Protein AF-0000000082419101 (afdb_homodimer)

Nearest PDB structures (foldseek):
  4p02-assembly1_A  TM=6.544E-01  e=2.206E-07  Cereibacter sphaeroides 2.4.1
  6tex-assembly1_A  TM=5.471E-01  e=7.233E-05  Homo sapiens
  7x8k-assembly1_A  TM=5.048E-01  e=5.396E-04  Arabidopsis thaliana
  7d72-assembly1_F  TM=5.086E-01  e=1.867E-03  Homo sapiens
  7x8k-assembly4_D  TM=4.778E-01  e=9.186E-04  Arabidopsis thaliana

Structure (mmCIF, N/CA/C/O backbone):
data_AF-0000000082419101-model_v1
#
loop_
_entity.id
_entity.type
_entity.pdbx_description
1 polymer Hexosyltransferase
#
loop_
_atom_site.group_PDB
_atom_site.id
_atom_site.type_symbol
_atom_site.label_atom_id
_atom_site.label_alt_id
_atom_site.label_comp_id
_atom_site.label_asym_id
_atom_site.label_entity_id
_atom_site.label_seq_id
_atom_site.pdbx_PDB_ins_code
_atom_site.Cartn_x
_atom_site.Cartn_y
_atom_site.Cartn_z
_atom_site.occupancy
_atom_site.B_iso_or_equiv
_atom_site.auth_seq_id
_atom_site.auth_comp_id
_atom_site.auth_asym_id
_atom_site.auth_atom_id
_atom_site.pdbx_PDB_model_num
ATOM 1 N N . MET A 1 1 ? -20.531 19.25 62.844 1 15.48 1 MET A N 1
ATOM 2 C CA . MET A 1 1 ? -19.875 20.203 63.719 1 15.48 1 MET A CA 1
ATOM 3 C C . MET A 1 1 ? -18.484 19.719 64.125 1 15.48 1 MET A C 1
ATOM 5 O O . MET A 1 1 ? -17.578 20.531 64.312 1 15.48 1 MET A O 1
ATOM 9 N N . VAL A 1 2 ? -18.391 18.594 64.812 1 14.62 2 VAL A N 1
ATOM 10 C CA . VAL A 1 2 ? -17.594 18.719 66 1 14.62 2 VAL A CA 1
ATOM 11 C C . VAL A 1 2 ? -16.125 19 65.625 1 14.62 2 VAL A C 1
ATOM 13 O O . VAL A 1 2 ? -15.703 18.719 64.5 1 14.62 2 VAL A O 1
ATOM 16 N N . ARG A 1 3 ? -15.219 18.766 66.562 1 14.31 3 ARG A N 1
ATOM 17 C CA . ARG A 1 3 ? -14.398 19.469 67.562 1 14.31 3 ARG A CA 1
ATOM 18 C C . ARG A 1 3 ? -12.922 19.406 67.188 1 14.31 3 ARG A C 1
ATOM 20 O O . ARG A 1 3 ? -12.266 20.438 67.062 1 14.31 3 ARG A O 1
ATOM 27 N N . LEU A 1 4 ? -12.148 18.656 68 1 14.52 4 LEU A N 1
ATOM 28 C CA . LEU A 1 4 ? -11.281 19.25 69 1 14.52 4 LEU A CA 1
ATOM 29 C C . LEU A 1 4 ? -9.867 19.453 68.438 1 14.52 4 LEU A C 1
ATOM 31 O O . LEU A 1 4 ? -9.516 18.891 67.375 1 14.52 4 LEU A O 1
ATOM 35 N N . ASP A 1 5 ? -8.781 19.062 69.125 1 14.33 5 ASP A N 1
ATOM 36 C CA . ASP A 1 5 ? -7.895 19.828 70 1 14.33 5 ASP A CA 1
ATOM 37 C C . ASP A 1 5 ? -6.512 19.984 69.375 1 14.33 5 ASP A C 1
ATOM 39 O O . ASP A 1 5 ? -6 21.094 69.25 1 14.33 5 ASP A O 1
ATOM 43 N N . SER A 1 6 ? -5.477 19.281 69.938 1 15.02 6 SER A N 1
ATOM 44 C CA . SER A 1 6 ? -4.488 19.875 70.812 1 15.02 6 SER A CA 1
ATOM 45 C C . SER A 1 6 ? -3.23 20.281 70.062 1 15.02 6 SER A C 1
ATOM 47 O O . SER A 1 6 ? -3.051 19.891 68.875 1 15.02 6 SER A O 1
ATOM 49 N N . GLY A 1 7 ? -2.064 20.094 70.625 1 14.41 7 GLY A N 1
ATOM 50 C CA . GLY A 1 7 ? -1.056 21 71.188 1 14.41 7 GLY A CA 1
ATOM 51 C C . GLY A 1 7 ? 0.119 21.188 70.25 1 14.41 7 GLY A C 1
ATOM 52 O O . GLY A 1 7 ? 0.482 22.312 69.875 1 14.41 7 GLY A O 1
ATOM 53 N N . SER A 1 8 ? 1.01 20.125 70.062 1 14.66 8 SER A N 1
ATOM 54 C CA . SER A 1 8 ? 2.289 20.406 70.75 1 14.66 8 SER A CA 1
ATOM 55 C C . SER A 1 8 ? 3.211 21.188 69.812 1 14.66 8 SER A C 1
ATOM 57 O O . SER A 1 8 ? 2.975 21.25 68.625 1 14.66 8 SER A O 1
ATOM 59 N N . PRO A 1 9 ? 4.57 20.828 69.812 1 15.67 9 PRO A N 1
ATOM 60 C CA . PRO A 1 9 ? 5.727 21.578 70.312 1 15.67 9 PRO A CA 1
ATOM 61 C C . PRO A 1 9 ? 6.43 22.375 69.188 1 15.67 9 PRO A C 1
ATOM 63 O O . PRO A 1 9 ? 6.145 22.172 68 1 15.67 9 PRO A O 1
ATOM 66 N N . ARG A 1 10 ? 7.746 22.594 69.438 1 15.12 10 ARG A N 1
ATOM 67 C CA . ARG A 1 10 ? 8.602 23.75 69.688 1 15.12 10 ARG A CA 1
ATOM 68 C C . ARG A 1 10 ? 9.32 24.203 68.438 1 15.12 10 ARG A C 1
ATOM 70 O O . ARG A 1 10 ? 9.273 25.391 68.062 1 15.12 10 ARG A O 1
ATOM 77 N N . SER A 1 11 ? 10.367 23.438 68.062 1 14.41 11 SER A N 1
ATOM 78 C CA . SER A 1 11 ? 11.711 23.984 68.188 1 14.41 11 SER A CA 1
ATOM 79 C C . SER A 1 11 ? 12.148 24.703 66.938 1 14.41 11 SER A C 1
ATOM 81 O O . SER A 1 11 ? 12.008 24.156 65.812 1 14.41 11 SER A O 1
ATOM 83 N N . THR A 1 12 ? 12.188 25.98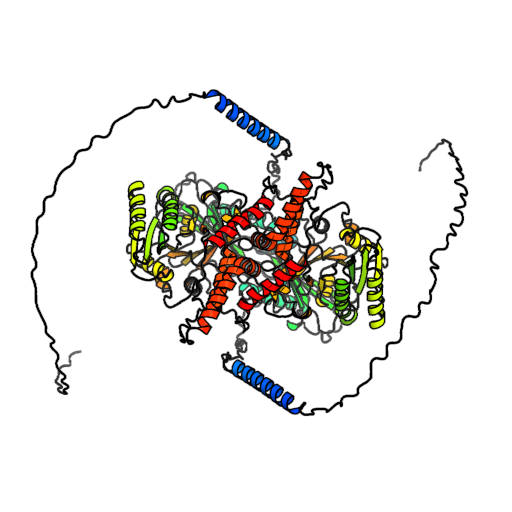4 66.938 1 15.53 12 THR A N 1
ATOM 84 C CA . THR A 1 12 ? 12.422 27.188 66.188 1 15.53 12 THR A CA 1
ATOM 85 C C . THR A 1 12 ? 13.828 27.188 65.562 1 15.53 12 THR A C 1
ATOM 87 O O . THR A 1 12 ? 14.32 28.219 65.125 1 15.53 12 THR A O 1
ATOM 90 N N . LYS A 1 13 ? 14.219 25.906 65.125 1 15.14 13 LYS A N 1
ATOM 91 C CA . LYS A 1 13 ? 15.664 25.891 64.938 1 15.14 13 LYS A CA 1
ATOM 92 C C . LYS A 1 13 ? 16.125 27.109 64.125 1 15.14 13 LYS A C 1
ATOM 94 O O . LYS A 1 13 ? 15.57 27.422 63.094 1 15.14 13 LYS A O 1
ATOM 99 N N . ASP A 1 14 ? 16.812 27.984 64.812 1 14.47 14 ASP A N 1
ATOM 100 C CA . ASP A 1 14 ? 17.344 29.344 64.75 1 14.47 14 ASP A CA 1
ATOM 101 C C . ASP A 1 14 ? 18.188 29.547 63.5 1 14.47 14 ASP A C 1
ATOM 103 O O . ASP A 1 14 ? 18.047 30.578 62.812 1 14.47 14 ASP A O 1
ATOM 107 N N . SER A 1 15 ? 19.203 28.641 63.281 1 15.03 15 SER A N 1
ATOM 108 C CA . SER A 1 15 ? 20.531 29.234 63.312 1 15.03 15 SER A CA 1
ATOM 109 C C . SER A 1 15 ? 20.828 30.016 62.031 1 15.03 15 SER A C 1
ATOM 111 O O . SER A 1 15 ? 20.438 29.594 60.938 1 15.03 15 SER A O 1
ATOM 113 N N . SER A 1 16 ? 21.219 31.328 62.125 1 15.66 16 SER A N 1
ATOM 114 C CA . SER A 1 16 ? 21.422 32.625 61.5 1 15.66 16 SER A CA 1
ATOM 115 C C . SER A 1 16 ? 22.609 32.625 60.531 1 15.66 16 SER A C 1
ATOM 117 O O . SER A 1 16 ? 23 33.656 60 1 15.66 16 SER A O 1
ATOM 119 N N . LEU A 1 17 ? 23.156 31.359 60.219 1 15.78 17 LEU A N 1
ATOM 120 C CA . LEU A 1 17 ? 24.594 31.531 59.969 1 15.78 17 LEU A CA 1
ATOM 121 C C . LEU A 1 17 ? 24.828 32.531 58.844 1 15.78 17 LEU A C 1
ATOM 123 O O . LEU A 1 17 ? 24.203 32.438 57.812 1 15.78 17 LEU A O 1
ATOM 127 N N . GLU A 1 18 ? 25.422 33.656 59.25 1 16.39 18 GLU A N 1
ATOM 128 C CA . GLU A 1 18 ? 25.812 34.969 58.781 1 16.39 18 GLU A CA 1
ATOM 129 C C . GLU A 1 18 ? 26.781 34.906 57.625 1 16.39 18 GLU A C 1
ATOM 131 O O . GLU A 1 18 ? 27.922 34.469 57.812 1 16.39 18 GLU A O 1
ATOM 136 N N . ILE A 1 19 ? 26.406 34.219 56.562 1 16.3 19 ILE A N 1
ATOM 137 C CA . ILE A 1 19 ? 27.406 33.938 55.531 1 16.3 19 ILE A CA 1
ATOM 138 C C . ILE A 1 19 ? 27.969 35.219 54.969 1 16.3 19 ILE A C 1
ATOM 140 O O . ILE A 1 19 ? 27.25 36 54.312 1 16.3 19 ILE A O 1
ATOM 144 N N . PHE A 1 20 ? 28.781 35.875 55.844 1 14.99 20 PHE A N 1
ATOM 145 C CA . PHE A 1 20 ? 29.281 37.219 55.625 1 14.99 20 PHE A CA 1
ATOM 146 C C . PHE A 1 20 ? 29.875 37.375 54.219 1 14.99 20 PHE A C 1
ATOM 148 O O . PHE A 1 20 ? 30.062 36.375 53.531 1 14.99 20 PHE A O 1
ATOM 155 N N . PRO A 1 21 ? 31.016 38.25 54.188 1 16.12 21 PRO A N 1
ATOM 156 C CA . PRO A 1 21 ? 31.328 39.5 53.5 1 16.12 21 PRO A CA 1
ATOM 157 C C . PRO A 1 21 ? 32.219 39.312 52.281 1 16.12 21 PRO A C 1
ATOM 159 O O . PRO A 1 21 ? 32.281 40.188 51.438 1 16.12 21 PRO A O 1
ATOM 162 N N . VAL A 1 22 ? 32.688 38.062 52 1 16.3 22 VAL A N 1
ATOM 163 C CA . VAL A 1 22 ? 34.094 38.125 51.625 1 16.3 22 VAL A CA 1
ATOM 164 C C . VAL A 1 22 ? 34.25 38.938 50.344 1 16.3 22 VAL A C 1
ATOM 166 O O . VAL A 1 22 ? 33.531 38.656 49.344 1 16.3 22 VAL A O 1
ATOM 169 N N . ALA A 1 23 ? 34.875 40.125 50.469 1 17.11 23 ALA A N 1
ATOM 170 C CA . ALA A 1 23 ? 35.281 41.312 49.75 1 17.11 23 ALA A CA 1
ATOM 171 C C . ALA A 1 23 ? 36.125 41 48.531 1 17.11 23 ALA A C 1
ATOM 173 O O . ALA A 1 23 ? 37.188 40.406 48.656 1 17.11 23 ALA A O 1
ATOM 174 N N . VAL A 1 24 ? 35.5 40.375 47.562 1 17 24 VAL A N 1
ATOM 175 C CA . VAL A 1 24 ? 36.156 39.844 46.375 1 17 24 VAL A CA 1
ATOM 176 C C . VAL A 1 24 ? 36.938 40.969 45.656 1 17 24 VAL A C 1
ATOM 178 O O . VAL A 1 24 ? 36.344 41.938 45.219 1 17 24 VAL A O 1
ATOM 181 N N . SER A 1 25 ? 38.031 41.344 46.375 1 16.22 25 SER A N 1
ATOM 182 C CA . SER A 1 25 ? 38.969 42.406 45.969 1 16.22 25 SER A CA 1
ATOM 183 C C . SER A 1 25 ? 39.25 42.375 44.469 1 16.22 25 SER A C 1
ATOM 185 O O . SER A 1 25 ? 39.031 41.344 43.812 1 16.22 25 SER A O 1
ATOM 187 N N . GLY A 1 26 ? 39.594 43.531 43.938 1 16.8 26 GLY A N 1
ATOM 188 C CA . GLY A 1 26 ? 39.594 44.406 42.781 1 16.8 26 GLY A CA 1
ATOM 189 C C . GLY A 1 26 ? 40.625 44.031 41.719 1 16.8 26 GLY A C 1
ATOM 190 O O . GLY A 1 26 ? 41.844 44.031 42 1 16.8 26 GLY A O 1
ATOM 191 N N . GLY A 1 27 ? 40.562 42.875 41.188 1 16.47 27 GLY A N 1
ATOM 192 C CA . GLY A 1 27 ? 41.5 42.312 40.25 1 16.47 27 GLY A CA 1
ATOM 193 C C . GLY A 1 27 ? 41.812 43.25 39.094 1 16.47 27 GLY A C 1
ATOM 194 O O . GLY A 1 27 ? 40.938 43.594 38.281 1 16.47 27 GLY A O 1
ATOM 195 N N . GLN A 1 28 ? 42.5 44.312 39.375 1 16.3 28 GLN A N 1
ATOM 196 C CA . GLN A 1 28 ? 42.812 45.469 38.531 1 16.3 28 GLN A CA 1
ATOM 197 C C . GLN A 1 28 ? 43.438 45.031 37.219 1 16.3 28 GLN A C 1
ATOM 199 O O . GLN A 1 28 ? 43.594 45.812 36.281 1 16.3 28 GLN A O 1
ATOM 204 N N . GLU A 1 29 ? 43.875 43.812 37.188 1 17.23 29 GLU A N 1
ATOM 205 C CA . GLU A 1 29 ? 45.125 43.781 36.406 1 17.23 29 GLU A CA 1
ATOM 206 C C . GLU A 1 29 ? 44.844 44.188 34.938 1 17.23 29 GLU A C 1
ATOM 208 O O . GLU A 1 29 ? 44.094 43.5 34.219 1 17.23 29 GLU A O 1
ATOM 213 N N . ARG A 1 30 ? 44.469 45.375 34.594 1 16.44 30 ARG A N 1
ATOM 214 C CA . ARG A 1 30 ? 44.156 45.938 33.312 1 16.44 30 ARG A CA 1
ATOM 215 C C . ARG A 1 30 ? 45.188 45.562 32.25 1 16.44 30 ARG A C 1
ATOM 217 O O . ARG A 1 30 ? 46.375 45.531 32.531 1 16.44 30 ARG A O 1
ATOM 224 N N . PHE A 1 31 ? 44.719 44.656 31.359 1 15.28 31 PHE A N 1
ATOM 225 C CA . PHE A 1 31 ? 45.281 43.969 30.203 1 15.28 31 PHE A CA 1
ATOM 226 C C . PHE A 1 31 ? 46.125 44.906 29.375 1 15.28 31 PHE A C 1
ATOM 228 O O . PHE A 1 31 ? 47.281 44.625 29.078 1 15.28 31 PHE A O 1
ATOM 235 N N . CYS A 1 32 ? 45.531 45.219 28.344 1 15.57 32 CYS A N 1
ATOM 236 C CA . CYS A 1 32 ? 45.938 44.844 27 1 15.57 32 CYS A CA 1
ATOM 237 C C . CYS A 1 32 ? 46.781 45.969 26.344 1 15.57 32 CYS A C 1
ATOM 239 O O . CYS A 1 32 ? 47.125 45.875 25.172 1 15.57 32 CYS A O 1
ATOM 241 N N . LYS A 1 33 ? 47.344 46.875 26.984 1 15.8 33 LYS A N 1
ATOM 242 C CA . LYS A 1 33 ? 47.562 48.094 26.219 1 15.8 33 LYS A CA 1
ATOM 243 C C . LYS A 1 33 ? 48.594 47.844 25.109 1 15.8 33 LYS A C 1
ATOM 245 O O . LYS A 1 33 ? 49 48.812 24.422 1 15.8 33 LYS A O 1
ATOM 250 N N . LEU A 1 34 ? 48.844 46.625 24.781 1 15.62 34 LEU A N 1
ATOM 251 C CA . LEU A 1 34 ? 50.125 46.594 24.078 1 15.62 34 LEU A CA 1
ATOM 252 C C . LEU A 1 34 ? 50.156 47.625 22.938 1 15.62 34 LEU A C 1
ATOM 254 O O . LEU A 1 34 ? 49.188 47.719 22.188 1 15.62 34 LEU A O 1
ATOM 258 N N . GLN A 1 35 ? 51.062 48.469 22.828 1 15.8 35 GLN A N 1
ATOM 259 C CA . GLN A 1 35 ? 51.688 49.656 22.25 1 15.8 35 GLN A CA 1
ATOM 260 C C . GLN A 1 35 ? 51.906 49.469 20.75 1 15.8 35 GLN A C 1
ATOM 262 O O . GLN A 1 35 ? 52.125 48.344 20.281 1 15.8 35 GLN A O 1
ATOM 267 N N . SER A 1 36 ? 51.625 50.5 19.891 1 16.95 36 SER A N 1
ATOM 268 C CA . SER A 1 36 ? 51.5 51.125 18.594 1 16.95 36 SER A CA 1
ATOM 269 C C . SER A 1 36 ? 52.812 51.125 17.828 1 16.95 36 SER A C 1
ATOM 271 O O . SER A 1 36 ? 52.938 51.719 16.766 1 16.95 36 SER A O 1
ATOM 273 N N . SER A 1 37 ? 53.75 50.312 18.125 1 15.77 37 SER A N 1
ATOM 274 C CA . SER A 1 37 ? 55 50.938 17.641 1 15.77 37 SER A CA 1
ATOM 275 C C . SER A 1 37 ? 54.938 51.125 16.125 1 15.77 37 SER A C 1
ATOM 277 O O . SER A 1 37 ? 54.188 50.469 15.422 1 15.77 37 SER A O 1
ATOM 279 N N . SER A 1 38 ? 55.844 51.938 15.461 1 15.87 38 SER A N 1
ATOM 280 C CA . SER A 1 38 ? 56.281 52.969 14.523 1 15.87 38 SER A CA 1
ATOM 281 C C . SER A 1 38 ? 56.719 52.344 13.195 1 15.87 38 SER A C 1
ATOM 283 O O . SER A 1 38 ? 56.844 53.062 12.195 1 15.87 38 SER A O 1
ATOM 285 N N . HIS A 1 39 ? 57.031 51.031 13.039 1 16.31 39 HIS A N 1
ATOM 286 C CA . HIS A 1 39 ? 58.219 51.094 12.188 1 16.31 39 HIS A CA 1
ATOM 287 C C . HIS A 1 39 ? 57.844 51.469 10.758 1 16.31 39 HIS A C 1
ATOM 289 O O . HIS A 1 39 ? 56.75 51.156 10.297 1 16.31 39 HIS A O 1
ATOM 295 N N . GLU A 1 40 ? 58.75 52.094 9.898 1 16.38 40 GLU A N 1
ATOM 296 C CA . GLU A 1 40 ? 59.062 53.031 8.828 1 16.38 40 GLU A CA 1
ATOM 297 C C . GLU A 1 40 ? 59.062 52.344 7.469 1 16.38 40 GLU A C 1
ATOM 299 O O . GLU A 1 40 ? 59.094 53 6.43 1 16.38 40 GLU A O 1
ATOM 304 N N . CYS A 1 41 ? 58.656 51.062 7.301 1 16.3 41 CYS A N 1
ATOM 305 C CA . CYS A 1 41 ? 59.438 50.625 6.156 1 16.3 41 CYS A CA 1
ATOM 306 C C . CYS A 1 41 ? 59.031 51.375 4.895 1 16.3 41 CYS A C 1
ATOM 308 O O . CYS A 1 41 ? 57.875 51.781 4.754 1 16.3 41 CYS A O 1
ATOM 310 N N . LEU A 1 42 ? 59.812 51.219 3.752 1 17.12 42 LEU A N 1
ATOM 311 C CA . LEU A 1 42 ? 60.406 51.875 2.611 1 17.12 42 LEU A CA 1
ATOM 312 C C . LEU A 1 42 ? 59.438 51.906 1.42 1 17.12 42 LEU A C 1
ATOM 314 O O . LEU A 1 42 ? 58.688 50.938 1.225 1 17.12 42 LEU A O 1
ATOM 318 N N . LEU A 1 43 ? 59.375 52.906 0.602 1 16.28 43 LEU A N 1
ATOM 319 C CA . LEU A 1 43 ? 58.688 53.781 -0.371 1 16.28 43 LEU A CA 1
ATOM 320 C C . LEU A 1 43 ? 58.688 53.125 -1.754 1 16.28 43 LEU A C 1
ATOM 322 O O . LEU A 1 43 ? 58.062 53.656 -2.676 1 16.28 43 LEU A O 1
ATOM 326 N N . VAL A 1 44 ? 59.031 51.812 -2.123 1 18.45 44 VAL A N 1
ATOM 327 C CA . VAL A 1 44 ? 59.562 51.938 -3.471 1 18.45 44 VAL A CA 1
ATOM 328 C C . VAL A 1 44 ? 58.438 52.281 -4.449 1 18.45 44 VAL A C 1
ATOM 330 O O . VAL A 1 44 ? 57.312 51.844 -4.285 1 18.45 44 VAL A O 1
ATOM 333 N N . GLN A 1 45 ? 58.656 53.062 -5.574 1 16.11 45 GLN A N 1
ATOM 334 C CA . GLN A 1 45 ? 58.188 54.062 -6.543 1 16.11 45 GLN A CA 1
ATOM 335 C C . GLN A 1 45 ? 57.531 53.375 -7.742 1 16.11 45 GLN A C 1
ATOM 337 O O . GLN A 1 45 ? 57.125 54.062 -8.695 1 16.11 45 GLN A O 1
ATOM 342 N N . LYS A 1 46 ? 57.25 52.031 -7.766 1 19.19 46 LYS A N 1
ATOM 343 C CA . LYS A 1 46 ? 57.312 51.656 -9.18 1 19.19 46 LYS A CA 1
ATOM 344 C C . LYS A 1 46 ? 56.219 52.4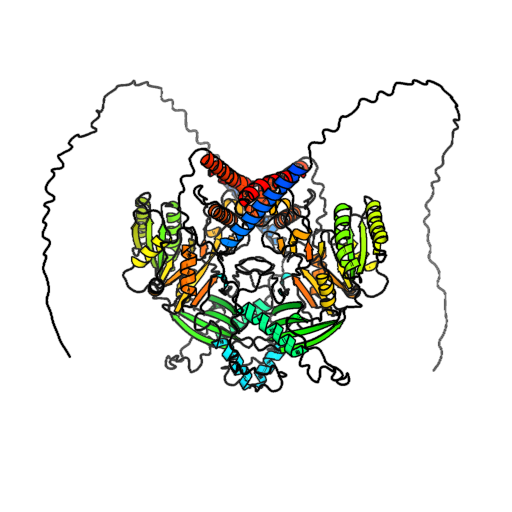06 -9.969 1 19.19 46 LYS A C 1
ATOM 346 O O . LYS A 1 46 ? 55.125 52.625 -9.469 1 19.19 46 LYS A O 1
ATOM 351 N N . ASN A 1 47 ? 56.469 52.812 -11.281 1 17.78 47 ASN A N 1
ATOM 352 C CA . ASN A 1 47 ? 56.062 53.75 -12.328 1 17.78 47 ASN A CA 1
ATOM 353 C C . ASN A 1 47 ? 54.75 53.344 -12.961 1 17.78 47 ASN A C 1
ATOM 355 O O . ASN A 1 47 ? 54.375 52.156 -12.953 1 17.78 47 ASN A O 1
ATOM 359 N N . ASN A 1 48 ? 53.812 54.25 -13.492 1 17.55 48 ASN A N 1
ATOM 360 C CA . ASN A 1 48 ? 52.438 54.656 -13.789 1 17.55 48 ASN A CA 1
ATOM 361 C C . ASN A 1 48 ? 51.969 54.062 -15.117 1 17.55 48 ASN A C 1
ATOM 363 O O . ASN A 1 48 ? 50.781 54.188 -15.461 1 17.55 48 ASN A O 1
ATOM 367 N N . MET A 1 49 ? 52.688 53.312 -16.109 1 19.14 49 MET A N 1
ATOM 368 C CA . MET A 1 49 ? 52.344 53.844 -17.438 1 19.14 49 MET A CA 1
ATOM 369 C C . MET A 1 49 ? 50.938 53.438 -17.844 1 19.14 49 MET A C 1
ATOM 371 O O . MET A 1 49 ? 50.438 52.406 -17.406 1 19.14 49 MET A O 1
ATOM 375 N N . ARG A 1 50 ? 50.125 54.281 -18.75 1 18.94 50 ARG A N 1
ATOM 376 C CA . ARG A 1 50 ? 48.812 54.781 -19.172 1 18.94 50 ARG A CA 1
ATOM 377 C C . ARG A 1 50 ? 48.219 53.844 -20.203 1 18.94 50 ARG A C 1
ATOM 379 O O . ARG A 1 50 ? 47.094 54.062 -20.703 1 18.94 50 ARG A O 1
ATOM 386 N N . MET A 1 51 ? 48.531 52.562 -20.625 1 23.08 51 MET A N 1
ATOM 387 C CA . MET A 1 51 ? 48.25 52.375 -22.047 1 23.08 51 MET A CA 1
ATOM 388 C C . MET A 1 51 ? 46.75 52.406 -22.312 1 23.08 51 MET A C 1
ATOM 390 O O . MET A 1 51 ? 45.969 51.969 -21.469 1 23.08 51 MET A O 1
ATOM 394 N N . PRO A 1 52 ? 46.188 53.062 -23.516 1 21.62 52 PRO A N 1
ATOM 395 C CA . PRO A 1 52 ? 44.938 53.625 -23.984 1 21.62 52 PRO A CA 1
ATOM 396 C C . PRO A 1 52 ? 43.875 52.531 -24.203 1 21.62 52 PRO A C 1
ATOM 398 O O . PRO A 1 52 ? 44.188 51.375 -24.406 1 21.62 52 PRO A O 1
ATOM 401 N N . ARG A 1 53 ? 42.469 52.812 -23.984 1 23.41 53 ARG A N 1
ATOM 402 C CA . ARG A 1 53 ? 41.125 52.312 -23.766 1 23.41 53 ARG A CA 1
ATOM 403 C C . ARG A 1 53 ? 40.5 51.812 -25.062 1 23.41 53 ARG A C 1
ATOM 405 O O . ARG A 1 53 ? 39.312 51.531 -25.125 1 23.41 53 ARG A O 1
ATOM 412 N N . ARG A 1 54 ? 41.219 51.531 -26.188 1 26 54 ARG A N 1
ATOM 413 C CA . ARG A 1 54 ? 40.406 51.656 -27.391 1 26 54 ARG A CA 1
ATOM 414 C C . ARG A 1 54 ? 39.25 50.625 -27.375 1 26 54 ARG A C 1
ATOM 416 O O . ARG A 1 54 ? 39.469 49.469 -27.062 1 26 54 ARG A O 1
ATOM 423 N N . GLY A 1 55 ? 37.875 51.125 -27.25 1 24.83 55 GLY A N 1
ATOM 424 C CA . GLY A 1 55 ? 36.5 50.75 -27.031 1 24.83 55 GLY A CA 1
ATOM 425 C C . GLY A 1 55 ? 35.906 49.875 -28.109 1 24.83 55 GLY A C 1
ATOM 426 O O . GLY A 1 55 ? 35.688 50.312 -29.234 1 24.83 55 GLY A O 1
ATOM 427 N N . LEU A 1 56 ? 36.5 48.688 -28.469 1 29.2 56 LEU A N 1
ATOM 428 C CA . LEU A 1 56 ? 35.969 48 -29.656 1 29.2 56 LEU A CA 1
ATOM 429 C C . LEU A 1 56 ? 34.5 47.719 -29.5 1 29.2 56 LEU A C 1
ATOM 431 O O . LEU A 1 56 ? 34.094 47.062 -28.531 1 29.2 56 LEU A O 1
ATOM 435 N N . VAL A 1 57 ? 33.5 48.562 -30.125 1 29.5 57 VAL A N 1
ATOM 436 C CA . VAL A 1 57 ? 32.094 48.812 -30.359 1 29.5 57 VAL A CA 1
ATOM 437 C C . VAL A 1 57 ? 31.422 47.562 -30.875 1 29.5 57 VAL A C 1
ATOM 439 O O . VAL A 1 57 ? 30.219 47.562 -31.172 1 29.5 57 VAL A O 1
ATOM 442 N N . ILE A 1 58 ? 32.156 46.531 -31.266 1 34.16 58 ILE A N 1
ATOM 443 C CA . ILE A 1 58 ? 31.453 45.656 -32.219 1 34.16 58 ILE A CA 1
ATOM 444 C C . ILE A 1 58 ? 30.297 44.938 -31.547 1 34.16 58 ILE A C 1
ATOM 446 O O . ILE A 1 58 ? 29.906 43.844 -31.953 1 34.16 58 ILE A O 1
ATOM 450 N N . GLN A 1 59 ? 29.797 45.438 -30.312 1 28.64 59 GLN A N 1
ATOM 451 C CA . GLN A 1 59 ? 29.219 44.531 -29.328 1 28.64 59 GLN A CA 1
ATOM 452 C C . GLN A 1 59 ? 27.859 44 -29.797 1 28.64 59 GLN A C 1
ATOM 454 O O . GLN A 1 59 ? 27.484 42.875 -29.484 1 28.64 59 GLN A O 1
ATOM 459 N N . ALA A 1 60 ? 26.891 44.906 -30.078 1 37.94 60 ALA A N 1
ATOM 460 C CA . ALA A 1 60 ? 25.484 44.844 -29.672 1 37.94 60 ALA A CA 1
ATOM 461 C C . ALA A 1 60 ? 24.688 43.906 -30.594 1 37.94 60 ALA A C 1
ATOM 463 O O . ALA A 1 60 ? 23.828 43.156 -30.125 1 37.94 60 ALA A O 1
ATOM 464 N N . ARG A 1 61 ? 24.906 44.156 -31.906 1 39.66 61 ARG A N 1
ATOM 465 C CA . ARG A 1 61 ? 23.906 43.719 -32.875 1 39.66 61 ARG A CA 1
ATOM 466 C C . ARG A 1 61 ? 23.906 42.188 -33.031 1 39.66 61 ARG A C 1
ATOM 468 O O . ARG A 1 61 ? 22.891 41.594 -33.375 1 39.66 61 ARG A O 1
ATOM 475 N N . THR A 1 62 ? 25.156 41.688 -32.938 1 41.66 62 THR A N 1
ATOM 476 C CA . THR A 1 62 ? 25.219 40.25 -33.281 1 41.66 62 THR A CA 1
ATOM 477 C C . THR A 1 62 ? 24.547 39.406 -32.219 1 41.66 62 THR A C 1
ATOM 479 O O . THR A 1 62 ? 24.297 38.219 -32.406 1 41.66 62 THR A O 1
ATOM 482 N N . ARG A 1 63 ? 24.453 40 -30.938 1 43.62 63 ARG A N 1
ATOM 483 C CA . ARG A 1 63 ? 23.844 39.219 -29.875 1 43.62 63 ARG A CA 1
ATOM 484 C C . ARG A 1 63 ? 22.344 39.062 -30.094 1 43.62 63 ARG A C 1
ATOM 486 O O . ARG A 1 63 ? 21.766 38 -29.828 1 43.62 63 ARG A O 1
ATOM 493 N N . TRP A 1 64 ? 21.797 40.188 -30.688 1 46.31 64 TRP A N 1
ATOM 494 C CA . TRP A 1 64 ? 20.359 40.156 -30.891 1 46.31 64 TRP A CA 1
ATOM 495 C C . TRP A 1 64 ? 19.984 39.125 -31.953 1 46.31 64 TRP A C 1
ATOM 497 O O . TRP A 1 64 ? 18.938 38.5 -31.875 1 46.31 64 TRP A O 1
ATOM 507 N N . LEU A 1 65 ? 20.859 38.969 -33 1 48.75 65 LEU A N 1
ATOM 508 C CA . LEU A 1 65 ? 20.547 38 -34.062 1 48.75 65 LEU A CA 1
ATOM 509 C C . LEU A 1 65 ? 20.578 36.562 -33.531 1 48.75 65 LEU A C 1
ATOM 511 O O . LEU A 1 65 ? 19.719 35.75 -33.875 1 48.75 65 LEU A O 1
ATOM 515 N N . LEU A 1 66 ? 21.547 36.344 -32.594 1 50.22 66 LEU A N 1
ATOM 516 C CA . LEU A 1 66 ? 21.641 34.969 -32.094 1 50.22 66 LEU A CA 1
ATOM 517 C C . LEU A 1 66 ? 20.484 34.656 -31.141 1 50.22 66 LEU A C 1
ATOM 519 O O . LEU A 1 66 ? 20.016 33.5 -31.109 1 50.22 66 LEU A O 1
ATOM 523 N N . VAL A 1 67 ? 20 35.688 -30.391 1 54 67 VAL A N 1
ATOM 524 C CA . VAL A 1 67 ? 18.828 35.469 -29.547 1 54 67 VAL A CA 1
ATOM 525 C C . VAL A 1 67 ? 17.594 35.25 -30.406 1 54 67 VAL A C 1
ATOM 527 O O . VAL A 1 67 ? 16.766 34.406 -30.094 1 54 67 VAL A O 1
ATOM 530 N N . GLY A 1 68 ? 17.547 36 -31.547 1 51 68 GLY A N 1
ATOM 531 C CA . GLY A 1 68 ? 16.422 35.812 -32.438 1 51 68 GLY A CA 1
ATOM 532 C C . GLY A 1 68 ? 16.375 34.406 -33.062 1 51 68 GLY A C 1
ATOM 533 O O . GLY A 1 68 ? 15.312 33.812 -33.156 1 51 68 GLY A O 1
ATOM 534 N N . LEU A 1 69 ? 17.547 33.969 -33.469 1 53.97 69 LEU A N 1
ATOM 535 C CA . LEU A 1 69 ? 17.609 32.625 -34.062 1 53.97 69 LEU A CA 1
ATOM 536 C C . LEU A 1 69 ? 17.297 31.578 -33.031 1 53.97 69 LEU A C 1
ATOM 538 O O . LEU A 1 69 ? 16.609 30.594 -33.312 1 53.97 69 LEU A O 1
ATOM 542 N N . ALA A 1 70 ? 17.797 31.812 -31.766 1 52.5 70 ALA A N 1
ATOM 543 C CA . ALA A 1 70 ? 17.469 30.859 -30.719 1 52.5 70 ALA A CA 1
ATOM 544 C C . ALA A 1 70 ? 15.961 30.859 -30.422 1 52.5 70 ALA A C 1
ATOM 546 O O . ALA A 1 70 ? 15.367 29.797 -30.203 1 52.5 70 ALA A O 1
ATOM 547 N N . LEU A 1 71 ? 15.336 32.062 -30.516 1 53.12 71 LEU A N 1
ATOM 548 C CA . LEU A 1 71 ? 13.891 32.156 -30.344 1 53.12 71 LEU A CA 1
ATOM 549 C C . LEU A 1 71 ? 13.156 31.469 -31.5 1 53.12 71 LEU A C 1
ATOM 551 O O . LEU A 1 71 ? 12.148 30.797 -31.281 1 53.12 71 LEU A O 1
ATOM 555 N N . LEU A 1 72 ? 13.664 31.688 -32.688 1 52.78 72 LEU A N 1
ATOM 556 C CA . LEU A 1 72 ? 13.016 31.078 -33.844 1 52.78 72 LEU A CA 1
ATOM 557 C C . LEU A 1 72 ? 13.117 29.547 -33.781 1 52.78 72 LEU A C 1
ATOM 559 O O . LEU A 1 72 ? 12.141 28.844 -34.031 1 52.78 72 LEU A O 1
ATOM 563 N N . PHE A 1 73 ? 14.344 29.062 -33.469 1 50.41 73 PHE A N 1
ATOM 564 C CA . PHE A 1 73 ? 14.469 27.609 -33.344 1 50.41 73 PHE A CA 1
ATOM 565 C C . PHE A 1 73 ? 13.633 27.078 -32.188 1 50.41 73 PHE A C 1
ATOM 567 O O . PHE A 1 73 ? 13.023 26.016 -32.312 1 50.41 73 PHE A O 1
ATOM 574 N N . SER A 1 74 ? 13.539 27.891 -31.062 1 47.97 74 SER A N 1
ATOM 575 C CA . SER A 1 74 ? 12.641 27.469 -30 1 47.97 74 SER A CA 1
ATOM 576 C C . SER A 1 74 ? 11.188 27.5 -30.453 1 47.97 74 SER A C 1
ATOM 578 O O . SER A 1 74 ? 10.375 26.688 -30 1 47.97 74 SER A O 1
ATOM 580 N N . LEU A 1 75 ? 10.844 28.484 -31.281 1 50.34 75 LEU A N 1
ATOM 581 C CA . LEU A 1 75 ? 9.484 28.531 -31.812 1 50.34 75 LEU A CA 1
ATOM 582 C C . LEU A 1 75 ? 9.234 27.375 -32.75 1 50.34 75 LEU A C 1
ATOM 584 O O . LEU A 1 75 ? 8.172 26.75 -32.719 1 50.34 75 LEU A O 1
ATOM 588 N N . ILE A 1 76 ? 10.156 27.156 -33.719 1 48.25 76 ILE A N 1
ATOM 589 C CA . ILE A 1 76 ? 9.977 26.062 -34.656 1 48.25 76 ILE A CA 1
ATOM 590 C C . ILE A 1 76 ? 9.93 24.734 -33.906 1 48.25 76 ILE A C 1
ATOM 592 O O . ILE A 1 76 ? 9.117 23.859 -34.219 1 48.25 76 ILE A O 1
ATOM 596 N N . LEU A 1 77 ? 10.883 24.625 -32.938 1 42.53 77 LEU A N 1
ATOM 597 C CA . LEU A 1 77 ? 10.797 23.422 -32.094 1 42.53 77 LEU A CA 1
ATOM 598 C C . LEU A 1 77 ? 9.461 23.359 -31.375 1 42.53 77 LEU A C 1
ATOM 600 O O . LEU A 1 77 ? 8.852 22.297 -31.266 1 42.53 77 LEU A O 1
ATOM 604 N N . LEU A 1 78 ? 8.945 24.516 -30.922 1 43.38 78 LEU A N 1
ATOM 605 C CA . LEU A 1 78 ? 7.602 24.547 -30.344 1 43.38 78 LEU A CA 1
ATOM 606 C C . LEU A 1 78 ? 6.562 24.141 -31.375 1 43.38 78 LEU A C 1
ATOM 608 O O . LEU A 1 78 ? 5.648 23.375 -31.078 1 43.38 78 LEU A O 1
ATOM 612 N N . MET A 1 79 ? 6.656 24.719 -32.594 1 42.78 79 MET A N 1
ATOM 613 C CA . MET A 1 79 ? 5.664 24.391 -33.594 1 42.78 79 MET A CA 1
ATOM 614 C C . MET A 1 79 ? 5.777 22.922 -34 1 42.78 79 MET A C 1
ATOM 616 O O . MET A 1 79 ? 4.77 22.266 -34.312 1 42.78 79 MET A O 1
ATOM 620 N N . TYR A 1 80 ? 7.098 22.562 -34.344 1 36.22 80 TYR A N 1
ATOM 621 C CA . TYR A 1 80 ? 7.262 21.172 -34.719 1 36.22 80 TYR A CA 1
ATOM 622 C C . TYR A 1 80 ? 6.789 20.234 -33.625 1 36.22 80 TYR A C 1
ATOM 624 O O . TYR A 1 80 ? 6.215 19.172 -33.906 1 36.22 80 TYR A O 1
ATOM 632 N N . LEU A 1 81 ? 7.141 20.547 -32.344 1 34.5 81 LEU A N 1
ATOM 633 C CA . LEU A 1 81 ? 6.621 19.75 -31.219 1 34.5 81 LEU A CA 1
ATOM 634 C C . LEU A 1 81 ? 5.102 19.859 -31.141 1 34.5 81 LEU A C 1
ATOM 636 O O . LEU A 1 81 ? 4.438 18.969 -30.609 1 34.5 81 LEU A O 1
ATOM 640 N N . LEU A 1 82 ? 4.574 20.938 -31.656 1 32.94 82 LEU A N 1
ATOM 641 C CA . LEU A 1 82 ? 3.121 21.062 -31.703 1 32.94 82 LEU A CA 1
ATOM 642 C C . LEU A 1 82 ? 2.527 20.078 -32.719 1 32.94 82 LEU A C 1
ATOM 644 O O . LEU A 1 82 ? 1.399 19.609 -32.531 1 32.94 82 LEU A O 1
ATOM 648 N N . GLU A 1 83 ? 3.168 20.094 -33.938 1 31.58 83 GLU A N 1
ATOM 649 C CA . GLU A 1 83 ? 2.473 19.359 -35 1 31.58 83 GLU A CA 1
ATOM 650 C C . GLU A 1 83 ? 2.396 17.875 -34.688 1 31.58 83 GLU A C 1
ATOM 652 O O . GLU A 1 83 ? 1.461 17.188 -35.094 1 31.58 83 GLU A O 1
ATOM 657 N N . CYS A 1 84 ? 3.553 17.297 -34.5 1 28.78 84 CYS A N 1
ATOM 658 C CA . CYS A 1 84 ? 3.525 15.844 -34.375 1 28.78 84 CYS A CA 1
ATOM 659 C C . CYS A 1 84 ? 2.713 15.414 -33.156 1 28.78 84 CYS A C 1
ATOM 661 O O . CYS A 1 84 ? 2.809 14.266 -32.688 1 28.78 84 CYS A O 1
ATOM 663 N N . ALA A 1 85 ? 2.236 16.516 -32.406 1 26.23 85 ALA A N 1
ATOM 664 C CA . ALA A 1 85 ? 1.372 16.125 -31.297 1 26.23 85 ALA A CA 1
ATOM 665 C C . ALA A 1 85 ? 0.142 15.375 -31.797 1 26.23 85 ALA A C 1
ATOM 667 O O . ALA A 1 85 ? -0.559 15.852 -32.688 1 26.23 85 ALA A O 1
ATOM 668 N N . PRO A 1 86 ? 0.298 14.047 -31.922 1 26.42 86 PRO A N 1
ATOM 669 C CA . PRO A 1 86 ? -0.945 13.539 -32.5 1 26.42 86 PRO A CA 1
ATOM 670 C C . PRO A 1 86 ? -2.164 14.367 -32.125 1 26.42 86 PRO A C 1
ATOM 672 O O . PRO A 1 86 ? -2.182 14.992 -31.062 1 26.42 86 PRO A O 1
ATOM 675 N N . GLN A 1 87 ? -2.682 15.055 -33.156 1 22.98 87 GLN A N 1
ATOM 676 C CA . GLN A 1 87 ? -3.914 15.812 -32.969 1 22.98 87 GLN A CA 1
ATOM 677 C C . GLN A 1 87 ? -4.875 15.055 -32.062 1 22.98 87 GLN A C 1
ATOM 679 O O . GLN A 1 87 ? -5.414 14.016 -32.438 1 22.98 87 GLN A O 1
ATOM 684 N N . THR A 1 88 ? -4.355 14.656 -30.953 1 24.03 88 THR A N 1
ATOM 685 C CA . THR A 1 88 ? -5.453 14.023 -30.234 1 24.03 88 THR A CA 1
ATOM 686 C C . THR A 1 88 ? -6.727 14.859 -30.344 1 24.03 88 THR A C 1
ATOM 688 O O . THR A 1 88 ? -6.691 16.078 -30.188 1 24.03 88 THR A O 1
ATOM 691 N N . ASP A 1 89 ? -7.484 14.586 -31.469 1 25.08 89 ASP A N 1
ATOM 692 C CA . ASP A 1 89 ? -8.797 15.219 -31.578 1 25.08 89 ASP A CA 1
ATOM 693 C C . ASP A 1 89 ? -9.336 15.609 -30.203 1 25.08 89 ASP A C 1
ATOM 695 O O . ASP A 1 89 ? -9.508 14.75 -29.328 1 25.08 89 ASP A O 1
ATOM 699 N N . GLY A 1 90 ? -8.852 16.703 -29.766 1 23.47 90 GLY A N 1
ATOM 700 C CA . GLY A 1 90 ? -8.891 17.375 -28.484 1 23.47 90 GLY A CA 1
ATOM 701 C C . GLY A 1 90 ? -10.25 17.297 -27.812 1 23.47 90 GLY A C 1
ATOM 702 O O . GLY A 1 90 ? -10.336 17.281 -26.578 1 23.47 90 GLY A O 1
ATOM 703 N N . ASN A 1 91 ? -11.141 17.781 -28.625 1 24.22 91 ASN A N 1
ATOM 704 C CA . ASN A 1 91 ? -12.25 18.484 -28 1 24.22 91 ASN A CA 1
ATOM 705 C C . ASN A 1 91 ? -13.211 17.531 -27.297 1 24.22 91 ASN A C 1
ATOM 707 O O . ASN A 1 91 ? -14.422 17.75 -27.297 1 24.22 91 ASN A O 1
ATOM 711 N N . GLY A 1 92 ? -12.844 16.344 -27.188 1 22.98 92 GLY A N 1
ATOM 712 C CA . GLY A 1 92 ? -13.969 15.438 -27 1 22.98 92 GLY A CA 1
ATOM 713 C C . GLY A 1 92 ? -14.844 15.82 -25.812 1 22.98 92 GLY A C 1
ATOM 714 O O . GLY A 1 92 ? -14.406 15.758 -24.672 1 22.98 92 GLY A O 1
ATOM 715 N N . SER A 1 93 ? -15.523 16.906 -25.922 1 23.25 93 SER A N 1
ATOM 716 C CA . SER A 1 93 ? -16.562 17.219 -24.938 1 23.25 93 SER A CA 1
ATOM 717 C C . SER A 1 93 ? -17.172 15.945 -24.375 1 23.25 93 SER A C 1
ATOM 719 O O . SER A 1 93 ? -17.156 14.898 -25.031 1 23.25 93 SER A O 1
ATOM 721 N N . LEU A 1 94 ? -17 15.719 -23.062 1 24.02 94 LEU A N 1
ATOM 722 C CA . LEU A 1 94 ? -17.828 14.617 -22.578 1 24.02 94 LEU A CA 1
ATOM 723 C C . LEU A 1 94 ? -19.047 14.43 -23.484 1 24.02 94 LEU A C 1
ATOM 725 O O . LEU A 1 94 ? -19.688 15.406 -23.875 1 24.02 94 LEU A O 1
ATOM 729 N N . PRO A 1 95 ? -18.969 13.641 -24.594 1 27.38 95 PRO A N 1
ATOM 730 C CA . PRO A 1 95 ? -20.156 13.562 -25.453 1 27.38 95 PRO A CA 1
ATOM 731 C C . PRO A 1 95 ? -21.453 13.859 -24.703 1 27.38 95 PRO A C 1
ATOM 733 O O . PRO A 1 95 ? -21.531 13.625 -23.484 1 27.38 95 PRO A O 1
ATOM 736 N N . GLY A 1 96 ? -22.094 14.93 -25.141 1 22.47 96 GLY A N 1
ATOM 737 C CA . GLY A 1 96 ? -23.391 15.305 -24.609 1 22.47 96 GLY A CA 1
ATOM 738 C C . GLY A 1 96 ? -24.344 14.133 -24.469 1 22.47 96 GLY A C 1
ATOM 739 O O . GLY A 1 96 ? -24.766 13.555 -25.469 1 22.47 96 GLY A O 1
ATOM 740 N N . VAL A 1 97 ? -24 13.188 -23.641 1 23.84 97 VAL A N 1
ATOM 741 C CA . VAL A 1 97 ? -25.047 12.211 -23.359 1 23.84 97 VAL A CA 1
ATOM 742 C C . VAL A 1 97 ? -26.422 12.867 -23.484 1 23.84 97 VAL A C 1
ATOM 744 O O . VAL A 1 97 ? -26.656 13.93 -22.906 1 23.84 97 VAL A O 1
ATOM 747 N N . GLU A 1 98 ? -26.844 12.828 -24.656 1 24.56 98 GLU A N 1
ATOM 748 C CA . GLU A 1 98 ? -28.266 13.109 -24.609 1 24.56 98 GLU A CA 1
ATOM 749 C C . GLU A 1 98 ? -28.875 12.664 -23.281 1 24.56 98 GLU A C 1
ATOM 751 O O . GLU A 1 98 ? -28.594 11.562 -22.797 1 24.56 98 GLU A O 1
ATOM 756 N N . LYS A 1 99 ? -29.375 13.609 -22.594 1 28.77 99 LYS A N 1
ATOM 757 C CA . LYS A 1 99 ? -30.156 13.625 -21.359 1 28.77 99 LYS A CA 1
ATOM 758 C C . LYS A 1 99 ? -31.109 12.438 -21.281 1 28.77 99 LYS A C 1
ATOM 760 O O . LYS A 1 99 ? -32.312 12.617 -21.156 1 28.77 99 LYS A O 1
ATOM 765 N N . LYS A 1 100 ? -30.844 11.477 -22.219 1 26.52 100 LYS A N 1
ATOM 766 C CA . LYS A 1 100 ? -32 10.703 -21.766 1 26.52 100 LYS A CA 1
ATOM 767 C C . LYS A 1 100 ? -31.797 10.227 -20.328 1 26.52 100 LYS A C 1
ATOM 769 O O . LYS A 1 100 ? -30.797 9.586 -20.016 1 26.52 100 LYS A O 1
ATOM 774 N N . SER A 1 101 ? -32.344 11 -19.406 1 25.55 101 SER A N 1
ATOM 775 C CA . SER A 1 101 ? -32.469 10.727 -17.984 1 25.55 101 SER A CA 1
ATOM 776 C C . SER A 1 101 ? -32.656 9.234 -17.703 1 25.55 101 SER A C 1
ATOM 778 O O . SER A 1 101 ? -33.656 8.648 -18.078 1 25.55 101 SER A O 1
ATOM 780 N N . PRO A 1 102 ? -31.688 8.406 -18.141 1 29.5 102 PRO A N 1
ATOM 781 C CA . PRO A 1 102 ? -32.25 7.164 -17.609 1 29.5 102 PRO A CA 1
ATOM 782 C C . PRO A 1 102 ? -32.906 7.348 -16.234 1 29.5 102 PRO A C 1
ATOM 784 O O . PRO A 1 102 ? -32.438 8.18 -15.445 1 29.5 102 PRO A O 1
ATOM 787 N N . LYS A 1 103 ? -34.062 7.121 -16.172 1 25.31 103 LYS A N 1
ATOM 788 C CA . LYS A 1 103 ? -34.812 7.168 -14.906 1 25.31 103 LYS A CA 1
ATOM 789 C C . LYS A 1 103 ? -34.031 6.492 -13.789 1 25.31 103 LYS A C 1
ATOM 791 O O . LYS A 1 103 ? -34.031 5.266 -13.664 1 25.31 103 LYS A O 1
ATOM 796 N N . VAL A 1 104 ? -32.594 6.738 -13.766 1 28.53 104 VAL A N 1
ATOM 797 C CA . VAL A 1 104 ? -32.156 6.281 -12.445 1 28.53 104 VAL A CA 1
ATOM 798 C C . VAL A 1 104 ? -33.219 6.691 -11.398 1 28.53 104 VAL A C 1
ATOM 800 O O . VAL A 1 104 ? -33.5 7.879 -11.227 1 28.53 104 VAL A O 1
ATOM 803 N N . ASN A 1 105 ? -34.125 6.027 -11.359 1 28.55 105 ASN A N 1
ATOM 804 C CA . ASN A 1 105 ? -35 6.25 -10.219 1 28.55 105 ASN A CA 1
ATOM 805 C C . ASN A 1 105 ? -34.25 6.746 -9 1 28.55 105 ASN A C 1
ATOM 807 O O . ASN A 1 105 ? -33.469 5.996 -8.398 1 28.55 105 ASN A O 1
ATOM 811 N N . GLY A 1 106 ? -33.531 7.934 -9.141 1 29.66 106 GLY A N 1
ATOM 812 C CA . GLY A 1 106 ? -33.125 8.727 -7.996 1 29.66 106 GLY A CA 1
ATOM 813 C C . GLY A 1 106 ? -33.875 8.391 -6.727 1 29.66 106 GLY A C 1
ATOM 814 O O . GLY A 1 106 ? -35 8.812 -6.547 1 29.66 106 GLY A O 1
ATOM 815 N N . MET A 1 107 ? -33.719 7.219 -6.301 1 32.88 107 MET A N 1
ATOM 816 C CA . MET A 1 107 ? -34.25 7.191 -4.953 1 32.88 107 MET A CA 1
ATOM 817 C C . MET A 1 107 ? -33.938 8.477 -4.199 1 32.88 107 MET A C 1
ATOM 819 O O . MET A 1 107 ? -32.75 8.875 -4.141 1 32.88 107 MET A O 1
ATOM 823 N N . ASN A 1 108 ? -34.625 9.477 -4.297 1 30.81 108 ASN A N 1
ATOM 824 C CA . ASN A 1 108 ? -34.656 10.648 -3.426 1 30.81 108 ASN A CA 1
ATOM 825 C C . ASN A 1 108 ? -33.844 10.398 -2.146 1 30.81 108 ASN A C 1
ATOM 827 O O . ASN A 1 108 ? -34.125 9.453 -1.405 1 30.81 108 ASN A O 1
ATOM 831 N N . TYR A 1 109 ? -32.562 10.648 -2.209 1 34.34 109 TYR A N 1
ATOM 832 C CA . TYR A 1 109 ? -31.859 10.742 -0.946 1 34.34 109 TYR A CA 1
ATOM 833 C C . TYR A 1 109 ? -32.75 11.305 0.154 1 34.34 109 TYR A C 1
ATOM 835 O O . TYR A 1 109 ? -32.5 12.422 0.629 1 34.34 109 TYR A O 1
ATOM 843 N N . GLN A 1 110 ? -34.125 11.445 -0.029 1 32.97 110 GLN A N 1
ATOM 844 C CA . GLN A 1 110 ? -34.938 11.82 1.104 1 32.97 110 GLN A CA 1
ATOM 845 C C . GLN A 1 110 ? -34.469 11.172 2.395 1 32.97 110 GLN A C 1
ATOM 847 O O . GLN A 1 110 ? -33.844 10.102 2.363 1 32.97 110 GLN A O 1
ATOM 852 N N . GLY A 1 111 ? -34.531 11.836 3.506 1 35.69 111 GLY A N 1
ATOM 853 C CA . GLY A 1 111 ? -34.438 11.305 4.855 1 35.69 111 GLY A CA 1
ATOM 854 C C . GLY A 1 111 ? -34.812 9.836 4.941 1 35.69 111 GLY A C 1
ATOM 855 O O . GLY A 1 111 ? -35.719 9.375 4.234 1 35.69 111 GLY A O 1
ATOM 856 N N . THR A 1 112 ? -33.75 8.961 5.086 1 41.62 112 THR A N 1
ATOM 857 C CA . THR A 1 112 ? -33.906 7.559 5.441 1 41.62 112 THR A CA 1
ATOM 858 C C . THR A 1 112 ? -35.281 7.316 6.07 1 41.62 112 THR A C 1
ATOM 860 O O . THR A 1 112 ? -35.562 6.223 6.562 1 41.62 112 THR A O 1
ATOM 863 N N . LYS A 1 113 ? -36.062 8.359 6.305 1 39.34 113 LYS A N 1
ATOM 864 C CA . LYS A 1 113 ? -37.281 7.977 7.012 1 39.34 113 LYS A CA 1
ATOM 865 C C . LYS A 1 113 ? -38.094 6.969 6.207 1 39.34 113 LYS A C 1
ATOM 867 O O . LYS A 1 113 ? -38.656 6.035 6.773 1 39.34 113 LYS A O 1
ATOM 872 N N . GLU A 1 114 ? -38.531 7.371 4.953 1 43.84 114 GLU A N 1
ATOM 873 C CA . GLU A 1 114 ? -39.656 6.582 4.461 1 43.84 114 GLU A CA 1
ATOM 874 C C . GLU A 1 114 ? -39.188 5.52 3.467 1 43.84 114 GLU A C 1
ATOM 876 O O . GLU A 1 114 ? -39.938 5.152 2.557 1 43.84 114 GLU A O 1
ATOM 881 N N . GLN A 1 115 ? -37.938 5.309 3.25 1 49.62 115 GLN A N 1
ATOM 882 C CA . GLN A 1 115 ? -37.75 4.191 2.33 1 49.62 115 GLN A CA 1
ATOM 883 C C . GLN A 1 115 ? -38.344 2.904 2.902 1 49.62 115 GLN A C 1
ATOM 885 O O . GLN A 1 115 ? -38.031 2.521 4.031 1 49.62 115 GLN A O 1
ATOM 890 N N . THR A 1 116 ? -39.25 2.377 2.256 1 55.97 116 THR A N 1
ATOM 891 C CA . THR A 1 116 ? -39.875 1.127 2.666 1 55.97 116 THR A CA 1
ATOM 892 C C . THR A 1 116 ? -38.844 -0.003 2.727 1 55.97 116 THR A C 1
ATOM 894 O O . THR A 1 116 ? -37.875 0.012 1.996 1 55.97 116 THR A O 1
ATOM 897 N N . SER A 1 117 ? -38.812 -0.768 3.842 1 59.38 117 SER A N 1
ATOM 898 C CA . SER A 1 117 ? -38.031 -1.934 4.188 1 59.38 117 SER A CA 1
ATOM 899 C C . SER A 1 117 ? -37.719 -2.783 2.957 1 59.38 117 SER A C 1
ATOM 901 O O . SER A 1 117 ? -36.562 -3.203 2.752 1 59.38 117 SER A O 1
ATOM 903 N N . ASN A 1 118 ? -38.594 -2.893 2.084 1 68.44 118 ASN A N 1
ATOM 904 C CA . ASN A 1 118 ? -38.438 -3.734 0.903 1 68.44 118 ASN A CA 1
ATOM 905 C C . ASN A 1 118 ? -37.5 -3.096 -0.114 1 68.44 118 ASN A C 1
ATOM 907 O O . ASN A 1 118 ? -36.719 -3.795 -0.788 1 68.44 118 ASN A O 1
ATOM 911 N N . ASP A 1 119 ? -37.406 -1.858 0.036 1 82.81 119 ASP A N 1
ATOM 912 C CA . ASP A 1 119 ? -36.562 -1.128 -0.909 1 82.81 119 ASP A CA 1
ATOM 913 C C . ASP A 1 119 ? -35.094 -1.241 -0.534 1 82.81 119 ASP A C 1
ATOM 915 O O . ASP A 1 119 ? -34.25 -1.382 -1.407 1 82.81 119 ASP A O 1
ATOM 919 N N . LEU A 1 120 ? -34.875 -1.397 0.703 1 86.88 120 LEU A N 1
ATOM 920 C CA . LEU A 1 120 ? -33.469 -1.483 1.155 1 86.88 120 LEU A CA 1
ATOM 921 C C . LEU A 1 120 ? -32.875 -2.852 0.837 1 86.88 120 LEU A C 1
ATOM 923 O O . LEU A 1 120 ? -31.734 -2.949 0.414 1 86.88 120 LEU A O 1
ATOM 927 N N . LEU A 1 121 ? -33.688 -3.818 1.067 1 87.31 121 LEU A N 1
ATOM 928 C CA . LEU A 1 121 ? -33.219 -5.164 0.74 1 87.31 121 LEU A CA 1
ATOM 929 C C . LEU A 1 121 ? -32.969 -5.305 -0.758 1 87.31 121 LEU A C 1
ATOM 931 O O . LEU A 1 121 ? -31.984 -5.918 -1.174 1 87.31 121 LEU A O 1
ATOM 935 N N . GLU A 1 122 ? -33.875 -4.734 -1.478 1 89.62 122 GLU A N 1
ATOM 936 C CA . GLU A 1 122 ? -33.688 -4.758 -2.926 1 89.62 122 GLU A CA 1
ATOM 937 C C . GLU A 1 122 ? -32.438 -4.008 -3.34 1 89.62 122 GLU A C 1
ATOM 939 O O . GLU A 1 122 ? -31.719 -4.426 -4.262 1 89.62 122 GLU A O 1
ATOM 944 N N . PHE A 1 123 ? -32.25 -3.016 -2.635 1 91.38 123 PHE A N 1
ATOM 945 C CA . PHE A 1 123 ? -31.031 -2.242 -2.916 1 91.38 123 PHE A CA 1
ATOM 946 C C . PHE A 1 123 ? -29.781 -3.066 -2.639 1 91.38 123 PHE A C 1
ATOM 948 O O . PHE A 1 123 ? -28.875 -3.107 -3.461 1 91.38 123 PHE A O 1
ATOM 955 N N . LEU A 1 124 ? -29.734 -3.693 -1.595 1 92.12 124 LEU A N 1
ATOM 956 C CA . LEU A 1 124 ? -28.562 -4.488 -1.217 1 92.12 124 LEU A CA 1
ATOM 957 C C . LEU A 1 124 ? -28.359 -5.641 -2.193 1 92.12 124 LEU A C 1
ATOM 959 O O . LEU A 1 124 ? -27.219 -5.945 -2.562 1 92.12 124 LEU A O 1
ATOM 963 N N . HIS A 1 125 ? -29.406 -6.238 -2.633 1 90.38 125 HIS A N 1
ATOM 964 C CA . HIS A 1 125 ? -29.297 -7.312 -3.615 1 90.38 125 HIS A CA 1
ATOM 965 C C . HIS A 1 125 ? -28.812 -6.781 -4.961 1 90.38 125 HIS A C 1
ATOM 967 O O . HIS A 1 125 ? -28.094 -7.473 -5.684 1 90.38 125 HIS A O 1
ATOM 973 N N . SER A 1 126 ? -29.281 -5.578 -5.223 1 92.12 126 SER A N 1
ATOM 974 C CA . SER A 1 126 ? -28.859 -4.977 -6.484 1 92.12 126 SER A CA 1
ATOM 975 C C . SER A 1 126 ? -27.344 -4.754 -6.516 1 92.12 126 SER A C 1
ATOM 977 O O . SER A 1 126 ? -26.734 -4.781 -7.582 1 92.12 126 SER A O 1
ATOM 979 N N . GLN A 1 127 ? -26.766 -4.539 -5.352 1 93.31 127 GLN A N 1
ATOM 980 C CA . GLN A 1 127 ? -25.312 -4.379 -5.27 1 93.31 127 GLN A CA 1
ATOM 981 C C . GLN A 1 127 ? -24.594 -5.66 -5.684 1 93.31 127 GLN A C 1
ATOM 983 O O . GLN A 1 127 ? -23.547 -5.609 -6.316 1 93.31 127 GLN A O 1
ATOM 988 N N . ILE A 1 128 ? -25.125 -6.777 -5.402 1 90.94 128 ILE A N 1
ATOM 989 C CA . ILE A 1 128 ? -24.547 -8.062 -5.754 1 90.94 128 ILE A CA 1
ATOM 990 C C . ILE A 1 128 ? -24.562 -8.242 -7.27 1 90.94 128 ILE A C 1
ATOM 992 O O . ILE A 1 128 ? -23.562 -8.664 -7.863 1 90.94 128 ILE A O 1
ATOM 996 N N . ASP A 1 129 ? -25.656 -7.848 -7.82 1 89.62 129 ASP A N 1
ATOM 997 C CA . ASP A 1 129 ? -25.828 -8.016 -9.258 1 89.62 129 ASP A CA 1
ATOM 998 C C . ASP A 1 129 ? -24.875 -7.117 -10.039 1 89.62 129 ASP A C 1
ATOM 1000 O O . ASP A 1 129 ? -24.438 -7.473 -11.141 1 89.62 129 ASP A O 1
ATOM 1004 N N . LYS A 1 130 ? -24.641 -6.004 -9.453 1 90.38 130 LYS A N 1
ATOM 1005 C CA . LYS A 1 130 ? -23.781 -5.039 -10.133 1 90.38 130 LYS A CA 1
ATOM 1006 C C . LYS A 1 130 ? -22.297 -5.398 -9.961 1 90.38 130 LYS A C 1
ATOM 1008 O O . LYS A 1 130 ? -21.453 -4.949 -10.734 1 90.38 130 LYS A O 1
ATOM 1013 N N . ALA A 1 131 ? -22 -6.176 -8.945 1 90.75 131 ALA A N 1
ATOM 1014 C CA . ALA A 1 131 ? -20.609 -6.492 -8.625 1 90.75 131 ALA A CA 1
ATOM 1015 C C . ALA A 1 131 ? -20.078 -7.609 -9.516 1 90.75 131 ALA A C 1
ATOM 1017 O O . ALA A 1 131 ? -20.859 -8.32 -10.164 1 90.75 131 ALA A O 1
ATOM 1018 N N . GLU A 1 132 ? -18.766 -7.621 -9.586 1 87.62 132 GLU A N 1
ATOM 1019 C CA . GLU A 1 132 ? -18.094 -8.664 -10.359 1 87.62 132 GLU A CA 1
ATOM 1020 C C . GLU A 1 132 ? -18.031 -9.977 -9.578 1 87.62 132 GLU A C 1
ATOM 1022 O O . GLU A 1 132 ? -16.938 -10.422 -9.211 1 87.62 132 GLU A O 1
ATOM 1027 N N . VAL A 1 133 ? -19.125 -10.578 -9.359 1 85.88 133 VAL A N 1
ATOM 1028 C CA . VAL A 1 133 ? -19.172 -11.812 -8.586 1 85.88 133 VAL A CA 1
ATOM 1029 C C . VAL A 1 133 ? -19.531 -12.984 -9.492 1 85.88 133 VAL A C 1
ATOM 1031 O O . VAL A 1 133 ? -18.875 -14.023 -9.453 1 85.88 133 VAL A O 1
ATOM 1034 N N . SER A 1 134 ? -20.484 -12.766 -10.359 1 78.88 134 SER A N 1
ATOM 1035 C CA . SER A 1 134 ? -20.953 -13.852 -11.211 1 78.88 134 SER A CA 1
ATOM 1036 C C . SER A 1 134 ? -20.344 -13.766 -12.609 1 78.88 134 SER A C 1
ATOM 1038 O O . SER A 1 134 ? -20.109 -14.781 -13.258 1 78.88 134 SER A O 1
ATOM 1040 N N . VAL A 1 135 ? -20.141 -12.57 -13.008 1 79.38 135 VAL A N 1
ATOM 1041 C CA . VAL A 1 135 ? -19.594 -12.367 -14.344 1 79.38 135 VAL A CA 1
ATOM 1042 C C . VAL A 1 135 ? -18.406 -11.406 -14.281 1 79.38 135 VAL A C 1
ATOM 1044 O O . VAL A 1 135 ? -18.391 -10.484 -13.461 1 79.38 135 VAL A O 1
ATOM 1047 N N . GLY A 1 136 ? -17.547 -11.664 -15.141 1 81.31 136 GLY A N 1
ATOM 1048 C CA . GLY A 1 136 ? -16.391 -10.781 -15.195 1 81.31 136 GLY A CA 1
ATOM 1049 C C . GLY A 1 136 ? -16.703 -9.422 -15.789 1 81.31 136 GLY A C 1
ATOM 1050 O O . GLY A 1 136 ? -17.625 -9.289 -16.609 1 81.31 136 GLY A O 1
ATOM 1051 N N . ALA A 1 137 ? -16.016 -8.445 -15.266 1 85.25 137 ALA A N 1
ATOM 1052 C CA . ALA A 1 137 ? -16.125 -7.094 -15.82 1 85.25 137 ALA A CA 1
ATOM 1053 C C . ALA A 1 137 ? -15.031 -6.836 -16.859 1 85.25 137 ALA A C 1
ATOM 1055 O O . ALA A 1 137 ? -13.898 -7.289 -16.703 1 85.25 137 ALA A O 1
ATOM 1056 N N . LYS A 1 138 ? -15.422 -6.188 -17.891 1 88.69 138 LYS A N 1
ATOM 1057 C CA . LYS A 1 138 ? -14.438 -5.781 -18.875 1 88.69 138 LYS A CA 1
ATOM 1058 C C . LYS A 1 138 ? -13.641 -4.566 -18.406 1 88.69 138 LYS A C 1
ATOM 1060 O O . LYS A 1 138 ? -14.227 -3.547 -18.031 1 88.69 138 LYS A O 1
ATOM 1065 N N . LEU A 1 139 ? -12.406 -4.738 -18.375 1 91.06 139 LEU A N 1
ATOM 1066 C CA . LEU A 1 139 ? -11.523 -3.682 -17.906 1 91.06 139 LEU A CA 1
ATOM 1067 C C . LEU A 1 139 ? -10.523 -3.281 -18.984 1 91.06 139 LEU A C 1
ATOM 1069 O O . LEU A 1 139 ? -10.055 -4.129 -19.734 1 91.06 139 LEU A O 1
ATOM 1073 N N . PRO A 1 140 ? -10.211 -1.99 -19.016 1 87 140 PRO A N 1
ATOM 1074 C CA . PRO A 1 140 ? -9.336 -1.503 -20.094 1 87 140 PRO A CA 1
ATOM 1075 C C . PRO A 1 140 ? -7.887 -1.95 -19.906 1 87 140 PRO A C 1
ATOM 1077 O O . PRO A 1 140 ? -7.18 -2.178 -20.891 1 87 140 PRO A O 1
ATOM 1080 N N . SER A 1 141 ? -7.473 -2.016 -18.672 1 90.25 141 SER A N 1
ATOM 1081 C CA . SER A 1 141 ? -6.074 -2.342 -18.422 1 90.25 141 SER A CA 1
ATOM 1082 C C . SER A 1 141 ? -5.891 -2.945 -17.031 1 90.25 141 SER A C 1
ATOM 1084 O O . SER A 1 141 ? -6.852 -3.072 -16.266 1 90.25 141 SER A O 1
ATOM 1086 N N . GLU A 1 142 ? -4.625 -3.332 -16.781 1 90.56 142 GLU A N 1
ATOM 1087 C CA . GLU A 1 142 ? -4.273 -3.93 -15.5 1 90.56 142 GLU A CA 1
ATOM 1088 C C . GLU A 1 142 ? -4.512 -2.949 -14.352 1 90.56 142 GLU A C 1
ATOM 1090 O O . GLU A 1 142 ? -4.734 -3.363 -13.211 1 90.56 142 GLU A O 1
ATOM 1095 N N . TYR A 1 143 ? -4.605 -1.672 -14.633 1 88.56 143 TYR A N 1
ATOM 1096 C CA . TYR A 1 143 ? -4.754 -0.654 -13.594 1 88.56 143 TYR A CA 1
ATOM 1097 C C . TYR A 1 143 ? -6.203 -0.567 -13.125 1 88.56 143 TYR A C 1
ATOM 1099 O O . TYR A 1 143 ? -6.48 0.008 -12.07 1 88.56 143 TYR A O 1
ATOM 1107 N N . GLY A 1 144 ? -7.066 -1.146 -13.875 1 88.81 144 GLY A N 1
ATOM 1108 C CA . GLY A 1 144 ? -8.469 -1.139 -13.492 1 88.81 144 GLY A CA 1
ATOM 1109 C C . GLY A 1 144 ? -8.875 -2.359 -12.688 1 88.81 144 GLY A C 1
ATOM 1110 O O . GLY A 1 144 ? -9.992 -2.432 -12.18 1 88.81 144 GLY A O 1
ATOM 1111 N N . VAL A 1 145 ? -7.969 -3.293 -12.508 1 90.44 145 VAL A N 1
ATOM 1112 C CA . VAL A 1 145 ? -8.281 -4.566 -11.859 1 90.44 145 VAL A CA 1
ATOM 1113 C C . VAL A 1 145 ? -8.258 -4.398 -10.344 1 90.44 145 VAL A C 1
ATOM 1115 O O . VAL A 1 145 ? -7.398 -3.701 -9.805 1 90.44 145 VAL A O 1
ATOM 1118 N N . ILE A 1 146 ? -9.219 -4.98 -9.672 1 91.81 146 ILE A N 1
ATOM 1119 C CA . ILE A 1 146 ? -9.219 -5.09 -8.219 1 91.81 146 ILE A CA 1
ATOM 1120 C C . ILE A 1 146 ? -8.742 -6.48 -7.809 1 91.81 146 ILE A C 1
ATOM 1122 O O . ILE A 1 146 ? -9.5 -7.453 -7.891 1 91.81 146 ILE A O 1
ATOM 1126 N N . PRO A 1 147 ? -7.574 -6.555 -7.387 1 93.12 147 PRO A N 1
ATOM 1127 C CA . PRO A 1 147 ? -7.074 -7.875 -6.996 1 93.12 147 PRO A CA 1
ATOM 1128 C C . PRO A 1 147 ? -7.684 -8.375 -5.688 1 93.12 147 PRO A C 1
ATOM 1130 O O . PRO A 1 147 ? -8.203 -7.578 -4.902 1 93.12 147 PRO A O 1
ATOM 1133 N N . PHE A 1 148 ? -7.613 -9.68 -5.508 1 95.44 148 PHE A N 1
ATOM 1134 C CA . PHE A 1 148 ? -7.98 -10.289 -4.234 1 95.44 148 PHE A CA 1
ATOM 1135 C C . PHE A 1 148 ? -6.816 -10.234 -3.252 1 95.44 148 PHE A C 1
ATOM 1137 O O . PHE A 1 148 ? -5.656 -10.133 -3.66 1 95.44 148 PHE A O 1
ATOM 1144 N N . GLU A 1 149 ? -7.203 -10.242 -2.004 1 94.31 149 GLU A N 1
ATOM 1145 C CA . GLU A 1 149 ? -6.273 -10.594 -0.937 1 94.31 149 GLU A CA 1
ATOM 1146 C C . GLU A 1 149 ? -6.52 -12.016 -0.438 1 94.31 149 GLU A C 1
ATOM 1148 O O . GLU A 1 149 ? -7.656 -12.492 -0.449 1 94.31 149 GLU A O 1
ATOM 1153 N N . SER A 1 150 ? -5.477 -12.656 -0.125 1 96.31 150 SER A N 1
ATOM 1154 C CA . SER A 1 150 ? -5.609 -14.023 0.374 1 96.31 150 SER A CA 1
ATOM 1155 C C . SER A 1 150 ? -5.395 -14.086 1.883 1 96.31 150 SER A C 1
ATOM 1157 O O . SER A 1 150 ? -4.676 -13.25 2.447 1 96.31 150 SER A O 1
ATOM 1159 N N . PHE A 1 151 ? -6.172 -15.047 2.514 1 96.12 151 PHE A N 1
ATOM 1160 C CA . PHE A 1 151 ? -6.02 -15.164 3.959 1 96.12 151 PHE A CA 1
ATOM 1161 C C . PHE A 1 151 ? -6.289 -16.594 4.414 1 96.12 151 PHE A C 1
ATOM 1163 O O . PHE A 1 151 ? -6.957 -17.359 3.715 1 96.12 151 PHE A O 1
ATOM 1170 N N . THR A 1 152 ? -5.656 -16.969 5.41 1 95 152 THR A N 1
ATOM 1171 C CA . THR A 1 152 ? -5.941 -18.172 6.188 1 95 152 THR A CA 1
ATOM 1172 C C . THR A 1 152 ? -6.496 -17.812 7.562 1 95 152 THR A C 1
ATOM 1174 O O . THR A 1 152 ? -6.77 -16.641 7.84 1 95 152 THR A O 1
ATOM 1177 N N . SER A 1 153 ? -6.684 -18.828 8.352 1 92.12 153 SER A N 1
ATOM 1178 C CA . SER A 1 153 ? -7.215 -18.562 9.688 1 92.12 153 SER A CA 1
ATOM 1179 C C . SER A 1 153 ? -6.223 -17.781 10.531 1 92.12 153 SER A C 1
ATOM 1181 O O . SER A 1 153 ? -6.613 -17.109 11.492 1 92.12 153 SER A O 1
ATOM 1183 N N . MET A 1 154 ? -4.977 -17.734 10.047 1 90.56 154 MET A N 1
ATOM 1184 C CA . MET A 1 154 ? -3.943 -17.172 10.914 1 90.56 154 MET A CA 1
ATOM 1185 C C . MET A 1 154 ? -3.27 -15.984 10.258 1 90.56 154 MET A C 1
ATOM 1187 O O . MET A 1 154 ? -2.701 -15.125 10.938 1 90.56 154 MET A O 1
ATOM 1191 N N . LYS A 1 155 ? -3.307 -16.031 8.953 1 94.5 155 LYS A N 1
ATOM 1192 C CA . LYS A 1 155 ? -2.484 -15.047 8.25 1 94.5 155 LYS A CA 1
ATOM 1193 C C . LYS A 1 155 ? -3.252 -14.406 7.098 1 94.5 155 LYS A C 1
ATOM 1195 O O . LYS A 1 155 ? -4.219 -14.977 6.594 1 94.5 155 LYS A O 1
ATOM 1200 N N . VAL A 1 156 ? -2.812 -13.219 6.816 1 94.94 156 VAL A N 1
ATOM 1201 C CA . VAL A 1 156 ? -3.301 -12.516 5.633 1 94.94 156 VAL A CA 1
ATOM 1202 C C . VAL A 1 156 ? -2.131 -12.188 4.707 1 94.94 156 VAL A C 1
ATOM 1204 O O . VAL A 1 156 ? -1.053 -11.805 5.172 1 94.94 156 VAL A O 1
ATOM 1207 N N . PHE A 1 157 ? -2.271 -12.367 3.434 1 95.06 157 PHE A N 1
ATOM 1208 C CA . PHE A 1 157 ? -1.314 -12.039 2.385 1 95.06 157 PHE A CA 1
ATOM 1209 C C . PHE A 1 157 ? -1.839 -10.906 1.509 1 95.06 157 PHE A C 1
ATOM 1211 O O . PHE A 1 157 ? -2.83 -11.078 0.794 1 95.06 157 PHE A O 1
ATOM 1218 N N . GLN A 1 158 ? -1.151 -9.805 1.598 1 91.94 158 GLN A N 1
ATOM 1219 C CA . GLN A 1 158 ? -1.788 -8.617 1.039 1 91.94 158 GLN A CA 1
ATOM 1220 C C . GLN A 1 158 ? -0.8 -7.797 0.21 1 91.94 158 GLN A C 1
ATOM 1222 O O . GLN A 1 158 ? 0.389 -7.742 0.529 1 91.94 158 GLN A O 1
ATOM 1227 N N . LEU A 1 159 ? -1.372 -7.184 -0.787 1 92.06 159 LEU A N 1
ATOM 1228 C CA . LEU A 1 159 ? -0.586 -6.301 -1.646 1 92.06 159 LEU A CA 1
ATOM 1229 C C . LEU A 1 159 ? -0.42 -4.926 -1.007 1 92.06 159 LEU A C 1
ATOM 1231 O O . LEU A 1 159 ? 0.629 -4.293 -1.149 1 92.06 159 LEU A O 1
ATOM 1235 N N . GLU A 1 160 ? -1.448 -4.48 -0.36 1 88.12 160 GLU A N 1
ATOM 1236 C CA . GLU A 1 160 ? -1.391 -3.256 0.43 1 88.12 160 GLU A CA 1
ATOM 1237 C C . GLU A 1 160 ? -1.067 -3.555 1.891 1 88.12 160 GLU A C 1
ATOM 1239 O O . GLU A 1 160 ? -1.928 -4.02 2.641 1 88.12 160 GLU A O 1
ATOM 1244 N N . MET A 1 161 ? 0.077 -3.203 2.35 1 87.25 161 MET A N 1
ATOM 1245 C CA . MET A 1 161 ? 0.625 -3.766 3.58 1 87.25 161 MET A CA 1
ATOM 1246 C C . MET A 1 161 ? 0.464 -2.793 4.742 1 87.25 161 MET A C 1
ATOM 1248 O O . MET A 1 161 ? 0.729 -3.145 5.895 1 87.25 161 MET A O 1
ATOM 1252 N N . GLY A 1 162 ? 0.092 -1.594 4.535 1 86.5 162 GLY A N 1
ATOM 1253 C CA . GLY A 1 162 ? -0.11 -0.642 5.613 1 86.5 162 GLY A CA 1
ATOM 1254 C C . GLY A 1 162 ? 1.181 -0.229 6.297 1 86.5 162 GLY A C 1
ATOM 1255 O O . GLY A 1 162 ? 2.246 -0.237 5.676 1 86.5 162 GLY A O 1
ATOM 1256 N N . LEU A 1 163 ? 1.063 0.062 7.598 1 87.06 163 LEU A N 1
ATOM 1257 C CA . LEU A 1 163 ? 2.178 0.614 8.359 1 87.06 163 LEU A CA 1
ATOM 1258 C C . LEU A 1 163 ? 3.217 -0.461 8.664 1 87.06 163 LEU A C 1
ATOM 1260 O O . LEU A 1 163 ? 4.406 -0.16 8.789 1 87.06 163 LEU A O 1
ATOM 1264 N N . THR A 1 164 ? 2.834 -1.708 8.75 1 85.81 164 THR A N 1
ATOM 1265 C CA . THR A 1 164 ? 3.748 -2.787 9.109 1 85.81 164 THR A CA 1
ATOM 1266 C C . THR A 1 164 ? 4.68 -3.119 7.945 1 85.81 164 THR A C 1
ATOM 1268 O O . THR A 1 164 ? 5.781 -3.627 8.148 1 85.81 164 THR A O 1
ATOM 1271 N N . ARG A 1 165 ? 4.199 -2.955 6.719 1 87.69 165 ARG A N 1
ATOM 1272 C CA . ARG A 1 165 ? 4.926 -3.238 5.488 1 87.69 165 ARG A CA 1
ATOM 1273 C C . ARG A 1 165 ? 5.23 -4.727 5.359 1 87.69 165 ARG A C 1
ATOM 1275 O O . ARG A 1 165 ? 6.168 -5.117 4.664 1 87.69 165 ARG A O 1
ATOM 1282 N N . HIS A 1 166 ? 4.457 -5.551 6.059 1 90.19 166 HIS A N 1
ATOM 1283 C CA . HIS A 1 166 ? 4.664 -6.992 5.977 1 90.19 166 HIS A CA 1
ATOM 1284 C C . HIS A 1 166 ? 3.799 -7.609 4.883 1 90.19 166 HIS A C 1
ATOM 1286 O O . HIS A 1 166 ? 2.576 -7.453 4.891 1 90.19 166 HIS A O 1
ATOM 1292 N N . PRO A 1 167 ? 4.492 -8.367 3.984 1 93.44 167 PRO A N 1
ATOM 1293 C CA . PRO A 1 167 ? 3.697 -9.039 2.955 1 93.44 167 PRO A CA 1
ATOM 1294 C C . PRO A 1 167 ? 2.752 -10.094 3.533 1 93.44 167 PRO A C 1
ATOM 1296 O O . PRO A 1 167 ? 1.72 -10.398 2.93 1 93.44 167 PRO A O 1
ATOM 1299 N N . GLU A 1 168 ? 3.188 -10.68 4.59 1 93.06 168 GLU A N 1
ATOM 1300 C CA . GLU A 1 168 ? 2.385 -11.602 5.387 1 93.06 168 GLU A CA 1
ATOM 1301 C C . GLU A 1 168 ? 2.26 -11.117 6.828 1 93.06 168 GLU A C 1
ATOM 1303 O O . GLU A 1 168 ? 3.234 -10.648 7.418 1 93.06 168 GLU A O 1
ATOM 1308 N N . GLU A 1 169 ? 0.984 -11.094 7.281 1 90.88 169 GLU A N 1
ATOM 1309 C CA . GLU A 1 169 ? 0.849 -10.664 8.672 1 90.88 169 GLU A CA 1
ATOM 1310 C C . GLU A 1 169 ? -0.354 -11.328 9.336 1 90.88 169 GLU A C 1
ATOM 1312 O O . GLU A 1 169 ? -1.28 -11.773 8.656 1 90.88 169 GLU A O 1
ATOM 1317 N N . LYS A 1 170 ? -0.148 -11.422 10.633 1 90 170 LYS A N 1
ATOM 1318 C CA . LYS A 1 170 ? -1.337 -11.703 11.43 1 90 170 LYS A CA 1
ATOM 1319 C C . LYS A 1 170 ? -2.219 -10.469 11.562 1 90 170 LYS A C 1
ATOM 1321 O O . LYS A 1 170 ? -1.729 -9.375 11.867 1 90 170 LYS A O 1
ATOM 1326 N N . PRO A 1 171 ? -3.424 -10.664 11.211 1 85.5 171 PRO A N 1
ATOM 1327 C CA . PRO A 1 171 ? -4.266 -9.469 11.328 1 85.5 171 PRO A CA 1
ATOM 1328 C C . PRO A 1 171 ? -4.254 -8.875 12.727 1 85.5 171 PRO A C 1
ATOM 1330 O O . PRO A 1 171 ? -4.789 -9.469 13.664 1 85.5 171 PRO A O 1
ATOM 1333 N N . VAL A 1 172 ? -3.607 -7.73 12.875 1 79.94 172 VAL A N 1
ATOM 1334 C CA . VAL A 1 172 ? -3.465 -7.086 14.18 1 79.94 172 VAL A CA 1
ATOM 1335 C C . VAL A 1 172 ? -4.566 -6.043 14.359 1 79.94 172 VAL A C 1
ATOM 1337 O O . VAL A 1 172 ? -5.062 -5.84 15.469 1 79.94 172 VAL A O 1
ATOM 1340 N N . ARG A 1 173 ? -4.887 -5.484 13.336 1 87.69 173 ARG A N 1
ATOM 1341 C CA . ARG A 1 173 ? -5.941 -4.477 13.422 1 87.69 173 ARG A CA 1
ATOM 1342 C C . ARG A 1 173 ? -7.285 -5.121 13.75 1 87.69 173 ARG A C 1
ATOM 1344 O O . ARG A 1 173 ? -7.676 -6.109 13.125 1 87.69 173 ARG A O 1
ATOM 1351 N N . LYS A 1 174 ? -8 -4.555 14.602 1 88.12 174 LYS A N 1
ATOM 1352 C CA . LYS A 1 174 ? -9.227 -5.133 15.133 1 88.12 174 LYS A CA 1
ATOM 1353 C C . LYS A 1 174 ? -10.289 -5.277 14.047 1 88.12 174 LYS A C 1
ATOM 1355 O O . LYS A 1 174 ? -10.953 -6.312 13.961 1 88.12 174 LYS A O 1
ATOM 1360 N N . ASP A 1 175 ? -10.57 -4.281 13.25 1 89.5 175 ASP A N 1
ATOM 1361 C CA . ASP A 1 175 ? -11.609 -4.344 12.234 1 89.5 175 ASP A CA 1
ATOM 1362 C C . ASP A 1 175 ? -11.344 -5.469 11.234 1 89.5 175 ASP A C 1
ATOM 1364 O O . ASP A 1 175 ? -12.266 -6.16 10.805 1 89.5 175 ASP A O 1
ATOM 1368 N N . LYS A 1 176 ? -10.102 -5.621 10.883 1 90.88 176 LYS A N 1
ATOM 1369 C CA . LYS A 1 176 ? -9.719 -6.684 9.961 1 90.88 176 LYS A CA 1
ATOM 1370 C C . LYS A 1 176 ? -9.922 -8.062 10.586 1 90.88 176 LYS A C 1
ATOM 1372 O O . LYS A 1 176 ? -10.461 -8.969 9.945 1 90.88 176 LYS A O 1
ATOM 1377 N N . ARG A 1 177 ? -9.398 -8.234 11.75 1 92.5 177 ARG A N 1
ATOM 1378 C CA . ARG A 1 177 ? -9.539 -9.492 12.461 1 92.5 177 ARG A CA 1
ATOM 1379 C C . ARG A 1 177 ? -11.008 -9.875 12.617 1 92.5 177 ARG A C 1
ATOM 1381 O O . ARG A 1 177 ? -11.398 -11 12.32 1 92.5 177 ARG A O 1
ATOM 1388 N N . ASP A 1 178 ? -11.812 -8.922 13.078 1 92.31 178 ASP A N 1
ATOM 1389 C CA . ASP A 1 178 ? -13.234 -9.18 13.297 1 92.31 178 ASP A CA 1
ATOM 1390 C C . ASP A 1 178 ? -13.938 -9.539 11.984 1 92.31 178 ASP A C 1
ATOM 1392 O O . ASP A 1 178 ? -14.781 -10.438 11.953 1 92.31 178 ASP A O 1
ATOM 1396 N N . GLU A 1 179 ? -13.609 -8.859 10.938 1 94.25 179 GLU A N 1
ATOM 1397 C CA . GLU A 1 179 ? -14.195 -9.133 9.633 1 94.25 179 GLU A CA 1
ATOM 1398 C C . GLU A 1 179 ? -13.906 -10.57 9.188 1 94.25 179 GLU A C 1
ATOM 1400 O O . GLU A 1 179 ? -14.82 -11.297 8.789 1 94.25 179 GLU A O 1
ATOM 1405 N N . LEU A 1 180 ? -12.648 -10.953 9.281 1 95.19 180 LEU A N 1
ATOM 1406 C CA . LEU A 1 180 ? -12.25 -12.242 8.75 1 95.19 180 LEU A CA 1
ATOM 1407 C C . LEU A 1 180 ? -12.812 -13.383 9.594 1 95.19 180 LEU A C 1
ATOM 1409 O O . LEU A 1 180 ? -13.219 -14.414 9.062 1 95.19 180 LEU A O 1
ATOM 1413 N N . VAL A 1 181 ? -12.852 -13.18 10.891 1 94.88 181 VAL A N 1
ATOM 1414 C CA . VAL A 1 181 ? -13.453 -14.18 11.773 1 94.88 181 VAL A CA 1
ATOM 1415 C C . VAL A 1 181 ? -14.938 -14.32 11.461 1 94.88 181 VAL A C 1
ATOM 1417 O O . VAL A 1 181 ? -15.453 -15.438 11.344 1 94.88 181 VAL A O 1
ATOM 1420 N N . GLU A 1 182 ? -15.578 -13.219 11.289 1 95.75 182 GLU A N 1
ATOM 1421 C CA . GLU A 1 182 ? -17 -13.219 10.977 1 95.75 182 GLU A CA 1
ATOM 1422 C C . GLU A 1 182 ? -17.281 -13.961 9.672 1 95.75 182 GLU A C 1
ATOM 1424 O O . GLU A 1 182 ? -18.234 -14.734 9.586 1 95.75 182 GLU A O 1
ATOM 1429 N N . VAL A 1 183 ? -16.5 -13.742 8.734 1 97.12 183 VAL A N 1
ATOM 1430 C CA . VAL A 1 183 ? -16.719 -14.297 7.398 1 97.12 183 VAL A CA 1
ATOM 1431 C C . VAL A 1 183 ? -16.5 -15.812 7.43 1 97.12 183 VAL A C 1
ATOM 1433 O O . VAL A 1 183 ? -17.25 -16.562 6.801 1 97.12 183 VAL A O 1
ATOM 1436 N N . ILE A 1 184 ? -15.438 -16.25 8.086 1 96.94 184 ILE A N 1
ATOM 1437 C CA . ILE A 1 184 ? -15.156 -17.688 8.195 1 96.94 184 ILE A CA 1
ATOM 1438 C C . ILE A 1 184 ? -16.312 -18.391 8.891 1 96.94 184 ILE A C 1
ATOM 1440 O O . ILE A 1 184 ? -16.766 -19.438 8.445 1 96.94 184 ILE A O 1
ATOM 1444 N N . GLU A 1 185 ? -16.812 -17.766 9.945 1 96.31 185 GLU A N 1
ATOM 1445 C CA . GLU A 1 185 ? -17.938 -18.344 10.68 1 96.31 185 GLU A CA 1
ATOM 1446 C C . GLU A 1 185 ? -19.203 -18.375 9.828 1 96.31 185 GLU A C 1
ATOM 1448 O O . GLU A 1 185 ? -19.969 -19.344 9.867 1 96.31 185 GLU A O 1
ATOM 1453 N N . ALA A 1 186 ? -19.422 -17.312 9.133 1 96.5 186 ALA A N 1
ATOM 1454 C CA . ALA A 1 186 ? -20.578 -17.266 8.242 1 96.5 186 ALA A CA 1
ATOM 1455 C C . ALA A 1 186 ? -20.516 -18.375 7.191 1 96.5 186 ALA A C 1
ATOM 1457 O O . ALA A 1 186 ? -21.531 -18.969 6.848 1 96.5 186 ALA A O 1
ATOM 1458 N N . GLY A 1 187 ? -19.328 -18.609 6.668 1 96.62 187 GLY A N 1
ATOM 1459 C CA . GLY A 1 187 ? -19.156 -19.703 5.727 1 96.62 187 GLY A CA 1
ATOM 1460 C C . GLY A 1 187 ? -19.5 -21.062 6.312 1 96.62 187 GLY A C 1
ATOM 1461 O O . GLY A 1 187 ? -20.141 -21.891 5.652 1 96.62 187 GLY A O 1
ATOM 1462 N N . LEU A 1 188 ? -19.094 -21.25 7.539 1 95.94 188 LEU A N 1
ATOM 1463 C CA . LEU A 1 188 ? -19.391 -22.5 8.219 1 95.94 188 LEU A CA 1
ATOM 1464 C C . LEU A 1 188 ? -20.891 -22.672 8.406 1 95.94 188 LEU A C 1
ATOM 1466 O O . LEU A 1 188 ? -21.422 -23.781 8.266 1 95.94 188 LEU A O 1
ATOM 1470 N N . GLU A 1 189 ? -21.531 -21.625 8.703 1 94.75 189 GLU A N 1
ATOM 1471 C CA . GLU A 1 189 ? -22.984 -21.672 8.875 1 94.75 189 GLU A CA 1
ATOM 1472 C C . GLU A 1 189 ? -23.688 -22.078 7.578 1 94.75 189 GLU A C 1
ATOM 1474 O O . GLU A 1 189 ? -24.641 -22.844 7.594 1 94.75 189 GLU A O 1
ATOM 1479 N N . VAL A 1 190 ? -23.219 -21.578 6.5 1 94.06 190 VAL A N 1
ATOM 1480 C CA . VAL A 1 190 ? -23.797 -21.859 5.191 1 94.06 190 VAL A CA 1
ATOM 1481 C C . VAL A 1 190 ? -23.594 -23.344 4.859 1 94.06 190 VAL A C 1
ATOM 1483 O O . VAL A 1 190 ? -24.516 -24 4.344 1 94.06 190 VAL A O 1
ATOM 1486 N N . ILE A 1 191 ? -22.422 -23.844 5.148 1 93.81 191 ILE A N 1
ATOM 1487 C CA . ILE A 1 191 ? -22.078 -25.219 4.797 1 93.81 191 ILE A CA 1
ATOM 1488 C C . ILE A 1 191 ? -22.844 -26.188 5.691 1 93.81 191 ILE A C 1
ATOM 1490 O O . ILE A 1 191 ? -23.359 -27.219 5.219 1 93.81 191 ILE A O 1
ATOM 1494 N N . ASN A 1 192 ? -22.922 -25.859 6.961 1 93.31 192 ASN A N 1
ATOM 1495 C CA . ASN A 1 192 ? -23.5 -26.766 7.941 1 93.31 192 ASN A CA 1
ATOM 1496 C C . ASN A 1 192 ? -25.016 -26.672 7.973 1 93.31 192 ASN A C 1
ATOM 1498 O O . ASN A 1 192 ? -25.703 -27.547 8.523 1 93.31 192 ASN A O 1
ATOM 1502 N N . ASN A 1 193 ? -25.578 -25.578 7.434 1 90.38 193 ASN A N 1
ATOM 1503 C CA . ASN A 1 193 ? -27.031 -25.391 7.344 1 90.38 193 ASN A CA 1
ATOM 1504 C C . ASN A 1 193 ? -27.469 -25.109 5.91 1 90.38 193 ASN A C 1
ATOM 1506 O O . ASN A 1 193 ? -27.906 -24 5.605 1 90.38 193 ASN A O 1
ATOM 1510 N N . PRO A 1 194 ? -27.391 -26.141 5.082 1 83.25 194 PRO A N 1
ATOM 1511 C CA . PRO A 1 194 ? -27.734 -25.906 3.682 1 83.25 194 PRO A CA 1
ATOM 1512 C C . PRO A 1 194 ? -29.219 -25.594 3.49 1 83.25 194 PRO A C 1
ATOM 1514 O O . PRO A 1 194 ? -30.062 -26.094 4.246 1 83.25 194 PRO A O 1
ATOM 1517 N N . ASP A 1 195 ? -29.484 -24.625 2.617 1 74.62 195 ASP A N 1
ATOM 1518 C CA . ASP A 1 195 ? -30.875 -24.281 2.287 1 74.62 195 ASP A CA 1
ATOM 1519 C C . ASP A 1 195 ? -31.547 -25.406 1.524 1 74.62 195 ASP A C 1
ATOM 1521 O O . ASP A 1 195 ? -30.875 -26.219 0.878 1 74.62 195 ASP A O 1
ATOM 1525 N N . GLU A 1 196 ? -32.781 -25.547 1.697 1 62.31 196 GLU A N 1
ATOM 1526 C CA . GLU A 1 196 ? -33.562 -26.562 1.019 1 62.31 196 GLU A CA 1
ATOM 1527 C C . GLU A 1 196 ? -33.312 -26.547 -0.487 1 62.31 196 GLU A C 1
ATOM 1529 O O . GLU A 1 196 ? -33.375 -27.594 -1.145 1 62.31 196 GLU A O 1
ATOM 1534 N N . GLU A 1 197 ? -33.062 -25.406 -1.06 1 57.53 197 GLU A N 1
ATOM 1535 C CA . GLU A 1 197 ? -32.906 -25.297 -2.506 1 57.53 197 GLU A CA 1
ATOM 1536 C C . GLU A 1 197 ? -31.562 -25.875 -2.951 1 57.53 197 GLU A C 1
ATOM 1538 O O . GLU A 1 197 ? -31.344 -26.094 -4.145 1 57.53 197 GLU A O 1
ATOM 1543 N N . ASP A 1 198 ? -30.75 -25.812 -2.191 1 57.75 198 ASP A N 1
ATOM 1544 C CA . ASP A 1 198 ? -29.438 -26.297 -2.609 1 57.75 198 ASP A CA 1
ATOM 1545 C C . ASP A 1 198 ? -29.453 -27.812 -2.801 1 57.75 198 ASP A C 1
ATOM 1547 O O . ASP A 1 198 ? -29.766 -28.562 -1.869 1 57.75 198 ASP A O 1
ATOM 1551 N N . GLY A 1 199 ? -30.422 -28.328 -3.645 1 47.94 199 GLY A N 1
ATOM 1552 C CA . GLY A 1 199 ? -30.656 -29.672 -4.141 1 47.94 199 GLY A CA 1
ATOM 1553 C C . GLY A 1 199 ? -29.828 -30.719 -3.41 1 47.94 199 GLY A C 1
ATOM 1554 O O . GLY A 1 199 ? -29.531 -31.781 -3.965 1 47.94 199 GLY A O 1
ATOM 1555 N N . GLN A 1 200 ? -29.203 -30.344 -2.498 1 47.62 200 GLN A N 1
ATOM 1556 C CA . GLN A 1 200 ? -28.516 -31.531 -2 1 47.62 200 GLN A CA 1
ATOM 1557 C C . GLN A 1 200 ? -29.516 -32.625 -1.576 1 47.62 200 GLN A C 1
ATOM 1559 O O . GLN A 1 200 ? -30.469 -32.344 -0.855 1 47.62 200 GLN A O 1
ATOM 1564 N N . ASP A 1 201 ? -29.781 -33.625 -2.51 1 43.22 201 ASP A N 1
ATOM 1565 C CA . ASP A 1 201 ? -30.578 -34.844 -2.303 1 43.22 201 ASP A CA 1
ATOM 1566 C C . ASP A 1 201 ? -30.641 -35.219 -0.824 1 43.22 201 ASP A C 1
ATOM 1568 O O . ASP A 1 201 ? -29.594 -35.375 -0.185 1 43.22 201 ASP A O 1
ATOM 1572 N N . GLU A 1 202 ? -31.703 -34.875 -0.201 1 42.78 202 GLU A N 1
ATOM 1573 C CA . GLU A 1 202 ? -32.125 -35.344 1.109 1 42.78 202 GLU A CA 1
ATOM 1574 C C . GLU A 1 202 ? -31.781 -36.812 1.309 1 42.78 202 GLU A C 1
ATOM 1576 O O . GLU A 1 202 ? -31.906 -37.344 2.412 1 42.78 202 GLU A O 1
ATOM 1581 N N . ASP A 1 203 ? -32 -37.562 0.193 1 40.53 203 ASP A N 1
ATOM 1582 C CA . ASP A 1 203 ? -32.062 -39 0.392 1 40.53 203 ASP A CA 1
ATOM 1583 C C . ASP A 1 203 ? -30.75 -39.531 0.988 1 40.53 203 ASP A C 1
ATOM 1585 O O . ASP A 1 203 ? -30.562 -40.719 1.133 1 40.53 203 ASP A O 1
ATOM 1589 N N . ASP A 1 204 ? -29.625 -38.938 0.644 1 38.5 204 ASP A N 1
ATOM 1590 C CA . ASP A 1 204 ? -28.578 -39.688 1.326 1 38.5 204 ASP A CA 1
ATOM 1591 C C . ASP A 1 204 ? -28.781 -39.656 2.84 1 38.5 204 ASP A C 1
ATOM 1593 O O . ASP A 1 204 ? -29.234 -38.656 3.387 1 38.5 204 ASP A O 1
ATOM 1597 N N . GLY A 1 205 ? -29.016 -40.812 3.459 1 38.69 205 GLY A N 1
ATOM 1598 C CA . GLY A 1 205 ? -29.156 -41.125 4.871 1 38.69 205 GLY A CA 1
ATOM 1599 C C . GLY A 1 205 ? -28.625 -40.031 5.785 1 38.69 205 GLY A C 1
ATOM 1600 O O . GLY A 1 205 ? -27.766 -39.25 5.387 1 38.69 205 GLY A O 1
ATOM 1601 N N . VAL A 1 206 ? -29.484 -39.375 6.555 1 42.19 206 VAL A N 1
ATOM 1602 C CA . VAL A 1 206 ? -29.125 -38.625 7.746 1 42.19 206 VAL A CA 1
ATOM 1603 C C . VAL A 1 206 ? -27.766 -39.094 8.266 1 42.19 206 VAL A C 1
ATOM 1605 O O . VAL A 1 206 ? -27.688 -39.688 9.344 1 42.19 206 VAL A O 1
ATOM 1608 N N . GLY A 1 207 ? -27.125 -40.062 7.691 1 41.59 207 GLY A N 1
ATOM 1609 C CA . GLY A 1 207 ? -25.906 -40.5 8.367 1 41.59 207 GLY A CA 1
ATOM 1610 C C . GLY A 1 207 ? -25.078 -39.312 8.867 1 41.59 207 GLY A C 1
ATOM 1611 O O . GLY A 1 207 ? -25.328 -38.188 8.516 1 41.59 207 GLY A O 1
ATOM 1612 N N . ASP A 1 208 ? -24.062 -39.5 9.766 1 49.5 208 ASP A N 1
ATOM 1613 C CA . ASP A 1 208 ? -23.203 -38.656 10.594 1 49.5 208 ASP A CA 1
ATOM 1614 C C . ASP A 1 208 ? -22.531 -37.594 9.766 1 49.5 208 ASP A C 1
ATOM 1616 O O . ASP A 1 208 ? -21.422 -37.781 9.266 1 49.5 208 ASP A O 1
ATOM 1620 N N . ARG A 1 209 ? -23.109 -36.875 8.945 1 59.81 209 ARG A N 1
ATOM 1621 C CA . ARG A 1 209 ? -22.453 -35.781 8.234 1 59.81 209 ARG A CA 1
ATOM 1622 C C . ARG A 1 209 ? -21.516 -35 9.164 1 59.81 209 ARG A C 1
ATOM 1624 O O . ARG A 1 209 ? -21.953 -34.5 10.203 1 59.81 209 ARG A O 1
ATOM 1631 N N . GLN A 1 210 ? -20.375 -35.25 9.039 1 77.75 210 GLN A N 1
ATOM 1632 C CA . GLN A 1 210 ? -19.375 -34.562 9.852 1 77.75 210 GLN A CA 1
ATOM 1633 C C . GLN A 1 210 ? -19.438 -33.062 9.625 1 77.75 210 GLN A C 1
ATOM 1635 O O . GLN A 1 210 ? -19.406 -32.594 8.484 1 77.75 210 GLN A O 1
ATOM 1640 N N . LEU A 1 211 ? -19.844 -32.312 10.57 1 89.31 211 LEU A N 1
ATOM 1641 C CA . LEU A 1 211 ? -19.922 -30.859 10.57 1 89.31 211 LEU A CA 1
ATOM 1642 C C . LEU A 1 211 ? -18.547 -30.25 10.32 1 89.31 211 LEU A C 1
ATOM 1644 O O . LEU A 1 211 ? -17.531 -30.797 10.758 1 89.31 211 LEU A O 1
ATOM 1648 N N . TYR A 1 212 ? -18.594 -29.328 9.453 1 93.94 212 TYR A N 1
ATOM 1649 C CA . TYR A 1 212 ? -17.359 -28.578 9.242 1 93.94 212 TYR A CA 1
ATOM 1650 C C . TYR A 1 212 ? -17.062 -27.656 10.414 1 93.94 212 TYR A C 1
ATOM 1652 O O . TYR A 1 212 ? -18 -27.156 11.07 1 93.94 212 TYR A O 1
ATOM 1660 N N . SER A 1 213 ? -15.805 -27.484 10.727 1 94.25 213 SER A N 1
ATOM 1661 C CA . SER A 1 213 ? -15.352 -26.594 11.781 1 94.25 213 SER A CA 1
ATOM 1662 C C . SER A 1 213 ? -14.32 -25.594 11.258 1 94.25 213 SER A C 1
ATOM 1664 O O . SER A 1 213 ? -13.953 -25.641 10.078 1 94.25 213 SER A O 1
ATOM 1666 N N . GLU A 1 214 ? -13.898 -24.719 12.07 1 93.5 214 GLU A N 1
ATOM 1667 C CA . GLU A 1 214 ? -12.898 -23.703 11.711 1 93.5 214 GLU A CA 1
ATOM 1668 C C . GLU A 1 214 ? -11.586 -24.359 11.289 1 93.5 214 GLU A C 1
ATOM 1670 O O . GLU A 1 214 ? -10.852 -23.797 10.469 1 93.5 214 GLU A O 1
ATOM 1675 N N . ASN A 1 215 ? -11.359 -25.484 11.766 1 92.75 215 ASN A N 1
ATOM 1676 C CA . ASN A 1 215 ? -10.125 -26.203 11.438 1 92.75 215 ASN A CA 1
ATOM 1677 C C . ASN A 1 215 ? -10.148 -26.719 10.008 1 92.75 215 ASN A C 1
ATOM 1679 O O . ASN A 1 215 ? -9.109 -27.094 9.461 1 92.75 215 ASN A O 1
ATOM 1683 N N . ASP A 1 216 ? -11.32 -26.734 9.484 1 95.44 216 ASP A N 1
ATOM 1684 C CA . ASP A 1 216 ? -11.469 -27.234 8.117 1 95.44 216 ASP A CA 1
ATOM 1685 C C . ASP A 1 216 ? -11.297 -26.125 7.098 1 95.44 216 ASP A C 1
ATOM 1687 O O . ASP A 1 216 ? -11.312 -26.359 5.891 1 95.44 216 ASP A O 1
ATOM 1691 N N . PHE A 1 217 ? -11.188 -24.938 7.613 1 96.81 217 PHE A N 1
ATOM 1692 C CA . PHE A 1 217 ? -10.961 -23.812 6.723 1 96.81 217 PHE A CA 1
ATOM 1693 C C . PHE A 1 217 ? -9.547 -23.828 6.16 1 96.81 217 PHE A C 1
ATOM 1695 O O . PHE A 1 217 ? -8.578 -23.859 6.914 1 96.81 217 PHE A O 1
ATOM 1702 N N . ILE A 1 218 ? -9.391 -23.734 4.824 1 94.88 218 ILE A N 1
ATOM 1703 C CA . ILE A 1 218 ? -8.086 -23.844 4.184 1 94.88 218 ILE A CA 1
ATOM 1704 C C . ILE A 1 218 ? -7.57 -22.469 3.809 1 94.88 218 ILE A C 1
ATOM 1706 O O . ILE A 1 218 ? -6.484 -22.062 4.234 1 94.88 218 ILE A O 1
ATOM 1710 N N . GLU A 1 219 ? -8.359 -21.781 2.973 1 95.31 219 GLU A N 1
ATOM 1711 C CA . GLU A 1 219 ? -7.969 -20.438 2.545 1 95.31 219 GLU A CA 1
ATOM 1712 C C . GLU A 1 219 ? -9.18 -19.656 2.047 1 95.31 219 GLU A C 1
ATOM 1714 O O . GLU A 1 219 ? -10.227 -20.234 1.769 1 95.31 219 GLU A O 1
ATOM 1719 N N . GLY A 1 220 ? -8.977 -18.375 2.031 1 97.12 220 GLY A N 1
ATOM 1720 C CA . GLY A 1 220 ? -10 -17.484 1.515 1 97.12 220 GLY A CA 1
ATOM 1721 C C . GLY A 1 220 ? -9.422 -16.312 0.739 1 97.12 220 GLY A C 1
ATOM 1722 O O . GLY A 1 220 ? -8.234 -16.016 0.845 1 97.12 220 GLY A O 1
ATOM 1723 N N . TYR A 1 221 ? -10.266 -15.758 -0.107 1 96.81 221 TYR A N 1
ATOM 1724 C CA . TYR A 1 221 ? -9.953 -14.562 -0.883 1 96.81 221 TYR A CA 1
ATOM 1725 C C . TYR A 1 221 ? -11.016 -13.492 -0.692 1 96.81 221 TYR A C 1
ATOM 1727 O O . TYR A 1 221 ? -12.203 -13.805 -0.54 1 96.81 221 TYR A O 1
ATOM 1735 N N . TYR A 1 222 ? -10.594 -12.305 -0.625 1 96.62 222 TYR A N 1
ATOM 1736 C CA . TYR A 1 222 ? -11.602 -11.25 -0.606 1 96.62 222 TYR A CA 1
ATOM 1737 C C . TYR A 1 222 ? -11.141 -10.047 -1.429 1 96.62 222 TYR A C 1
ATOM 1739 O O . TYR A 1 222 ? -9.945 -9.812 -1.579 1 96.62 222 TYR A O 1
ATOM 1747 N N . ARG A 1 223 ? -12.016 -9.352 -2.023 1 95.12 223 ARG A N 1
ATOM 1748 C CA . ARG A 1 223 ? -11.781 -8.094 -2.723 1 95.12 223 ARG A CA 1
ATOM 1749 C C . ARG A 1 223 ? -12.961 -7.141 -2.533 1 95.12 223 ARG A C 1
ATOM 1751 O O . ARG A 1 223 ? -14.094 -7.574 -2.338 1 95.12 223 ARG A O 1
ATOM 1758 N N . THR A 1 224 ? -12.664 -5.84 -2.547 1 93.81 224 THR A N 1
ATOM 1759 C CA . THR A 1 224 ? -13.68 -4.836 -2.266 1 93.81 224 THR A CA 1
ATOM 1760 C C . THR A 1 224 ? -13.859 -3.9 -3.457 1 93.81 224 THR A C 1
ATOM 1762 O O . THR A 1 224 ? -12.898 -3.277 -3.914 1 93.81 224 THR A O 1
ATOM 1765 N N . GLU A 1 225 ? -15.047 -3.912 -4.027 1 93.12 225 GLU A N 1
ATOM 1766 C CA . GLU A 1 225 ? -15.477 -2.82 -4.895 1 93.12 225 GLU A CA 1
ATOM 1767 C C . GLU A 1 225 ? -16.062 -1.672 -4.082 1 93.12 225 GLU A C 1
ATOM 1769 O O . GLU A 1 225 ? -17.156 -1.8 -3.52 1 93.12 225 GLU A O 1
ATOM 1774 N N . ARG A 1 226 ? -15.5 -0.607 -4.102 1 91.75 226 ARG A N 1
ATOM 1775 C CA . ARG A 1 226 ? -15.719 0.46 -3.129 1 91.75 226 ARG A CA 1
ATOM 1776 C C . ARG A 1 226 ? -17.141 1.014 -3.232 1 91.75 226 ARG A C 1
ATOM 1778 O O . ARG A 1 226 ? -17.656 1.597 -2.275 1 91.75 226 ARG A O 1
ATOM 1785 N N . ASP A 1 227 ? -17.797 0.895 -4.359 1 90.19 227 ASP A N 1
ATOM 1786 C CA . ASP A 1 227 ? -19.141 1.441 -4.523 1 90.19 227 ASP A CA 1
ATOM 1787 C C . ASP A 1 227 ? -20.188 0.345 -4.406 1 90.19 227 ASP A C 1
ATOM 1789 O O . ASP A 1 227 ? -21.391 0.626 -4.438 1 90.19 227 ASP A O 1
ATOM 1793 N N . LYS A 1 228 ? -19.766 -0.919 -4.234 1 94.19 228 LYS A N 1
ATOM 1794 C CA . LYS A 1 228 ? -20.734 -2.002 -4.293 1 94.19 228 LYS A CA 1
ATOM 1795 C C . LYS A 1 228 ? -20.672 -2.879 -3.047 1 94.19 228 LYS A C 1
ATOM 1797 O O . LYS A 1 228 ? -21.688 -3.145 -2.406 1 94.19 228 LYS A O 1
ATOM 1802 N N . GLY A 1 229 ? -19.484 -3.396 -2.807 1 96.38 229 GLY A N 1
ATOM 1803 C CA . GLY A 1 229 ? -19.359 -4.301 -1.672 1 96.38 229 GLY A CA 1
ATOM 1804 C C . GLY A 1 229 ? -18.109 -5.148 -1.714 1 96.38 229 GLY A C 1
ATOM 1805 O O . GLY A 1 229 ? -17.219 -4.91 -2.533 1 96.38 229 GLY A O 1
ATOM 1806 N N . THR A 1 230 ? -18.016 -6.035 -0.725 1 96.94 230 THR A N 1
ATOM 1807 C CA . THR A 1 230 ? -16.859 -6.922 -0.607 1 96.94 230 THR A CA 1
ATOM 1808 C C . THR A 1 230 ? -17.25 -8.359 -0.919 1 96.94 230 THR A C 1
ATOM 1810 O O . THR A 1 230 ? -18.25 -8.859 -0.412 1 96.94 230 THR A O 1
ATOM 1813 N N . GLN A 1 231 ? -16.5 -8.961 -1.788 1 96.5 231 GLN A N 1
ATOM 1814 C CA . GLN A 1 231 ? -16.688 -10.367 -2.145 1 96.5 231 GLN A CA 1
ATOM 1815 C C . GLN A 1 231 ? -15.711 -11.258 -1.375 1 96.5 231 GLN A C 1
ATOM 1817 O O . GLN A 1 231 ? -14.539 -10.914 -1.211 1 96.5 231 GLN A O 1
ATOM 1822 N N . TYR A 1 232 ? -16.25 -12.414 -0.888 1 97.25 232 TYR A N 1
ATOM 1823 C CA . TYR A 1 232 ? -15.438 -13.398 -0.179 1 97.25 232 TYR A CA 1
ATOM 1824 C C . TYR A 1 232 ? -15.555 -14.773 -0.83 1 97.25 232 TYR A C 1
ATOM 1826 O O . TYR A 1 232 ? -16.656 -15.234 -1.123 1 97.25 232 TYR A O 1
ATOM 1834 N N . GLU A 1 233 ? -14.477 -15.336 -1.177 1 96.94 233 GLU A N 1
ATOM 1835 C CA . GLU A 1 233 ? -14.375 -16.734 -1.607 1 96.94 233 GLU A CA 1
ATOM 1836 C C . GLU A 1 233 ? -13.734 -17.594 -0.529 1 96.94 233 GLU A C 1
ATOM 1838 O O . GLU A 1 233 ? -12.57 -17.406 -0.178 1 96.94 233 GLU A O 1
ATOM 1843 N N . LEU A 1 234 ? -14.477 -18.594 -0.059 1 97.62 234 LEU A N 1
ATOM 1844 C CA . LEU A 1 234 ? -14.016 -19.406 1.062 1 97.62 234 LEU A CA 1
ATOM 1845 C C . LEU A 1 234 ? -13.922 -20.875 0.666 1 97.62 234 LEU A C 1
ATOM 1847 O O . LEU A 1 234 ? -14.828 -21.406 0.018 1 97.62 234 LEU A O 1
ATOM 1851 N N . PHE A 1 235 ? -12.875 -21.516 1.066 1 97.12 235 PHE A N 1
ATOM 1852 C CA . PHE A 1 235 ? -12.648 -22.922 0.749 1 97.12 235 PHE A CA 1
ATOM 1853 C C . PHE A 1 235 ? -12.422 -23.734 2.018 1 97.12 235 PHE A C 1
ATOM 1855 O O . PHE A 1 235 ? -11.547 -23.406 2.822 1 97.12 235 PHE A O 1
ATOM 1862 N N . TYR A 1 236 ? -13.227 -24.719 2.193 1 96.44 236 TYR A N 1
ATOM 1863 C CA . TYR A 1 236 ? -13.141 -25.656 3.318 1 96.44 236 TYR A CA 1
ATOM 1864 C C . TYR A 1 236 ? -12.875 -27.078 2.836 1 96.44 236 TYR A C 1
ATOM 1866 O O . TYR A 1 236 ? -13.367 -27.469 1.779 1 96.44 236 TYR A O 1
ATOM 1874 N N . LYS A 1 237 ? -12.125 -27.766 3.516 1 95.19 237 LYS A N 1
ATOM 1875 C CA . LYS A 1 237 ? -11.82 -29.141 3.141 1 95.19 237 LYS A CA 1
ATOM 1876 C C . LYS A 1 237 ? -11.578 -30.016 4.375 1 95.19 237 LYS A C 1
ATOM 1878 O O . LYS A 1 237 ? -10.922 -29.578 5.324 1 95.19 237 LYS A O 1
AT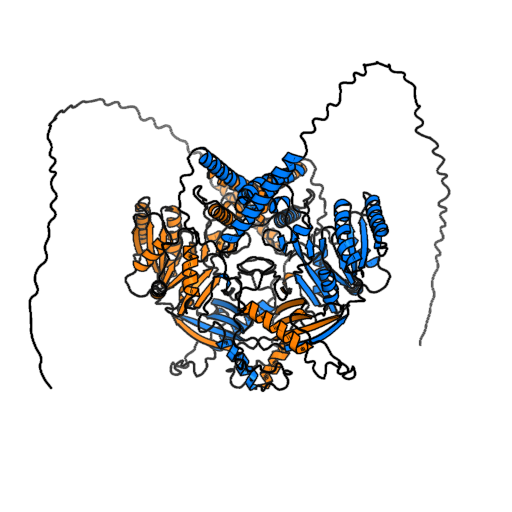OM 1883 N N . LYS A 1 238 ? -12.086 -31.188 4.234 1 90.94 238 LYS A N 1
ATOM 1884 C CA . LYS A 1 238 ? -11.797 -32.156 5.277 1 90.94 238 LYS A CA 1
ATOM 1885 C C . LYS A 1 238 ? -10.453 -32.844 5.043 1 90.94 238 LYS A C 1
ATOM 1887 O O . LYS A 1 238 ? -9.93 -32.812 3.93 1 90.94 238 LYS A O 1
ATOM 1892 N N . MET A 1 239 ? -9.711 -33.312 6.008 1 81.75 239 MET A N 1
ATOM 1893 C CA . MET A 1 239 ? -8.336 -33.812 6.031 1 81.75 239 MET A CA 1
ATOM 1894 C C . MET A 1 239 ? -8.102 -34.781 4.887 1 81.75 239 MET A C 1
ATOM 1896 O O . MET A 1 239 ? -7.082 -34.719 4.195 1 81.75 239 MET A O 1
ATOM 1900 N N . ASP A 1 240 ? -8.789 -35.812 4.676 1 75.31 240 ASP A N 1
ATOM 1901 C CA . ASP A 1 240 ? -8.398 -36.844 3.725 1 75.31 240 ASP A CA 1
ATOM 1902 C C . ASP A 1 240 ? -9.195 -36.719 2.426 1 75.31 240 ASP A C 1
ATOM 1904 O O . ASP A 1 240 ? -9.117 -37.594 1.562 1 75.31 240 ASP A O 1
ATOM 1908 N N . GLY A 1 241 ? -9.602 -35.531 2.109 1 80.06 241 GLY A N 1
ATOM 1909 C CA . GLY A 1 241 ? -10.398 -35.5 0.894 1 80.06 241 GLY A CA 1
ATOM 1910 C C . GLY A 1 241 ? -9.859 -34.531 -0.144 1 80.06 241 GLY A C 1
ATOM 1911 O O . GLY A 1 241 ? -8.891 -33.812 0.111 1 80.06 241 GLY A O 1
ATOM 1912 N N . MET A 1 242 ? -10.266 -34.781 -1.433 1 87.62 242 MET A N 1
ATOM 1913 C CA . MET A 1 242 ? -9.969 -33.875 -2.533 1 87.62 242 MET A CA 1
ATOM 1914 C C . MET A 1 242 ? -11.203 -33.062 -2.918 1 87.62 242 MET A C 1
ATOM 1916 O O . MET A 1 242 ? -11.227 -32.438 -3.975 1 87.62 242 MET A O 1
ATOM 1920 N N . GLU A 1 243 ? -12.109 -33.094 -2.01 1 91.81 243 GLU A N 1
ATOM 1921 C CA . GLU A 1 243 ? -13.344 -32.344 -2.201 1 91.81 243 GLU A CA 1
ATOM 1922 C C . GLU A 1 243 ? -13.359 -31.078 -1.328 1 91.81 243 GLU A C 1
ATOM 1924 O O . GLU A 1 243 ? -13.18 -31.156 -0.111 1 91.81 243 GLU A O 1
ATOM 1929 N N . TYR A 1 244 ? -13.555 -29.969 -1.98 1 95 244 TYR A N 1
ATOM 1930 C CA . TYR A 1 244 ? -13.625 -28.688 -1.281 1 95 244 TYR A CA 1
ATOM 1931 C C . TYR A 1 244 ? -15.055 -28.172 -1.236 1 95 244 TYR A C 1
ATOM 1933 O O . TYR A 1 244 ? -15.812 -28.328 -2.197 1 95 244 TYR A O 1
ATOM 1941 N N . ARG A 1 245 ? -15.391 -27.641 -0.073 1 95.31 245 ARG A N 1
ATOM 1942 C CA . ARG A 1 245 ? -16.594 -26.812 -0.026 1 95.31 245 ARG A CA 1
ATOM 1943 C C . ARG A 1 245 ? -16.25 -25.359 -0.329 1 95.31 245 ARG A C 1
ATOM 1945 O O . ARG A 1 245 ? -15.43 -24.75 0.359 1 95.31 245 ARG A O 1
ATOM 1952 N N . HIS A 1 246 ? -16.828 -24.875 -1.374 1 95.81 246 HIS A N 1
ATOM 1953 C CA . HIS A 1 246 ? -16.609 -23.5 -1.809 1 95.81 246 HIS A CA 1
ATOM 1954 C C . HIS A 1 246 ? -17.828 -22.625 -1.521 1 95.81 246 HIS A C 1
ATOM 1956 O O . HIS A 1 246 ? -18.922 -22.922 -2.002 1 95.81 246 HIS A O 1
ATOM 1962 N N . VAL A 1 247 ? -17.625 -21.594 -0.719 1 96.62 247 VAL A N 1
ATOM 1963 C CA . VAL A 1 247 ? -18.719 -20.688 -0.374 1 96.62 247 VAL A CA 1
ATOM 1964 C C . VAL A 1 247 ? -18.375 -19.266 -0.843 1 96.62 247 VAL A C 1
ATOM 1966 O O . VAL A 1 247 ? -17.281 -18.766 -0.555 1 96.62 247 VAL A O 1
ATOM 1969 N N . THR A 1 248 ? -19.219 -18.641 -1.589 1 96.19 248 THR A N 1
ATOM 1970 C CA . THR A 1 248 ? -19.109 -17.25 -1.978 1 96.19 248 THR A CA 1
ATOM 1971 C C . THR A 1 248 ? -20.062 -16.375 -1.154 1 96.19 248 THR A C 1
ATOM 1973 O O . THR A 1 248 ? -21.266 -16.594 -1.167 1 96.19 248 THR A O 1
ATOM 1976 N N . LEU A 1 249 ? -19.453 -15.508 -0.416 1 96.94 249 LEU A N 1
ATOM 1977 C CA . LEU A 1 249 ? -20.234 -14.523 0.339 1 96.94 249 LEU A CA 1
ATOM 1978 C C . LEU A 1 249 ? -20.031 -13.125 -0.219 1 96.94 249 LEU A C 1
ATOM 1980 O O . LEU A 1 249 ? -19.016 -12.859 -0.884 1 96.94 249 LEU A O 1
ATOM 1984 N N . PHE A 1 250 ? -21 -12.289 -0.004 1 96.56 250 PHE A N 1
ATOM 1985 C CA . PHE A 1 250 ? -20.922 -10.891 -0.417 1 96.56 250 PHE A CA 1
ATOM 1986 C C . PHE A 1 250 ? -21.469 -9.977 0.677 1 96.56 250 PHE A C 1
ATOM 1988 O O . PHE A 1 250 ? -22.5 -10.25 1.271 1 96.56 250 PHE A O 1
ATOM 1995 N N . ARG A 1 251 ? -20.688 -9 1.007 1 96.5 251 ARG A N 1
ATOM 1996 C CA . ARG A 1 251 ? -21.125 -7.945 1.911 1 96.5 251 ARG A CA 1
ATOM 1997 C C . ARG A 1 251 ? -21.484 -6.68 1.139 1 96.5 251 ARG A C 1
ATOM 1999 O O . ARG A 1 251 ? -20.625 -5.852 0.853 1 96.5 251 ARG A O 1
ATOM 2006 N N . PRO A 1 252 ? -22.766 -6.465 0.881 1 95.88 252 PRO A N 1
ATOM 2007 C CA . PRO A 1 252 ? -23.172 -5.273 0.129 1 95.88 252 PRO A CA 1
ATOM 2008 C C . PRO A 1 252 ? -23.062 -3.992 0.953 1 95.88 252 PRO A C 1
ATOM 2010 O O . PRO A 1 252 ? -23.344 -4 2.154 1 95.88 252 PRO A O 1
ATOM 2013 N N . PHE A 1 253 ? -22.672 -2.953 0.298 1 95.62 253 PHE A N 1
ATOM 2014 C CA . PHE A 1 253 ? -22.625 -1.659 0.968 1 95.62 253 PHE A CA 1
ATOM 2015 C C . PHE A 1 253 ? -23.984 -0.981 0.937 1 95.62 253 PHE A C 1
ATOM 2017 O O . PHE A 1 253 ? -24.688 -1.035 -0.074 1 95.62 253 PHE A O 1
ATOM 2024 N N . GLY A 1 254 ? -24.344 -0.411 2.01 1 93.38 254 GLY A N 1
ATOM 2025 C CA . GLY A 1 254 ? -25.594 0.327 2.096 1 93.38 254 GLY A CA 1
ATOM 2026 C C . GLY A 1 254 ? -25.531 1.697 1.447 1 93.38 254 GLY A C 1
ATOM 2027 O O . GLY A 1 254 ? -24.469 2.115 0.98 1 93.38 254 GLY A O 1
ATOM 2028 N N . PRO A 1 255 ? -26.641 2.326 1.326 1 92.75 255 PRO A N 1
ATOM 2029 C CA . PRO A 1 255 ? -26.656 3.686 0.78 1 92.75 255 PRO A CA 1
ATOM 2030 C C . PRO A 1 255 ? -25.969 4.699 1.696 1 92.75 255 PRO A C 1
ATOM 2032 O O . PRO A 1 255 ? -25.797 4.434 2.889 1 92.75 255 PRO A O 1
ATOM 2035 N N . LEU A 1 256 ? -25.594 5.82 1.099 1 94.69 256 LEU A N 1
ATOM 2036 C CA . LEU A 1 256 ? -25.016 6.898 1.883 1 94.69 256 LEU A CA 1
ATOM 2037 C C . LEU A 1 256 ? -26.031 7.48 2.859 1 94.69 256 LEU A C 1
ATOM 2039 O O . LEU A 1 256 ? -27.172 7.75 2.484 1 94.69 256 LEU A O 1
ATOM 2043 N N . MET A 1 257 ? -25.547 7.617 4.051 1 93.31 257 MET A N 1
ATOM 2044 C CA . MET A 1 257 ? -26.406 8.18 5.094 1 93.31 257 MET A CA 1
ATOM 2045 C C . MET A 1 257 ? -25.766 9.43 5.695 1 93.31 257 MET A C 1
ATOM 2047 O O . MET A 1 257 ? -24.562 9.484 5.898 1 93.31 257 MET A O 1
ATOM 2051 N N . LYS A 1 258 ? -26.594 10.383 5.977 1 93.81 258 LYS A N 1
ATOM 2052 C CA . LYS A 1 258 ? -26.125 11.617 6.613 1 93.81 258 LYS A CA 1
ATOM 2053 C C . LYS A 1 258 ? -25.938 11.414 8.109 1 93.81 258 LYS A C 1
ATOM 2055 O O . LYS A 1 258 ? -26.812 10.891 8.797 1 93.81 258 LYS A O 1
ATOM 2060 N N . VAL A 1 259 ? -24.844 11.859 8.562 1 92.38 259 VAL A N 1
ATOM 2061 C CA . VAL A 1 259 ? -24.562 11.789 9.992 1 92.38 259 VAL A CA 1
ATOM 2062 C C . VAL A 1 259 ? -24.641 13.188 10.602 1 92.38 259 VAL A C 1
ATOM 2064 O O . VAL A 1 259 ? -25.25 13.375 11.656 1 92.38 259 VAL A O 1
ATOM 2067 N N . LYS A 1 260 ? -23.984 14.07 9.898 1 91.19 260 LYS A N 1
ATOM 2068 C CA . LYS A 1 260 ? -23.906 15.43 10.422 1 91.19 260 LYS A CA 1
ATOM 2069 C C . LYS A 1 260 ? -23.719 16.438 9.297 1 91.19 260 LYS A C 1
ATOM 2071 O O . LYS A 1 260 ? -23.141 16.125 8.258 1 91.19 260 LYS A O 1
ATOM 2076 N N . SER A 1 261 ? -24.328 17.578 9.453 1 92.62 261 SER A N 1
ATOM 2077 C CA . SER A 1 261 ? -24.125 18.734 8.578 1 92.62 261 SER A CA 1
ATOM 2078 C C . SER A 1 261 ? -24.078 20.031 9.383 1 92.62 261 SER A C 1
ATOM 2080 O O . SER A 1 261 ? -25.016 20.375 10.094 1 92.62 261 SER A O 1
ATOM 2082 N N . GLU A 1 262 ? -22.969 20.719 9.273 1 92.81 262 GLU A N 1
ATOM 2083 C CA . GLU A 1 262 ? -22.812 21.922 10.07 1 92.81 262 GLU A CA 1
ATOM 2084 C C . GLU A 1 262 ? -22 22.984 9.336 1 92.81 262 GLU A C 1
ATOM 2086 O O . GLU A 1 262 ? -21.312 22.656 8.367 1 92.81 262 GLU A O 1
ATOM 2091 N N . THR A 1 263 ? -22.156 24.156 9.789 1 92.69 263 THR A N 1
ATOM 2092 C CA . THR A 1 263 ? -21.328 25.266 9.312 1 92.69 263 THR A CA 1
ATOM 2093 C C . THR A 1 263 ? -20.172 25.531 10.281 1 92.69 263 THR A C 1
ATOM 2095 O O . THR A 1 263 ? -20.391 25.656 11.492 1 92.69 263 THR A O 1
ATOM 2098 N N . VAL A 1 264 ? -18.984 25.594 9.734 1 93.31 264 VAL A N 1
ATOM 2099 C CA . VAL A 1 264 ? -17.797 25.828 10.547 1 93.31 264 VAL A CA 1
ATOM 2100 C C . VAL A 1 264 ? -17.141 27.141 10.133 1 93.31 264 VAL A C 1
ATOM 2102 O O . VAL A 1 264 ? -16.688 27.281 8.992 1 93.31 264 VAL A O 1
ATOM 2105 N N . ASP A 1 265 ? -17.109 28.031 11.031 1 93.69 265 ASP A N 1
ATOM 2106 C CA . ASP A 1 265 ? -16.438 29.297 10.812 1 93.69 265 ASP A CA 1
ATOM 2107 C C . ASP A 1 265 ? -15.023 29.281 11.391 1 93.69 265 ASP A C 1
ATOM 2109 O O . ASP A 1 265 ? -14.852 29.203 12.609 1 93.69 265 ASP A O 1
ATOM 2113 N N . ILE A 1 266 ? -14.055 29.438 10.539 1 93.38 266 ILE A N 1
ATOM 2114 C CA . ILE A 1 266 ? -12.68 29.328 11.008 1 93.38 266 ILE A CA 1
ATOM 2115 C C . ILE A 1 266 ? -12.039 30.719 11.031 1 93.38 266 ILE A C 1
ATOM 2117 O O . ILE A 1 266 ? -10.82 30.844 11.203 1 93.38 266 ILE A O 1
ATOM 2121 N N . SER A 1 267 ? -12.766 31.766 10.953 1 91.62 267 SER A N 1
ATOM 2122 C CA . SER A 1 267 ? -12.242 33.125 10.828 1 91.62 267 SER A CA 1
ATOM 2123 C C . SER A 1 267 ? -11.57 33.562 12.117 1 91.62 267 SER A C 1
ATOM 2125 O O . SER A 1 267 ? -10.656 34.406 12.094 1 91.62 267 SER A O 1
ATOM 2127 N N . ARG A 1 268 ? -12.008 33 13.188 1 91.44 268 ARG A N 1
ATOM 2128 C CA . ARG A 1 268 ? -11.492 33.469 14.469 1 91.44 268 ARG A CA 1
ATOM 2129 C C . ARG A 1 268 ? -10.469 32.5 15.039 1 91.44 268 ARG A C 1
ATOM 2131 O O . ARG A 1 268 ? -9.953 32.719 16.141 1 91.44 268 ARG A O 1
ATOM 2138 N N . SER A 1 269 ? -10.117 31.531 14.305 1 94.44 269 SER A N 1
ATOM 2139 C CA . SER A 1 269 ? -9.211 30.5 14.805 1 94.44 269 SER A CA 1
ATOM 2140 C C . SER A 1 269 ? -7.758 30.875 14.539 1 94.44 269 SER A C 1
ATOM 2142 O O . SER A 1 269 ? -7.285 30.766 13.398 1 94.44 269 SER A O 1
ATOM 2144 N N . ILE A 1 270 ? -7.039 31.25 15.586 1 96.81 270 ILE A N 1
ATOM 2145 C CA . ILE A 1 270 ? -5.625 31.578 15.492 1 96.81 270 ILE A CA 1
ATOM 2146 C C . ILE A 1 270 ? -4.785 30.312 15.672 1 96.81 270 ILE A C 1
ATOM 2148 O O . ILE A 1 270 ? -5.082 29.484 16.531 1 96.81 270 ILE A O 1
ATOM 2152 N N . ILE A 1 271 ? -3.779 30.172 14.875 1 98.56 271 ILE A N 1
ATOM 2153 C CA . ILE A 1 271 ? -2.877 29.031 15.016 1 98.56 271 ILE A CA 1
ATOM 2154 C C . ILE A 1 271 ? -1.537 29.5 15.578 1 98.56 271 ILE A C 1
ATOM 2156 O O . ILE A 1 271 ? -0.935 30.453 15.062 1 98.56 271 ILE A O 1
ATOM 2160 N N . ASN A 1 272 ? -1.119 28.969 16.672 1 98.75 272 ASN A N 1
ATOM 2161 C CA . ASN A 1 272 ? 0.225 29.156 17.203 1 98.75 272 ASN A CA 1
ATOM 2162 C C . ASN A 1 272 ? 1.201 28.125 16.641 1 98.75 272 ASN A C 1
ATOM 2164 O O . ASN A 1 272 ? 1.188 26.953 17.047 1 98.75 272 ASN A O 1
ATOM 2168 N N . VAL A 1 273 ? 2.01 28.562 15.734 1 98.75 273 VAL A N 1
ATOM 2169 C CA . VAL A 1 273 ? 3.02 27.688 15.148 1 98.75 273 VAL A CA 1
ATOM 2170 C C . VAL A 1 273 ? 4.242 27.625 16.062 1 98.75 273 VAL A C 1
ATOM 2172 O O . VAL A 1 273 ? 4.883 28.641 16.328 1 98.75 273 VAL A O 1
ATOM 2175 N N . ILE A 1 274 ? 4.57 26.453 16.531 1 98.75 274 ILE A N 1
ATOM 2176 C CA . ILE A 1 274 ? 5.664 26.281 17.484 1 98.75 274 ILE A CA 1
ATOM 2177 C C . ILE A 1 274 ? 6.82 25.547 16.797 1 98.75 274 ILE A C 1
ATOM 2179 O O . ILE A 1 274 ? 6.652 24.422 16.297 1 98.75 274 ILE A O 1
ATOM 2183 N N . VAL A 1 275 ? 8.016 26.125 16.844 1 98.5 275 VAL A N 1
ATOM 2184 C CA . VAL A 1 275 ? 9.172 25.578 16.141 1 98.5 275 VAL A CA 1
ATOM 2185 C C . VAL A 1 275 ? 10.359 25.516 17.094 1 98.5 275 VAL A C 1
ATOM 2187 O O . VAL A 1 275 ? 10.914 26.547 17.484 1 98.5 275 VAL A O 1
ATOM 2190 N N . PRO A 1 276 ? 10.773 24.328 17.5 1 96.94 276 PRO A N 1
ATOM 2191 C CA . PRO A 1 276 ? 12.047 24.203 18.219 1 96.94 276 PRO A CA 1
ATOM 2192 C C . PRO A 1 276 ? 13.25 24.312 17.297 1 96.94 276 PRO A C 1
ATOM 2194 O O . PRO A 1 276 ? 13.219 23.828 16.156 1 96.94 276 PRO A O 1
ATOM 2197 N N . LEU A 1 277 ? 14.273 24.953 17.781 1 96.94 277 LEU A N 1
ATOM 2198 C CA . LEU A 1 277 ? 15.398 25.25 16.906 1 96.94 277 LEU A CA 1
ATOM 2199 C C . LEU A 1 277 ? 16.703 25.25 17.688 1 96.94 277 LEU A C 1
ATOM 2201 O O . LEU A 1 277 ? 16.75 25.672 18.844 1 96.94 277 LEU A O 1
ATOM 2205 N N . ALA A 1 278 ? 17.688 24.75 17.172 1 95 278 ALA A N 1
ATOM 2206 C CA . ALA A 1 278 ? 19.078 24.875 17.625 1 95 278 ALA A CA 1
ATOM 2207 C C . ALA A 1 278 ? 20.031 25.016 16.453 1 95 278 ALA A C 1
ATOM 2209 O O . ALA A 1 278 ? 20.219 24.094 15.664 1 95 278 ALA A O 1
ATOM 2210 N N . GLY A 1 279 ? 20.578 26.203 16.406 1 94.06 279 GLY A N 1
ATOM 2211 C CA . GLY A 1 279 ? 21.406 26.453 15.219 1 94.06 279 GLY A CA 1
ATOM 2212 C C . GLY A 1 279 ? 20.594 26.484 13.938 1 94.06 279 GLY A C 1
ATOM 2213 O O . GLY A 1 279 ? 19.547 27.125 13.859 1 94.06 279 GLY A O 1
ATOM 2214 N N . ARG A 1 280 ? 21.141 25.984 12.844 1 93.88 280 ARG A N 1
ATOM 2215 C CA . ARG A 1 280 ? 20.5 25.859 11.539 1 93.88 280 ARG A CA 1
ATOM 2216 C C . ARG A 1 280 ? 19.766 27.141 11.156 1 93.88 280 ARG A C 1
ATOM 2218 O O . ARG A 1 280 ? 18.594 27.125 10.805 1 93.88 280 ARG A O 1
ATOM 2225 N N . THR A 1 281 ? 20.438 28.219 11.25 1 96.56 281 THR A N 1
ATOM 2226 C CA . THR A 1 281 ? 19.875 29.547 11.031 1 96.56 281 THR A CA 1
ATOM 2227 C C . THR A 1 281 ? 19.5 29.734 9.562 1 96.56 281 THR A C 1
ATOM 2229 O O . THR A 1 281 ? 18.547 30.453 9.242 1 96.56 281 THR A O 1
ATOM 2232 N N . GLU A 1 282 ? 20.219 29.031 8.656 1 95.06 282 GLU A N 1
ATOM 2233 C CA . GLU A 1 282 ? 19.875 29.109 7.242 1 95.06 282 GLU A CA 1
ATOM 2234 C C . GLU A 1 282 ? 18.516 28.453 6.965 1 95.06 282 GLU A C 1
ATOM 2236 O O . GLU A 1 282 ? 17.719 29 6.207 1 95.06 282 GLU A O 1
ATOM 2241 N N . ALA A 1 283 ? 18.344 27.328 7.574 1 95.56 283 ALA A N 1
ATOM 2242 C CA . ALA A 1 283 ? 17.047 26.656 7.445 1 95.56 283 ALA A CA 1
ATOM 2243 C C . ALA A 1 283 ? 15.93 27.516 8.023 1 95.56 283 ALA A C 1
ATOM 2245 O O . ALA A 1 283 ? 14.82 27.547 7.477 1 95.56 283 ALA A O 1
ATOM 2246 N N . PHE A 1 284 ? 16.234 28.172 9.102 1 98.06 284 PHE A N 1
ATOM 2247 C CA . PHE A 1 284 ? 15.242 29.031 9.727 1 98.06 284 PHE A CA 1
ATOM 2248 C C . PHE A 1 284 ? 14.898 30.203 8.82 1 98.06 284 PHE A C 1
ATOM 2250 O O . PHE A 1 284 ? 13.727 30.594 8.727 1 98.06 284 PHE A O 1
ATOM 2257 N N . ALA A 1 285 ? 15.914 30.766 8.203 1 97.38 285 ALA A N 1
ATOM 2258 C CA . ALA A 1 285 ? 15.664 31.859 7.266 1 97.38 285 ALA A CA 1
ATOM 2259 C C . ALA A 1 285 ? 14.734 31.406 6.141 1 97.38 285 ALA A C 1
ATOM 2261 O O . ALA A 1 285 ? 13.828 32.156 5.742 1 97.38 285 ALA A O 1
ATOM 2262 N N . GLN A 1 286 ? 14.969 30.266 5.652 1 95.69 286 GLN A N 1
ATOM 2263 C CA . GLN A 1 286 ? 14.109 29.703 4.613 1 95.69 286 GLN A CA 1
ATOM 2264 C C . GLN A 1 286 ? 12.695 29.469 5.137 1 95.69 286 GLN A C 1
ATOM 2266 O O . GLN A 1 286 ? 11.719 29.766 4.445 1 95.69 286 GLN A O 1
ATOM 2271 N N . PHE A 1 287 ? 12.641 28.922 6.293 1 97.94 287 PHE A N 1
ATOM 2272 C CA . PHE A 1 287 ? 11.352 28.703 6.945 1 97.94 287 PHE A CA 1
ATOM 2273 C C . PHE A 1 287 ? 10.578 30.016 7.062 1 97.94 287 PHE A C 1
ATOM 2275 O O . PHE A 1 287 ? 9.383 30.062 6.789 1 97.94 287 PHE A O 1
ATOM 2282 N N . MET A 1 288 ? 11.273 31.062 7.445 1 98.06 288 MET A N 1
ATOM 2283 C CA . MET A 1 288 ? 10.633 32.375 7.676 1 98.06 288 MET A CA 1
ATOM 2284 C C . MET A 1 288 ? 10.164 32.969 6.359 1 98.06 288 MET A C 1
ATOM 2286 O O . MET A 1 288 ? 9.203 33.75 6.34 1 98.06 288 MET A O 1
ATOM 2290 N N . GLN A 1 289 ? 10.789 32.656 5.281 1 96.31 289 GLN A N 1
ATOM 2291 C CA . GLN A 1 289 ? 10.297 33.094 3.986 1 96.31 289 GLN A CA 1
ATOM 2292 C C . GLN A 1 289 ? 8.93 32.5 3.674 1 96.31 289 GLN A C 1
ATOM 2294 O O . GLN A 1 289 ? 8.023 33.219 3.234 1 96.31 289 GLN A O 1
ATOM 2299 N N . ASN A 1 290 ? 8.844 31.234 3.873 1 96.88 290 ASN A N 1
ATOM 2300 C CA . ASN A 1 290 ? 7.551 30.594 3.695 1 96.88 290 ASN A CA 1
ATOM 2301 C C . ASN A 1 290 ? 6.516 31.125 4.676 1 96.88 290 ASN A C 1
ATOM 2303 O O . ASN A 1 290 ? 5.363 31.359 4.305 1 96.88 290 ASN A O 1
ATOM 2307 N N . PHE A 1 291 ? 6.938 31.281 5.906 1 98.19 291 PHE A N 1
ATOM 2308 C CA . PHE A 1 291 ? 6.062 31.812 6.945 1 98.19 291 PHE A CA 1
ATOM 2309 C C . PHE A 1 291 ? 5.527 33.188 6.559 1 98.19 291 PHE A C 1
ATOM 2311 O O . PHE A 1 291 ? 4.34 33.469 6.73 1 98.19 291 PHE A O 1
ATOM 2318 N N . ARG A 1 292 ? 6.383 34.031 6.105 1 97.38 292 ARG A N 1
ATOM 2319 C CA . ARG A 1 292 ? 6.004 35.375 5.668 1 97.38 292 ARG A CA 1
ATOM 2320 C C . ARG A 1 292 ? 4.949 35.312 4.566 1 97.38 292 ARG A C 1
ATOM 2322 O O . ARG A 1 292 ? 3.912 35.969 4.656 1 97.38 292 ARG A O 1
ATOM 2329 N N . ASP A 1 293 ? 5.133 34.5 3.572 1 96.81 293 ASP A N 1
ATOM 2330 C CA . ASP A 1 293 ? 4.25 34.438 2.412 1 96.81 293 ASP A CA 1
ATOM 2331 C C . ASP A 1 293 ? 2.912 33.812 2.779 1 96.81 293 ASP A C 1
ATOM 2333 O O . ASP A 1 293 ? 1.853 34.344 2.434 1 96.81 293 ASP A O 1
ATOM 2337 N N . VAL A 1 294 ? 2.961 32.719 3.512 1 97.31 294 VAL A N 1
ATOM 2338 C CA . VAL A 1 294 ? 1.76 31.922 3.74 1 97.31 294 VAL A CA 1
ATOM 2339 C C . VAL A 1 294 ? 1.027 32.438 4.977 1 97.31 294 VAL A C 1
ATOM 2341 O O . VAL A 1 294 ? -0.167 32.75 4.922 1 97.31 294 VAL A O 1
ATOM 2344 N N . CYS A 1 295 ? 1.733 32.656 6.07 1 97.31 295 CYS A N 1
ATOM 2345 C CA . CYS A 1 295 ? 1.103 32.969 7.348 1 97.31 295 CYS A CA 1
ATOM 2346 C C . CYS A 1 295 ? 0.801 34.469 7.457 1 97.31 295 CYS A C 1
ATOM 2348 O O . CYS A 1 295 ? -0.312 34.844 7.816 1 97.31 295 CYS A O 1
ATOM 2350 N N . ILE A 1 296 ? 1.773 35.312 7.129 1 97.31 296 ILE A N 1
ATOM 2351 C CA . ILE A 1 296 ? 1.627 36.75 7.352 1 97.31 296 ILE A CA 1
ATOM 2352 C C . ILE A 1 296 ? 0.804 37.375 6.223 1 97.31 296 ILE A C 1
ATOM 2354 O O . ILE A 1 296 ? -0.128 38.125 6.473 1 97.31 296 ILE A O 1
ATOM 2358 N N . HIS A 1 297 ? 1.042 36.969 4.98 1 96.69 297 HIS A N 1
ATOM 2359 C CA . HIS A 1 297 ? 0.413 37.656 3.85 1 96.69 297 HIS A CA 1
ATOM 2360 C C . HIS A 1 297 ? -0.903 36.969 3.471 1 96.69 297 HIS A C 1
ATOM 2362 O O . HIS A 1 297 ? -1.878 37.656 3.139 1 96.69 297 HIS A O 1
ATOM 2368 N N . GLN A 1 298 ? -0.956 35.688 3.49 1 95.19 298 GLN A N 1
ATOM 2369 C CA . GLN A 1 298 ? -2.145 35 3.002 1 95.19 298 GLN A CA 1
ATOM 2370 C C . GLN A 1 298 ? -3.125 34.719 4.137 1 95.19 298 GLN A C 1
ATOM 2372 O O . GLN A 1 298 ? -4.254 35.219 4.125 1 95.19 298 GLN A O 1
ATOM 2377 N N . ASP A 1 299 ? -2.738 34.031 5.16 1 95.12 299 ASP A N 1
ATOM 2378 C CA . ASP A 1 299 ? -3.633 33.562 6.223 1 95.12 299 ASP A CA 1
ATOM 2379 C C . ASP A 1 299 ? -3.939 34.719 7.199 1 95.12 299 ASP A C 1
ATOM 2381 O O . ASP A 1 299 ? -5.102 35.062 7.395 1 95.12 299 ASP A O 1
ATOM 2385 N N . LYS A 1 300 ? -2.867 35.344 7.914 1 95 300 LYS A N 1
ATOM 2386 C CA . LYS A 1 300 ? -2.914 36.531 8.758 1 95 300 LYS A CA 1
ATOM 2387 C C . LYS A 1 300 ? -3.385 36.188 10.164 1 95 300 LYS A C 1
ATOM 2389 O O . LYS A 1 300 ? -3.404 37.062 11.047 1 95 300 LYS A O 1
ATOM 2394 N N . ARG A 1 301 ? -3.807 35.031 10.477 1 96.12 301 ARG A N 1
ATOM 2395 C CA . ARG A 1 301 ? -4.289 34.625 11.789 1 96.12 301 ARG A CA 1
ATOM 2396 C C . ARG A 1 301 ? -3.34 33.625 12.438 1 96.12 301 ARG A C 1
ATOM 2398 O O . ARG A 1 301 ? -3.748 32.5 12.805 1 96.12 301 ARG A O 1
ATOM 2405 N N . VAL A 1 302 ? -2.115 34.062 12.617 1 97.5 302 VAL A N 1
ATOM 2406 C CA . VAL A 1 302 ? -1.104 33.125 13.102 1 97.5 302 VAL A CA 1
ATOM 2407 C C . VAL A 1 302 ? -0.234 33.781 14.156 1 97.5 302 VAL A C 1
ATOM 2409 O O . VAL A 1 302 ? -0.162 35.031 14.211 1 97.5 302 VAL A O 1
ATOM 2412 N N . HIS A 1 303 ? 0.259 33.094 15.047 1 97.94 303 HIS A N 1
ATOM 2413 C CA . HIS A 1 303 ? 1.319 33.406 15.992 1 97.94 303 HIS A CA 1
ATOM 2414 C C . HIS A 1 303 ? 2.502 32.469 15.852 1 97.94 303 HIS A C 1
ATOM 2416 O O . HIS A 1 303 ? 2.316 31.266 15.594 1 97.94 303 HIS A O 1
ATOM 2422 N N . LEU A 1 304 ? 3.713 33 15.906 1 98.62 304 LEU A N 1
ATOM 2423 C CA . LEU A 1 304 ? 4.906 32.188 15.797 1 98.62 304 LEU A CA 1
ATOM 2424 C C . LEU A 1 304 ? 5.629 32.094 17.141 1 98.62 304 LEU A C 1
ATOM 2426 O O . LEU A 1 304 ? 5.949 33.125 17.734 1 98.62 304 LEU A O 1
ATOM 2430 N N . THR A 1 305 ? 5.805 30.922 17.641 1 98.69 305 THR A N 1
ATOM 2431 C CA . THR A 1 305 ? 6.629 30.703 18.828 1 98.69 305 THR A CA 1
ATOM 2432 C C . THR A 1 305 ? 7.898 29.938 18.453 1 98.69 305 THR A C 1
ATOM 2434 O O . THR A 1 305 ? 7.836 28.781 18.031 1 98.69 305 THR A O 1
ATOM 2437 N N . VAL A 1 306 ? 9.039 30.562 18.609 1 98.56 306 VAL A N 1
ATOM 2438 C CA . VAL A 1 306 ? 10.336 29.922 18.359 1 98.56 306 VAL A CA 1
ATOM 2439 C C . VAL A 1 306 ? 11.008 29.594 19.688 1 98.56 306 VAL A C 1
ATOM 2441 O O . VAL A 1 306 ? 11.203 30.484 20.531 1 98.56 306 VAL A O 1
ATOM 2444 N N . VAL A 1 307 ? 11.273 28.344 19.922 1 98.31 307 VAL A N 1
ATOM 2445 C CA . VAL A 1 307 ? 12.016 27.922 21.094 1 98.31 307 VAL A CA 1
ATOM 2446 C C . VAL A 1 307 ? 13.453 27.578 20.703 1 98.31 307 VAL A C 1
ATOM 2448 O O . VAL A 1 307 ? 13.703 26.531 20.094 1 98.31 307 VAL A O 1
ATOM 2451 N N . TYR A 1 308 ? 14.406 28.406 21.094 1 98.12 308 TYR A N 1
ATOM 2452 C CA . TYR A 1 308 ? 15.789 28.281 20.656 1 98.12 308 TYR A CA 1
ATOM 2453 C C . TYR A 1 308 ? 16.656 27.656 21.766 1 98.12 308 TYR A C 1
ATOM 2455 O O . TYR A 1 308 ? 16.625 28.109 22.906 1 98.12 308 TYR A O 1
ATOM 2463 N N . PHE A 1 309 ? 17.359 26.641 21.406 1 96.38 309 PHE A N 1
ATOM 2464 C CA . PHE A 1 309 ? 18.266 25.953 22.312 1 96.38 309 PHE A CA 1
ATOM 2465 C C . PHE A 1 309 ? 19.703 26.422 22.094 1 96.38 309 PHE A C 1
ATOM 2467 O O . PHE A 1 309 ? 20.219 26.359 20.969 1 96.38 309 PHE A O 1
ATOM 2474 N N . GLY A 1 310 ? 20.312 26.844 23.172 1 94.38 310 GLY A N 1
ATOM 2475 C CA . GLY A 1 310 ? 21.719 27.25 23.094 1 94.38 310 GLY A CA 1
ATOM 2476 C C . GLY A 1 310 ? 21.891 28.734 22.828 1 94.38 310 GLY A C 1
ATOM 2477 O O . GLY A 1 310 ? 20.906 29.484 22.766 1 94.38 310 GLY A O 1
ATOM 2478 N N . GLN A 1 311 ? 23.203 29.172 22.672 1 92.19 311 GLN A N 1
ATOM 2479 C CA . GLN A 1 311 ? 23.5 30.594 22.516 1 92.19 311 GLN A CA 1
ATOM 2480 C C . GLN A 1 311 ? 24.047 30.875 21.109 1 92.19 311 GLN A C 1
ATOM 2482 O O . GLN A 1 311 ? 23.859 31.969 20.578 1 92.19 311 GLN A O 1
ATOM 2487 N N . ASP A 1 312 ? 24.609 29.812 20.641 1 91.44 312 ASP A N 1
ATOM 2488 C CA . ASP A 1 312 ? 25.188 29.984 19.312 1 91.44 312 ASP A CA 1
ATOM 2489 C C . ASP A 1 312 ? 24.094 30.172 18.25 1 91.44 312 ASP A C 1
ATOM 2491 O O . ASP A 1 312 ? 23.203 29.328 18.125 1 91.44 312 ASP A O 1
ATOM 2495 N N . GLY A 1 313 ? 24.047 31.281 17.531 1 94.06 313 GLY A N 1
ATOM 2496 C CA . GLY A 1 313 ? 23.094 31.547 16.453 1 94.06 313 GLY A CA 1
ATOM 2497 C C . GLY A 1 313 ? 21.859 32.281 16.922 1 94.06 313 GLY A C 1
ATOM 2498 O O . GLY A 1 313 ? 21.031 32.688 16.109 1 94.06 313 GLY A O 1
ATOM 2499 N N . LEU A 1 314 ? 21.75 32.438 18.203 1 96.25 314 LEU A N 1
ATOM 2500 C CA . LEU A 1 314 ? 20.578 33.125 18.766 1 96.25 314 LEU A CA 1
ATOM 2501 C C . LEU A 1 314 ? 20.453 34.531 18.234 1 96.25 314 LEU A C 1
ATOM 2503 O O . LEU A 1 314 ? 19.344 34.969 17.906 1 96.25 314 LEU A O 1
ATOM 2507 N N . SER A 1 315 ? 21.578 35.188 18.172 1 96.69 315 SER A N 1
ATOM 2508 C CA . SER A 1 315 ? 21.562 36.562 17.672 1 96.69 315 SER A CA 1
ATOM 2509 C C . SER A 1 315 ? 21.094 36.625 16.234 1 96.69 315 SER A C 1
ATOM 2511 O O . SER A 1 315 ? 20.391 37.562 15.836 1 96.69 315 SER A O 1
ATOM 2513 N N . GLU A 1 316 ? 21.516 35.656 15.5 1 97.44 316 GLU A N 1
ATOM 2514 C CA . GLU A 1 316 ? 21.109 35.594 14.102 1 97.44 316 GLU A CA 1
ATOM 2515 C C . GLU A 1 316 ? 19.609 35.344 13.977 1 97.44 316 GLU A C 1
ATOM 2517 O O . GLU A 1 316 ? 18.938 35.938 13.133 1 97.44 316 GLU A O 1
ATOM 2522 N N . VAL A 1 317 ? 19.062 34.5 14.781 1 97.81 317 VAL A N 1
ATOM 2523 C CA . VAL A 1 317 ? 17.641 34.188 14.781 1 97.81 317 VAL A CA 1
ATOM 2524 C C . VAL A 1 317 ? 16.844 35.438 15.141 1 97.81 317 VAL A C 1
ATOM 2526 O O . VAL A 1 317 ? 15.828 35.719 14.508 1 97.81 317 VAL A O 1
ATOM 2529 N N . LYS A 1 318 ? 17.281 36.219 16.125 1 97.5 318 LYS A N 1
ATOM 2530 C CA . LYS A 1 318 ? 16.641 37.469 16.516 1 97.5 318 LYS A CA 1
ATOM 2531 C C . LYS A 1 318 ? 16.641 38.469 15.375 1 97.5 318 LYS A C 1
ATOM 2533 O O . LYS A 1 318 ? 15.633 39.156 15.133 1 97.5 318 LYS A O 1
ATOM 2538 N N . SER A 1 319 ? 17.781 38.469 14.734 1 97.62 319 SER A N 1
ATOM 2539 C CA . SER A 1 319 ? 17.906 39.406 13.617 1 97.62 319 SER A CA 1
ATOM 2540 C C . SER A 1 319 ? 16.922 39.062 12.5 1 97.62 319 SER A C 1
ATOM 2542 O O . SER A 1 319 ? 16.344 39.938 11.883 1 97.62 319 SER A O 1
ATOM 2544 N N . ILE A 1 320 ? 16.766 37.781 12.242 1 97.81 320 ILE A N 1
ATOM 2545 C CA . ILE A 1 320 ? 15.859 37.312 11.203 1 97.81 320 ILE A CA 1
ATOM 2546 C C . ILE A 1 320 ? 14.422 37.688 11.578 1 97.81 320 ILE A C 1
ATOM 2548 O O . ILE A 1 320 ? 13.68 38.219 10.758 1 97.81 320 ILE A O 1
ATOM 2552 N N . LEU A 1 321 ? 14.023 37.5 12.82 1 97.88 321 LEU A N 1
ATOM 2553 C CA . LEU A 1 321 ? 12.688 37.812 13.305 1 97.88 321 LEU A CA 1
ATOM 2554 C C . LEU A 1 321 ? 12.422 39.312 13.219 1 97.88 321 LEU A C 1
ATOM 2556 O O . LEU A 1 321 ? 11.352 39.719 12.766 1 97.88 321 LEU A O 1
ATOM 2560 N N . GLU A 1 322 ? 13.406 40.094 13.562 1 97 322 GLU A N 1
ATOM 2561 C CA . GLU A 1 322 ? 13.273 41.562 13.531 1 97 322 GLU A CA 1
ATOM 2562 C C . GLU A 1 322 ? 13.164 42.062 12.102 1 97 322 GLU A C 1
ATOM 2564 O O . GLU A 1 322 ? 12.422 43.031 11.828 1 97 322 GLU A O 1
ATOM 2569 N N . SER A 1 323 ? 13.938 41.438 11.289 1 96.94 323 SER A N 1
ATOM 2570 C CA . SER A 1 323 ? 13.883 41.844 9.883 1 96.94 323 SER A CA 1
ATOM 2571 C C . SER A 1 323 ? 12.5 41.594 9.297 1 96.94 323 SER A C 1
ATOM 2573 O O . SER A 1 323 ? 11.953 42.469 8.602 1 96.94 323 SER A O 1
ATOM 2575 N N . VAL A 1 324 ? 11.922 40.469 9.547 1 96.44 324 VAL A N 1
ATOM 2576 C CA . VAL A 1 324 ? 10.594 40.125 9.055 1 96.44 324 VAL A CA 1
ATOM 2577 C C . VAL A 1 324 ? 9.562 41.062 9.688 1 96.44 324 VAL A C 1
ATOM 2579 O O . VAL A 1 324 ? 8.633 41.5 9.016 1 96.44 324 VAL A O 1
ATOM 2582 N N . ALA A 1 325 ? 9.719 41.344 10.93 1 96.12 325 ALA A N 1
ATOM 2583 C CA . ALA A 1 325 ? 8.805 42.25 11.633 1 96.12 325 ALA A CA 1
ATOM 2584 C C . ALA A 1 325 ? 8.836 43.656 11.023 1 96.12 325 ALA A C 1
ATOM 2586 O O . ALA A 1 325 ? 7.789 44.281 10.859 1 96.12 325 ALA A O 1
ATOM 2587 N N . ARG A 1 326 ? 9.953 44.125 10.711 1 96.25 326 ARG A N 1
ATOM 2588 C CA . ARG A 1 326 ? 10.117 45.438 10.133 1 96.25 326 ARG A CA 1
ATOM 2589 C C . ARG A 1 326 ? 9.508 45.5 8.734 1 96.25 326 ARG A C 1
ATOM 2591 O O . ARG A 1 326 ? 8.844 46.5 8.391 1 96.25 326 ARG A O 1
ATOM 2598 N N . GLU A 1 327 ? 9.703 44.469 8.039 1 96.38 327 GLU A N 1
ATOM 2599 C CA . GLU A 1 327 ? 9.266 44.438 6.645 1 96.38 327 GLU A CA 1
ATOM 2600 C C . GLU A 1 327 ? 7.754 44.25 6.547 1 96.38 327 GLU A C 1
ATOM 2602 O O . GLU A 1 327 ? 7.117 44.75 5.609 1 96.38 327 GLU A O 1
ATOM 2607 N N . THR A 1 328 ? 7.191 43.562 7.465 1 96.5 328 THR A N 1
ATOM 2608 C CA . THR A 1 328 ? 5.797 43.156 7.301 1 96.5 328 THR A CA 1
ATOM 2609 C C . THR A 1 328 ? 4.938 43.75 8.43 1 96.5 328 THR A C 1
ATOM 2611 O O . THR A 1 328 ? 3.715 43.594 8.422 1 96.5 328 THR A O 1
ATOM 2614 N N . ASP A 1 329 ? 5.508 44.375 9.477 1 95.69 329 ASP A N 1
ATOM 2615 C CA . ASP A 1 329 ? 4.82 44.875 10.664 1 95.69 329 ASP A CA 1
ATOM 2616 C C . ASP A 1 329 ? 4.188 43.719 11.453 1 95.69 329 ASP A C 1
ATOM 2618 O O . ASP A 1 329 ? 3.08 43.844 11.977 1 95.69 329 ASP A O 1
ATOM 2622 N N . PHE A 1 330 ? 4.738 42.562 11.305 1 96.5 330 PHE A N 1
ATOM 2623 C CA . PHE A 1 330 ? 4.305 41.375 12.047 1 96.5 330 PHE A CA 1
ATOM 2624 C C . PHE A 1 330 ? 4.973 41.312 13.422 1 96.5 330 PHE A C 1
ATOM 2626 O O . PHE A 1 330 ? 6.195 41.219 13.516 1 96.5 330 PHE A O 1
ATOM 2633 N N . HIS A 1 331 ? 4.133 41.344 14.492 1 95.06 331 HIS A N 1
ATOM 2634 C CA . HIS A 1 331 ? 4.695 41.375 15.836 1 95.06 331 HIS A CA 1
ATOM 2635 C C . HIS A 1 331 ? 4.141 40.219 16.672 1 95.06 331 HIS A C 1
ATOM 2637 O O . HIS A 1 331 ? 4.422 40.125 17.875 1 95.06 331 HIS A O 1
ATOM 2643 N N . ASN A 1 332 ? 3.395 39.375 16.047 1 95.88 332 ASN A N 1
ATOM 2644 C CA . ASN A 1 332 ? 2.791 38.25 16.766 1 95.88 332 ASN A CA 1
ATOM 2645 C C . ASN A 1 332 ? 3.74 37.062 16.844 1 95.88 332 ASN A C 1
ATOM 2647 O O . ASN A 1 332 ? 3.438 36 16.328 1 95.88 332 ASN A O 1
ATOM 2651 N N . TYR A 1 333 ? 4.91 37.281 17.453 1 97.31 333 TYR A N 1
ATOM 2652 C CA . TYR A 1 333 ? 5.832 36.156 17.656 1 97.31 333 TYR A CA 1
ATOM 2653 C C . TYR A 1 333 ? 6.414 36.188 19.062 1 97.31 333 TYR A C 1
ATOM 2655 O O . TYR A 1 333 ? 6.438 37.219 19.719 1 97.31 333 TYR A O 1
ATOM 2663 N N . THR A 1 334 ? 6.742 35.031 19.578 1 97.38 334 THR A N 1
ATOM 2664 C CA . THR A 1 334 ? 7.402 34.844 20.875 1 97.38 334 THR A CA 1
ATOM 2665 C C . THR A 1 334 ? 8.695 34.031 20.703 1 97.38 334 THR A C 1
ATOM 2667 O O . THR A 1 334 ? 8.703 33 20.016 1 97.38 334 THR A O 1
ATOM 2670 N N . LEU A 1 335 ? 9.773 34.594 21.219 1 97.56 335 LEU A N 1
ATOM 2671 C CA . LEU A 1 335 ? 11.047 33.875 21.219 1 97.56 335 LEU A CA 1
ATOM 2672 C C . LEU A 1 335 ? 11.406 33.406 22.625 1 97.56 335 LEU A C 1
ATOM 2674 O O . LEU A 1 335 ? 11.523 34.219 23.547 1 97.56 335 LEU A O 1
ATOM 2678 N N . VAL A 1 336 ? 11.461 32.094 22.828 1 97.31 336 VAL A N 1
ATOM 2679 C CA . VAL A 1 336 ? 11.867 31.469 24.078 1 97.31 336 VAL A CA 1
ATOM 2680 C C . VAL A 1 336 ? 13.281 30.906 23.953 1 97.31 336 VAL A C 1
ATOM 2682 O O . VAL A 1 336 ? 13.547 30.078 23.078 1 97.31 336 VAL A O 1
ATOM 2685 N N . SER A 1 337 ? 14.18 31.359 24.766 1 96.44 337 SER A N 1
ATOM 2686 C CA . SER A 1 337 ? 15.562 30.891 24.75 1 96.44 337 SER A CA 1
ATOM 2687 C C . SER A 1 337 ? 15.844 29.938 25.906 1 96.44 337 SER A C 1
ATOM 2689 O O . SER A 1 337 ? 15.555 30.266 27.062 1 96.44 337 SER A O 1
ATOM 2691 N N . LEU A 1 338 ? 16.328 28.797 25.625 1 95 338 LEU A N 1
ATOM 2692 C CA . LEU A 1 338 ? 16.703 27.797 26.625 1 95 338 LEU A CA 1
ATOM 2693 C C . LEU A 1 338 ? 18.188 27.484 26.547 1 95 338 LEU A C 1
ATOM 2695 O O . LEU A 1 338 ? 18.719 27.219 25.469 1 95 338 LEU A O 1
ATOM 2699 N N . ASN A 1 339 ? 18.875 27.5 27.656 1 92.62 339 ASN A N 1
ATOM 2700 C CA . ASN A 1 339 ? 20.297 27.141 27.703 1 92.62 339 ASN A CA 1
ATOM 2701 C C . ASN A 1 339 ? 20.484 25.656 27.984 1 92.62 339 ASN A C 1
ATOM 2703 O O . ASN A 1 339 ? 21.078 25.281 29 1 92.62 339 ASN A O 1
ATOM 2707 N N . GLU A 1 340 ? 19.922 24.859 27.203 1 90.19 340 GLU A N 1
ATOM 2708 C CA . GLU A 1 340 ? 19.969 23.406 27.266 1 90.19 340 GLU A CA 1
ATOM 2709 C C . GLU A 1 340 ? 20.266 22.797 25.906 1 90.19 340 GLU A C 1
ATOM 2711 O O . GLU A 1 340 ? 20.312 23.5 24.906 1 90.19 340 GLU A O 1
ATOM 2716 N N . GLU A 1 341 ? 20.672 21.5 25.922 1 87.69 341 GLU A N 1
ATOM 2717 C CA . GLU A 1 341 ? 20.844 20.766 24.672 1 87.69 341 GLU A CA 1
ATOM 2718 C C . GLU A 1 341 ? 19.5 20.578 23.953 1 87.69 341 GLU A C 1
ATOM 2720 O O . GLU A 1 341 ? 18.453 20.484 24.594 1 87.69 341 GLU A O 1
ATOM 2725 N N . PHE A 1 342 ? 19.625 20.516 22.734 1 88.5 342 PHE A N 1
ATOM 2726 C CA . PHE A 1 342 ? 18.422 20.406 21.906 1 88.5 342 PHE A CA 1
ATOM 2727 C C . PHE A 1 342 ? 17.641 19.156 22.234 1 88.5 342 PHE A C 1
ATOM 2729 O O . PHE A 1 342 ? 18.203 18.047 22.281 1 88.5 342 PHE A O 1
ATOM 2736 N N . ASN A 1 343 ? 16.453 19.297 22.5 1 86.12 343 ASN A N 1
ATOM 2737 C CA . ASN A 1 343 ? 15.438 18.266 22.688 1 86.12 343 ASN A CA 1
ATOM 2738 C C . ASN A 1 343 ? 14.094 18.688 22.109 1 86.12 343 ASN A C 1
ATOM 2740 O O . ASN A 1 343 ? 13.461 19.609 22.625 1 86.12 343 ASN A O 1
ATOM 2744 N N . ARG A 1 344 ? 13.695 18.047 21.156 1 90.5 344 ARG A N 1
ATOM 2745 C CA . ARG A 1 344 ? 12.508 18.469 20.406 1 90.5 344 ARG A CA 1
ATOM 2746 C C . ARG A 1 344 ? 11.273 18.469 21.297 1 90.5 344 ARG A C 1
ATOM 2748 O O . ARG A 1 344 ? 10.508 19.438 21.312 1 90.5 344 ARG A O 1
ATOM 2755 N N . GLY A 1 345 ? 11.023 17.359 22.031 1 90.94 345 GLY A N 1
ATOM 2756 C CA . GLY A 1 345 ? 9.875 17.281 22.922 1 90.94 345 GLY A CA 1
ATOM 2757 C C . GLY A 1 345 ? 9.852 18.375 23.984 1 90.94 345 GLY A C 1
ATOM 2758 O O . GLY A 1 345 ? 8.805 18.984 24.219 1 90.94 345 GLY A O 1
ATOM 2759 N N . ARG A 1 346 ? 10.992 18.609 24.531 1 91.88 346 ARG A N 1
ATOM 2760 C CA . ARG A 1 346 ? 11.117 19.656 25.531 1 91.88 346 ARG A CA 1
ATOM 2761 C C . ARG A 1 346 ? 10.82 21.031 24.938 1 91.88 346 ARG A C 1
ATOM 2763 O O . ARG A 1 346 ? 10.141 21.844 25.547 1 91.88 346 ARG A O 1
ATOM 2770 N N . GLY A 1 347 ? 11.375 21.234 23.797 1 94.62 347 GLY A N 1
ATOM 2771 C CA . GLY A 1 347 ? 11.133 22.5 23.125 1 94.62 347 GLY A CA 1
ATOM 2772 C C . GLY A 1 347 ? 9.664 22.75 22.828 1 94.62 347 GLY A C 1
ATOM 2773 O O . GLY A 1 347 ? 9.156 23.844 23.078 1 94.62 347 GLY A O 1
ATOM 2774 N N . LEU A 1 348 ? 8.992 21.75 22.266 1 96.69 348 LEU A N 1
ATOM 2775 C CA . LEU A 1 348 ? 7.57 21.875 21.938 1 96.69 348 LEU A CA 1
ATOM 2776 C C . LEU A 1 348 ? 6.738 22.062 23.203 1 96.69 348 LEU A C 1
ATOM 2778 O O . LEU A 1 348 ? 5.789 22.859 23.219 1 96.69 348 LEU A O 1
ATOM 2782 N N . ASP A 1 349 ? 7.121 21.359 24.25 1 95 349 ASP A N 1
ATOM 2783 C CA . ASP A 1 349 ? 6.434 21.5 25.516 1 95 349 ASP A CA 1
ATOM 2784 C C . ASP A 1 349 ? 6.57 22.922 26.062 1 95 349 ASP A C 1
ATOM 2786 O O . ASP A 1 349 ? 5.59 23.531 26.5 1 95 349 ASP A O 1
ATOM 2790 N N . MET A 1 350 ? 7.77 23.5 26.078 1 95.62 350 MET A N 1
ATOM 2791 C CA . MET A 1 350 ? 8.023 24.859 26.531 1 95.62 350 MET A CA 1
ATOM 2792 C C . MET A 1 350 ? 7.27 25.875 25.688 1 95.62 350 MET A C 1
ATOM 2794 O O . MET A 1 350 ? 6.738 26.844 26.219 1 95.62 350 MET A O 1
ATOM 2798 N N . GLY A 1 351 ? 7.297 25.625 24.359 1 97.62 351 GLY A N 1
ATOM 2799 C CA . GLY A 1 351 ? 6.562 26.5 23.469 1 97.62 351 GLY A CA 1
ATOM 2800 C C . GLY A 1 351 ? 5.074 26.531 23.75 1 97.62 351 GLY A C 1
ATOM 2801 O O . GLY A 1 351 ? 4.449 27.594 23.719 1 97.62 351 GLY A O 1
ATOM 2802 N N . ALA A 1 352 ? 4.508 25.406 24.031 1 97.44 352 ALA A N 1
ATOM 2803 C CA . ALA A 1 352 ? 3.088 25.312 24.359 1 97.44 352 ALA A CA 1
ATOM 2804 C C . ALA A 1 352 ? 2.775 26.047 25.656 1 97.44 352 ALA A C 1
ATOM 2806 O O . ALA A 1 352 ? 1.753 26.734 25.766 1 97.44 352 ALA A O 1
ATOM 2807 N N . ARG A 1 353 ? 3.639 25.953 26.594 1 95.5 353 ARG A N 1
ATOM 2808 C CA . ARG A 1 353 ? 3.408 26.531 27.922 1 95.5 353 ARG A CA 1
ATOM 2809 C C . ARG A 1 353 ? 3.703 28.031 27.922 1 95.5 353 ARG A C 1
ATOM 2811 O O . ARG A 1 353 ? 3.268 28.75 28.828 1 95.5 353 ARG A O 1
ATOM 2818 N N . ALA A 1 354 ? 4.484 28.453 26.984 1 95.94 354 ALA A N 1
ATOM 2819 C CA . ALA A 1 354 ? 4.824 29.875 26.906 1 95.94 354 ALA A CA 1
ATOM 2820 C C . ALA A 1 354 ? 3.604 30.703 26.516 1 95.94 354 ALA A C 1
ATOM 2822 O O . ALA A 1 354 ? 3.578 31.922 26.734 1 95.94 354 ALA A O 1
ATOM 2823 N N . TRP A 1 355 ? 2.625 30.078 25.906 1 96.19 355 TRP A N 1
ATOM 2824 C CA . TRP A 1 355 ? 1.396 30.766 25.516 1 96.19 355 TRP A CA 1
ATOM 2825 C C . TRP A 1 355 ? 0.569 31.141 26.75 1 96.19 355 TRP A C 1
ATOM 2827 O O . TRP A 1 355 ? 0.273 30.281 27.578 1 96.19 355 TRP A O 1
ATOM 2837 N N . GLU A 1 356 ? 0.108 32.438 26.859 1 91.69 356 GLU A N 1
ATOM 2838 C CA . GLU A 1 356 ? -0.601 32.875 28.062 1 91.69 356 GLU A CA 1
ATOM 2839 C C . GLU A 1 356 ? -1.942 33.531 27.688 1 91.69 356 GLU A C 1
ATOM 2841 O O . GLU A 1 356 ? -2.611 34.094 28.547 1 91.69 356 GLU A O 1
ATOM 2846 N N . LYS A 1 357 ? -2.375 33.469 26.531 1 92.38 357 LYS A N 1
ATOM 2847 C CA . LYS A 1 357 ? -3.557 34.188 26.078 1 92.38 357 LYS A CA 1
ATOM 2848 C C . LYS A 1 357 ? -4.77 33.281 26 1 92.38 357 LYS A C 1
ATOM 2850 O O . LYS A 1 357 ? -5.621 33.438 25.125 1 92.38 357 LYS A O 1
ATOM 2855 N N . GLY A 1 358 ? -4.754 32.156 26.781 1 92.94 358 GLY A N 1
ATOM 2856 C CA . GLY A 1 358 ? -5.918 31.266 26.797 1 92.94 358 GLY A CA 1
ATOM 2857 C C . GLY A 1 358 ? -5.789 30.078 25.844 1 92.94 358 GLY A C 1
ATOM 2858 O O . GLY A 1 358 ? -4.715 29.5 25.734 1 92.94 358 GLY A O 1
ATOM 2859 N N . GLU A 1 359 ? -7.008 29.703 25.281 1 95.88 359 GLU A N 1
ATOM 2860 C CA . GLU A 1 359 ? -7.023 28.547 24.391 1 95.88 359 GLU A CA 1
ATOM 2861 C C . GLU A 1 359 ? -6.512 28.906 23 1 95.88 359 GLU A C 1
ATOM 2863 O O . GLU A 1 359 ? -6.801 30 22.5 1 95.88 359 GLU A O 1
ATOM 2868 N N . VAL A 1 360 ? -5.773 28.016 22.438 1 97.81 360 VAL A N 1
ATOM 2869 C CA . VAL A 1 360 ? -5.238 28.266 21.109 1 97.81 360 VAL A CA 1
ATOM 2870 C C . VAL A 1 360 ? -5.012 26.953 20.375 1 97.81 360 VAL A C 1
ATOM 2872 O O . VAL A 1 360 ? -4.746 25.922 21.016 1 97.81 360 VAL A O 1
ATOM 2875 N N . LEU A 1 361 ? -5.203 26.953 19.078 1 98.5 361 LEU A N 1
ATOM 2876 C CA . LEU A 1 361 ? -4.793 25.844 18.234 1 98.5 361 LEU A CA 1
ATOM 2877 C C . LEU A 1 361 ? -3.295 25.891 17.953 1 98.5 361 LEU A C 1
ATOM 2879 O O . LEU A 1 361 ? -2.773 26.906 17.516 1 98.5 361 LEU A O 1
ATOM 2883 N N . MET A 1 362 ? -2.605 24.828 18.281 1 98.81 362 MET A N 1
ATOM 2884 C CA . MET A 1 362 ? -1.158 24.781 18.094 1 98.81 362 MET A CA 1
ATOM 2885 C C . MET A 1 362 ? -0.799 23.906 16.891 1 98.81 362 MET A C 1
ATOM 2887 O O . MET A 1 362 ? -1.412 22.859 16.672 1 98.81 362 MET A O 1
ATOM 2891 N N . PHE A 1 363 ? 0.141 24.344 16.125 1 98.81 363 PHE A N 1
ATOM 2892 C CA . PHE A 1 363 ? 0.79 23.531 15.109 1 98.81 363 PHE A CA 1
ATOM 2893 C C . PHE A 1 363 ? 2.236 23.234 15.484 1 98.81 363 PHE A C 1
ATOM 2895 O O . PHE A 1 363 ? 3.088 24.125 15.453 1 98.81 363 PHE A O 1
ATOM 2902 N N . PHE A 1 364 ? 2.469 22 15.969 1 98.56 364 PHE A N 1
ATOM 2903 C CA . PHE A 1 364 ? 3.834 21.562 16.203 1 98.56 364 PHE A CA 1
ATOM 2904 C C . PHE A 1 364 ? 4.578 21.344 14.898 1 98.56 364 PHE A C 1
ATOM 2906 O O . PHE A 1 364 ? 4.27 20.422 14.141 1 98.56 364 PHE A O 1
ATOM 2913 N N . CYS A 1 365 ? 5.531 22.141 14.648 1 97.62 365 CYS A N 1
ATOM 2914 C CA . CYS A 1 365 ? 6.164 22.188 13.336 1 97.62 365 CYS A CA 1
ATOM 2915 C C . CYS A 1 365 ? 7.676 22.047 13.453 1 97.62 365 CYS A C 1
ATOM 2917 O O . CYS A 1 365 ? 8.234 22.172 14.547 1 97.62 365 CYS A O 1
ATOM 2919 N N . ASP A 1 366 ? 8.32 21.672 12.367 1 95.56 366 ASP A N 1
ATOM 2920 C CA . ASP A 1 366 ? 9.773 21.609 12.234 1 95.56 366 ASP A CA 1
ATOM 2921 C C . ASP A 1 366 ? 10.273 22.703 11.289 1 95.56 366 ASP A C 1
ATOM 2923 O O . ASP A 1 366 ? 9.531 23.172 10.43 1 95.56 366 ASP A O 1
ATOM 2927 N N . VAL A 1 367 ? 11.523 23.031 11.508 1 97.44 367 VAL A N 1
ATOM 2928 C CA . VAL A 1 367 ? 12.102 24.125 10.727 1 97.44 367 VAL A CA 1
ATOM 2929 C C . VAL A 1 367 ? 12.203 23.719 9.266 1 97.44 367 VAL A C 1
ATOM 2931 O O . VAL A 1 367 ? 12.188 24.562 8.375 1 97.44 367 VAL A O 1
ATOM 2934 N N . ASP A 1 368 ? 12.195 22.453 8.984 1 96.75 368 ASP A N 1
ATOM 2935 C CA . ASP A 1 368 ? 12.359 21.969 7.621 1 96.75 368 ASP A CA 1
ATOM 2936 C C . ASP A 1 368 ? 11.016 21.672 6.973 1 96.75 368 ASP A C 1
ATOM 2938 O O . ASP A 1 368 ? 10.945 20.969 5.965 1 96.75 368 ASP A O 1
ATOM 2942 N N . VAL A 1 369 ? 9.977 22.172 7.484 1 97.81 369 VAL A N 1
ATOM 2943 C CA . VAL A 1 369 ? 8.633 21.922 6.969 1 97.81 369 VAL A CA 1
ATOM 2944 C C . VAL A 1 369 ? 8.195 23.078 6.074 1 97.81 369 VAL A C 1
ATOM 2946 O O . VAL A 1 369 ? 8.469 24.25 6.375 1 97.81 369 VAL A O 1
ATOM 2949 N N . TYR A 1 370 ? 7.625 22.797 4.941 1 98 370 TYR A N 1
ATOM 2950 C CA . TYR A 1 370 ? 6.938 23.719 4.059 1 98 370 TYR A CA 1
ATOM 2951 C C . TYR A 1 370 ? 5.438 23.469 4.047 1 98 370 TYR A C 1
ATOM 2953 O O . TYR A 1 370 ? 5.004 22.312 3.953 1 98 370 TYR A O 1
ATOM 2961 N N . PHE A 1 371 ? 4.617 24.5 4.219 1 98.19 371 PHE A N 1
ATOM 2962 C CA . PHE A 1 371 ? 3.176 24.281 4.25 1 98.19 371 PHE A CA 1
ATOM 2963 C C . PHE A 1 371 ? 2.453 25.406 3.508 1 98.19 371 PHE A C 1
ATOM 2965 O O . PHE A 1 371 ? 3.029 26.469 3.26 1 98.19 371 PHE A O 1
ATOM 2972 N N . THR A 1 372 ? 1.221 25.188 3.113 1 97.44 372 THR A N 1
ATOM 2973 C CA . THR A 1 372 ? 0.382 26.125 2.387 1 97.44 372 THR A CA 1
ATOM 2974 C C . THR A 1 372 ? -0.721 26.672 3.287 1 97.44 372 THR A C 1
ATOM 2976 O O . THR A 1 372 ? -0.912 26.203 4.406 1 97.44 372 THR A O 1
ATOM 2979 N N . ALA A 1 373 ? -1.361 27.672 2.799 1 96.31 373 ALA A N 1
ATOM 2980 C CA . ALA A 1 373 ? -2.488 28.234 3.535 1 96.31 373 ALA A CA 1
ATOM 2981 C C . ALA A 1 373 ? -3.625 27.219 3.66 1 96.31 373 ALA A C 1
ATOM 2983 O O . ALA A 1 373 ? -4.332 27.188 4.672 1 96.31 373 ALA A O 1
ATOM 2984 N N . GLU A 1 374 ? -3.83 26.406 2.633 1 94.44 374 GLU A N 1
ATOM 2985 C CA . GLU A 1 374 ? -4.859 25.359 2.654 1 94.44 374 GLU A CA 1
ATOM 2986 C C . GLU A 1 374 ? -4.621 24.375 3.791 1 94.44 374 GLU A C 1
ATOM 2988 O O . GLU A 1 374 ? -5.57 23.891 4.406 1 94.44 374 GLU A O 1
ATOM 2993 N N . PHE A 1 375 ? -3.373 24.156 3.977 1 97.19 375 PHE A N 1
ATOM 2994 C CA . PHE A 1 375 ? -3.057 23.25 5.078 1 97.19 375 PHE A CA 1
ATOM 2995 C C . PHE A 1 375 ? -3.496 23.844 6.41 1 97.19 375 PHE A C 1
ATOM 2997 O O . PHE A 1 375 ? -4.039 23.141 7.262 1 97.19 375 PHE A O 1
ATOM 3004 N N . LEU A 1 376 ? -3.195 25.125 6.664 1 98.06 376 LEU A N 1
ATOM 3005 C CA . LEU A 1 376 ? -3.605 25.766 7.902 1 98.06 376 LEU A CA 1
ATOM 3006 C C . LEU A 1 376 ? -5.113 25.672 8.094 1 98.06 376 LEU A C 1
ATOM 3008 O O . LEU A 1 376 ? -5.594 25.469 9.211 1 98.06 376 LEU A O 1
ATOM 3012 N N . ASN A 1 377 ? -5.824 25.828 7.02 1 96.31 377 ASN A N 1
ATOM 3013 C CA . ASN A 1 377 ? -7.27 25.641 7.094 1 96.31 377 ASN A CA 1
ATOM 3014 C C . ASN A 1 377 ? -7.637 24.219 7.488 1 96.31 377 ASN A C 1
ATOM 3016 O O . ASN A 1 377 ? -8.57 24 8.266 1 96.31 377 ASN A O 1
ATOM 3020 N N . SER A 1 378 ? -6.906 23.25 6.938 1 96.44 378 SER A N 1
ATOM 3021 C CA . SER A 1 378 ? -7.152 21.859 7.309 1 96.44 378 SER A CA 1
ATOM 3022 C C . SER A 1 378 ? -6.926 21.641 8.797 1 96.44 378 SER A C 1
ATOM 3024 O O . SER A 1 378 ? -7.633 20.844 9.422 1 96.44 378 SER A O 1
ATOM 3026 N N . CYS A 1 379 ? -5.91 22.297 9.359 1 97.88 379 CYS A N 1
ATOM 3027 C CA . CYS A 1 379 ? -5.672 22.203 10.797 1 97.88 379 CYS A CA 1
ATOM 3028 C C . CYS A 1 379 ? -6.891 22.688 11.578 1 97.88 379 CYS A C 1
ATOM 3030 O O . CYS A 1 379 ? -7.32 22.016 12.523 1 97.88 379 CYS A O 1
ATOM 3032 N N . ARG A 1 380 ? -7.449 23.828 11.164 1 97.88 380 ARG A N 1
ATOM 3033 C CA . ARG A 1 380 ? -8.594 24.422 11.852 1 97.88 380 ARG A CA 1
ATOM 3034 C C . ARG A 1 380 ? -9.828 23.547 11.711 1 97.88 380 ARG A C 1
ATOM 3036 O O . ARG A 1 380 ? -10.633 23.438 12.641 1 97.88 380 ARG A O 1
ATOM 3043 N N . LEU A 1 381 ? -9.969 22.906 10.562 1 96.25 381 LEU A N 1
ATOM 3044 C CA . LEU A 1 381 ? -11.172 22.141 10.258 1 96.25 381 LEU A CA 1
ATOM 3045 C C . LEU A 1 381 ? -11.133 20.781 10.945 1 96.25 381 LEU A C 1
ATOM 3047 O O . LEU A 1 381 ? -12.18 20.203 11.25 1 96.25 381 LEU A O 1
ATOM 3051 N N . ASN A 1 382 ? -9.93 20.281 11.203 1 96.12 382 ASN A N 1
ATOM 3052 C CA . ASN A 1 382 ? -9.828 18.891 11.664 1 96.12 382 ASN A CA 1
ATOM 3053 C C . ASN A 1 382 ? -9.383 18.828 13.125 1 96.12 382 ASN A C 1
ATOM 3055 O O . ASN A 1 382 ? -9.062 17.75 13.625 1 96.12 382 ASN A O 1
ATOM 3059 N N . ALA A 1 383 ? -9.312 19.922 13.805 1 96.56 383 ALA A N 1
ATOM 3060 C CA . ALA A 1 383 ? -9.047 19.953 15.234 1 96.56 383 ALA A CA 1
ATOM 3061 C C . ALA A 1 383 ? -10.18 20.656 15.992 1 96.56 383 ALA A C 1
ATOM 3063 O O . ALA A 1 383 ? -10.727 21.641 15.516 1 96.56 383 ALA A O 1
ATOM 3064 N N . GLU A 1 384 ? -10.586 20.094 17.062 1 94.94 384 GLU A N 1
ATOM 3065 C CA . GLU A 1 384 ? -11.625 20.625 17.938 1 94.94 384 GLU A CA 1
ATOM 3066 C C . GLU A 1 384 ? -11.328 20.328 19.406 1 94.94 384 GLU A C 1
ATOM 3068 O O . GLU A 1 384 ? -11.047 19.172 19.766 1 94.94 384 GLU A O 1
ATOM 3073 N N . PRO A 1 385 ? -11.344 21.406 20.203 1 95.38 385 PRO A N 1
ATOM 3074 C CA . PRO A 1 385 ? -11 21.188 21.609 1 95.38 385 PRO A CA 1
ATOM 3075 C C . PRO A 1 385 ? -11.859 20.109 22.266 1 95.38 385 PRO A C 1
ATOM 3077 O O . PRO A 1 385 ? -13.086 20.172 22.203 1 95.38 385 PRO A O 1
ATOM 3080 N N . GLY A 1 386 ? -11.203 19.156 22.828 1 94 386 GLY A N 1
ATOM 3081 C CA . GLY A 1 386 ? -11.867 18.109 23.594 1 94 386 GLY A CA 1
ATOM 3082 C C . GLY A 1 386 ? -12.5 17.047 22.703 1 94 386 GLY A C 1
ATOM 3083 O O . GLY A 1 386 ? -13.125 16.109 23.203 1 94 386 GLY A O 1
ATOM 3084 N N . LYS A 1 387 ? -12.32 17.156 21.406 1 92.81 387 LYS A N 1
ATOM 3085 C CA . LYS A 1 387 ? -13.055 16.25 20.531 1 92.81 387 LYS A CA 1
ATOM 3086 C C . LYS A 1 387 ? -12.117 15.602 19.516 1 92.81 387 LYS A C 1
ATOM 3088 O O . LYS A 1 387 ? -12.188 14.391 19.297 1 92.81 387 LYS A O 1
ATOM 3093 N N . LYS A 1 388 ? -11.297 16.484 18.922 1 94.69 388 LYS A N 1
ATOM 3094 C CA . LYS A 1 388 ? -10.508 15.977 17.797 1 94.69 388 LYS A CA 1
ATOM 3095 C C . LYS A 1 388 ? -9.094 16.547 17.812 1 94.69 388 LYS A C 1
ATOM 3097 O O . LYS A 1 388 ? -8.898 17.734 18.125 1 94.69 388 LYS A O 1
ATOM 3102 N N . VAL A 1 389 ? -8.164 15.711 17.484 1 96.88 389 VAL A N 1
ATOM 3103 C CA . VAL A 1 389 ? -6.789 16.125 17.25 1 96.88 389 VAL A CA 1
ATOM 3104 C C . VAL A 1 389 ? -6.371 15.742 15.828 1 96.88 389 VAL A C 1
ATOM 3106 O O . VAL A 1 389 ? -6.785 14.695 15.312 1 96.88 389 VAL A O 1
ATOM 3109 N N . PHE A 1 390 ? -5.594 16.609 15.164 1 98 390 PHE A N 1
ATOM 3110 C CA . PHE A 1 390 ? -5.234 16.391 13.773 1 98 390 PHE A CA 1
ATOM 3111 C C . PHE A 1 390 ? -3.768 16 13.641 1 98 390 PHE A C 1
ATOM 3113 O O . PHE A 1 390 ? -2.881 16.734 14.086 1 98 390 PHE A O 1
ATOM 3120 N N . TYR A 1 391 ? -3.463 14.852 13.109 1 97.94 391 TYR A N 1
ATOM 3121 C CA . TYR A 1 391 ? -2.131 14.344 12.805 1 97.94 391 TYR A CA 1
ATOM 3122 C C . TYR A 1 391 ? -1.944 14.172 11.305 1 97.94 391 TYR A C 1
ATOM 3124 O O . TYR A 1 391 ? -2.062 13.062 10.781 1 97.94 391 TYR A O 1
ATOM 3132 N N . PRO A 1 392 ? -1.569 15.219 10.641 1 97.81 392 PRO A N 1
ATOM 3133 C CA . PRO A 1 392 ? -1.361 15.133 9.188 1 97.81 392 PRO A CA 1
ATOM 3134 C C . PRO A 1 392 ? -0.141 14.289 8.82 1 97.81 392 PRO A C 1
ATOM 3136 O O . PRO A 1 392 ? 0.856 14.289 9.547 1 97.81 392 PRO A O 1
ATOM 3139 N N . VAL A 1 393 ? -0.242 13.555 7.742 1 97.5 393 VAL A N 1
ATOM 3140 C CA . VAL A 1 393 ? 0.899 12.852 7.172 1 97.5 393 VAL A CA 1
ATOM 3141 C C . VAL A 1 393 ? 1.625 13.75 6.176 1 97.5 393 VAL A C 1
ATOM 3143 O O . VAL A 1 393 ? 1.039 14.188 5.184 1 97.5 393 VAL A O 1
ATOM 3146 N N . VAL A 1 394 ? 2.832 13.961 6.41 1 97.56 394 VAL A N 1
ATOM 3147 C CA . VAL A 1 394 ? 3.629 14.891 5.621 1 97.56 394 VAL A CA 1
ATOM 3148 C C . VAL A 1 394 ? 4.254 14.164 4.434 1 97.56 394 VAL A C 1
ATOM 3150 O O . VAL A 1 394 ? 4.484 12.953 4.496 1 97.56 394 VAL A O 1
ATOM 3153 N N . PHE A 1 395 ? 4.379 14.867 3.334 1 97.81 395 PHE A N 1
ATOM 3154 C CA . PHE A 1 395 ? 5.117 14.336 2.195 1 97.81 395 PHE A CA 1
ATOM 3155 C C . PHE A 1 395 ? 6.59 14.719 2.277 1 97.81 395 PHE A C 1
ATOM 3157 O O . PHE A 1 395 ? 6.938 15.898 2.137 1 97.81 395 PHE A O 1
ATOM 3164 N N . SER A 1 396 ? 7.453 13.781 2.465 1 97.19 396 SER A N 1
ATOM 3165 C CA . SER A 1 396 ? 8.883 14.031 2.605 1 97.19 396 SER A CA 1
ATOM 3166 C C . SER A 1 396 ? 9.594 13.961 1.258 1 97.19 396 SER A C 1
ATOM 3168 O O . SER A 1 396 ? 9.523 12.945 0.566 1 97.19 396 SER A O 1
ATOM 3170 N N . LEU A 1 397 ? 10.281 15.023 0.947 1 97.75 397 LEU A N 1
ATOM 3171 C CA . LEU A 1 397 ? 11.008 15.07 -0.313 1 97.75 397 LEU A CA 1
ATOM 3172 C C . LEU A 1 397 ? 12.352 14.359 -0.184 1 97.75 397 LEU A C 1
ATOM 3174 O O . LEU A 1 397 ? 12.992 14.414 0.868 1 97.75 397 LEU A O 1
ATOM 3178 N N . TYR A 1 398 ? 12.742 13.688 -1.269 1 96.69 398 TYR A N 1
ATOM 3179 C CA . TYR A 1 398 ? 14.055 13.047 -1.324 1 96.69 398 TYR A CA 1
ATOM 3180 C C . TYR A 1 398 ? 15.156 14.07 -1.559 1 96.69 398 TYR A C 1
ATOM 3182 O O . TYR A 1 398 ? 14.875 15.266 -1.718 1 96.69 398 TYR A O 1
ATOM 3190 N N . ASN A 1 399 ? 16.391 13.602 -1.465 1 95.31 399 ASN A N 1
ATOM 3191 C CA . ASN A 1 399 ? 17.562 14.438 -1.718 1 95.31 399 ASN A CA 1
ATOM 3192 C C . ASN A 1 399 ? 17.516 15.055 -3.111 1 95.31 399 ASN A C 1
ATOM 3194 O O . ASN A 1 399 ? 17.625 14.352 -4.113 1 95.31 399 ASN A O 1
ATOM 3198 N N . PRO A 1 400 ? 17.391 16.375 -3.17 1 94.88 400 PRO A N 1
ATOM 3199 C CA . PRO A 1 400 ? 17.266 17.031 -4.477 1 94.88 400 PRO A CA 1
ATOM 3200 C C . PRO A 1 400 ? 18.484 16.797 -5.371 1 94.88 400 PRO A C 1
ATOM 3202 O O . PRO A 1 400 ? 18.359 16.797 -6.598 1 94.88 400 PRO A O 1
ATOM 3205 N N . ALA A 1 401 ? 19.594 16.578 -4.789 1 90.19 401 ALA A N 1
ATOM 3206 C CA . ALA A 1 401 ? 20.797 16.312 -5.578 1 90.19 401 ALA A CA 1
ATOM 3207 C C . ALA A 1 401 ? 20.656 15.016 -6.367 1 90.19 401 ALA A C 1
ATOM 3209 O O . ALA A 1 401 ? 21.266 14.859 -7.434 1 90.19 401 ALA A O 1
ATOM 3210 N N . ILE A 1 402 ? 19.875 14.102 -5.797 1 89.94 402 ILE A N 1
ATOM 3211 C CA . ILE A 1 402 ? 19.656 12.82 -6.465 1 89.94 402 ILE A CA 1
ATOM 3212 C C . ILE A 1 402 ? 18.469 12.938 -7.418 1 89.94 402 ILE A C 1
ATOM 3214 O O . ILE A 1 402 ? 18.547 12.508 -8.57 1 89.94 402 ILE A O 1
ATOM 3218 N N . VAL A 1 403 ? 17.438 13.57 -7.016 1 91.44 403 VAL A N 1
ATOM 3219 C CA . VAL A 1 403 ? 16.188 13.664 -7.766 1 91.44 403 VAL A CA 1
ATOM 3220 C C . VAL A 1 403 ? 16.422 14.477 -9.039 1 91.44 403 VAL A C 1
ATOM 3222 O O . VAL A 1 403 ? 15.914 14.117 -10.109 1 91.44 403 VAL A O 1
ATOM 3225 N N . TYR A 1 404 ? 17.188 15.523 -8.891 1 89.69 404 TYR A N 1
ATOM 3226 C CA . TYR A 1 404 ? 17.406 16.438 -10.016 1 89.69 404 TYR A CA 1
ATOM 3227 C C . TYR A 1 404 ? 18.844 16.344 -10.516 1 89.69 404 TYR A C 1
ATOM 3229 O O . TYR A 1 404 ? 19.438 17.344 -10.891 1 89.69 404 TYR A O 1
ATOM 3237 N N . ALA A 1 405 ? 19.312 15.211 -10.43 1 82.12 405 ALA A N 1
ATOM 3238 C CA . ALA A 1 405 ? 20.703 14.969 -10.812 1 82.12 405 ALA A CA 1
ATOM 3239 C C . ALA A 1 405 ? 20.938 15.352 -12.266 1 82.12 405 ALA A C 1
ATOM 3241 O O . ALA A 1 405 ? 22.078 15.648 -12.656 1 82.12 405 ALA A O 1
ATOM 3242 N N . ASN A 1 406 ? 19.969 15.359 -13.055 1 74.75 406 ASN A N 1
ATOM 3243 C CA . ASN A 1 406 ? 20.094 15.688 -14.477 1 74.75 406 ASN A CA 1
ATOM 3244 C C . ASN A 1 406 ? 20.234 17.188 -14.688 1 74.75 406 ASN A C 1
ATOM 3246 O O . ASN A 1 406 ? 20.531 17.641 -15.797 1 74.75 406 ASN A O 1
ATOM 3250 N N . GLN A 1 407 ? 20.094 17.891 -13.672 1 77.12 407 GLN A N 1
ATOM 3251 C CA . GLN A 1 407 ? 20.219 19.344 -13.742 1 77.12 407 GLN A CA 1
ATOM 3252 C C . GLN A 1 407 ? 21.469 19.812 -13 1 77.12 407 GLN A C 1
ATOM 3254 O O . GLN A 1 407 ? 21.953 19.156 -12.078 1 77.12 407 GLN A O 1
ATOM 3259 N N . ASP A 1 408 ? 22.031 20.859 -13.477 1 78.88 408 ASP A N 1
ATOM 3260 C CA . ASP A 1 408 ? 23.203 21.406 -12.82 1 78.88 408 ASP A CA 1
ATOM 3261 C C . ASP A 1 408 ? 22.875 21.891 -11.414 1 78.88 408 ASP A C 1
ATOM 3263 O O . ASP A 1 408 ? 23.656 21.688 -10.477 1 78.88 408 ASP A O 1
ATOM 3267 N N . ILE A 1 409 ? 21.766 22.531 -11.352 1 84.94 409 ILE A N 1
ATOM 3268 C CA . ILE A 1 409 ? 21.297 23.047 -10.062 1 84.94 409 ILE A CA 1
ATOM 3269 C C . ILE A 1 409 ? 19.844 22.625 -9.836 1 84.94 409 ILE A C 1
ATOM 3271 O O . ILE A 1 409 ? 19.016 22.734 -10.734 1 84.94 409 ILE A O 1
ATOM 3275 N N . PRO A 1 410 ? 19.688 22.125 -8.633 1 89.06 410 PRO A N 1
ATOM 3276 C CA . PRO A 1 410 ? 18.297 21.797 -8.344 1 89.06 410 PRO A CA 1
ATOM 3277 C C . PRO A 1 410 ? 17.359 23 -8.469 1 89.06 410 PRO A C 1
ATOM 3279 O O . PRO A 1 410 ? 17.781 24.125 -8.211 1 89.06 410 PRO A O 1
ATOM 3282 N N . PRO A 1 411 ? 16.234 22.766 -8.914 1 92.06 411 PRO A N 1
ATOM 3283 C CA . PRO A 1 411 ? 15.273 23.859 -9 1 92.06 411 PRO A CA 1
ATOM 3284 C C . PRO A 1 411 ? 14.969 24.484 -7.637 1 92.06 411 PRO A C 1
ATOM 3286 O O . PRO A 1 411 ? 15.289 23.906 -6.598 1 92.06 411 PRO A O 1
ATOM 3289 N N . PRO A 1 412 ? 14.414 25.719 -7.738 1 92.12 412 PRO A N 1
ATOM 3290 C CA . PRO A 1 412 ? 14 26.344 -6.477 1 92.12 412 PRO A CA 1
ATOM 3291 C C . PRO A 1 412 ? 13.023 25.484 -5.684 1 92.12 412 PRO A C 1
ATOM 3293 O O . PRO A 1 412 ? 12.336 24.625 -6.262 1 92.12 412 PRO A O 1
ATOM 3296 N N . VAL A 1 413 ? 12.93 25.688 -4.43 1 92.19 413 VAL A N 1
ATOM 3297 C CA . VAL A 1 413 ? 12.172 24.859 -3.5 1 92.19 413 VAL A CA 1
ATOM 3298 C C . VAL A 1 413 ? 10.711 24.797 -3.939 1 92.19 413 VAL A C 1
ATOM 3300 O O . VAL A 1 413 ? 10.086 23.734 -3.889 1 92.19 413 VAL A O 1
ATOM 3303 N N . GLU A 1 414 ? 10.156 25.891 -4.422 1 91.38 414 GLU A N 1
ATOM 3304 C CA . GLU A 1 414 ? 8.75 25.969 -4.805 1 91.38 414 GLU A CA 1
ATOM 3305 C C . GLU A 1 414 ? 8.438 25 -5.945 1 91.38 414 GLU A C 1
ATOM 3307 O O . GLU A 1 414 ? 7.328 24.469 -6.031 1 91.38 414 GLU A O 1
ATOM 3312 N N . GLN A 1 415 ? 9.438 24.688 -6.738 1 93.31 415 GLN A N 1
ATOM 3313 C CA . GLN A 1 415 ? 9.258 23.812 -7.891 1 93.31 415 GLN A CA 1
ATOM 3314 C C . GLN A 1 415 ? 9.516 22.359 -7.52 1 93.31 415 GLN A C 1
ATOM 3316 O O . GLN A 1 415 ? 9.18 21.453 -8.281 1 93.31 415 GLN A O 1
ATOM 3321 N N . GLN A 1 416 ? 10.047 22.188 -6.332 1 94.94 416 GLN A N 1
ATOM 3322 C CA . GLN A 1 416 ? 10.344 20.828 -5.891 1 94.94 416 GLN A CA 1
ATOM 3323 C C . GLN A 1 416 ? 9.141 20.203 -5.18 1 94.94 416 GLN A C 1
ATOM 3325 O O . GLN A 1 416 ? 9.117 19 -4.93 1 94.94 416 GLN A O 1
ATOM 3330 N N . LEU A 1 417 ? 8.109 21.016 -4.898 1 95.94 417 LEU A N 1
ATOM 3331 C CA . LEU A 1 417 ? 6.977 20.578 -4.09 1 95.94 417 LEU A CA 1
ATOM 3332 C C . LEU A 1 417 ? 5.977 19.797 -4.926 1 95.94 417 LEU A C 1
ATOM 3334 O O . LEU A 1 417 ? 4.836 20.234 -5.109 1 95.94 417 LEU A O 1
ATOM 3338 N N . VAL A 1 418 ? 6.387 18.625 -5.375 1 94.25 418 VAL A N 1
ATOM 3339 C CA . VAL A 1 418 ? 5.559 17.781 -6.23 1 94.25 418 VAL A CA 1
ATOM 3340 C C . VAL A 1 418 ? 5.387 16.406 -5.59 1 94.25 418 VAL A C 1
ATOM 3342 O O . VAL A 1 418 ? 6.324 15.867 -5 1 94.25 418 VAL A O 1
ATOM 3345 N N . HIS A 1 419 ? 4.172 15.891 -5.672 1 95.44 419 HIS A N 1
ATOM 3346 C CA . HIS A 1 419 ? 3.861 14.57 -5.133 1 95.44 419 HIS A CA 1
ATOM 3347 C C . HIS A 1 419 ? 4.07 13.484 -6.184 1 95.44 419 HIS A C 1
ATOM 3349 O O . HIS A 1 419 ? 3.121 13.062 -6.848 1 95.44 419 HIS A O 1
ATOM 3355 N N . LYS A 1 420 ? 5.254 13.031 -6.289 1 93.38 420 LYS A N 1
ATOM 3356 C CA . LYS A 1 420 ? 5.598 11.953 -7.207 1 93.38 420 LYS A CA 1
ATOM 3357 C C . LYS A 1 420 ? 6.398 10.867 -6.5 1 93.38 420 LYS A C 1
ATOM 3359 O O . LYS A 1 420 ? 7.055 11.125 -5.488 1 93.38 420 LYS A O 1
ATOM 3364 N N . LYS A 1 421 ? 6.336 9.711 -7.066 1 90.69 421 LYS A N 1
ATOM 3365 C CA . LYS A 1 421 ? 6.996 8.562 -6.457 1 90.69 421 LYS A CA 1
ATOM 3366 C C . LYS A 1 421 ? 8.508 8.758 -6.398 1 90.69 421 LYS A C 1
ATOM 3368 O O . LYS A 1 421 ? 9.18 8.219 -5.516 1 90.69 421 LYS A O 1
ATOM 3373 N N . ASP A 1 422 ? 9.047 9.562 -7.309 1 90.31 422 ASP A N 1
ATOM 3374 C CA . ASP A 1 422 ? 10.5 9.727 -7.352 1 90.31 422 ASP A CA 1
ATOM 3375 C C . ASP A 1 422 ? 10.922 11.047 -6.703 1 90.31 422 ASP A C 1
ATOM 3377 O O . ASP A 1 422 ? 12.109 11.344 -6.609 1 90.31 422 ASP A O 1
ATOM 3381 N N . SER A 1 423 ? 9.977 11.805 -6.238 1 94.5 423 SER A N 1
ATOM 3382 C CA . SER A 1 423 ? 10.32 13.07 -5.598 1 94.5 423 SER A CA 1
ATOM 3383 C C . SER A 1 423 ? 10.242 12.961 -4.078 1 94.5 423 SER A C 1
ATOM 3385 O O . SER A 1 423 ? 10.828 13.773 -3.359 1 94.5 423 SER A O 1
ATOM 3387 N N . GLY A 1 424 ? 9.461 12.062 -3.699 1 96.62 424 GLY A N 1
ATOM 3388 C CA . GLY A 1 424 ? 9.305 11.906 -2.262 1 96.62 424 GLY A CA 1
ATOM 3389 C C . GLY A 1 424 ? 8.359 10.773 -1.884 1 96.62 424 GLY A C 1
ATOM 3390 O O . GLY A 1 424 ? 8.07 9.898 -2.703 1 96.62 424 GLY A O 1
ATOM 3391 N N . PHE A 1 425 ? 7.992 10.711 -0.589 1 95.44 425 PHE A N 1
ATOM 3392 C CA . PHE A 1 425 ? 7.086 9.695 -0.075 1 95.44 425 PHE A CA 1
ATOM 3393 C C . PHE A 1 425 ? 6.27 10.234 1.094 1 95.44 425 PHE A C 1
ATOM 3395 O O . PHE A 1 425 ? 6.684 11.188 1.76 1 95.44 425 PHE A O 1
ATOM 3402 N N . TRP A 1 426 ? 5.039 9.664 1.271 1 96.12 426 TRP A N 1
ATOM 3403 C CA . TRP A 1 426 ? 4.246 9.977 2.457 1 96.12 426 TRP A CA 1
ATOM 3404 C C . TRP A 1 426 ? 4.895 9.391 3.709 1 96.12 426 TRP A C 1
ATOM 3406 O O . TRP A 1 426 ? 5.121 8.18 3.791 1 96.12 426 TRP A O 1
ATOM 3416 N N . ARG A 1 427 ? 5.211 10.211 4.625 1 94.25 427 ARG A N 1
ATOM 3417 C CA . ARG A 1 427 ? 5.812 9.758 5.875 1 94.25 427 ARG A CA 1
ATOM 3418 C C . ARG A 1 427 ? 4.746 9.242 6.836 1 94.25 427 ARG A C 1
ATOM 3420 O O . ARG A 1 427 ? 4.441 9.883 7.844 1 94.25 427 ARG A O 1
ATOM 3427 N N . ASP A 1 428 ? 4.371 8.07 6.578 1 92.12 428 ASP A N 1
ATOM 3428 C CA . ASP A 1 428 ? 3.248 7.512 7.328 1 92.12 428 ASP A CA 1
ATOM 3429 C C . ASP A 1 428 ? 3.68 7.094 8.727 1 92.12 428 ASP A C 1
ATOM 3431 O O . ASP A 1 428 ? 2.852 7 9.641 1 92.12 428 ASP A O 1
ATOM 3435 N N . PHE A 1 429 ? 4.953 6.797 8.867 1 88.38 429 PHE A N 1
ATOM 3436 C CA . PHE A 1 429 ? 5.43 6.613 10.234 1 88.38 429 PHE A CA 1
ATOM 3437 C C . PHE A 1 429 ? 6.148 7.863 10.734 1 88.38 429 PHE A C 1
ATOM 3439 O O . PHE A 1 429 ? 7.375 7.879 10.836 1 88.38 429 PHE A O 1
ATOM 3446 N N . GLY A 1 430 ? 5.551 8.844 10.859 1 89.94 430 GLY A N 1
ATOM 3447 C CA . GLY A 1 430 ? 5.941 10.141 11.398 1 89.94 430 GLY A CA 1
ATOM 3448 C C . GLY A 1 430 ? 4.816 10.852 12.125 1 89.94 430 GLY A C 1
ATOM 3449 O O . GLY A 1 430 ? 3.771 11.141 11.539 1 89.94 430 GLY A O 1
ATOM 3450 N N . PHE A 1 431 ? 5.113 11.148 13.383 1 93.38 431 PHE A N 1
ATOM 3451 C CA . PHE A 1 431 ? 4.031 11.688 14.203 1 93.38 431 PHE A CA 1
ATOM 3452 C C . PHE A 1 431 ? 4.434 13.016 14.836 1 93.38 431 PHE A C 1
ATOM 3454 O O . PHE A 1 431 ? 3.896 13.398 15.875 1 93.38 431 PHE A O 1
ATOM 3461 N N . GLY A 1 432 ? 5.34 13.648 14.211 1 93.25 432 GLY A N 1
ATOM 3462 C CA . GLY A 1 432 ? 5.879 14.867 14.797 1 93.25 432 GLY A CA 1
ATOM 3463 C C . GLY A 1 432 ? 5.059 16.109 14.469 1 93.25 432 GLY A C 1
ATOM 3464 O O . GLY A 1 432 ? 5.059 17.078 15.227 1 93.25 432 GLY A O 1
ATOM 3465 N N . MET A 1 433 ? 4.449 16.125 13.312 1 95.62 433 MET A N 1
ATOM 3466 C CA . MET A 1 433 ? 3.59 17.25 12.945 1 95.62 433 MET A CA 1
ATOM 3467 C C . MET A 1 433 ? 2.166 17.031 13.445 1 95.62 433 MET A C 1
ATOM 3469 O O . MET A 1 433 ? 1.549 16 13.148 1 95.62 433 MET A O 1
ATOM 3473 N N . THR A 1 434 ? 1.711 17.938 14.227 1 97.81 434 THR A N 1
ATOM 3474 C CA . THR A 1 434 ? 0.372 17.781 14.781 1 97.81 434 THR A CA 1
ATOM 3475 C C . THR A 1 434 ? -0.305 19.125 14.969 1 97.81 434 THR A C 1
ATOM 3477 O O . THR A 1 434 ? 0.367 20.141 15.18 1 97.81 434 THR A O 1
ATOM 3480 N N . CYS A 1 435 ? -1.57 19.188 14.773 1 98.62 435 CYS A N 1
ATOM 3481 C CA . CYS A 1 435 ? -2.432 20.312 15.141 1 98.62 435 CYS A CA 1
ATOM 3482 C C . CYS A 1 435 ? -3.359 19.938 16.297 1 98.62 435 CYS A C 1
ATOM 3484 O O . CYS A 1 435 ? -4.215 19.062 16.141 1 98.62 435 CYS A O 1
ATOM 3486 N N . GLN A 1 436 ? -3.176 20.578 17.375 1 98.31 436 GLN A N 1
ATOM 3487 C CA . GLN A 1 436 ? -3.918 20.234 18.594 1 98.31 436 GLN A CA 1
ATOM 3488 C C . GLN A 1 436 ? -4.164 21.469 19.453 1 98.31 436 GLN A C 1
ATOM 3490 O O . GLN A 1 436 ? -3.373 22.422 19.422 1 98.31 436 GLN A O 1
ATOM 3495 N N . TYR A 1 437 ? -5.219 21.5 20.125 1 98.38 437 TYR A N 1
ATOM 3496 C CA . TYR A 1 437 ? -5.492 22.609 21.031 1 98.38 437 TYR A CA 1
ATOM 3497 C C . TYR A 1 437 ? -4.672 22.469 22.312 1 98.38 437 TYR A C 1
ATOM 3499 O O . TYR A 1 437 ? -4.434 21.359 22.797 1 98.38 437 TYR A O 1
ATOM 3507 N N . ARG A 1 438 ? -4.281 23.562 22.844 1 98.19 438 ARG A N 1
ATOM 3508 C CA . ARG A 1 438 ? -3.395 23.625 24 1 98.19 438 ARG A CA 1
ATOM 3509 C C . ARG A 1 438 ? -3.982 22.875 25.188 1 98.19 438 ARG A C 1
ATOM 3511 O O . ARG A 1 438 ? -3.271 22.125 25.859 1 98.19 438 ARG A O 1
ATOM 3518 N N . THR A 1 439 ? -5.223 23.016 25.438 1 96.75 439 THR A N 1
ATOM 3519 C CA . THR A 1 439 ? -5.879 22.344 26.562 1 96.75 439 THR A CA 1
ATOM 3520 C C . THR A 1 439 ? -5.797 20.828 26.406 1 96.75 439 THR A C 1
ATOM 3522 O O . THR A 1 439 ? -5.594 20.125 27.391 1 96.75 439 THR A O 1
ATOM 3525 N N . ASP A 1 440 ? -6.055 20.344 25.203 1 97.56 440 ASP A N 1
ATOM 3526 C CA . ASP A 1 440 ? -5.957 18.906 24.953 1 97.56 440 ASP A CA 1
ATOM 3527 C C . ASP A 1 440 ? -4.539 18.406 25.203 1 97.56 440 ASP A C 1
ATOM 3529 O O . ASP A 1 440 ? -4.348 17.344 25.828 1 97.56 440 ASP A O 1
ATOM 3533 N N . PHE A 1 441 ? -3.564 19.125 24.781 1 97.81 441 PHE A N 1
ATOM 3534 C CA . PHE A 1 441 ? -2.16 18.766 24.953 1 97.81 441 PHE A CA 1
ATOM 3535 C C . PHE A 1 441 ? -1.798 18.703 26.438 1 97.81 441 PHE A C 1
ATOM 3537 O O . PHE A 1 441 ? -1.152 17.75 26.875 1 97.81 441 PHE A O 1
ATOM 3544 N N . LEU A 1 442 ? -2.248 19.656 27.125 1 95.88 442 LEU A N 1
ATOM 3545 C CA . LEU A 1 442 ? -1.945 19.703 28.547 1 95.88 442 LEU A CA 1
ATOM 3546 C C . LEU A 1 442 ? -2.691 18.594 29.297 1 95.88 442 LEU A C 1
ATOM 3548 O O . LEU A 1 442 ? -2.154 18 30.234 1 95.88 442 LEU A O 1
ATOM 3552 N N . THR A 1 443 ? -3.869 18.312 28.891 1 95.25 443 THR A N 1
ATOM 3553 C CA . THR A 1 443 ? -4.703 17.312 29.547 1 95.25 443 THR A CA 1
ATOM 3554 C C . THR A 1 443 ? -4.086 15.914 29.422 1 95.25 443 THR A C 1
ATOM 3556 O O . THR A 1 443 ? -4.125 15.125 30.375 1 95.25 443 THR A O 1
ATOM 3559 N N . VAL A 1 444 ? -3.516 15.594 28.328 1 94.38 444 VAL A N 1
ATOM 3560 C CA . VAL A 1 444 ? -2.949 14.266 28.125 1 94.38 444 VAL A CA 1
ATOM 3561 C C . VAL A 1 444 ? -1.561 14.195 28.75 1 94.38 444 VAL A C 1
ATOM 3563 O O . VAL A 1 444 ? -0.924 13.133 28.75 1 94.38 444 VAL A O 1
ATOM 3566 N N . GLY A 1 445 ? -0.983 15.281 29.234 1 92.88 445 GLY A N 1
ATOM 3567 C CA . GLY A 1 445 ? 0.273 15.281 29.969 1 92.88 445 GLY A CA 1
ATOM 3568 C C . GLY A 1 445 ? 1.46 15.695 29.125 1 92.88 445 GLY A C 1
ATOM 3569 O O . GLY A 1 445 ? 2.609 15.562 29.547 1 92.88 445 GLY A O 1
ATOM 3570 N N . GLY A 1 446 ? 1.209 16.141 27.891 1 93.31 446 GLY A N 1
ATOM 3571 C CA . GLY A 1 446 ? 2.279 16.609 27.031 1 93.31 446 GLY A CA 1
ATOM 3572 C C . GLY A 1 446 ? 3.312 15.531 26.719 1 93.31 446 GLY A C 1
ATOM 3573 O O . GLY A 1 446 ? 2.979 14.352 26.609 1 93.31 446 GLY A O 1
ATOM 3574 N N . PHE A 1 447 ? 4.523 15.93 26.469 1 92.69 447 PHE A N 1
ATOM 3575 C CA . PHE A 1 447 ? 5.605 15.023 26.094 1 92.69 447 PHE A CA 1
ATOM 3576 C C . PHE A 1 447 ? 6.172 14.336 27.328 1 92.69 447 PHE A C 1
ATOM 3578 O O . PHE A 1 447 ? 6.23 14.93 28.406 1 92.69 447 PHE A O 1
ATOM 3585 N N . ASP A 1 448 ? 6.531 13.086 27.156 1 85.06 448 ASP A N 1
ATOM 3586 C CA . ASP A 1 448 ? 7.332 12.398 28.156 1 85.06 448 ASP A CA 1
ATOM 3587 C C . ASP A 1 448 ? 8.812 12.75 28.016 1 85.06 448 ASP A C 1
ATOM 3589 O O . ASP A 1 448 ? 9.492 12.242 27.125 1 85.06 448 ASP A O 1
ATOM 3593 N N . LEU A 1 449 ? 9.281 13.508 28.875 1 76.75 449 LEU A N 1
ATOM 3594 C CA . LEU A 1 449 ? 10.609 14.094 28.719 1 76.75 449 LEU A CA 1
ATOM 3595 C C . LEU A 1 449 ? 11.695 13.117 29.172 1 76.75 449 LEU A C 1
ATOM 3597 O O . LEU A 1 449 ? 12.883 13.352 28.938 1 76.75 449 LEU A O 1
ATOM 3601 N N . GLU A 1 450 ? 11.328 12.023 29.75 1 72.06 450 GLU A N 1
ATOM 3602 C CA . GLU A 1 450 ? 12.297 11.016 30.172 1 72.06 450 GLU A CA 1
ATOM 3603 C C . GLU A 1 450 ? 12.68 10.094 29.016 1 72.06 450 GLU A C 1
ATOM 3605 O O . GLU A 1 450 ? 13.656 9.352 29.094 1 72.06 450 GLU A O 1
ATOM 3610 N N . VAL A 1 451 ? 11.914 10.117 28.047 1 62.78 451 VAL A N 1
ATOM 3611 C CA . VAL A 1 451 ? 12.18 9.242 26.922 1 62.78 451 VAL A CA 1
ATOM 3612 C C . VAL A 1 451 ? 13.375 9.773 26.125 1 62.78 451 VAL A C 1
ATOM 3614 O O . VAL A 1 451 ? 13.391 10.93 25.703 1 62.78 451 VAL A O 1
ATOM 3617 N N . LYS A 1 452 ? 14.508 8.984 26.328 1 55.03 452 LYS A N 1
ATOM 3618 C CA . LYS A 1 452 ? 15.734 9.289 25.594 1 55.03 452 LYS A CA 1
ATOM 3619 C C . LYS A 1 452 ? 15.836 8.453 24.328 1 55.03 452 LYS A C 1
ATOM 3621 O O . LYS A 1 452 ? 15.438 7.285 24.312 1 55.03 452 LYS A O 1
ATOM 3626 N N . GLY A 1 453 ? 15.648 8.961 22.984 1 55.44 453 GLY A N 1
ATOM 3627 C CA . GLY A 1 453 ? 15.844 8.328 21.688 1 55.44 453 GLY A CA 1
ATOM 3628 C C . GLY A 1 453 ? 15.094 9.023 20.562 1 55.44 453 GLY A C 1
ATOM 3629 O O . GLY A 1 453 ? 14.125 9.75 20.812 1 55.44 453 GLY A O 1
ATOM 3630 N N . TRP A 1 454 ? 15.719 9.055 19.5 1 55.53 454 TRP A N 1
ATOM 3631 C CA . TRP A 1 454 ? 15.164 9.758 18.344 1 55.53 454 TRP A CA 1
ATOM 3632 C C . TRP A 1 454 ? 13.789 9.203 17.969 1 55.53 454 TRP A C 1
ATOM 3634 O O . TRP A 1 454 ? 13.633 7.996 17.781 1 55.53 454 TRP A O 1
ATOM 3644 N N . GLY A 1 455 ? 12.758 9.984 17.969 1 61.88 455 GLY A N 1
ATOM 3645 C CA . GLY A 1 455 ? 11.43 9.75 17.422 1 61.88 455 GLY A CA 1
ATOM 3646 C C . GLY A 1 455 ? 10.492 9.07 18.391 1 61.88 455 GLY A C 1
ATOM 3647 O O . GLY A 1 455 ? 9.281 9.008 18.156 1 61.88 455 GLY A O 1
ATOM 3648 N N . GLY A 1 456 ? 11.055 8.688 19.531 1 76.19 456 GLY A N 1
ATOM 3649 C CA . GLY A 1 456 ? 10.203 7.973 20.469 1 76.19 456 GLY A CA 1
ATOM 3650 C C . GLY A 1 456 ? 9.227 8.883 21.188 1 76.19 456 GLY A C 1
ATOM 3651 O O . GLY A 1 456 ? 8.125 8.461 21.547 1 76.19 456 GLY A O 1
ATOM 3652 N N . GLU A 1 457 ? 9.602 10.188 21.359 1 84.62 457 GLU A N 1
ATOM 3653 C CA . GLU A 1 457 ? 8.742 11.133 22.062 1 84.62 457 GLU A CA 1
ATOM 3654 C C . GLU A 1 457 ? 7.457 11.406 21.281 1 84.62 457 GLU A C 1
ATOM 3656 O O . GLU A 1 457 ? 6.383 11.523 21.875 1 84.62 457 GLU A O 1
ATOM 3661 N N . ASP A 1 458 ? 7.551 11.523 20.016 1 89.88 458 ASP A N 1
ATOM 3662 C CA . ASP A 1 458 ? 6.387 11.781 19.172 1 89.88 458 ASP A CA 1
ATOM 3663 C C . ASP A 1 458 ? 5.426 10.594 19.188 1 89.88 458 ASP A C 1
ATOM 3665 O O . ASP A 1 458 ? 4.207 10.773 19.25 1 89.88 458 ASP A O 1
ATOM 3669 N N . VAL A 1 459 ? 6.016 9.406 19.141 1 90.06 459 VAL A N 1
ATOM 3670 C CA . VAL A 1 459 ? 5.191 8.203 19.156 1 90.06 459 VAL A CA 1
ATOM 3671 C C . VAL A 1 459 ? 4.434 8.117 20.484 1 90.06 459 VAL A C 1
ATOM 3673 O O . VAL A 1 459 ? 3.254 7.766 20.5 1 90.06 459 VAL A O 1
ATOM 3676 N N . HIS A 1 460 ? 5.133 8.438 21.516 1 91.19 460 HIS A N 1
ATOM 3677 C CA . HIS A 1 460 ? 4.508 8.367 22.828 1 91.19 460 HIS A CA 1
ATOM 3678 C C . HIS A 1 460 ? 3.354 9.359 22.938 1 91.19 460 HIS A C 1
ATOM 3680 O O . HIS A 1 460 ? 2.305 9.031 23.5 1 91.19 460 HIS A O 1
ATOM 3686 N N . LEU A 1 461 ? 3.555 10.539 22.531 1 94.56 461 LEU A N 1
ATOM 3687 C CA . LEU A 1 461 ? 2.467 11.516 22.562 1 94.56 461 LEU A CA 1
ATOM 3688 C C . LEU A 1 461 ? 1.288 11.031 21.719 1 94.56 461 LEU A C 1
ATOM 3690 O O . LEU A 1 461 ? 0.134 11.148 22.141 1 94.56 461 LEU A O 1
ATOM 3694 N N . TYR A 1 462 ? 1.61 10.578 20.562 1 95.12 462 TYR A N 1
ATOM 3695 C CA . TYR A 1 462 ? 0.575 10.039 19.688 1 95.12 462 TYR A CA 1
ATOM 3696 C C . TYR A 1 462 ? -0.227 8.953 20.406 1 95.12 462 TYR A C 1
ATOM 3698 O O . TYR A 1 462 ? -1.459 8.945 20.344 1 95.12 462 TYR A O 1
ATOM 3706 N N . ARG A 1 463 ? 0.408 8.086 21.031 1 94.12 463 ARG A N 1
ATOM 3707 C CA . ARG A 1 463 ? -0.236 6.984 21.734 1 94.12 463 ARG A CA 1
ATOM 3708 C C . ARG A 1 463 ? -1.091 7.492 22.891 1 94.12 463 ARG A C 1
ATOM 3710 O O . ARG A 1 463 ? -2.139 6.918 23.188 1 94.12 463 ARG A O 1
ATOM 3717 N N . LYS A 1 464 ? -0.644 8.516 23.531 1 94.81 464 LYS A N 1
ATOM 3718 C CA . LYS A 1 464 ? -1.467 9.117 24.578 1 94.81 464 LYS A CA 1
ATOM 3719 C C . LYS A 1 464 ? -2.826 9.547 24.031 1 94.81 464 LYS A C 1
ATOM 3721 O O . LYS A 1 464 ? -3.854 9.344 24.672 1 94.81 464 LYS A O 1
ATOM 3726 N N . TYR A 1 465 ? -2.803 10.148 22.891 1 95.5 465 TYR A N 1
ATOM 3727 C CA . TYR A 1 465 ? -4.062 10.539 22.266 1 95.5 465 TYR A CA 1
ATOM 3728 C C . TYR A 1 465 ? -4.879 9.312 21.875 1 95.5 465 TYR A C 1
ATOM 3730 O O . TYR A 1 465 ? -6.105 9.305 22 1 95.5 465 TYR A O 1
ATOM 3738 N N . LEU A 1 466 ? -4.191 8.297 21.344 1 94.25 466 LEU A N 1
ATOM 3739 C CA . LEU A 1 466 ? -4.891 7.082 20.938 1 94.25 466 LEU A CA 1
ATOM 3740 C C . LEU A 1 466 ? -5.547 6.41 22.141 1 94.25 466 LEU A C 1
ATOM 3742 O O . LEU A 1 466 ? -6.59 5.766 22 1 94.25 466 LEU A O 1
ATOM 3746 N N . HIS A 1 467 ? -4.973 6.582 23.312 1 93.69 467 HIS A N 1
ATOM 3747 C CA . HIS A 1 467 ? -5.488 5.965 24.531 1 93.69 467 HIS A CA 1
ATOM 3748 C C . HIS A 1 467 ? -6.605 6.805 25.141 1 93.69 467 HIS A C 1
ATOM 3750 O O . HIS A 1 467 ? -7.258 6.371 26.094 1 93.69 467 HIS A O 1
ATOM 3756 N N . GLY A 1 468 ? -6.801 7.953 24.594 1 90.19 468 GLY A N 1
ATOM 3757 C CA . GLY A 1 468 ? -7.832 8.844 25.109 1 90.19 468 GLY A CA 1
ATOM 3758 C C . GLY A 1 468 ? -9.125 8.766 24.312 1 90.19 468 GLY A C 1
ATOM 3759 O O . GLY A 1 468 ? -9.312 7.855 23.516 1 90.19 468 GLY A O 1
ATOM 3760 N N . GLU A 1 469 ? -9.961 9.75 24.594 1 88.06 469 GLU A N 1
ATOM 3761 C CA . GLU A 1 469 ? -11.297 9.742 23.984 1 88.06 469 GLU A CA 1
ATOM 3762 C C . GLU A 1 469 ? -11.344 10.633 22.75 1 88.06 469 GLU A C 1
ATOM 3764 O O . GLU A 1 469 ? -12.328 10.617 22.016 1 88.06 469 GLU A O 1
ATOM 3769 N N . LEU A 1 470 ? -10.281 11.352 22.594 1 91.75 470 LEU A N 1
ATOM 3770 C CA . LEU A 1 470 ? -10.258 12.25 21.438 1 91.75 470 LEU A CA 1
ATOM 3771 C C . LEU A 1 470 ? -10.148 11.453 20.141 1 91.75 470 LEU A C 1
ATOM 3773 O O . LEU A 1 470 ? -9.445 10.445 20.078 1 91.75 470 LEU A O 1
ATOM 3777 N N . MET A 1 471 ? -10.812 11.875 19.125 1 91.38 471 MET A N 1
ATOM 3778 C CA . MET A 1 471 ? -10.656 11.305 17.781 1 91.38 471 MET A CA 1
ATOM 3779 C C . MET A 1 471 ? -9.359 11.789 17.141 1 91.38 471 MET A C 1
ATOM 3781 O O . MET A 1 471 ? -9.094 12.984 17.078 1 91.38 471 MET A O 1
ATOM 3785 N N . VAL A 1 472 ? -8.594 10.883 16.719 1 94.06 472 VAL A N 1
ATOM 3786 C CA . VAL A 1 472 ? -7.352 11.219 16.031 1 94.06 472 VAL A CA 1
ATOM 3787 C C . VAL A 1 472 ? -7.57 11.18 14.523 1 94.06 472 VAL A C 1
ATOM 3789 O O . VAL A 1 472 ? -7.859 10.125 13.961 1 94.06 472 VAL A O 1
ATOM 3792 N N . VAL A 1 473 ? -7.461 12.305 13.906 1 94.56 473 VAL A N 1
ATOM 3793 C CA . VAL A 1 473 ? -7.598 12.398 12.453 1 94.56 473 VAL A CA 1
ATOM 3794 C C . VAL A 1 473 ? -6.223 12.344 11.797 1 94.56 473 VAL A C 1
ATOM 3796 O O . VAL A 1 473 ? -5.422 13.273 11.938 1 94.56 473 VAL A O 1
ATOM 3799 N N . ARG A 1 474 ? -5.91 11.25 11.156 1 95.62 474 ARG A N 1
ATOM 3800 C CA . ARG A 1 474 ? -4.645 11.062 10.461 1 95.62 474 ARG A CA 1
ATOM 3801 C C . ARG A 1 474 ? -4.863 10.938 8.953 1 95.62 474 ARG A C 1
ATOM 3803 O O . ARG A 1 474 ? -5.613 10.062 8.5 1 95.62 474 ARG A O 1
ATOM 3810 N N . THR A 1 475 ? -4.297 11.852 8.156 1 95.94 475 THR A N 1
ATOM 3811 C CA . THR A 1 475 ? -4.539 11.875 6.719 1 95.94 475 THR A CA 1
ATOM 3812 C C . THR A 1 475 ? -3.35 12.492 5.984 1 95.94 475 THR A C 1
ATOM 3814 O O . THR A 1 475 ? -2.699 13.398 6.5 1 95.94 475 THR A O 1
ATOM 3817 N N . PRO A 1 476 ? -3.041 11.938 4.801 1 96.31 476 PRO A N 1
ATOM 3818 C CA . PRO A 1 476 ? -2.094 12.672 3.957 1 96.31 476 PRO A CA 1
ATOM 3819 C C . PRO A 1 476 ? -2.586 14.07 3.598 1 96.31 476 PRO A C 1
ATOM 3821 O O . PRO A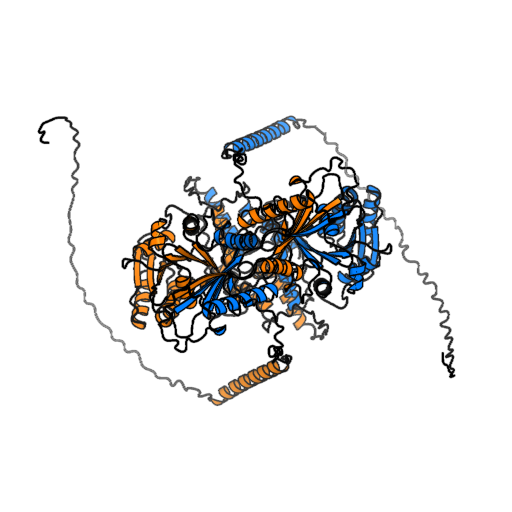 1 476 ? -3.762 14.25 3.273 1 96.31 476 PRO A O 1
ATOM 3824 N N . VAL A 1 477 ? -1.722 15 3.66 1 95.88 477 VAL A N 1
ATOM 3825 C CA . VAL A 1 477 ? -2.086 16.391 3.385 1 95.88 477 VAL A CA 1
ATOM 3826 C C . VAL A 1 477 ? -1.188 16.953 2.287 1 95.88 477 VAL A C 1
ATOM 3828 O O . VAL A 1 477 ? 0.002 17.188 2.51 1 95.88 477 VAL A O 1
ATOM 3831 N N . PRO A 1 478 ? -1.693 17.234 1.086 1 93.94 478 PRO A N 1
ATOM 3832 C CA . PRO A 1 478 ? -0.863 17.703 -0.028 1 93.94 478 PRO A CA 1
ATOM 3833 C C . PRO A 1 478 ? -0.196 19.047 0.257 1 93.94 478 PRO A C 1
ATOM 3835 O O . PRO A 1 478 ? 0.843 19.359 -0.329 1 93.94 478 PRO A O 1
ATOM 3838 N N . GLY A 1 479 ? -0.643 19.828 1.119 1 95.81 479 GLY A N 1
ATOM 3839 C CA . GLY A 1 479 ? -0.067 21.141 1.373 1 95.81 479 GLY A CA 1
ATOM 3840 C C . GLY A 1 479 ? 0.999 21.125 2.453 1 95.81 479 GLY A C 1
ATOM 3841 O O . GLY A 1 479 ? 1.413 22.188 2.938 1 95.81 479 GLY A O 1
ATOM 3842 N N . LEU A 1 480 ? 1.483 20 2.803 1 97.88 480 LEU A N 1
ATOM 3843 C CA . LEU A 1 480 ? 2.463 19.844 3.873 1 97.88 480 LEU A CA 1
ATOM 3844 C C . LEU A 1 480 ? 3.658 19.016 3.404 1 97.88 480 LEU A C 1
ATOM 3846 O O . LEU A 1 480 ? 3.516 17.844 3.08 1 97.88 480 LEU A O 1
ATOM 3850 N N . PHE A 1 481 ? 4.84 19.641 3.318 1 98.19 481 PHE A N 1
ATOM 3851 C CA . PHE A 1 481 ? 6.047 19 2.818 1 98.19 481 PHE A CA 1
ATOM 3852 C C . PHE A 1 481 ? 7.156 19.047 3.865 1 98.19 481 PHE A C 1
ATOM 3854 O O . PHE A 1 481 ? 7.238 19.984 4.652 1 98.19 481 PHE A O 1
ATOM 3861 N N . HIS A 1 482 ? 7.895 18.031 3.922 1 97.5 482 HIS A N 1
ATOM 3862 C CA . HIS A 1 482 ? 9.164 18.031 4.645 1 97.5 482 HIS A CA 1
ATOM 3863 C C . HIS A 1 482 ? 10.344 18.109 3.682 1 97.5 482 HIS A C 1
ATOM 3865 O O . HIS A 1 482 ? 10.547 17.203 2.865 1 97.5 482 HIS A O 1
ATOM 3871 N N . LEU A 1 483 ? 11.055 19.156 3.77 1 97.44 483 LEU A N 1
ATOM 3872 C CA . LEU A 1 483 ? 12.219 19.359 2.91 1 97.44 483 LEU A CA 1
ATOM 3873 C C . LEU A 1 483 ? 13.375 18.453 3.344 1 97.44 483 LEU A C 1
ATOM 3875 O O . LEU A 1 483 ? 13.602 18.266 4.539 1 97.44 483 LEU A O 1
ATOM 3879 N N . TRP A 1 484 ? 14.07 17.938 2.369 1 95.88 484 TRP A N 1
ATOM 3880 C CA . TRP A 1 484 ? 15.188 17.047 2.65 1 95.88 484 TRP A CA 1
ATOM 3881 C C . TRP A 1 484 ? 16.328 17.797 3.348 1 95.88 484 TRP A C 1
ATOM 3883 O O . TRP A 1 484 ? 16.641 18.938 2.99 1 95.88 484 TRP A O 1
ATOM 3893 N N . HIS A 1 485 ? 16.875 17.234 4.281 1 93.5 485 HIS A N 1
ATOM 3894 C CA . HIS A 1 485 ? 18.125 17.672 4.902 1 93.5 485 HIS A CA 1
ATOM 3895 C C . HIS A 1 485 ? 18.953 16.469 5.328 1 93.5 485 HIS A C 1
ATOM 3897 O O . HIS A 1 485 ? 18.422 15.391 5.609 1 93.5 485 HIS A O 1
ATOM 3903 N N . GLU A 1 486 ? 20.156 16.672 5.332 1 89.31 486 GLU A N 1
ATOM 3904 C CA . GLU A 1 486 ? 21.078 15.562 5.617 1 89.31 486 GLU A CA 1
ATOM 3905 C C . GLU A 1 486 ? 20.891 15.055 7.043 1 89.31 486 GLU A C 1
ATOM 3907 O O . GLU A 1 486 ? 20.766 15.844 7.98 1 89.31 486 GLU A O 1
ATOM 3912 N N . LYS A 1 487 ? 20.812 13.758 7.156 1 86.88 487 LYS A N 1
ATOM 3913 C CA . LYS A 1 487 ? 20.766 13.094 8.453 1 86.88 487 LYS A CA 1
ATOM 3914 C C . LYS A 1 487 ? 22.125 12.531 8.844 1 86.88 487 LYS A C 1
ATOM 3916 O O . LYS A 1 487 ? 22.797 11.875 8.039 1 86.88 487 LYS A O 1
ATOM 3921 N N . HIS A 1 488 ? 22.516 12.883 10.047 1 83.25 488 HIS A N 1
ATOM 3922 C CA . HIS A 1 488 ? 23.797 12.391 10.547 1 83.25 488 HIS A CA 1
ATOM 3923 C C . HIS A 1 488 ? 23.609 11.383 11.672 1 83.25 488 HIS A C 1
ATOM 3925 O O . HIS A 1 488 ? 22.891 11.656 12.641 1 83.25 488 HIS A O 1
ATOM 3931 N N . CYS A 1 489 ? 24.172 10.18 11.43 1 80.94 489 CYS A N 1
ATOM 3932 C CA . CYS A 1 489 ? 24.125 9.148 12.461 1 80.94 489 CYS A CA 1
ATOM 3933 C C . CYS A 1 489 ? 25.391 9.172 13.312 1 80.94 489 CYS A C 1
ATOM 3935 O O . CYS A 1 489 ? 26.469 8.828 12.828 1 80.94 489 CYS A O 1
ATOM 3937 N N . ALA A 1 490 ? 25.141 9.562 14.555 1 79.44 490 ALA A N 1
ATOM 3938 C CA . ALA A 1 490 ? 26.266 9.766 15.461 1 79.44 490 ALA A CA 1
ATOM 3939 C C . ALA A 1 490 ? 26.938 8.438 15.82 1 79.44 490 ALA A C 1
ATOM 3941 O O . ALA A 1 490 ? 26.266 7.41 15.914 1 79.44 490 ALA A O 1
ATOM 3942 N N . ASP A 1 491 ? 28.172 8.5 16.078 1 76.62 491 ASP A N 1
ATOM 3943 C CA . ASP A 1 491 ? 28.969 7.316 16.406 1 76.62 491 ASP A CA 1
ATOM 3944 C C . ASP A 1 491 ? 28.641 6.809 17.812 1 76.62 491 ASP A C 1
ATOM 3946 O O . ASP A 1 491 ? 28.844 5.633 18.109 1 76.62 491 ASP A O 1
ATOM 3950 N N . GLU A 1 492 ? 28.125 7.664 18.609 1 76.88 492 GLU A N 1
ATOM 3951 C CA . GLU A 1 492 ? 27.875 7.328 20 1 76.88 492 GLU A CA 1
ATOM 3952 C C . GLU A 1 492 ? 26.594 6.52 20.156 1 76.88 492 GLU A C 1
ATOM 3954 O O . GLU A 1 492 ? 26.328 5.961 21.234 1 76.88 492 GLU A O 1
ATOM 3959 N N . LEU A 1 493 ? 25.938 6.344 19.031 1 74.12 493 LEU A N 1
ATOM 3960 C CA . LEU A 1 493 ? 24.672 5.594 19.094 1 74.12 493 LEU A CA 1
ATOM 3961 C C . LEU A 1 493 ? 24.953 4.109 19.312 1 74.12 493 LEU A C 1
ATOM 3963 O O . LEU A 1 493 ? 25.969 3.586 18.859 1 74.12 493 LEU A O 1
ATOM 3967 N N . THR A 1 494 ? 23.969 3.475 20.094 1 70.69 494 THR A N 1
ATOM 3968 C CA . THR A 1 494 ? 24.031 2.02 20.188 1 70.69 494 THR A CA 1
ATOM 3969 C C . THR A 1 494 ? 23.891 1.384 18.812 1 70.69 494 THR A C 1
ATOM 3971 O O . THR A 1 494 ? 23.391 2.021 17.875 1 70.69 494 THR A O 1
ATOM 3974 N N . PRO A 1 495 ? 24.391 0.243 18.688 1 71 495 PRO A N 1
ATOM 3975 C CA . PRO A 1 495 ? 24.281 -0.432 17.391 1 71 495 PRO A CA 1
ATOM 3976 C C . PRO A 1 495 ? 22.844 -0.467 16.859 1 71 495 PRO A C 1
ATOM 3978 O O . PRO A 1 495 ? 22.625 -0.246 15.672 1 71 495 PRO A O 1
ATOM 3981 N N . GLU A 1 496 ? 21.953 -0.705 17.734 1 69.69 496 GLU A N 1
ATOM 3982 C CA . GLU A 1 496 ? 20.562 -0.765 17.312 1 69.69 496 GLU A CA 1
ATOM 3983 C C . GLU A 1 496 ? 20.062 0.607 16.859 1 69.69 496 GLU A C 1
ATOM 3985 O O . GLU A 1 496 ? 19.375 0.726 15.844 1 69.69 496 GLU A O 1
ATOM 3990 N N . GLN A 1 497 ? 20.438 1.568 17.578 1 67.75 497 GLN A N 1
ATOM 3991 C CA . GLN A 1 497 ? 20.047 2.93 17.25 1 67.75 497 GLN A CA 1
ATOM 3992 C C . GLN A 1 497 ? 20.703 3.393 15.945 1 67.75 497 GLN A C 1
ATOM 3994 O O . GLN A 1 497 ? 20.078 4.102 15.148 1 67.75 497 GLN A O 1
ATOM 3999 N N . TYR A 1 498 ? 21.953 3.027 15.914 1 76.94 498 TYR A N 1
ATOM 4000 C CA . TYR A 1 498 ? 22.672 3.393 14.695 1 76.94 498 TYR A CA 1
ATOM 4001 C C . TYR A 1 498 ? 22.031 2.744 13.477 1 76.94 498 TYR A C 1
ATOM 4003 O O . TYR A 1 498 ? 21.891 3.387 12.43 1 76.94 498 TYR A O 1
ATOM 4011 N N . ARG A 1 499 ? 21.625 1.522 13.594 1 75.62 499 ARG A N 1
ATOM 4012 C CA . ARG A 1 499 ? 20.953 0.819 12.516 1 75.62 499 ARG A CA 1
ATOM 4013 C C . ARG A 1 499 ? 19.656 1.533 12.125 1 75.62 499 ARG A C 1
ATOM 4015 O O . ARG A 1 499 ? 19.375 1.729 10.945 1 75.62 499 ARG A O 1
ATOM 4022 N N . MET A 1 500 ? 18.906 1.9 12.984 1 73.25 500 MET A N 1
ATOM 4023 C CA . MET A 1 500 ? 17.641 2.598 12.742 1 73.25 500 MET A CA 1
ATOM 4024 C C . MET A 1 500 ? 17.891 3.941 12.062 1 73.25 500 MET A C 1
ATOM 4026 O O . MET A 1 500 ? 17.141 4.34 11.172 1 73.25 500 MET A O 1
ATOM 4030 N N . CYS A 1 501 ? 18.984 4.492 12.539 1 77.44 501 CYS A N 1
ATOM 4031 C CA . CYS A 1 501 ? 19.344 5.789 11.969 1 77.44 501 CYS A CA 1
ATOM 4032 C C . CYS A 1 501 ? 19.719 5.652 10.5 1 77.44 501 CYS A C 1
ATOM 4034 O O . CYS A 1 501 ? 19.234 6.418 9.656 1 77.44 501 CYS A O 1
ATOM 4036 N N . ILE A 1 502 ? 20.516 4.699 10.273 1 81.38 502 ILE A N 1
ATOM 4037 C CA . ILE A 1 502 ? 20.984 4.496 8.906 1 81.38 502 ILE A CA 1
ATOM 4038 C C . ILE A 1 502 ? 19.812 4.109 8.016 1 81.38 502 ILE A C 1
ATOM 4040 O O . ILE A 1 502 ? 19.75 4.516 6.852 1 81.38 502 ILE A O 1
ATOM 4044 N N . GLN A 1 503 ? 18.938 3.318 8.508 1 77.94 503 GLN A N 1
ATOM 4045 C CA . GLN A 1 503 ? 17.766 2.92 7.746 1 77.94 503 GLN A CA 1
ATOM 4046 C C . GLN A 1 503 ? 16.875 4.121 7.438 1 77.94 503 GLN A C 1
ATOM 4048 O O . GLN A 1 503 ? 16.359 4.254 6.324 1 77.94 503 GLN A O 1
ATOM 4053 N N . SER A 1 504 ? 16.703 4.91 8.414 1 82.44 504 SER A N 1
ATOM 4054 C CA . SER A 1 504 ? 15.938 6.137 8.211 1 82.44 504 SER A CA 1
ATOM 4055 C C . SER A 1 504 ? 16.625 7.047 7.195 1 82.44 504 SER A C 1
ATOM 4057 O O . SER A 1 504 ? 15.945 7.668 6.367 1 82.44 504 SER A O 1
ATOM 4059 N N . LYS A 1 505 ? 17.906 7.105 7.371 1 87.06 505 LYS A N 1
ATOM 4060 C CA . LYS A 1 505 ? 18.688 7.891 6.418 1 87.06 505 LYS A CA 1
ATOM 4061 C C . LYS A 1 505 ? 18.484 7.379 4.992 1 87.06 505 LYS A C 1
ATOM 4063 O O . LYS A 1 505 ? 18.266 8.164 4.066 1 87.06 505 LYS A O 1
ATOM 4068 N N . ALA A 1 506 ? 18.531 6.113 4.875 1 86.44 506 ALA A N 1
ATOM 4069 C CA . ALA A 1 506 ? 18.344 5.488 3.566 1 86.44 506 ALA A CA 1
ATOM 4070 C C . ALA A 1 506 ? 16.953 5.785 3 1 86.44 506 ALA A C 1
ATOM 4072 O O . ALA A 1 506 ? 16.828 6.133 1.825 1 86.44 506 ALA A O 1
ATOM 4073 N N . MET A 1 507 ? 15.992 5.727 3.758 1 88.69 507 MET A N 1
ATOM 4074 C CA . MET A 1 507 ? 14.609 5.934 3.328 1 88.69 507 MET A CA 1
ATOM 4075 C C . MET A 1 507 ? 14.383 7.383 2.91 1 88.69 507 MET A C 1
ATOM 4077 O O . MET A 1 507 ? 13.547 7.66 2.043 1 88.69 507 MET A O 1
ATOM 4081 N N . ASN A 1 508 ? 15.117 8.203 3.471 1 91.81 508 ASN A N 1
ATOM 4082 C CA . ASN A 1 508 ? 14.93 9.633 3.223 1 91.81 508 ASN A CA 1
ATOM 4083 C C . ASN A 1 508 ? 15.766 10.109 2.037 1 91.81 508 ASN A C 1
ATOM 4085 O O . ASN A 1 508 ? 15.547 11.203 1.514 1 91.81 508 ASN A O 1
ATOM 4089 N N . GLU A 1 509 ? 16.672 9.312 1.625 1 93.06 509 GLU A N 1
ATOM 4090 C CA . GLU A 1 509 ? 17.672 9.781 0.664 1 93.06 509 GLU A CA 1
ATOM 4091 C C . GLU A 1 509 ? 17.125 9.75 -0.759 1 93.06 509 GLU A C 1
ATOM 4093 O O . GLU A 1 509 ? 17.297 10.703 -1.521 1 93.06 509 GLU A O 1
ATOM 4098 N N . ALA A 1 510 ? 16.578 8.656 -1.114 1 93.62 510 ALA A N 1
ATOM 4099 C CA . ALA A 1 510 ? 16.125 8.5 -2.494 1 93.62 510 ALA A CA 1
ATOM 4100 C C . ALA A 1 510 ? 15.094 7.379 -2.607 1 93.62 510 ALA A C 1
ATOM 4102 O O . ALA A 1 510 ? 14.938 6.578 -1.683 1 93.62 510 ALA A O 1
ATOM 4103 N N . SER A 1 511 ? 14.398 7.441 -3.777 1 92.25 511 SER A N 1
ATOM 4104 C CA . SER A 1 511 ? 13.453 6.367 -4.062 1 92.25 511 SER A CA 1
ATOM 4105 C C . SER A 1 511 ? 14.172 5.035 -4.258 1 92.25 511 SER A C 1
ATOM 4107 O O . SER A 1 511 ? 15.391 5.004 -4.434 1 92.25 511 SER A O 1
ATOM 4109 N N . HIS A 1 512 ? 13.398 3.947 -4.172 1 90.94 512 HIS A N 1
ATOM 4110 C CA . HIS A 1 512 ? 13.938 2.613 -4.402 1 90.94 512 HIS A CA 1
ATOM 4111 C C . HIS A 1 512 ? 14.688 2.541 -5.73 1 90.94 512 HIS A C 1
ATOM 4113 O O . HIS A 1 512 ? 15.797 2.018 -5.793 1 90.94 512 HIS A O 1
ATOM 4119 N N . SER A 1 513 ? 14.094 3.055 -6.738 1 87.31 513 SER A N 1
ATOM 4120 C CA . SER A 1 513 ? 14.672 3.031 -8.078 1 87.31 513 SER A CA 1
ATOM 4121 C C . SER A 1 513 ? 15.961 3.842 -8.133 1 87.31 513 SER A C 1
ATOM 4123 O O . SER A 1 513 ? 16.953 3.396 -8.711 1 87.31 513 SER A O 1
ATOM 4125 N N . HIS A 1 514 ? 15.945 4.988 -7.523 1 87.94 514 HIS A N 1
ATOM 4126 C CA . HIS A 1 514 ? 17.125 5.84 -7.539 1 87.94 514 HIS A CA 1
ATOM 4127 C C . HIS A 1 514 ? 18.266 5.211 -6.75 1 87.94 514 HIS A C 1
ATOM 4129 O O . HIS A 1 514 ? 19.438 5.309 -7.148 1 87.94 514 HIS A O 1
ATOM 4135 N N . LEU A 1 515 ? 17.969 4.652 -5.613 1 88.94 515 LEU A N 1
ATOM 4136 C CA . LEU A 1 515 ? 19 3.959 -4.848 1 88.94 515 LEU A CA 1
ATOM 4137 C C . LEU A 1 515 ? 19.594 2.82 -5.66 1 88.94 515 LEU A C 1
ATOM 4139 O O . LEU A 1 515 ? 20.812 2.602 -5.625 1 88.94 515 LEU A O 1
ATOM 4143 N N . GLY A 1 516 ? 18.703 2.109 -6.352 1 87.12 516 GLY A N 1
ATOM 4144 C CA . GLY A 1 516 ? 19.188 1.052 -7.223 1 87.12 516 GLY A CA 1
ATOM 4145 C C . GLY A 1 516 ? 20.156 1.547 -8.281 1 87.12 516 GLY A C 1
ATOM 4146 O O . GLY A 1 516 ? 21.188 0.915 -8.539 1 87.12 516 GLY A O 1
ATOM 4147 N N . MET A 1 517 ? 19.844 2.605 -8.844 1 83.31 517 MET A N 1
ATOM 4148 C CA . MET A 1 517 ? 20.703 3.191 -9.859 1 83.31 517 MET A CA 1
ATOM 4149 C C . MET A 1 517 ? 22.062 3.572 -9.273 1 83.31 517 MET A C 1
ATOM 4151 O O . MET A 1 517 ? 23.094 3.467 -9.945 1 83.31 517 MET A O 1
ATOM 4155 N N . LEU A 1 518 ? 22.016 4.02 -8.047 1 84.88 518 LEU A N 1
ATOM 4156 C CA . LEU A 1 518 ? 23.25 4.371 -7.379 1 84.88 518 LEU A CA 1
ATOM 4157 C C . LEU A 1 518 ? 24.109 3.131 -7.125 1 84.88 518 LEU A C 1
ATOM 4159 O O . LEU A 1 518 ? 25.328 3.176 -7.254 1 84.88 518 LEU A O 1
ATOM 4163 N N . VAL A 1 519 ? 23.484 2.123 -6.848 1 84.88 519 VAL A N 1
ATOM 4164 C CA . VAL A 1 519 ? 24.172 0.869 -6.578 1 84.88 519 VAL A CA 1
ATOM 4165 C C . VAL A 1 519 ? 24.781 0.321 -7.871 1 84.88 519 VAL A C 1
ATOM 4167 O O . VAL A 1 519 ? 25.891 -0.201 -7.867 1 84.88 519 VAL A O 1
ATOM 4170 N N . PHE A 1 520 ? 24.062 0.438 -8.992 1 83.88 520 PHE A N 1
ATOM 4171 C CA . PHE A 1 520 ? 24.516 -0.106 -10.266 1 83.88 520 PHE A CA 1
ATOM 4172 C C . PHE A 1 520 ? 25.172 0.975 -11.109 1 83.88 520 PHE A C 1
ATOM 4174 O O . PHE A 1 520 ? 25.203 0.879 -12.344 1 83.88 520 PHE A O 1
ATOM 4181 N N . ARG A 1 521 ? 25.594 1.896 -10.508 1 81.75 521 ARG A N 1
ATOM 4182 C CA . ARG A 1 521 ? 26.156 3.055 -11.188 1 81.75 521 ARG A CA 1
ATOM 4183 C C . ARG A 1 521 ? 27.297 2.646 -12.109 1 81.75 521 ARG A C 1
ATOM 4185 O O . ARG A 1 521 ? 27.359 3.09 -13.258 1 81.75 521 ARG A O 1
ATOM 4192 N N . ASP A 1 522 ? 28.188 1.828 -11.664 1 79.06 522 ASP A N 1
ATOM 4193 C CA . ASP A 1 522 ? 29.344 1.415 -12.461 1 79.06 522 ASP A CA 1
ATOM 4194 C C . ASP A 1 522 ? 28.906 0.685 -13.727 1 79.06 522 ASP A C 1
ATOM 4196 O O . ASP A 1 522 ? 29.469 0.893 -14.797 1 79.06 522 ASP A O 1
ATOM 4200 N N . GLU A 1 523 ? 28 -0.113 -13.547 1 80.62 523 GLU A N 1
ATOM 4201 C CA . GLU A 1 523 ? 27.469 -0.842 -14.695 1 80.62 523 GLU A CA 1
ATOM 4202 C C . GLU A 1 523 ? 26.828 0.106 -15.703 1 80.62 523 GLU A C 1
ATOM 4204 O O . GLU A 1 523 ? 27 -0.048 -16.906 1 80.62 523 GLU A O 1
ATOM 4209 N N . ILE A 1 524 ? 26.109 1.016 -15.203 1 78.69 524 ILE A N 1
ATOM 4210 C CA . ILE A 1 524 ? 25.422 1.985 -16.047 1 78.69 524 ILE A CA 1
ATOM 4211 C C . ILE A 1 524 ? 26.453 2.846 -16.781 1 78.69 524 ILE A C 1
ATOM 4213 O O . ILE A 1 524 ? 26.328 3.086 -17.984 1 78.69 524 ILE A O 1
ATOM 4217 N N . GLU A 1 525 ? 27.469 3.209 -16.062 1 77.06 525 GLU A N 1
ATOM 4218 C CA . GLU A 1 525 ? 28.516 4.02 -16.656 1 77.06 525 GLU A CA 1
ATOM 4219 C C . GLU A 1 525 ? 29.266 3.24 -17.75 1 77.06 525 GLU A C 1
ATOM 4221 O O . GLU A 1 525 ? 29.609 3.795 -18.797 1 77.06 525 GLU A O 1
ATOM 4226 N N . ALA A 1 526 ? 29.5 2.074 -17.469 1 78.31 526 ALA A N 1
ATOM 4227 C CA . ALA A 1 526 ? 30.172 1.229 -18.469 1 78.31 526 ALA A CA 1
ATOM 4228 C C . ALA A 1 526 ? 29.328 1.11 -19.734 1 78.31 526 ALA A C 1
ATOM 4230 O O . ALA A 1 526 ? 29.859 1.146 -20.844 1 78.31 526 ALA A O 1
ATOM 4231 N N . HIS A 1 527 ? 28.078 0.962 -19.578 1 79.81 527 HIS A N 1
ATOM 4232 C CA . HIS A 1 527 ? 27.156 0.901 -20.703 1 79.81 527 HIS A CA 1
ATOM 4233 C C . HIS A 1 527 ? 27.188 2.201 -21.5 1 79.81 527 HIS A C 1
ATOM 4235 O O . HIS A 1 527 ? 27.219 2.176 -22.734 1 79.81 527 HIS A O 1
ATOM 4241 N N . LEU A 1 528 ? 27.156 3.27 -20.812 1 76 528 LEU A N 1
ATOM 4242 C CA . LEU A 1 528 ? 27.141 4.57 -21.469 1 76 528 LEU A CA 1
ATOM 4243 C C . LEU A 1 528 ? 28.453 4.809 -22.219 1 76 528 LEU A C 1
ATOM 4245 O O . LEU A 1 528 ? 28.453 5.383 -23.297 1 76 528 LEU A O 1
ATOM 4249 N N . ARG A 1 529 ? 29.516 4.367 -21.641 1 72.88 529 ARG A N 1
ATOM 4250 C CA . ARG A 1 529 ? 30.812 4.488 -22.312 1 72.88 529 ARG A CA 1
ATOM 4251 C C . ARG A 1 529 ? 30.859 3.654 -23.578 1 72.88 529 ARG A C 1
ATOM 4253 O O . ARG A 1 529 ? 31.391 4.098 -24.594 1 72.88 529 ARG A O 1
ATOM 4260 N N . LYS A 1 530 ? 30.281 2.551 -23.469 1 76.31 530 LYS A N 1
ATOM 4261 C CA . LYS A 1 530 ? 30.25 1.673 -24.641 1 76.31 530 LYS A CA 1
ATOM 4262 C C . LYS A 1 530 ? 29.375 2.256 -25.75 1 76.31 530 LYS A C 1
ATOM 4264 O O . LYS A 1 530 ? 29.688 2.143 -26.922 1 76.31 530 LYS A O 1
ATOM 4269 N N . GLN A 1 531 ? 28.297 2.859 -25.359 1 73.62 531 GLN A N 1
ATOM 4270 C CA . GLN A 1 531 ? 27.391 3.479 -26.328 1 73.62 531 GLN A CA 1
ATOM 4271 C C . GLN A 1 531 ? 28.047 4.707 -26.969 1 73.62 531 GLN A C 1
ATOM 4273 O O . GLN A 1 531 ? 27.844 4.973 -28.156 1 73.62 531 GLN A O 1
ATOM 4278 N N . ALA A 1 532 ? 28.719 5.43 -26.109 1 66.69 532 ALA A N 1
ATOM 4279 C CA . ALA A 1 532 ? 29.406 6.605 -26.625 1 66.69 532 ALA A CA 1
ATOM 4280 C C . ALA A 1 532 ? 30.516 6.207 -27.609 1 66.69 532 ALA A C 1
ATOM 4282 O O . ALA A 1 532 ? 30.719 6.875 -28.625 1 66.69 532 ALA A O 1
ATOM 4283 N N . TYR A 1 533 ? 31.156 5.203 -27.359 1 60.69 533 TYR A N 1
ATOM 4284 C CA . TYR A 1 533 ? 32.219 4.699 -28.234 1 60.69 533 TYR A CA 1
ATOM 4285 C C . TYR A 1 533 ? 31.625 4.176 -29.547 1 60.69 533 TYR A C 1
ATOM 4287 O O . TYR A 1 533 ? 32.219 4.359 -30.609 1 60.69 533 TYR A O 1
ATOM 4295 N N . ARG A 1 534 ? 30.531 3.543 -29.531 1 61.22 534 ARG A N 1
ATOM 4296 C CA . ARG A 1 534 ? 29.875 3.023 -30.719 1 61.22 534 ARG A CA 1
ATOM 4297 C C . ARG A 1 534 ? 29.375 4.156 -31.609 1 61.22 534 ARG A C 1
ATOM 4299 O O . ARG A 1 534 ? 29.438 4.062 -32.844 1 61.22 534 ARG A O 1
ATOM 4306 N N . THR A 1 535 ? 28.812 5.145 -31.016 1 53.88 535 THR A N 1
ATOM 4307 C CA . THR A 1 535 ? 28.344 6.277 -31.812 1 53.88 535 THR A CA 1
ATOM 4308 C C . THR A 1 535 ? 29.516 6.98 -32.5 1 53.88 535 THR A C 1
ATOM 4310 O O . THR A 1 535 ? 29.375 7.516 -33.594 1 53.88 535 THR A O 1
ATOM 4313 N N . ASN A 1 536 ? 30.703 7.059 -31.875 1 49.88 536 ASN A N 1
ATOM 4314 C CA . ASN A 1 536 ? 31.844 7.684 -32.531 1 49.88 536 ASN A CA 1
ATOM 4315 C C . ASN A 1 536 ? 32.438 6.777 -33.625 1 49.88 536 ASN A C 1
ATOM 4317 O O . ASN A 1 536 ? 33.125 7.25 -34.531 1 49.88 536 ASN A O 1
ATOM 4321 N N . SER A 1 537 ? 32.469 5.52 -33.5 1 44.12 537 SER A N 1
ATOM 4322 C CA . SER A 1 537 ? 33.031 4.695 -34.562 1 44.12 537 SER A CA 1
ATOM 4323 C C . SER A 1 537 ? 32.031 4.453 -35.688 1 44.12 537 SER A C 1
ATOM 4325 O O . SER A 1 537 ? 32.406 4.32 -36.844 1 44.12 537 SER A O 1
ATOM 4327 N N . GLU A 1 538 ? 31.016 3.631 -35.625 1 40.81 538 GLU A N 1
ATOM 4328 C CA . GLU A 1 538 ? 30.188 3.211 -36.719 1 40.81 538 GLU A CA 1
ATOM 4329 C C . GLU A 1 538 ? 29.156 4.277 -37.094 1 40.81 538 GLU A C 1
ATOM 4331 O O . GLU A 1 538 ? 28.641 4.957 -36.188 1 40.81 538 GLU A O 1
ATOM 4336 N N . PRO A 1 539 ? 29.172 4.77 -38.562 1 35 539 PRO A N 1
ATOM 4337 C CA . PRO A 1 539 ? 28.047 5.566 -39.062 1 35 539 PRO A CA 1
ATOM 4338 C C . PRO A 1 539 ? 26.703 5.082 -38.531 1 35 539 PRO A C 1
ATOM 4340 O O . PRO A 1 539 ? 26.562 3.902 -38.188 1 35 539 PRO A O 1
ATOM 4343 N N . ALA A 1 540 ? 25.812 6.016 -38.188 1 33.22 540 ALA A N 1
ATOM 4344 C CA . ALA A 1 540 ? 24.453 5.82 -37.656 1 33.22 540 ALA A CA 1
ATOM 4345 C C . ALA A 1 540 ? 23.703 4.781 -38.5 1 33.22 540 ALA A C 1
ATOM 4347 O O . ALA A 1 540 ? 23.281 5.066 -39.625 1 33.22 540 ALA A O 1
ATOM 4348 N N . VAL A 1 541 ? 24.141 3.631 -38.844 1 27.53 541 VAL A N 1
ATOM 4349 C CA . VAL A 1 541 ? 23.156 2.771 -39.5 1 27.53 541 VAL A CA 1
ATOM 4350 C C . VAL A 1 541 ? 21.875 2.74 -38.656 1 27.53 541 VAL A C 1
ATOM 4352 O O . VAL A 1 541 ? 21.906 2.561 -37.438 1 27.53 541 VAL A O 1
ATOM 4355 N N . GLY A 1 542 ? 20.781 3.42 -39.219 1 26.08 542 GLY A N 1
ATOM 4356 C CA . GLY A 1 542 ? 19.391 3.547 -38.844 1 26.08 542 GLY A CA 1
ATOM 4357 C C . GLY A 1 542 ? 18.75 2.227 -38.469 1 26.08 542 GLY A C 1
ATOM 4358 O O . GLY A 1 542 ? 18.375 1.436 -39.344 1 26.08 542 GLY A O 1
ATOM 4359 N N . VAL A 1 543 ? 19.312 1.464 -37.719 1 24.17 543 VAL A N 1
ATOM 4360 C CA . VAL A 1 543 ? 18.469 0.308 -37.438 1 24.17 543 VAL A CA 1
ATOM 4361 C C . VAL A 1 543 ? 17.109 0.776 -36.938 1 24.17 543 VAL A C 1
ATOM 4363 O O . VAL A 1 543 ? 17.031 1.571 -35.969 1 24.17 543 VAL A O 1
ATOM 4366 N N . ASP A 1 544 ? 16.141 0.826 -37.875 1 23.78 544 ASP A N 1
ATOM 4367 C CA . ASP A 1 544 ? 14.688 1.008 -37.812 1 23.78 544 ASP A CA 1
ATOM 4368 C C . ASP A 1 544 ? 14.055 0.143 -36.719 1 23.78 544 ASP A C 1
ATOM 4370 O O . ASP A 1 544 ? 12.844 -0.066 -36.719 1 23.78 544 ASP A O 1
ATOM 4374 N N . LEU A 1 545 ? 14.797 -0.65 -36.156 1 21.39 545 LEU A N 1
ATOM 4375 C CA . LEU A 1 545 ? 13.945 -1.542 -35.375 1 21.39 545 LEU A CA 1
ATOM 4376 C C . LEU A 1 545 ? 13.18 -0.766 -34.312 1 21.39 545 LEU A C 1
ATOM 4378 O O . LEU A 1 545 ? 13.719 -0.467 -33.25 1 21.39 545 LEU A O 1
ATOM 4382 N N . VAL A 1 546 ? 12.562 0.353 -34.812 1 22.69 546 VAL A N 1
ATOM 4383 C CA . VAL A 1 546 ? 11.703 1.043 -33.844 1 22.69 546 VAL A CA 1
ATOM 4384 C C . VAL A 1 546 ? 10.648 0.078 -33.312 1 22.69 546 VAL A C 1
ATOM 4386 O O . VAL A 1 546 ? 9.672 -0.229 -34 1 22.69 546 VAL A O 1
ATOM 4389 N N . GLN A 1 547 ? 11.062 -1.187 -33.125 1 21.88 547 GLN A N 1
ATOM 4390 C CA . GLN A 1 547 ? 9.938 -1.94 -32.562 1 21.88 547 GLN A CA 1
ATOM 4391 C C . GLN A 1 547 ? 9.312 -1.215 -31.375 1 21.88 547 GLN A C 1
ATOM 4393 O O . GLN A 1 547 ? 10.023 -0.718 -30.5 1 21.88 547 GLN A O 1
ATOM 4398 N N . GLU A 1 548 ? 8.18 -0.664 -31.688 1 22.23 548 GLU A N 1
ATOM 4399 C CA . GLU A 1 548 ? 7.227 0.039 -30.844 1 22.23 548 GLU A CA 1
ATOM 4400 C C . GLU A 1 548 ? 7.043 -0.682 -29.5 1 22.23 548 GLU A C 1
ATOM 4402 O O . GLU A 1 548 ? 6.582 -1.825 -29.469 1 22.23 548 GLU A O 1
ATOM 4407 N N . VAL A 1 549 ? 8.047 -0.736 -28.766 1 23.73 549 VAL A N 1
ATOM 4408 C CA . VAL A 1 549 ? 7.914 -1.25 -27.406 1 23.73 549 VAL A CA 1
ATOM 4409 C C . VAL A 1 549 ? 6.719 -0.589 -26.719 1 23.73 549 VAL A C 1
ATOM 4411 O O . VAL A 1 549 ? 6.621 0.64 -26.688 1 23.73 549 VAL A O 1
ATOM 4414 N N . ASP A 1 550 ? 5.613 -1.207 -26.984 1 23.25 550 ASP A N 1
ATOM 4415 C CA . ASP A 1 550 ? 4.371 -0.792 -26.328 1 23.25 550 ASP A CA 1
ATOM 4416 C C . ASP A 1 550 ? 4.586 -0.533 -24.844 1 23.25 550 ASP A C 1
ATOM 4418 O O . ASP A 1 550 ? 4.66 -1.472 -24.047 1 23.25 550 ASP A O 1
ATOM 4422 N N . VAL A 1 551 ? 5.594 0.216 -24.469 1 23.62 551 VAL A N 1
ATOM 4423 C CA . VAL A 1 551 ? 5.809 0.809 -23.156 1 23.62 551 VAL A CA 1
ATOM 4424 C C . VAL A 1 551 ? 4.484 1.319 -22.594 1 23.62 551 VAL A C 1
ATOM 4426 O O . VAL A 1 551 ? 3.568 1.648 -23.359 1 23.62 551 VAL A O 1
ATOM 4429 N N . PHE A 1 552 ? 4.203 0.902 -21.344 1 25 552 PHE A N 1
ATOM 4430 C CA . PHE A 1 552 ? 3.141 1.509 -20.547 1 25 552 PHE A CA 1
ATOM 4431 C C . PHE A 1 552 ? 3.023 2.998 -20.844 1 25 552 PHE A C 1
ATOM 4433 O O . PHE A 1 552 ? 4.027 3.713 -20.875 1 25 552 PHE A O 1
ATOM 4440 N N . ASP A 1 553 ? 2.16 3.316 -21.719 1 24.97 553 ASP A N 1
ATOM 4441 C CA . ASP A 1 553 ? 1.834 4.637 -22.25 1 24.97 553 ASP A CA 1
ATOM 4442 C C . ASP A 1 553 ? 1.77 5.676 -21.141 1 24.97 553 ASP A C 1
ATOM 4444 O O . ASP A 1 553 ? 0.691 6.176 -20.812 1 24.97 553 ASP A O 1
ATOM 4448 N N . GLU A 1 554 ? 2.32 5.363 -19.906 1 27.3 554 GLU A N 1
ATOM 4449 C CA . GLU A 1 554 ? 2.391 6.66 -19.25 1 27.3 554 GLU A CA 1
ATOM 4450 C C . GLU A 1 554 ? 3.025 7.715 -20.141 1 27.3 554 GLU A C 1
ATOM 4452 O O . GLU A 1 554 ? 3.957 7.414 -20.906 1 27.3 554 GLU A O 1
ATOM 4457 N N . GLU A 1 555 ? 2.266 8.586 -20.625 1 26.94 555 GLU A N 1
ATOM 4458 C CA . GLU A 1 555 ? 2.801 9.828 -21.172 1 26.94 555 GLU A CA 1
ATOM 4459 C C . GLU A 1 555 ? 4.09 10.234 -20.453 1 26.94 555 GLU A C 1
ATOM 4461 O O . GLU A 1 555 ? 4.047 10.836 -19.391 1 26.94 555 GLU A O 1
ATOM 4466 N N . VAL A 1 556 ? 5.066 9.414 -20.375 1 26.94 556 VAL A N 1
ATOM 4467 C CA . VAL A 1 556 ? 6.414 9.898 -20.094 1 26.94 556 VAL A CA 1
ATOM 4468 C C . VAL A 1 556 ? 6.746 11.07 -21.016 1 26.94 556 VAL A C 1
ATOM 4470 O O . VAL A 1 556 ? 6.891 10.891 -22.219 1 26.94 556 VAL A O 1
ATOM 4473 N N . GLU A 1 557 ? 6.316 12.227 -20.828 1 26.52 557 GLU A N 1
ATOM 4474 C CA . GLU A 1 557 ? 6.879 13.383 -21.516 1 26.52 557 GLU A CA 1
ATOM 4475 C C . GLU A 1 557 ? 8.375 13.211 -21.75 1 26.52 557 GLU A C 1
ATOM 4477 O O . GLU A 1 557 ? 9.023 12.383 -21.109 1 26.52 557 GLU A O 1
ATOM 4482 N N . ASP A 1 558 ? 9.062 14.25 -22.531 1 29.94 558 ASP A N 1
ATOM 4483 C CA . ASP A 1 558 ? 10.234 14.516 -23.359 1 29.94 558 ASP A CA 1
ATOM 4484 C C . ASP A 1 558 ? 11.523 14.242 -22.594 1 29.94 558 ASP A C 1
ATOM 4486 O O . ASP A 1 558 ? 12.617 14.539 -23.062 1 29.94 558 ASP A O 1
ATOM 4490 N N . GLY A 1 559 ? 11.57 14.141 -21.266 1 28.48 559 GLY A N 1
ATOM 4491 C CA . GLY A 1 559 ? 12.938 14.266 -20.781 1 28.48 559 GLY A CA 1
ATOM 4492 C C . GLY A 1 559 ? 13.766 13.023 -21 1 28.48 559 GLY A C 1
ATOM 4493 O O . GLY A 1 559 ? 14.039 12.273 -20.062 1 28.48 559 GLY A O 1
ATOM 4494 N N . ASP A 1 560 ? 13.727 12.32 -22.047 1 32.75 560 ASP A N 1
ATOM 4495 C CA . ASP A 1 560 ? 14.336 11.102 -22.547 1 32.75 560 ASP A CA 1
ATOM 4496 C C . ASP A 1 560 ? 15.82 11.039 -22.203 1 32.75 560 ASP A C 1
ATOM 4498 O O . ASP A 1 560 ? 16.344 9.984 -21.828 1 32.75 560 ASP A O 1
ATOM 4502 N N . ASP A 1 561 ? 16.547 11.93 -22.906 1 34.03 561 ASP A N 1
ATOM 4503 C CA . ASP A 1 561 ? 18 11.844 -23.078 1 34.03 561 ASP A CA 1
ATOM 4504 C C . ASP A 1 561 ? 18.703 11.82 -21.719 1 34.03 561 ASP A C 1
ATOM 4506 O O . ASP A 1 561 ? 19.891 11.469 -21.641 1 34.03 561 ASP A O 1
ATOM 4510 N N . ASP A 1 562 ? 18.078 12.461 -20.703 1 34.59 562 ASP A N 1
ATOM 4511 C CA . ASP A 1 562 ? 18.828 12.938 -19.531 1 34.59 562 ASP A CA 1
ATOM 4512 C C . ASP A 1 562 ? 18.797 11.906 -18.406 1 34.59 562 ASP A C 1
ATOM 4514 O O . ASP A 1 562 ? 19.281 12.172 -17.312 1 34.59 562 ASP A O 1
ATOM 4518 N N . PHE A 1 563 ? 18.094 10.984 -18.688 1 37.28 563 PHE A N 1
ATOM 4519 C CA . PHE A 1 563 ? 17.969 10.156 -17.484 1 37.28 563 PHE A CA 1
ATOM 4520 C C . PHE A 1 563 ? 19.281 9.453 -17.172 1 37.28 563 PHE A C 1
ATOM 4522 O O . PHE A 1 563 ? 19.75 9.469 -16.031 1 37.28 563 PHE A O 1
ATOM 4529 N N . LEU A 1 564 ? 19.781 8.703 -18.234 1 40.16 564 LEU A N 1
ATOM 4530 C CA . LEU A 1 564 ? 21.062 8.055 -17.984 1 40.16 564 LEU A CA 1
ATOM 4531 C C . LEU A 1 564 ? 22.109 9.086 -17.594 1 40.16 564 LEU A C 1
ATOM 4533 O O . LEU A 1 564 ? 23.016 8.781 -16.812 1 40.16 564 LEU A O 1
ATOM 4537 N N . ALA A 1 565 ? 21.984 10.125 -18.234 1 38.22 565 ALA A N 1
ATOM 4538 C CA . ALA A 1 565 ? 22.844 11.227 -17.812 1 38.22 565 ALA A CA 1
ATOM 4539 C C . ALA A 1 565 ? 22.562 11.641 -16.375 1 38.22 565 ALA A C 1
ATOM 4541 O O . ALA A 1 565 ? 23.484 12.031 -15.641 1 38.22 565 ALA A O 1
ATOM 4542 N N . VAL A 1 566 ? 21.391 11.492 -16.031 1 39.34 566 VAL A N 1
ATOM 4543 C CA . VAL A 1 566 ? 20.969 11.844 -14.68 1 39.34 566 VAL A CA 1
ATOM 4544 C C . VAL A 1 566 ? 21.578 10.859 -13.68 1 39.34 566 VAL A C 1
ATOM 4546 O O . VAL A 1 566 ? 22.016 11.25 -12.602 1 39.34 566 VAL A O 1
ATOM 4549 N N . ALA A 1 567 ? 21.547 9.617 -14.102 1 38.69 567 ALA A N 1
ATOM 4550 C CA . ALA A 1 567 ? 22.172 8.648 -13.195 1 38.69 567 ALA A CA 1
ATOM 4551 C C . ALA A 1 567 ? 23.641 8.969 -12.969 1 38.69 567 ALA A C 1
ATOM 4553 O O . ALA A 1 567 ? 24.125 8.891 -11.844 1 38.69 567 ALA A O 1
ATOM 4554 N N . VAL A 1 568 ? 24.328 9.32 -14.102 1 40 568 VAL A N 1
ATOM 4555 C CA . VAL A 1 568 ? 25.75 9.625 -13.992 1 40 568 VAL A CA 1
ATOM 4556 C C . VAL A 1 568 ? 25.938 10.953 -13.258 1 40 568 VAL A C 1
ATOM 4558 O O . VAL A 1 568 ? 26.844 11.094 -12.438 1 40 568 VAL A O 1
ATOM 4561 N N . GLY A 1 569 ? 25.141 11.805 -13.555 1 37.44 569 GLY A N 1
ATOM 4562 C CA . GLY A 1 569 ? 25.25 13.078 -12.852 1 37.44 569 GLY A CA 1
ATOM 4563 C C . GLY A 1 569 ? 24.906 12.977 -11.375 1 37.44 569 GLY A C 1
ATOM 4564 O O . GLY A 1 569 ? 25.484 13.68 -10.547 1 37.44 569 GLY A O 1
ATOM 4565 N N . SER A 1 570 ? 23.969 12.211 -11.102 1 40.53 570 SER A N 1
ATOM 4566 C CA . SER A 1 570 ? 23.562 12.031 -9.719 1 40.53 570 SER A CA 1
ATOM 4567 C C . SER A 1 570 ? 24.672 11.406 -8.883 1 40.53 570 SER A C 1
ATOM 4569 O O . SER A 1 570 ? 24.766 11.648 -7.68 1 40.53 570 SER A O 1
ATOM 4571 N N . LEU A 1 571 ? 25.469 10.625 -9.531 1 39.81 571 LEU A N 1
ATOM 4572 C CA . LEU A 1 571 ? 26.594 10.031 -8.828 1 39.81 571 LEU A CA 1
ATOM 4573 C C . LEU A 1 571 ? 27.594 11.109 -8.406 1 39.81 571 LEU A C 1
ATOM 4575 O O . LEU A 1 571 ? 28.188 11.023 -7.328 1 39.81 571 LEU A O 1
ATOM 4579 N N . GLY A 1 572 ? 27.766 12 -9.328 1 37.66 572 GLY A N 1
ATOM 4580 C CA . GLY A 1 572 ? 28.672 13.07 -8.93 1 37.66 572 GLY A CA 1
ATOM 4581 C C . GLY A 1 572 ? 28.188 13.836 -7.711 1 37.66 572 GLY A C 1
ATOM 4582 O O . GLY A 1 572 ? 28.969 14.141 -6.809 1 37.66 572 GLY A O 1
ATOM 4583 N N . ALA A 1 573 ? 27 14.086 -7.836 1 38.06 573 ALA A N 1
ATOM 4584 C CA . ALA A 1 573 ? 26.469 14.82 -6.691 1 38.06 573 ALA A CA 1
ATOM 4585 C C . ALA A 1 573 ? 26.469 13.945 -5.438 1 38.06 573 ALA A C 1
ATOM 4587 O O . ALA A 1 573 ? 26.781 14.422 -4.344 1 38.06 573 ALA A O 1
ATOM 4588 N N . LEU A 1 574 ? 26.031 12.742 -5.605 1 39.84 574 LEU A N 1
ATOM 4589 C CA . LEU A 1 574 ? 26.109 11.844 -4.465 1 39.84 574 LEU A CA 1
ATOM 4590 C C . LEU A 1 574 ? 27.547 11.695 -3.979 1 39.84 574 LEU A C 1
ATOM 4592 O O . LEU A 1 574 ? 27.812 11.695 -2.771 1 39.84 574 LEU A O 1
ATOM 4596 N N . ARG A 1 575 ? 28.422 11.57 -4.941 1 37.53 575 ARG A N 1
ATOM 4597 C CA . ARG A 1 575 ? 29.828 11.531 -4.543 1 37.53 575 ARG A CA 1
ATOM 4598 C C . ARG A 1 575 ? 30.234 12.812 -3.828 1 37.53 575 ARG A C 1
ATOM 4600 O O . ARG A 1 575 ? 30.953 12.773 -2.828 1 37.53 575 ARG A O 1
ATOM 4607 N N . ARG A 1 576 ? 29.828 13.891 -4.352 1 37.91 576 ARG A N 1
ATOM 4608 C CA . ARG A 1 576 ? 30.156 15.148 -3.689 1 37.91 576 ARG A CA 1
ATOM 4609 C C . ARG A 1 576 ? 29.484 15.234 -2.32 1 37.91 576 ARG A C 1
ATOM 4611 O O . ARG A 1 576 ? 30.094 15.711 -1.357 1 37.91 576 ARG A O 1
ATOM 4618 N N . SER A 1 577 ? 28.281 14.938 -2.32 1 34.78 577 SER A N 1
ATOM 4619 C CA . SER A 1 577 ? 27.609 14.969 -1.031 1 34.78 577 SER A CA 1
ATOM 4620 C C . SER A 1 577 ? 28.234 13.984 -0.048 1 34.78 577 SER A C 1
ATOM 4622 O O . SER A 1 577 ? 28.344 14.273 1.146 1 34.78 577 SER A O 1
ATOM 4624 N N . LEU A 1 578 ? 28.578 12.883 -0.574 1 33.25 578 LEU A N 1
ATOM 4625 C CA . LEU A 1 578 ? 29.297 11.922 0.258 1 33.25 578 LEU A CA 1
ATOM 4626 C C . LEU A 1 578 ? 30.703 12.414 0.565 1 33.25 578 LEU A C 1
ATOM 4628 O O . LEU A 1 578 ? 31.25 12.117 1.629 1 33.25 578 LEU A O 1
ATOM 4632 N N . GLN A 1 579 ? 31.328 13.023 -0.382 1 30.75 579 GLN A N 1
ATOM 4633 C CA . GLN A 1 579 ? 32.656 13.57 -0.103 1 30.75 579 GLN A CA 1
ATOM 4634 C C . GLN A 1 579 ? 32.562 14.766 0.848 1 30.75 579 GLN A C 1
ATOM 4636 O O . GLN A 1 579 ? 33.531 15.094 1.532 1 30.75 579 GLN A O 1
ATOM 4641 N N . GLY A 1 580 ? 31.578 15.57 0.697 1 29.08 580 GLY A N 1
ATOM 4642 C CA . GLY A 1 580 ? 31.531 16.703 1.608 1 29.08 580 GLY A CA 1
ATOM 4643 C C . GLY A 1 580 ? 31.359 16.297 3.059 1 29.08 580 GLY A C 1
ATOM 4644 O O . GLY A 1 580 ? 31.391 17.141 3.955 1 29.08 580 GLY A O 1
ATOM 4645 N N . CYS A 1 581 ? 30.672 15.344 3.283 1 28.34 581 CYS A N 1
ATOM 4646 C CA . CYS A 1 581 ? 30.641 14.961 4.691 1 28.34 581 CYS A CA 1
ATOM 4647 C C . CYS A 1 581 ? 32 14.469 5.164 1 28.34 581 CYS A C 1
ATOM 4649 O O . CYS A 1 581 ? 32.156 14.031 6.305 1 28.34 581 CYS A O 1
ATOM 4651 N N . ALA A 1 582 ? 33.062 14.414 4.41 1 23.59 582 ALA A N 1
ATOM 4652 C CA . ALA A 1 582 ? 34.344 14.211 5.055 1 23.59 582 ALA A CA 1
ATOM 4653 C C . ALA A 1 582 ? 34.906 15.523 5.602 1 23.59 582 ALA A C 1
ATOM 4655 O O . ALA A 1 582 ? 34.875 16.547 4.922 1 23.59 582 ALA A O 1
ATOM 4656 N N . MET B 1 1 ? -43.312 -28.188 -60.406 1 15.56 1 MET B N 1
ATOM 4657 C CA . MET B 1 1 ? -42.938 -28.516 -61.781 1 15.56 1 MET B CA 1
ATOM 4658 C C . MET B 1 1 ? -41.406 -28.516 -61.938 1 15.56 1 MET B C 1
ATOM 4660 O O . MET B 1 1 ? -40.688 -27.922 -61.125 1 15.56 1 MET B O 1
ATOM 4664 N N . VAL B 1 2 ? -40.688 -28.656 -63.344 1 15.91 2 VAL B N 1
ATOM 4665 C CA . VAL B 1 2 ? -39.812 -29.5 -64.125 1 15.91 2 VAL B CA 1
ATOM 4666 C C . VAL B 1 2 ? -38.375 -29.062 -64 1 15.91 2 VAL B C 1
ATOM 4668 O O . VAL B 1 2 ? -37.5 -29.875 -63.656 1 15.91 2 VAL B O 1
ATOM 4671 N N . ARG B 1 3 ? -37.531 -28.594 -65.062 1 13.91 3 ARG B N 1
ATOM 4672 C CA . ARG B 1 3 ? -36.719 -28.938 -66.25 1 13.91 3 ARG B CA 1
ATOM 4673 C C . ARG B 1 3 ? -35.344 -28.25 -66.188 1 13.91 3 ARG B C 1
ATOM 4675 O O . ARG B 1 3 ? -34.344 -28.891 -66.438 1 13.91 3 ARG B O 1
ATOM 4682 N N . LEU B 1 4 ? -35 -27.047 -66.5 1 14.43 4 LEU B N 1
ATOM 4683 C CA . LEU B 1 4 ? -34.406 -26.719 -67.812 1 14.43 4 LEU B CA 1
ATOM 4684 C C . LEU B 1 4 ? -32.906 -26.656 -67.75 1 14.43 4 LEU B C 1
ATOM 4686 O O . LEU B 1 4 ? -32.344 -26.234 -66.75 1 14.43 4 LEU B O 1
ATOM 4690 N N . ASP B 1 5 ? -31.766 -26.688 -68.812 1 15.41 5 ASP B N 1
ATOM 4691 C CA . ASP B 1 5 ? -30.891 -27.562 -69.562 1 15.41 5 ASP B CA 1
ATOM 4692 C C . ASP B 1 5 ? -29.422 -27.25 -69.312 1 15.41 5 ASP B C 1
ATOM 4694 O O . ASP B 1 5 ? -28.656 -28.141 -68.938 1 15.41 5 ASP B O 1
ATOM 4698 N N . SER B 1 6 ? -28.375 -26.906 -70.375 1 14.45 6 SER B N 1
ATOM 4699 C CA . SER B 1 6 ? -27.406 -27.422 -71.375 1 14.45 6 SER B CA 1
ATOM 4700 C C . SER B 1 6 ? -26.016 -26.812 -71.125 1 14.45 6 SER B C 1
ATOM 4702 O O . SER B 1 6 ? -25.031 -27.547 -71 1 14.45 6 SER B O 1
ATOM 4704 N N . GLY B 1 7 ? -25.375 -25.828 -71.875 1 14.32 7 GLY B N 1
ATOM 4705 C CA . GLY B 1 7 ? -24.469 -25.859 -73 1 14.32 7 GLY B CA 1
ATOM 4706 C C . GLY B 1 7 ? -23.031 -25.547 -72.625 1 14.32 7 GLY B C 1
ATOM 4707 O O . GLY B 1 7 ? -22.75 -25.188 -71.5 1 14.32 7 GLY B O 1
ATOM 4708 N N . SER B 1 8 ? -22.219 -24.656 -73.375 1 14.41 8 SER B N 1
ATOM 4709 C CA . SER B 1 8 ? -21.172 -24.672 -74.438 1 14.41 8 SER B CA 1
ATOM 4710 C C . SER B 1 8 ? -19.828 -24.234 -73.875 1 14.41 8 SER B C 1
ATOM 4712 O O . SER B 1 8 ? -19.766 -23.656 -72.75 1 14.41 8 SER B O 1
ATOM 4714 N N . PRO B 1 9 ? -18.766 -23.5 -74.688 1 14.09 9 PRO B N 1
ATOM 4715 C CA . PRO B 1 9 ? -17.562 -23.672 -75.5 1 14.09 9 PRO B CA 1
ATOM 4716 C C . PRO B 1 9 ? -16.359 -22.938 -74.875 1 14.09 9 PRO B C 1
ATOM 4718 O O . PRO B 1 9 ? -15.219 -23.422 -75 1 14.09 9 PRO B O 1
ATOM 4721 N N . ARG B 1 10 ? -16.281 -21.703 -74.562 1 14.37 10 ARG B N 1
ATOM 4722 C CA . ARG B 1 10 ? -15.422 -20.812 -75.312 1 14.37 10 ARG B CA 1
ATOM 4723 C C . ARG B 1 10 ? -13.953 -21.016 -74.938 1 14.37 10 ARG B C 1
ATOM 4725 O O . ARG B 1 10 ? -13.625 -21.375 -73.812 1 14.37 10 ARG B O 1
ATOM 4732 N N . SER B 1 11 ? -12.938 -20.625 -75.812 1 13.8 11 SER B N 1
ATOM 4733 C CA . SER B 1 11 ? -11.711 -20.703 -76.562 1 13.8 11 SER B CA 1
ATOM 4734 C C . SER B 1 11 ? -10.5 -20.25 -75.75 1 13.8 11 SER B C 1
ATOM 4736 O O . SER B 1 11 ? -9.531 -21 -75.625 1 13.8 11 SER B O 1
ATOM 4738 N N . THR B 1 12 ? -9.805 -19.109 -76.062 1 14.07 12 THR B N 1
ATOM 4739 C CA . THR B 1 12 ? -8.625 -18.906 -76.875 1 14.07 12 THR B CA 1
ATOM 4740 C C . THR B 1 12 ? -7.398 -18.641 -76 1 14.07 12 THR B C 1
ATOM 4742 O O . THR B 1 12 ? -6.301 -19.109 -76.312 1 14.07 12 THR B O 1
ATOM 4745 N N . LYS B 1 13 ? -7.223 -17.531 -75.312 1 14.47 13 LYS B N 1
ATOM 4746 C CA . LYS B 1 13 ? -6.098 -16.719 -75.812 1 14.47 13 LYS B CA 1
ATOM 4747 C C . LYS B 1 13 ? -4.77 -17.312 -75.312 1 14.47 13 LYS B C 1
ATOM 4749 O O . LYS B 1 13 ? -4.715 -18.031 -74.312 1 14.47 13 LYS B O 1
ATOM 4754 N N . ASP B 1 14 ? -3.602 -16.734 -75.625 1 13.95 14 ASP B N 1
ATOM 4755 C CA . ASP B 1 14 ? -2.377 -16.844 -76.438 1 13.95 14 ASP B CA 1
ATOM 4756 C C . ASP B 1 14 ? -1.193 -17.25 -75.562 1 13.95 14 ASP B C 1
ATOM 4758 O O . ASP B 1 14 ? -0.491 -18.219 -75.812 1 13.95 14 ASP B O 1
ATOM 4762 N N . SER B 1 15 ? -0.291 -16.266 -75.125 1 14.02 15 SER B N 1
ATOM 4763 C CA . SER B 1 15 ? 1.029 -16.031 -75.75 1 14.02 15 SER B CA 1
ATOM 4764 C C . SER B 1 15 ? 2.117 -16.719 -74.938 1 14.02 15 SER B C 1
ATOM 4766 O O . SER B 1 15 ? 1.892 -17.109 -73.75 1 14.02 15 SER B O 1
ATOM 4768 N N . SER B 1 16 ? 3.482 -16.234 -75 1 13.78 16 SER B N 1
ATOM 4769 C CA . SER B 1 16 ? 4.777 -16.594 -75.562 1 13.78 16 SER B CA 1
ATOM 4770 C C . SER B 1 16 ? 5.762 -17 -74.5 1 13.78 16 SER B C 1
ATOM 4772 O O . SER B 1 16 ? 6.461 -18.016 -74.625 1 13.78 16 SER B O 1
ATOM 4774 N N . LEU B 1 17 ? 6.301 -16.125 -73.562 1 14.12 17 LEU B N 1
ATOM 4775 C CA . LEU B 1 17 ? 7.73 -15.883 -73.75 1 14.12 17 LEU B CA 1
ATOM 4776 C C . LEU B 1 17 ? 8.547 -17 -73.125 1 14.12 17 LEU B C 1
ATOM 4778 O O . LEU B 1 17 ? 8.125 -17.594 -72.125 1 14.12 17 LEU B O 1
ATOM 4782 N N . GLU B 1 18 ? 9.836 -17.219 -73.5 1 13.84 18 GLU B N 1
ATOM 4783 C CA . GLU B 1 18 ? 10.914 -18.125 -73.875 1 13.84 18 GLU B CA 1
ATOM 4784 C C . GLU B 1 18 ? 11.781 -18.5 -72.688 1 13.84 18 GLU B C 1
ATOM 4786 O O . GLU B 1 18 ? 12.117 -19.672 -72.5 1 13.84 18 GLU B O 1
ATOM 4791 N N . ILE B 1 19 ? 12.453 -17.688 -71.875 1 14.28 19 ILE B N 1
ATOM 4792 C CA . ILE B 1 19 ? 13.898 -17.797 -72.062 1 14.28 19 ILE B CA 1
ATOM 4793 C C . ILE B 1 19 ? 14.406 -19.078 -71.375 1 14.28 19 ILE B C 1
ATOM 4795 O O . ILE B 1 19 ? 13.773 -19.594 -70.5 1 14.28 19 ILE B O 1
ATOM 4799 N N . PHE B 1 20 ? 15.773 -19.266 -71.438 1 13.71 20 PHE B N 1
ATOM 4800 C CA . PHE B 1 20 ? 16.828 -20.172 -71.875 1 13.71 20 PHE B CA 1
ATOM 4801 C C . PHE B 1 20 ? 17.359 -20.984 -70.688 1 13.71 20 PHE B C 1
ATOM 4803 O O . PHE B 1 20 ? 17 -20.734 -69.562 1 13.71 20 PHE B O 1
ATOM 4810 N N . PRO B 1 21 ? 18.875 -20.859 -70.5 1 14 21 PRO B N 1
ATOM 4811 C CA . PRO B 1 21 ? 19.859 -21.891 -70.812 1 14 21 PRO B CA 1
ATOM 4812 C C . PRO B 1 21 ? 20.25 -22.719 -69.562 1 14 21 PRO B C 1
ATOM 4814 O O . PRO B 1 21 ? 20.172 -23.953 -69.625 1 14 21 PRO B O 1
ATOM 4817 N N . VAL B 1 22 ? 21.234 -22.266 -68.562 1 13.81 22 VAL B N 1
ATOM 4818 C CA . VAL B 1 22 ? 22.641 -22.672 -68.688 1 13.81 22 VAL B CA 1
ATOM 4819 C C . VAL B 1 22 ? 22.906 -23.859 -67.75 1 13.81 22 VAL B C 1
ATOM 4821 O O . VAL B 1 22 ? 22.328 -23.953 -66.688 1 13.81 22 VAL B O 1
ATOM 4824 N N . ALA B 1 23 ? 23.828 -24.891 -68.062 1 14.07 23 ALA B N 1
ATOM 4825 C CA . ALA B 1 23 ? 24.328 -26.266 -68 1 14.07 23 ALA B CA 1
ATOM 4826 C C . ALA B 1 23 ? 25.344 -26.422 -66.875 1 14.07 23 ALA B C 1
ATOM 4828 O O . ALA B 1 23 ? 25.516 -27.531 -66.375 1 14.07 23 ALA B O 1
ATOM 4829 N N . VAL B 1 24 ? 26.016 -25.547 -66.25 1 13.98 24 VAL B N 1
ATOM 4830 C CA . VAL B 1 24 ? 27.438 -25.859 -66.312 1 13.98 24 VAL B CA 1
ATOM 4831 C C . VAL B 1 24 ? 27.719 -27.156 -65.562 1 13.98 24 VAL B C 1
ATOM 4833 O O . VAL B 1 24 ? 26.969 -27.516 -64.688 1 13.98 24 VAL B O 1
ATOM 4836 N N . SER B 1 25 ? 29.016 -27.797 -65.75 1 13.88 25 SER B N 1
ATOM 4837 C CA . SER B 1 25 ? 29.859 -28.938 -66.062 1 13.88 25 SER B CA 1
ATOM 4838 C C . SER B 1 25 ? 30.422 -29.609 -64.812 1 13.88 25 SER B C 1
ATOM 4840 O O . SER B 1 25 ? 30.266 -30.812 -64.625 1 13.88 25 SER B O 1
ATOM 4842 N N . GLY B 1 26 ? 31.734 -29.266 -64.312 1 13.55 26 GLY B N 1
ATOM 4843 C CA . GLY B 1 26 ? 32.906 -30.078 -64.625 1 13.55 26 GLY B CA 1
ATOM 4844 C C . GLY B 1 26 ? 33.125 -31.156 -63.562 1 13.55 26 GLY B C 1
ATOM 4845 O O . GLY B 1 26 ? 32.438 -31.188 -62.531 1 13.55 26 GLY B O 1
ATOM 4846 N N . GLY B 1 27 ? 34.562 -31.5 -63.219 1 13.74 27 GLY B N 1
ATOM 4847 C CA . GLY B 1 27 ? 35.531 -32.594 -63.406 1 13.74 27 GLY B CA 1
ATOM 4848 C C . GLY B 1 27 ? 35.719 -33.406 -62.156 1 13.74 27 GLY B C 1
ATOM 4849 O O . GLY B 1 27 ? 35.281 -33.031 -61.062 1 13.74 27 GLY B O 1
ATOM 4850 N N . GLN B 1 28 ? 37.031 -34.062 -61.938 1 13.78 28 GLN B N 1
ATOM 4851 C CA . GLN B 1 28 ? 37.656 -35.375 -62 1 13.78 28 GLN B CA 1
ATOM 4852 C C . GLN B 1 28 ? 38.031 -35.875 -60.594 1 13.78 28 GLN B C 1
ATOM 4854 O O . GLN B 1 28 ? 37.656 -36.969 -60.188 1 13.78 28 GLN B O 1
ATOM 4859 N N . GLU B 1 29 ? 39.5 -35.875 -60.125 1 13.81 29 GLU B N 1
ATOM 4860 C CA . GLU B 1 29 ? 40.406 -37 -60.188 1 13.81 29 GLU B CA 1
ATOM 4861 C C . GLU B 1 29 ? 40.531 -37.656 -58.812 1 13.81 29 GLU B C 1
ATOM 4863 O O . GLU B 1 29 ? 39.844 -37.25 -57.844 1 13.81 29 GLU B O 1
ATOM 4868 N N . ARG B 1 30 ? 41.969 -37.75 -58.094 1 13.73 30 ARG B N 1
ATOM 4869 C CA . ARG B 1 30 ? 42.906 -38.875 -58.031 1 13.73 30 ARG B CA 1
ATOM 4870 C C . ARG B 1 30 ? 42.906 -39.531 -56.656 1 13.73 30 ARG B C 1
ATOM 4872 O O . ARG B 1 30 ? 42.438 -38.938 -55.688 1 13.73 30 ARG B O 1
ATOM 4879 N N . PHE B 1 31 ? 44.031 -40.5 -56.312 1 13.58 31 PHE B N 1
ATOM 4880 C CA . PHE B 1 31 ? 44.344 -41.875 -56 1 13.58 31 PHE B CA 1
ATOM 4881 C C . PHE B 1 31 ? 44.812 -42.031 -54.562 1 13.58 31 PHE B C 1
ATOM 4883 O O . PHE B 1 31 ? 44.375 -42.969 -53.844 1 13.58 31 PHE B O 1
ATOM 4890 N N . CYS B 1 32 ? 45.719 -41.219 -53.875 1 13.68 32 CYS B N 1
ATOM 4891 C CA . CYS B 1 32 ? 46.906 -42 -53.5 1 13.68 32 CYS B CA 1
ATOM 4892 C C . CYS B 1 32 ? 46.656 -42.781 -52.219 1 13.68 32 CYS B C 1
ATOM 4894 O O . CYS B 1 32 ? 45.969 -42.281 -51.312 1 13.68 32 CYS B O 1
ATOM 4896 N N . LYS B 1 33 ? 47.312 -44 -51.938 1 14.59 33 LYS B N 1
ATOM 4897 C CA . LYS B 1 33 ? 47.375 -45.375 -51.438 1 14.59 33 LYS B CA 1
ATOM 4898 C C . LYS B 1 33 ? 47.875 -45.406 -49.969 1 14.59 33 LYS B C 1
ATOM 4900 O O . LYS B 1 33 ? 47.25 -46 -49.125 1 14.59 33 LYS B O 1
ATOM 4905 N N . LEU B 1 34 ? 49.188 -45.312 -49.656 1 14.12 34 LEU B N 1
ATOM 4906 C CA . LEU B 1 34 ? 49.906 -46.531 -49.281 1 14.12 34 LEU B CA 1
ATOM 4907 C C . LEU B 1 34 ? 49.969 -46.688 -47.781 1 14.12 34 LEU B C 1
ATOM 4909 O O . LEU B 1 34 ? 49.594 -47.75 -47.25 1 14.12 34 LEU B O 1
ATOM 4913 N N . GLN B 1 35 ? 51.156 -46.406 -47 1 14.02 35 GLN B N 1
ATOM 4914 C CA . GLN B 1 35 ? 52.125 -47.375 -46.531 1 14.02 35 GLN B CA 1
ATOM 4915 C C . GLN B 1 35 ? 52 -47.594 -45.031 1 14.02 35 GLN B C 1
ATOM 4917 O O . GLN B 1 35 ? 51.469 -46.75 -44.312 1 14.02 35 GLN B O 1
ATOM 4922 N N . SER B 1 36 ? 52.812 -48.656 -44.312 1 15.04 36 SER B N 1
ATOM 4923 C CA . SER B 1 36 ? 52.875 -49.875 -43.5 1 15.04 36 SER B CA 1
ATOM 4924 C C . SER B 1 36 ? 53.375 -49.562 -42.094 1 15.04 36 SER B C 1
ATOM 4926 O O . SER B 1 36 ? 52.906 -50.125 -41.125 1 15.04 36 SER B O 1
ATOM 4928 N N . SER B 1 37 ? 54.344 -48.656 -41.688 1 14.99 37 SER B N 1
ATOM 4929 C CA . SER B 1 37 ? 55.469 -49.312 -41.031 1 14.99 37 SER B CA 1
ATOM 4930 C C . SER B 1 37 ? 55.219 -49.5 -39.562 1 14.99 37 SER B C 1
ATOM 4932 O O . SER B 1 37 ? 54.438 -48.75 -38.938 1 14.99 37 SER B O 1
ATOM 4934 N N . SER B 1 38 ? 56 -50.531 -38.719 1 15.66 38 SER B N 1
ATOM 4935 C CA . SER B 1 38 ? 56.062 -51.625 -37.75 1 15.66 38 SER B CA 1
ATOM 4936 C C . SER B 1 38 ? 56.5 -51.125 -36.375 1 15.66 38 SER B C 1
ATOM 4938 O O . SER B 1 38 ? 56.344 -51.812 -35.375 1 15.66 38 SER B O 1
ATOM 4940 N N . HIS B 1 39 ? 57.188 -50 -36.094 1 14.84 39 HIS B N 1
ATOM 4941 C CA . HIS B 1 39 ? 58.344 -50.281 -35.281 1 14.84 39 HIS B CA 1
ATOM 4942 C C . HIS B 1 39 ? 57.969 -50.562 -33.844 1 14.84 39 HIS B C 1
ATOM 4944 O O . HIS B 1 39 ? 56.906 -50.125 -33.375 1 14.84 39 HIS B O 1
ATOM 4950 N N . GLU B 1 40 ? 58.969 -50.938 -32.875 1 15.77 40 GLU B N 1
ATOM 4951 C CA . GLU B 1 40 ? 59.438 -51.969 -31.938 1 15.77 40 GLU B CA 1
ATOM 4952 C C . GLU B 1 40 ? 59.125 -51.594 -30.5 1 15.77 40 GLU B C 1
ATOM 4954 O O . GLU B 1 40 ? 58.625 -50.5 -30.219 1 15.77 40 GLU B O 1
ATOM 4959 N N . CYS B 1 41 ? 60.188 -51.469 -29.453 1 15.16 41 CYS B N 1
ATOM 4960 C CA . CYS B 1 41 ? 60.688 -52.438 -28.469 1 15.16 41 CYS B CA 1
ATOM 4961 C C . CYS B 1 41 ? 60.281 -52 -27.062 1 15.16 41 CYS B C 1
ATOM 4963 O O . CYS B 1 41 ? 59.719 -52.812 -26.297 1 15.16 41 CYS B O 1
ATOM 4965 N N . LEU B 1 42 ? 61.031 -51.062 -26.188 1 16.39 42 LEU B N 1
ATOM 4966 C CA . LEU B 1 42 ? 61.844 -51.531 -25.078 1 16.39 42 LEU B CA 1
ATOM 4967 C C . LEU B 1 42 ? 61.094 -51.375 -23.75 1 16.39 42 LEU B C 1
ATOM 4969 O O . LEU B 1 42 ? 60.312 -50.438 -23.594 1 16.39 42 LEU B O 1
ATOM 4973 N N . LEU B 1 43 ? 61.438 -52.156 -22.516 1 16.31 43 LEU B N 1
ATOM 4974 C CA . LEU B 1 43 ? 61 -52.969 -21.391 1 16.31 43 LEU B CA 1
ATOM 4975 C C . LEU B 1 43 ? 61 -52.125 -20.109 1 16.31 43 LEU B C 1
ATOM 4977 O O . LEU B 1 43 ? 60.188 -52.406 -19.203 1 16.31 43 LEU B O 1
ATOM 4981 N N . VAL B 1 44 ? 61.594 -50.906 -19.766 1 17.28 44 VAL B N 1
ATOM 4982 C CA . VAL B 1 44 ? 62.375 -51.031 -18.547 1 17.28 44 VAL B CA 1
ATOM 4983 C C . VAL B 1 44 ? 61.469 -50.969 -17.328 1 17.28 44 VAL B C 1
ATOM 4985 O O . VAL B 1 44 ? 60.438 -50.312 -17.344 1 17.28 44 VAL B O 1
ATOM 4988 N N . GLN B 1 45 ? 61.844 -51.594 -16.031 1 16.09 45 GLN B N 1
ATOM 4989 C CA . GLN B 1 45 ? 61.438 -52.375 -14.875 1 16.09 45 GLN B CA 1
ATOM 4990 C C . GLN B 1 45 ? 61.156 -51.469 -13.672 1 16.09 45 GLN B C 1
ATOM 4992 O O . GLN B 1 45 ? 60.625 -51.938 -12.656 1 16.09 45 GLN B O 1
ATOM 4997 N N . LYS B 1 46 ? 61.312 -50.125 -13.656 1 17.77 46 LYS B N 1
ATOM 4998 C CA . LYS B 1 46 ? 61.875 -49.656 -12.398 1 17.77 46 LYS B CA 1
ATOM 4999 C C . LYS B 1 46 ? 60.969 -49.969 -11.227 1 17.77 46 LYS B C 1
ATOM 5001 O O . LYS B 1 46 ? 59.75 -49.938 -11.367 1 17.77 46 LYS B O 1
ATOM 5006 N N . ASN B 1 47 ? 61.5 -50.156 -9.883 1 17.19 47 ASN B N 1
ATOM 5007 C CA . ASN B 1 47 ? 61.469 -50.812 -8.586 1 17.19 47 ASN B CA 1
ATOM 5008 C C . ASN B 1 47 ? 60.469 -50.188 -7.641 1 17.19 47 ASN B C 1
ATOM 5010 O O . ASN B 1 47 ? 60.125 -49 -7.801 1 17.19 47 ASN B O 1
ATOM 5014 N N . ASN B 1 48 ? 59.875 -50.906 -6.484 1 17.48 48 ASN B N 1
ATOM 5015 C CA . ASN B 1 48 ? 58.75 -51.281 -5.66 1 17.48 48 ASN B CA 1
ATOM 5016 C C . ASN B 1 48 ? 58.656 -50.406 -4.406 1 17.48 48 ASN B C 1
ATOM 5018 O O . ASN B 1 48 ? 57.656 -50.406 -3.711 1 17.48 48 ASN B O 1
ATOM 5022 N N . MET B 1 49 ? 59.688 -49.562 -3.768 1 19 49 MET B N 1
ATOM 5023 C CA . MET B 1 49 ? 59.875 -49.812 -2.34 1 19 49 MET B CA 1
ATOM 5024 C C . MET B 1 49 ? 58.781 -49.156 -1.531 1 19 49 MET B C 1
ATOM 5026 O O . MET B 1 49 ? 58.281 -48.094 -1.903 1 19 49 MET B O 1
ATOM 5030 N N . ARG B 1 50 ? 58.219 -49.781 -0.26 1 19.16 50 ARG B N 1
ATOM 5031 C CA . ARG B 1 50 ? 57.094 -50.031 0.614 1 19.16 50 ARG B CA 1
ATOM 5032 C C . ARG B 1 50 ? 57.031 -49 1.736 1 19.16 50 ARG B C 1
ATOM 5034 O O . ARG B 1 50 ? 56.125 -49.062 2.574 1 19.16 50 ARG B O 1
ATOM 5041 N N . MET B 1 51 ? 57.688 -47.812 1.953 1 22.86 51 MET B N 1
ATOM 5042 C CA . MET B 1 51 ? 58 -47.562 3.355 1 22.86 51 MET B CA 1
ATOM 5043 C C . MET B 1 51 ? 56.719 -47.281 4.152 1 22.86 51 MET B C 1
ATOM 5045 O O . MET B 1 51 ? 55.75 -46.75 3.615 1 22.86 51 MET B O 1
ATOM 5049 N N . PRO B 1 52 ? 56.594 -47.781 5.609 1 21.77 52 PRO B N 1
ATOM 5050 C CA . PRO B 1 52 ? 55.562 -48.125 6.586 1 21.77 52 PRO B CA 1
ATOM 5051 C C . PRO B 1 52 ? 54.938 -46.875 7.238 1 21.77 52 PRO B C 1
ATOM 5053 O O . PRO B 1 52 ? 55.656 -45.969 7.68 1 21.77 52 PRO B O 1
ATOM 5056 N N . ARG B 1 53 ? 53.844 -46.25 6.828 1 22.34 53 ARG B N 1
ATOM 5057 C CA . ARG B 1 53 ? 53.125 -45.031 7.23 1 22.34 53 ARG B CA 1
ATOM 5058 C C . ARG B 1 53 ? 52.531 -45.188 8.633 1 22.34 53 ARG B C 1
ATOM 5060 O O . ARG B 1 53 ? 51.625 -45.969 8.852 1 22.34 53 ARG B O 1
ATOM 5067 N N . ARG B 1 54 ? 53.344 -45.281 9.758 1 24.52 54 ARG B N 1
ATOM 5068 C CA . ARG B 1 54 ? 52.906 -45.5 11.141 1 24.52 54 ARG B CA 1
ATOM 5069 C C . ARG B 1 54 ? 51.875 -44.469 11.547 1 24.52 54 ARG B C 1
ATOM 5071 O O . ARG B 1 54 ? 52.062 -43.281 11.414 1 24.52 54 ARG B O 1
ATOM 5078 N N . GLY B 1 55 ? 50.5 -44.844 11.641 1 24.3 55 GLY B N 1
ATOM 5079 C CA . GLY B 1 55 ? 49.156 -44.344 11.844 1 24.3 55 GLY B CA 1
ATOM 5080 C C . GLY B 1 55 ? 48.906 -43.844 13.258 1 24.3 55 GLY B C 1
ATOM 5081 O O . GLY B 1 55 ? 48.969 -44.625 14.211 1 24.3 55 GLY B O 1
ATOM 5082 N N . LEU B 1 56 ? 49.562 -42.688 13.664 1 27.7 56 LEU B N 1
ATOM 5083 C CA . LEU B 1 56 ? 49.406 -42.219 15.039 1 27.7 56 LEU B CA 1
ATOM 5084 C C . LEU B 1 56 ? 47.938 -42.156 15.43 1 27.7 56 LEU B C 1
ATOM 5086 O O . LEU B 1 56 ? 47.125 -41.531 14.75 1 27.7 56 LEU B O 1
ATOM 5090 N N . VAL B 1 57 ? 47.406 -43.125 16.234 1 28.12 57 VAL B N 1
ATOM 5091 C CA . VAL B 1 57 ? 46.156 -43.531 16.891 1 28.12 57 VAL B CA 1
ATOM 5092 C C . VAL B 1 57 ? 45.688 -42.438 17.828 1 28.12 57 VAL B C 1
ATOM 5094 O O . VAL B 1 57 ? 46.125 -42.375 18.969 1 28.12 57 VAL B O 1
ATOM 5097 N N . ILE B 1 58 ? 46.094 -41.188 17.75 1 33.25 58 ILE B N 1
ATOM 5098 C CA . ILE B 1 58 ? 45.688 -40.344 18.859 1 33.25 58 ILE B CA 1
ATOM 5099 C C . ILE B 1 58 ? 44.156 -40.438 19.062 1 33.25 58 ILE B C 1
ATOM 5101 O O . ILE B 1 58 ? 43.375 -40.219 18.125 1 33.25 58 ILE B O 1
ATOM 5105 N N . GLN B 1 59 ? 43.656 -41.031 20.25 1 29.67 59 GLN B N 1
ATOM 5106 C CA . GLN B 1 59 ? 42.5 -41.688 20.844 1 29.67 59 GLN B CA 1
ATOM 5107 C C . GLN B 1 59 ? 41.281 -40.781 20.844 1 29.67 59 GLN B C 1
ATOM 5109 O O . GLN B 1 59 ? 41.406 -39.562 20.797 1 29.67 59 GLN B O 1
ATOM 5114 N N . ALA B 1 60 ? 39.938 -41.406 20.734 1 38.94 60 ALA B N 1
ATOM 5115 C CA . ALA B 1 60 ? 38.5 -41.281 20.609 1 38.94 60 ALA B CA 1
ATOM 5116 C C . ALA B 1 60 ? 37.938 -40.375 21.703 1 38.94 60 ALA B C 1
ATOM 5118 O O . ALA B 1 60 ? 36.969 -39.625 21.469 1 38.94 60 ALA B O 1
ATOM 5119 N N . ARG B 1 61 ? 38.562 -40.469 22.875 1 39.66 61 ARG B N 1
ATOM 5120 C CA . ARG B 1 61 ? 37.875 -40.031 24.078 1 39.66 61 ARG B CA 1
ATOM 5121 C C . ARG B 1 61 ? 37.812 -38.5 24.141 1 39.66 61 ARG B C 1
ATOM 5123 O O . ARG B 1 61 ? 36.875 -37.938 24.734 1 39.66 61 ARG B O 1
ATOM 5130 N N . THR B 1 62 ? 38.938 -37.875 23.703 1 42.34 62 THR B N 1
ATOM 5131 C CA . THR B 1 62 ? 38.969 -36.438 23.953 1 42.34 62 THR B CA 1
ATOM 5132 C C . THR B 1 62 ? 37.938 -35.719 23.078 1 42.34 62 THR B C 1
ATOM 5134 O O . THR B 1 62 ? 37.656 -34.531 23.297 1 42.34 62 THR B O 1
ATOM 5137 N N . ARG B 1 63 ? 37.531 -36.375 21.938 1 43.59 63 ARG B N 1
ATOM 5138 C CA . ARG B 1 63 ? 36.562 -35.719 21.078 1 43.59 63 ARG B CA 1
ATOM 5139 C C . ARG B 1 63 ? 35.188 -35.688 21.75 1 43.59 63 ARG B C 1
ATOM 5141 O O . ARG B 1 63 ? 34.469 -34.688 21.641 1 43.59 63 ARG B O 1
ATOM 5148 N N . TRP B 1 64 ? 34.969 -36.75 22.516 1 46.62 64 TRP B N 1
ATOM 5149 C CA . TRP B 1 64 ? 33.625 -36.812 23.141 1 46.62 64 TRP B CA 1
ATOM 5150 C C . TRP B 1 64 ? 33.5 -35.781 24.25 1 46.62 64 TRP B C 1
ATOM 5152 O O . TRP B 1 64 ? 32.438 -35.219 24.453 1 46.62 64 TRP B O 1
ATOM 5162 N N . LEU B 1 65 ? 34.594 -35.5 24.969 1 49.53 65 LEU B N 1
ATOM 5163 C CA . LEU B 1 65 ? 34.531 -34.5 26.031 1 49.53 65 LEU B CA 1
ATOM 5164 C C . LEU B 1 65 ? 34.25 -33.125 25.469 1 49.53 65 LEU B C 1
ATOM 5166 O O . LEU B 1 65 ? 33.469 -32.344 26.047 1 49.53 65 LEU B O 1
ATOM 5170 N N . LEU B 1 66 ? 34.906 -32.844 24.312 1 50.09 66 LEU B N 1
ATOM 5171 C CA . LEU B 1 66 ? 34.688 -31.516 23.766 1 50.09 66 LEU B CA 1
ATOM 5172 C C . LEU B 1 66 ? 33.281 -31.344 23.219 1 50.09 66 LEU B C 1
ATOM 5174 O O . LEU B 1 66 ? 32.688 -30.266 23.297 1 50.09 66 LEU B O 1
ATOM 5178 N N . VAL B 1 67 ? 32.688 -32.469 22.688 1 54.59 67 VAL B N 1
ATOM 5179 C CA . VAL B 1 67 ? 31.297 -32.406 22.25 1 54.59 67 VAL B CA 1
ATOM 5180 C C . VAL B 1 67 ? 30.375 -32.219 23.453 1 54.59 67 VAL B C 1
ATOM 5182 O O . VAL B 1 67 ? 29.406 -31.484 23.391 1 54.59 67 VAL B O 1
ATOM 5185 N N . GLY B 1 68 ? 30.766 -32.938 24.547 1 51.25 68 GLY B N 1
ATOM 5186 C CA . GLY B 1 68 ? 29.953 -32.781 25.734 1 51.25 68 GLY B CA 1
ATOM 5187 C C . GLY B 1 68 ? 29.953 -31.375 26.297 1 51.25 68 GLY B C 1
ATOM 5188 O O . GLY B 1 68 ? 28.906 -30.875 26.719 1 51.25 68 GLY B O 1
ATOM 5189 N N . LEU B 1 69 ? 31.141 -30.812 26.359 1 54.28 69 LEU B N 1
ATOM 5190 C CA . LEU B 1 69 ? 31.219 -29.453 26.891 1 54.28 69 LEU B CA 1
ATOM 5191 C C . LEU B 1 69 ? 30.484 -28.484 25.969 1 54.28 69 LEU B C 1
ATOM 5193 O O . LEU B 1 69 ? 29.828 -27.547 26.438 1 54.28 69 LEU B O 1
ATOM 5197 N N . ALA B 1 70 ? 30.609 -28.734 24.641 1 52.88 70 ALA B N 1
ATOM 5198 C CA . ALA B 1 70 ? 29.875 -27.875 23.719 1 52.88 70 ALA B CA 1
ATOM 5199 C C . ALA B 1 70 ? 28.359 -28.047 23.922 1 52.88 70 ALA B C 1
ATOM 5201 O O . ALA B 1 70 ? 27.625 -27.062 23.859 1 52.88 70 ALA B O 1
ATOM 5202 N N . LEU B 1 71 ? 27.969 -29.297 24.234 1 53.53 71 LEU B N 1
ATOM 5203 C CA . LEU B 1 71 ? 26.547 -29.531 24.5 1 53.53 71 LEU B CA 1
ATOM 5204 C C . LEU B 1 71 ? 26.125 -28.875 25.812 1 53.53 71 LEU B C 1
ATOM 5206 O O . LEU B 1 71 ? 25.031 -28.297 25.906 1 53.53 71 LEU B O 1
ATOM 5210 N N . LEU B 1 72 ? 27 -28.969 26.781 1 53.12 72 LEU B N 1
ATOM 5211 C CA . LEU B 1 72 ? 26.656 -28.375 28.062 1 53.12 72 LEU B CA 1
ATOM 5212 C C . LEU B 1 72 ? 26.562 -26.859 27.953 1 53.12 72 LEU B C 1
ATOM 5214 O O . LEU B 1 72 ? 25.641 -26.25 28.484 1 53.12 72 LEU B O 1
ATOM 5218 N N . PHE B 1 73 ? 27.562 -26.266 27.281 1 50.66 73 PHE B N 1
ATOM 5219 C CA . PHE B 1 73 ? 27.5 -24.828 27.125 1 50.66 73 PHE B CA 1
ATOM 5220 C C . PHE B 1 73 ? 26.281 -24.438 26.266 1 50.66 73 PHE B C 1
ATOM 5222 O O . PHE B 1 73 ? 25.625 -23.422 26.547 1 50.66 73 PHE B O 1
ATOM 5229 N N . SER B 1 74 ? 25.953 -25.312 25.25 1 48.25 74 SER B N 1
ATOM 5230 C CA . SER B 1 74 ? 24.719 -25.062 24.484 1 48.25 74 SER B CA 1
ATOM 5231 C C . SER B 1 74 ? 23.484 -25.203 25.359 1 48.25 74 SER B C 1
ATOM 5233 O O . SER B 1 74 ? 22.484 -24.516 25.156 1 48.25 74 SER B O 1
ATOM 5235 N N . LEU B 1 75 ? 23.547 -26.172 26.266 1 50.5 75 LEU B N 1
ATOM 5236 C CA . LEU B 1 75 ? 22.422 -26.328 27.172 1 50.5 75 LEU B CA 1
ATOM 5237 C C . LEU B 1 75 ? 22.344 -25.172 28.156 1 50.5 75 LEU B C 1
ATOM 5239 O O . LEU B 1 75 ? 21.25 -24.656 28.438 1 50.5 75 LEU B O 1
ATOM 5243 N N . ILE B 1 76 ? 23.469 -24.812 28.766 1 48.44 76 ILE B N 1
ATOM 5244 C CA . ILE B 1 76 ? 23.438 -23.703 29.719 1 48.44 76 ILE B CA 1
ATOM 5245 C C . ILE B 1 76 ? 23.016 -22.422 29 1 48.44 76 ILE B C 1
ATOM 5247 O O . ILE B 1 76 ? 22.234 -21.625 29.531 1 48.44 76 ILE B O 1
ATOM 5251 N N . LEU B 1 77 ? 23.594 -22.25 27.766 1 42.5 77 LEU B N 1
ATOM 5252 C CA . LEU B 1 77 ? 23.125 -21.125 26.984 1 42.5 77 LEU B CA 1
ATOM 5253 C C . LEU B 1 77 ? 21.625 -21.25 26.688 1 42.5 77 LEU B C 1
ATOM 5255 O O . LEU B 1 77 ? 20.891 -20.266 26.75 1 42.5 77 LEU B O 1
ATOM 5259 N N . LEU B 1 78 ? 21.156 -22.5 26.453 1 43.38 78 LEU B N 1
ATOM 5260 C CA . LEU B 1 78 ? 19.719 -22.703 26.297 1 43.38 78 LEU B CA 1
ATOM 5261 C C . LEU B 1 78 ? 18.984 -22.391 27.609 1 43.38 78 LEU B C 1
ATOM 5263 O O . LEU B 1 78 ? 17.938 -21.75 27.594 1 43.38 78 LEU B O 1
ATOM 5267 N N . MET B 1 79 ? 19.5 -22.906 28.719 1 42.97 79 MET B N 1
ATOM 5268 C CA . MET B 1 79 ? 18.828 -22.656 29.984 1 42.97 79 MET B CA 1
ATOM 5269 C C . MET B 1 79 ? 18.875 -21.172 30.344 1 42.97 79 MET B C 1
ATOM 5271 O O . MET B 1 79 ? 17.922 -20.641 30.922 1 42.97 79 MET B O 1
ATOM 5275 N N . TYR B 1 80 ? 20.156 -20.625 30.266 1 36.72 80 TYR B N 1
ATOM 5276 C CA . TYR B 1 80 ? 20.25 -19.203 30.562 1 36.72 80 TYR B CA 1
ATOM 5277 C C . TYR B 1 80 ? 19.344 -18.391 29.641 1 36.72 80 TYR B C 1
ATOM 5279 O O . TYR B 1 80 ? 18.75 -17.391 30.062 1 36.72 80 TYR B O 1
ATOM 5287 N N . LEU B 1 81 ? 19.297 -18.734 28.312 1 34.75 81 LEU B N 1
ATOM 5288 C CA . LEU B 1 81 ? 18.359 -18.094 27.391 1 34.75 81 LEU B CA 1
ATOM 5289 C C . LEU B 1 81 ? 16.922 -18.391 27.781 1 34.75 81 LEU B C 1
ATOM 5291 O O . LEU B 1 81 ? 16.016 -17.625 27.469 1 34.75 81 LEU B O 1
ATOM 5295 N N . LEU B 1 82 ? 16.703 -19.484 28.422 1 33.12 82 LEU B N 1
ATOM 5296 C CA . LEU B 1 82 ? 15.359 -19.797 28.891 1 33.12 82 LEU B CA 1
ATOM 5297 C C . LEU B 1 82 ? 14.961 -18.875 30.047 1 33.12 82 LEU B C 1
ATOM 5299 O O . LEU B 1 82 ? 13.781 -18.578 30.219 1 33.12 82 LEU B O 1
ATOM 5303 N N . GLU B 1 83 ? 15.914 -18.75 31.031 1 31.97 83 GLU B N 1
ATOM 5304 C CA . GLU B 1 83 ? 15.469 -18.078 32.25 1 31.97 83 GLU B CA 1
ATOM 5305 C C . GLU B 1 83 ? 15.094 -16.625 31.969 1 31.97 83 GLU B C 1
ATOM 5307 O O . GLU B 1 83 ? 14.234 -16.062 32.656 1 31.97 83 GLU B O 1
ATOM 5312 N N . CYS B 1 84 ? 16.016 -15.898 31.422 1 28.8 84 CYS B N 1
ATOM 5313 C CA . CYS B 1 84 ? 15.742 -14.469 31.297 1 28.8 84 CYS B CA 1
ATOM 5314 C C . CYS B 1 84 ? 14.555 -14.227 30.375 1 28.8 84 CYS B C 1
ATOM 5316 O O . CYS B 1 84 ? 14.336 -13.109 29.906 1 28.8 84 CYS B O 1
ATOM 5318 N N . ALA B 1 85 ? 14.023 -15.422 29.844 1 26.42 85 ALA B N 1
ATOM 5319 C CA . ALA B 1 85 ? 12.828 -15.242 29.031 1 26.42 85 ALA B CA 1
ATOM 5320 C C . ALA B 1 85 ? 11.68 -14.664 29.859 1 26.42 85 ALA B C 1
ATOM 5322 O O . ALA B 1 85 ? 11.344 -15.203 30.906 1 26.42 85 ALA B O 1
ATOM 5323 N N . PRO B 1 86 ? 11.672 -13.32 29.969 1 26.59 86 PRO B N 1
ATOM 5324 C CA . PRO B 1 86 ? 10.57 -12.984 30.875 1 26.59 86 PRO B CA 1
ATOM 5325 C C . PRO B 1 86 ? 9.414 -13.984 30.812 1 26.59 86 PRO B C 1
ATOM 5327 O O . PRO B 1 86 ? 9.211 -14.617 29.766 1 26.59 86 PRO B O 1
ATOM 5330 N N . GLN B 1 87 ? 9.266 -14.711 31.938 1 23.17 87 GLN B N 1
ATOM 5331 C CA . GLN B 1 87 ? 8.141 -15.625 32.062 1 23.17 87 GLN B CA 1
ATOM 5332 C C . GLN B 1 87 ? 6.879 -15.031 31.438 1 23.17 87 GLN B C 1
ATOM 5334 O O . GLN B 1 87 ? 6.316 -14.07 31.969 1 23.17 87 GLN B O 1
ATOM 5339 N N . THR B 1 88 ? 7.02 -14.578 30.234 1 24.16 88 THR B N 1
ATOM 5340 C CA . THR B 1 88 ? 5.688 -14.117 29.859 1 24.16 88 THR B CA 1
ATOM 5341 C C . THR B 1 88 ? 4.625 -15.133 30.266 1 24.16 88 THR B C 1
ATOM 5343 O O . THR B 1 88 ? 4.789 -16.328 30.047 1 24.16 88 THR B O 1
ATOM 5346 N N . ASP B 1 89 ? 4.215 -14.984 31.594 1 25.5 89 ASP B N 1
ATOM 5347 C CA . ASP B 1 89 ? 3.076 -15.797 32 1 25.5 89 ASP B CA 1
ATOM 5348 C C . ASP B 1 89 ? 2.201 -16.172 30.812 1 25.5 89 ASP B C 1
ATOM 5350 O O . ASP B 1 89 ? 1.599 -15.305 30.188 1 25.5 89 ASP B O 1
ATOM 5354 N N . GLY B 1 90 ? 2.74 -17.016 30.078 1 23.86 90 GLY B N 1
ATOM 5355 C CA . GLY B 1 90 ? 2.422 -17.547 28.766 1 23.86 90 GLY B CA 1
ATOM 5356 C C . GLY B 1 90 ? 0.956 -17.906 28.594 1 23.86 90 GLY B C 1
ATOM 5357 O O . GLY B 1 90 ? 0.48 -18.109 27.484 1 23.86 90 GLY B O 1
ATOM 5358 N N . ASN B 1 91 ? 0.563 -18.516 29.703 1 24.8 91 ASN B N 1
ATOM 5359 C CA . ASN B 1 91 ? -0.514 -19.438 29.391 1 24.8 91 ASN B CA 1
ATOM 5360 C C . ASN B 1 91 ? -1.798 -18.719 29.016 1 24.8 91 ASN B C 1
ATOM 5362 O O . ASN B 1 91 ? -2.885 -19.094 29.453 1 24.8 91 ASN B O 1
ATOM 5366 N N . GLY B 1 92 ? -1.663 -17.469 28.812 1 23.25 92 GLY B N 1
ATOM 5367 C CA . GLY B 1 92 ? -2.943 -16.797 28.922 1 23.25 92 GLY B CA 1
ATOM 5368 C C . GLY B 1 92 ? -4.012 -17.375 28.031 1 23.25 92 GLY B C 1
ATOM 5369 O O . GLY B 1 92 ? -3.914 -17.297 26.797 1 23.25 92 GLY B O 1
ATOM 5370 N N . SER B 1 93 ? -4.406 -18.594 28.312 1 24.14 93 SER B N 1
ATOM 5371 C CA . SER B 1 93 ? -5.586 -19.141 27.656 1 24.14 93 SER B CA 1
ATOM 5372 C C . SER B 1 93 ? -6.574 -18.031 27.312 1 24.14 93 SER B C 1
ATOM 5374 O O . SER B 1 93 ? -6.582 -16.969 27.938 1 24.14 93 SER B O 1
ATOM 5376 N N . LEU B 1 94 ? -6.82 -17.812 25.984 1 24.45 94 LEU B N 1
ATOM 5377 C CA . LEU B 1 94 ? -7.941 -16.906 25.766 1 24.45 94 LEU B CA 1
ATOM 5378 C C . LEU B 1 94 ? -8.883 -16.922 26.969 1 24.45 94 LEU B C 1
ATOM 5380 O O . LEU B 1 94 ? -9.211 -17.984 27.5 1 24.45 94 LEU B O 1
ATOM 5384 N N . PRO B 1 95 ? -8.602 -16.078 28.031 1 27.3 95 PRO B N 1
ATOM 5385 C CA . PRO B 1 95 ? -9.492 -16.219 29.188 1 27.3 95 PRO B CA 1
ATOM 5386 C C . PRO B 1 95 ? -10.875 -16.75 28.812 1 27.3 95 PRO B C 1
ATOM 5388 O O . PRO B 1 95 ? -11.328 -16.562 27.672 1 27.3 95 PRO B O 1
ATOM 5391 N N . GLY B 1 96 ? -11.148 -17.922 29.391 1 23.45 96 GLY B N 1
ATOM 5392 C CA . GLY B 1 96 ? -12.461 -18.531 29.25 1 23.45 96 GLY B CA 1
ATOM 5393 C C . GLY B 1 96 ? -13.594 -17.531 29.453 1 23.45 96 GLY B C 1
ATOM 5394 O O . GLY B 1 96 ? -13.797 -17.047 30.562 1 23.45 96 GLY B O 1
ATOM 5395 N N . VAL B 1 97 ? -13.672 -16.484 28.609 1 24.66 97 VAL B N 1
ATOM 5396 C CA . VAL B 1 97 ? -14.891 -15.695 28.703 1 24.66 97 VAL B CA 1
ATOM 5397 C C . VAL B 1 97 ? -16.047 -16.578 29.156 1 24.66 97 VAL B C 1
ATOM 5399 O O . VAL B 1 97 ? -16.312 -17.625 28.547 1 24.66 97 VAL B O 1
ATOM 5402 N N . GLU B 1 98 ? -16.078 -16.672 30.406 1 23.84 98 GLU B N 1
ATOM 5403 C CA . GLU B 1 98 ? -17.422 -17.141 30.734 1 23.84 98 GLU B CA 1
ATOM 5404 C C . GLU B 1 98 ? -18.469 -16.609 29.75 1 23.84 98 GLU B C 1
ATOM 5406 O O . GLU B 1 98 ? -18.484 -15.422 29.438 1 23.84 98 GLU B O 1
ATOM 5411 N N . LYS B 1 99 ? -19.016 -17.5 29.016 1 25.08 99 LYS B N 1
ATOM 5412 C CA . LYS B 1 99 ? -20.094 -17.5 28.031 1 25.08 99 LYS B CA 1
ATOM 5413 C C . LYS B 1 99 ? -21.266 -16.625 28.5 1 25.08 99 LYS B C 1
ATOM 5415 O O . LYS B 1 99 ? -22.297 -17.156 28.906 1 25.08 99 LYS B O 1
ATOM 5420 N N . LYS B 1 100 ? -20.875 -15.703 29.391 1 25.38 100 LYS B N 1
ATOM 5421 C CA . LYS B 1 100 ? -22.25 -15.227 29.359 1 25.38 100 LYS B CA 1
ATOM 5422 C C . LYS B 1 100 ? -22.625 -14.711 27.969 1 25.38 100 LYS B C 1
ATOM 5424 O O . LYS B 1 100 ? -21.938 -13.836 27.422 1 25.38 100 LYS B O 1
ATOM 5429 N N . SER B 1 101 ? -23.203 -15.617 27.203 1 25.47 101 SER B N 1
ATOM 5430 C CA . SER B 1 101 ? -23.828 -15.398 25.891 1 25.47 101 SER B CA 1
ATOM 5431 C C . SER B 1 101 ? -24.422 -14 25.797 1 25.47 101 SER B C 1
ATOM 5433 O O . SER B 1 101 ? -25.406 -13.688 26.484 1 25.47 101 SER B O 1
ATOM 5435 N N . PRO B 1 102 ? -23.562 -12.961 26 1 29.27 102 PRO B N 1
ATOM 5436 C CA . PRO B 1 102 ? -24.562 -11.922 25.734 1 29.27 102 PRO B CA 1
ATOM 5437 C C . PRO B 1 102 ? -25.516 -12.289 24.594 1 29.27 102 PRO B C 1
ATOM 5439 O O . PRO B 1 102 ? -25.125 -13.008 23.672 1 29.27 102 PRO B O 1
ATOM 5442 N N . LYS B 1 103 ? -26.688 -12.375 24.844 1 24.97 103 LYS B N 1
ATOM 5443 C CA . LYS B 1 103 ? -27.734 -12.586 23.844 1 24.97 103 LYS B CA 1
ATOM 5444 C C . LYS B 1 103 ? -27.469 -11.75 22.594 1 24.97 103 LYS B C 1
ATOM 5446 O O . LYS B 1 103 ? -27.766 -10.562 22.562 1 24.97 103 LYS B O 1
ATOM 5451 N N . VAL B 1 104 ? -26.109 -11.672 22.141 1 28.41 104 VAL B N 1
ATOM 5452 C CA . VAL B 1 104 ? -26.188 -11.141 20.781 1 28.41 104 VAL B CA 1
ATOM 5453 C C . VAL B 1 104 ? -27.359 -11.789 20.047 1 28.41 104 VAL B C 1
ATOM 5455 O O . VAL B 1 104 ? -27.422 -13.016 19.906 1 28.41 104 VAL B O 1
ATOM 5458 N N . ASN B 1 105 ? -28.406 -11.328 20.25 1 28.73 105 ASN B N 1
ATOM 5459 C CA . ASN B 1 105 ? -29.5 -11.758 19.375 1 28.73 105 ASN B CA 1
ATOM 5460 C C . ASN B 1 105 ? -29 -12.102 17.984 1 28.73 105 ASN B C 1
ATOM 5462 O O . ASN B 1 105 ? -28.562 -11.219 17.25 1 28.73 105 ASN B O 1
ATOM 5466 N N . GLY B 1 106 ? -28.094 -13.141 17.859 1 30.11 106 GLY B N 1
ATOM 5467 C CA . GLY B 1 106 ? -27.844 -13.875 16.625 1 30.11 106 GLY B CA 1
ATOM 5468 C C . GLY B 1 106 ? -28.953 -13.703 15.602 1 30.11 106 GLY B C 1
ATOM 5469 O O . GLY B 1 106 ? -30.016 -14.305 15.734 1 30.11 106 GLY B O 1
ATOM 5470 N N . MET B 1 107 ? -29.109 -12.539 15.164 1 32.69 107 MET B N 1
ATOM 5471 C CA . MET B 1 107 ? -30 -12.625 14.008 1 32.69 107 MET B CA 1
ATOM 5472 C C . MET B 1 107 ? -29.656 -13.844 13.148 1 32.69 107 MET B C 1
ATOM 5474 O O . MET B 1 107 ? -28.5 -14.023 12.766 1 32.69 107 MET B O 1
ATOM 5478 N N . ASN B 1 108 ? -30.141 -14.945 13.367 1 31.02 108 ASN B N 1
ATOM 5479 C CA . ASN B 1 108 ? -30.188 -16.109 12.508 1 31.02 108 ASN B CA 1
ATOM 5480 C C . ASN B 1 108 ? -29.828 -15.758 11.062 1 31.02 108 ASN B C 1
ATOM 5482 O O . ASN B 1 108 ? -30.453 -14.891 10.461 1 31.02 108 ASN B O 1
ATOM 5486 N N . TYR B 1 109 ? -28.578 -15.797 10.781 1 34.31 109 TYR B N 1
ATOM 5487 C CA . TYR B 1 109 ? -28.219 -15.812 9.367 1 34.31 109 TYR B CA 1
ATOM 5488 C C . TYR B 1 109 ? -29.25 -16.562 8.547 1 34.31 109 TYR B C 1
ATOM 5490 O O . TYR B 1 109 ? -28.984 -17.641 8.016 1 34.31 109 TYR B O 1
ATOM 5498 N N . GLN B 1 110 ? -30.484 -16.906 9.055 1 32.81 110 GLN B N 1
ATOM 5499 C CA . GLN B 1 110 ? -31.516 -17.453 8.188 1 32.81 110 GLN B CA 1
ATOM 5500 C C . GLN B 1 110 ? -31.516 -16.766 6.824 1 32.81 110 GLN B C 1
ATOM 5502 O O . GLN B 1 110 ? -31.094 -15.609 6.707 1 32.81 110 GLN B O 1
ATOM 5507 N N . GLY B 1 111 ? -31.797 -17.469 5.754 1 36.28 111 GLY B N 1
ATOM 5508 C CA . GLY B 1 111 ? -32.188 -16.938 4.457 1 36.28 111 GLY B CA 1
ATOM 5509 C C . GLY B 1 111 ? -32.781 -15.547 4.539 1 36.28 111 GLY B C 1
ATOM 5510 O O . GLY B 1 111 ? -33.5 -15.227 5.508 1 36.28 111 GLY B O 1
ATOM 5511 N N . THR B 1 112 ? -31.953 -14.555 4.102 1 41.12 112 THR B N 1
ATOM 5512 C CA . THR B 1 112 ? -32.438 -13.195 3.908 1 41.12 112 THR B CA 1
ATOM 5513 C C . THR B 1 112 ? -33.969 -13.18 3.766 1 41.12 112 THR B C 1
ATOM 5515 O O . THR B 1 112 ? -34.531 -12.141 3.451 1 41.12 112 THR B O 1
ATOM 5518 N N . LYS B 1 113 ? -34.594 -14.367 3.758 1 38.81 113 LYS B N 1
ATOM 5519 C CA . LYS B 1 113 ? -36.031 -14.18 3.486 1 38.81 113 LYS B CA 1
ATOM 5520 C C . LYS B 1 113 ? -36.656 -13.211 4.492 1 38.81 113 LYS B C 1
ATOM 5522 O O . LYS B 1 113 ? -37.438 -12.352 4.117 1 38.81 113 LYS B O 1
ATOM 5527 N N . GLU B 1 114 ? -36.781 -13.688 5.812 1 41.91 114 GLU B N 1
ATOM 5528 C CA . GLU B 1 114 ? -37.844 -13.047 6.609 1 41.91 114 GLU B CA 1
ATOM 5529 C C . GLU B 1 114 ? -37.25 -11.938 7.48 1 41.91 114 GLU B C 1
ATOM 5531 O O . GLU B 1 114 ? -37.75 -11.695 8.586 1 41.91 114 GLU B O 1
ATOM 5536 N N . GLN B 1 115 ? -36 -11.539 7.367 1 48.91 115 GLN B N 1
ATOM 5537 C CA . GLN B 1 115 ? -35.75 -10.383 8.219 1 48.91 115 GLN B CA 1
ATOM 5538 C C . GLN B 1 115 ? -36.688 -9.227 7.879 1 48.91 115 GLN B C 1
ATOM 5540 O O . GLN B 1 115 ? -36.781 -8.828 6.715 1 48.91 115 GLN B O 1
ATOM 5545 N N . THR B 1 116 ? -37.438 -8.844 8.734 1 55.28 116 THR B N 1
ATOM 5546 C CA . THR B 1 116 ? -38.344 -7.727 8.555 1 55.28 116 THR B CA 1
ATOM 5547 C C . THR B 1 116 ? -37.594 -6.445 8.227 1 55.28 116 THR B C 1
ATOM 5549 O O . THR B 1 116 ? -36.438 -6.277 8.641 1 55.28 116 THR B O 1
ATOM 5552 N N . SER B 1 117 ? -38 -5.699 7.164 1 58.56 117 SER B N 1
ATOM 5553 C CA . SER B 1 117 ? -37.5 -4.43 6.613 1 58.56 117 SER B CA 1
ATOM 5554 C C . SER B 1 117 ? -37 -3.506 7.719 1 58.56 117 SER B C 1
ATOM 5556 O O . SER B 1 117 ? -35.938 -2.906 7.59 1 58.56 117 SER B O 1
ATOM 5558 N N . ASN B 1 118 ? -37.594 -3.486 8.82 1 67.75 118 ASN B N 1
ATOM 5559 C CA . ASN B 1 118 ? -37.219 -2.598 9.914 1 67.75 118 ASN B CA 1
ATOM 5560 C C . ASN B 1 118 ? -35.938 -3.051 10.609 1 67.75 118 ASN B C 1
ATOM 5562 O O . ASN B 1 118 ? -35.125 -2.223 11.055 1 67.75 118 ASN B O 1
ATOM 5566 N N . ASP B 1 119 ? -35.719 -4.277 10.391 1 82.88 119 ASP B N 1
ATOM 5567 C CA . ASP B 1 119 ? -34.531 -4.84 11.039 1 82.88 119 ASP B CA 1
ATOM 5568 C C . ASP B 1 119 ? -33.25 -4.504 10.266 1 82.88 119 ASP B C 1
ATOM 5570 O O . ASP B 1 119 ? -32.219 -4.203 10.859 1 82.88 119 ASP B O 1
ATOM 5574 N N . LEU B 1 120 ? -33.406 -4.332 9.016 1 86.94 120 LEU B N 1
ATOM 5575 C CA . LEU B 1 120 ? -32.25 -4.039 8.188 1 86.94 120 LEU B CA 1
ATOM 5576 C C . LEU B 1 120 ? -31.812 -2.586 8.359 1 86.94 120 LEU B C 1
ATOM 5578 O O . LEU B 1 120 ? -30.625 -2.297 8.438 1 86.94 120 LEU B O 1
ATOM 5582 N N . LEU B 1 121 ? -32.781 -1.762 8.375 1 87.31 121 LEU B N 1
ATOM 5583 C CA . LEU B 1 121 ? -32.469 -0.353 8.594 1 87.31 121 LEU B CA 1
ATOM 5584 C C . LEU B 1 121 ? -31.828 -0.141 9.961 1 87.31 121 LEU B C 1
ATOM 5586 O O . LEU B 1 121 ? -30.875 0.631 10.094 1 87.31 121 LEU B O 1
ATOM 5590 N N . GLU B 1 122 ? -32.375 -0.829 10.891 1 89.62 122 GLU B N 1
ATOM 5591 C CA . GLU B 1 122 ? -31.812 -0.745 12.234 1 89.62 122 GLU B CA 1
ATOM 5592 C C . GLU B 1 122 ? -30.375 -1.277 12.25 1 89.62 122 GLU B C 1
ATOM 5594 O O . GLU B 1 122 ? -29.516 -0.731 12.945 1 89.62 122 GLU B O 1
ATOM 5599 N N . PHE B 1 123 ? -30.25 -2.244 11.5 1 91.44 123 PHE B N 1
ATOM 5600 C CA . PHE B 1 123 ? -28.906 -2.811 11.406 1 91.44 123 PHE B CA 1
ATOM 5601 C C . PHE B 1 123 ? -27.922 -1.802 10.805 1 91.44 123 PHE B C 1
ATOM 5603 O O . PHE B 1 123 ? -26.828 -1.603 11.328 1 91.44 123 PHE B O 1
ATOM 5610 N N . LEU B 1 124 ? -28.281 -1.2 9.805 1 92.12 124 LEU B N 1
ATOM 5611 C CA . LEU B 1 124 ? -27.422 -0.236 9.125 1 92.12 124 LEU B CA 1
ATOM 5612 C C . LEU B 1 124 ? -27.125 0.955 10.031 1 92.12 124 LEU B C 1
ATOM 5614 O O . LEU B 1 124 ? -25.984 1.445 10.07 1 92.12 124 LEU B O 1
ATOM 5618 N N . HIS B 1 125 ? -28.094 1.389 10.773 1 90.5 125 HIS B N 1
ATOM 5619 C CA . HIS B 1 125 ? -27.875 2.484 11.711 1 90.5 125 HIS B CA 1
ATOM 5620 C C . HIS B 1 125 ? -26.953 2.064 12.852 1 90.5 125 HIS B C 1
ATOM 5622 O O . HIS B 1 125 ? -26.172 2.877 13.359 1 90.5 125 HIS B O 1
ATOM 5628 N N . SER B 1 126 ? -27.109 0.798 13.203 1 92.19 126 SER B N 1
ATOM 5629 C CA . SER B 1 126 ? -26.266 0.299 14.273 1 92.19 126 SER B CA 1
ATOM 5630 C C . SER B 1 126 ? -24.797 0.323 13.859 1 92.19 126 SER B C 1
ATOM 5632 O O . SER B 1 126 ? -23.906 0.479 14.711 1 92.19 126 SER B O 1
ATOM 5634 N N . GLN B 1 127 ? -24.531 0.167 12.578 1 93.38 127 GLN B N 1
ATOM 5635 C CA . GLN B 1 127 ? -23.172 0.244 12.078 1 93.38 127 GLN B CA 1
ATOM 5636 C C . GLN B 1 127 ? -22.578 1.635 12.305 1 93.38 127 GLN B C 1
ATOM 5638 O O . GLN B 1 127 ? -21.391 1.77 12.609 1 93.38 127 GLN B O 1
ATOM 5643 N N . ILE B 1 128 ? -23.344 2.646 12.203 1 91 128 ILE B N 1
ATOM 5644 C CA . ILE B 1 128 ? -22.891 4.02 12.406 1 91 128 ILE B CA 1
ATOM 5645 C C . ILE B 1 128 ? -22.516 4.23 13.867 1 91 128 ILE B C 1
ATOM 5647 O O . ILE B 1 128 ? -21.469 4.824 14.164 1 91 128 ILE B O 1
ATOM 5651 N N . ASP B 1 129 ? -23.328 3.672 14.695 1 89.62 129 ASP B N 1
ATOM 5652 C CA . ASP B 1 129 ? -23.125 3.848 16.125 1 89.62 129 ASP B CA 1
ATOM 5653 C C . ASP B 1 129 ? -21.844 3.133 16.594 1 89.62 129 ASP B C 1
ATOM 5655 O O . ASP B 1 129 ? -21.188 3.582 17.516 1 89.62 129 ASP B O 1
ATOM 5659 N N . LYS B 1 130 ? -21.609 2.059 15.938 1 90.38 130 LYS B N 1
ATOM 5660 C CA . LYS B 1 130 ? -20.453 1.26 16.328 1 90.38 130 LYS B CA 1
ATOM 5661 C C . LYS B 1 130 ? -19.156 1.846 15.75 1 90.38 130 LYS B C 1
ATOM 5663 O O . LYS B 1 130 ? -18.062 1.566 16.25 1 90.38 130 LYS B O 1
ATOM 5668 N N . ALA B 1 131 ? -19.281 2.637 14.695 1 90.81 131 ALA B N 1
ATOM 5669 C CA . ALA B 1 131 ? -18.109 3.166 14 1 90.81 131 ALA B CA 1
ATOM 5670 C C . ALA B 1 131 ? -17.531 4.375 14.734 1 90.81 131 ALA B C 1
ATOM 5672 O O . ALA B 1 131 ? -18.203 4.965 15.586 1 90.81 131 ALA B O 1
ATOM 5673 N N . GLU B 1 132 ? -16.266 4.594 14.43 1 87.5 132 GLU B N 1
ATOM 5674 C CA . GLU B 1 132 ? -15.586 5.742 15.016 1 87.5 132 GLU B CA 1
ATOM 5675 C C . GLU B 1 132 ? -15.953 7.031 14.281 1 87.5 132 GLU B C 1
ATOM 5677 O O . GLU B 1 132 ? -15.102 7.645 13.633 1 87.5 132 GLU B O 1
ATOM 5682 N N . VAL B 1 133 ? -17.156 7.441 14.391 1 85.62 133 VAL B N 1
ATOM 5683 C CA . VAL B 1 133 ? -17.625 8.633 13.695 1 85.62 133 VAL B CA 1
ATOM 5684 C C . VAL B 1 133 ? -17.891 9.75 14.695 1 85.62 133 VAL B C 1
ATOM 5686 O O . VAL B 1 133 ? -17.453 10.891 14.492 1 85.62 133 VAL B O 1
ATOM 5689 N N . SER B 1 134 ? -18.5 9.398 15.789 1 78.56 134 SER B N 1
ATOM 5690 C CA . SER B 1 134 ? -18.875 10.414 16.766 1 78.56 134 SER B CA 1
ATOM 5691 C C . SER B 1 134 ? -17.891 10.461 17.938 1 78.56 134 SER B C 1
ATOM 5693 O O . SER B 1 134 ? -17.641 11.516 18.516 1 78.56 134 SER B O 1
ATOM 5695 N N . VAL B 1 135 ? -17.375 9.32 18.219 1 79.44 135 VAL B N 1
ATOM 5696 C CA . VAL B 1 135 ? -16.438 9.242 19.344 1 79.44 135 VAL B CA 1
ATOM 5697 C C . VAL B 1 135 ? -15.18 8.492 18.922 1 79.44 135 VAL B C 1
ATOM 5699 O O . VAL B 1 135 ? -15.25 7.566 18.109 1 79.44 135 VAL B O 1
ATOM 5702 N N . GLY B 1 136 ? -14.172 8.922 19.516 1 81.25 136 GLY B N 1
ATOM 5703 C CA . GLY B 1 136 ? -12.914 8.242 19.219 1 81.25 136 GLY B CA 1
ATOM 5704 C C . GLY B 1 136 ? -12.82 6.863 19.844 1 81.25 136 GLY B C 1
ATOM 5705 O O . GLY B 1 136 ? -13.414 6.605 20.891 1 81.25 136 GLY B O 1
ATOM 5706 N N . ALA B 1 137 ? -12.172 6 19.109 1 85.31 137 ALA B N 1
ATOM 5707 C CA . ALA B 1 137 ? -11.898 4.664 19.641 1 85.31 137 ALA B CA 1
ATOM 5708 C C . ALA B 1 137 ? -10.531 4.613 20.312 1 85.31 137 ALA B C 1
ATOM 5710 O O . ALA B 1 137 ? -9.578 5.242 19.859 1 85.31 137 ALA B O 1
ATOM 5711 N N . LYS B 1 138 ? -10.5 3.918 21.406 1 88.81 138 LYS B N 1
ATOM 5712 C CA . LYS B 1 138 ? -9.219 3.701 22.062 1 88.81 138 LYS B CA 1
ATOM 5713 C C . LYS B 1 138 ? -8.406 2.619 21.359 1 88.81 138 LYS B C 1
ATOM 5715 O O . LYS B 1 138 ? -8.906 1.512 21.141 1 88.81 138 LYS B O 1
ATOM 5720 N N . LEU B 1 139 ? -7.277 2.979 20.984 1 91 139 LEU B N 1
ATOM 5721 C CA . LEU B 1 139 ? -6.402 2.068 20.25 1 91 139 LEU B CA 1
ATOM 5722 C C . LEU B 1 139 ? -5.086 1.864 21 1 91 139 LEU B C 1
ATOM 5724 O O . LEU B 1 139 ? -4.562 2.801 21.609 1 91 139 LEU B O 1
ATOM 5728 N N . PRO B 1 140 ? -4.574 0.659 20.906 1 86.94 140 PRO B N 1
ATOM 5729 C CA . PRO B 1 140 ? -3.359 0.351 21.672 1 86.94 140 PRO B CA 1
ATOM 5730 C C . PRO B 1 140 ? -2.115 1.019 21.094 1 86.94 140 PRO B C 1
ATOM 5732 O O . PRO B 1 140 ? -1.202 1.384 21.844 1 86.94 140 PRO B O 1
ATOM 5735 N N . SER B 1 141 ? -2.1 1.103 19.781 1 90.25 141 SER B N 1
ATOM 5736 C CA . SER B 1 141 ? -0.903 1.639 19.141 1 90.25 141 SER B CA 1
ATOM 5737 C C . SER B 1 141 ? -1.225 2.229 17.781 1 90.25 141 SER B C 1
ATOM 5739 O O . SER B 1 141 ? -2.371 2.18 17.328 1 90.25 141 SER B O 1
ATOM 5741 N N . GLU B 1 142 ? -0.16 2.805 17.203 1 90.56 142 GLU B N 1
ATOM 5742 C CA . GLU B 1 142 ? -0.292 3.418 15.883 1 90.56 142 GLU B CA 1
ATOM 5743 C C . GLU B 1 142 ? -0.681 2.383 14.828 1 90.56 142 GLU B C 1
ATOM 5745 O O . GLU B 1 142 ? -1.284 2.725 13.812 1 90.56 142 GLU B O 1
ATOM 5750 N N . TYR B 1 143 ? -0.481 1.119 15.094 1 88.62 143 TYR B N 1
ATOM 5751 C CA . TYR B 1 143 ? -0.75 0.065 14.125 1 88.62 143 TYR B CA 1
ATOM 5752 C C . TYR B 1 143 ? -2.236 -0.268 14.078 1 88.62 143 TYR B C 1
ATOM 5754 O O . TYR B 1 143 ? -2.705 -0.907 13.133 1 88.62 143 TYR B O 1
ATOM 5762 N N . GLY B 1 144 ? -2.936 0.179 15.047 1 88.75 144 GLY B N 1
ATOM 5763 C CA . GLY B 1 144 ? -4.367 -0.065 15.078 1 88.75 144 GLY B CA 1
ATOM 5764 C C . GLY B 1 144 ? -5.176 1.056 14.453 1 88.75 144 GLY B C 1
ATOM 5765 O O . GLY B 1 144 ? -6.391 0.933 14.289 1 88.75 144 GLY B O 1
ATOM 5766 N N . VAL B 1 145 ? -4.527 2.127 14.055 1 90.31 145 VAL B N 1
ATOM 5767 C CA . VAL B 1 145 ? -5.211 3.318 13.555 1 90.31 145 VAL B CA 1
ATOM 5768 C C . VAL B 1 145 ? -5.594 3.123 12.094 1 90.31 145 VAL B C 1
ATOM 5770 O O . VAL B 1 145 ? -4.82 2.562 11.312 1 90.31 145 VAL B O 1
ATOM 5773 N N . ILE B 1 146 ? -6.785 3.525 11.734 1 91.88 146 ILE B N 1
ATOM 5774 C CA . ILE B 1 146 ? -7.211 3.602 10.344 1 91.88 146 ILE B CA 1
ATOM 5775 C C . ILE B 1 146 ? -7.102 5.043 9.844 1 91.88 146 ILE B C 1
ATOM 5777 O O . ILE B 1 146 ? -7.949 5.879 10.164 1 91.88 146 ILE B O 1
ATOM 5781 N N . PRO B 1 147 ? -6.121 5.301 9.117 1 93.12 147 PRO B N 1
ATOM 5782 C CA . PRO B 1 147 ? -5.973 6.672 8.625 1 93.12 147 PRO B CA 1
ATOM 5783 C C . PRO B 1 147 ? -7 7.031 7.559 1 93.12 147 PRO B C 1
ATOM 5785 O O . PRO B 1 147 ? -7.586 6.145 6.934 1 93.12 147 PRO B O 1
ATOM 5788 N N . PHE B 1 148 ? -7.207 8.32 7.395 1 95.5 148 PHE B N 1
ATOM 5789 C CA . PHE B 1 148 ? -8.023 8.828 6.293 1 95.5 148 PHE B CA 1
ATOM 5790 C C . PHE B 1 148 ? -7.191 8.938 5.016 1 95.5 148 PHE B C 1
ATOM 5792 O O . PHE B 1 148 ? -5.965 9.031 5.074 1 95.5 148 PHE B O 1
ATOM 5799 N N . GLU B 1 149 ? -7.91 8.859 3.926 1 94.31 149 GLU B N 1
ATOM 5800 C CA . GLU B 1 149 ? -7.391 9.328 2.645 1 94.31 149 GLU B CA 1
ATOM 5801 C C . GLU B 1 149 ? -7.996 10.68 2.27 1 94.31 149 GLU B C 1
ATOM 5803 O O . GLU B 1 149 ? -9.141 10.969 2.617 1 94.31 149 GLU B O 1
ATOM 5808 N N . SER B 1 150 ? -7.195 11.477 1.688 1 96.25 150 SER B N 1
ATOM 5809 C CA . SER B 1 150 ? -7.68 12.797 1.278 1 96.25 150 SER B CA 1
ATOM 5810 C C . SER B 1 150 ? -7.922 12.852 -0.226 1 96.25 150 SER B C 1
ATOM 5812 O O . SER B 1 150 ? -7.273 12.133 -0.991 1 96.25 150 SER B O 1
ATOM 5814 N N . PHE B 1 151 ? -9 13.656 -0.588 1 96.25 151 PHE B N 1
ATOM 5815 C CA . PHE B 1 151 ? -9.289 13.766 -2.014 1 96.25 151 PHE B CA 1
ATOM 5816 C C . PHE B 1 151 ? -9.898 15.125 -2.342 1 96.25 151 PHE B C 1
ATOM 5818 O O . PHE B 1 151 ? -10.445 15.789 -1.465 1 96.25 151 PHE B O 1
ATOM 5825 N N . THR B 1 152 ? -9.656 15.578 -3.473 1 94.94 152 THR B N 1
ATOM 5826 C CA . THR B 1 152 ? -10.336 16.703 -4.109 1 94.94 152 THR B CA 1
ATOM 5827 C C . THR B 1 152 ? -11.195 16.219 -5.277 1 94.94 152 THR B C 1
ATOM 5829 O O . THR B 1 152 ? -11.336 15.016 -5.496 1 94.94 152 THR B O 1
ATOM 5832 N N . SER B 1 153 ? -11.758 17.156 -5.953 1 92.12 153 SER B N 1
ATOM 5833 C CA . SER B 1 153 ? -12.594 16.781 -7.086 1 92.12 153 SER B CA 1
ATOM 5834 C C . SER B 1 153 ? -11.773 16.141 -8.195 1 92.12 153 SER B C 1
ATOM 5836 O O . SER B 1 153 ? -12.305 15.398 -9.023 1 92.12 153 SER B O 1
ATOM 5838 N N . MET B 1 154 ? -10.453 16.328 -8.102 1 90.62 154 MET B N 1
ATOM 5839 C CA . MET B 1 154 ? -9.633 15.914 -9.234 1 90.62 154 MET B CA 1
ATOM 5840 C C . MET B 1 154 ? -8.617 14.852 -8.82 1 90.62 154 MET B C 1
ATOM 5842 O O . MET B 1 154 ? -8.141 14.086 -9.656 1 90.62 154 MET B O 1
ATOM 5846 N N . LYS B 1 155 ? -8.281 14.93 -7.559 1 94.56 155 LYS B N 1
ATOM 5847 C CA . LYS B 1 155 ? -7.145 14.109 -7.148 1 94.56 155 LYS B CA 1
ATOM 5848 C C . LYS B 1 155 ? -7.438 13.383 -5.84 1 94.56 155 LYS B C 1
ATOM 5850 O O . LYS B 1 155 ? -8.297 13.812 -5.066 1 94.56 155 LYS B O 1
ATOM 5855 N N . VAL B 1 156 ? -6.754 12.281 -5.715 1 94.88 156 VAL B N 1
ATOM 5856 C CA . VAL B 1 156 ? -6.762 11.547 -4.457 1 94.88 156 VAL B CA 1
ATOM 5857 C C . VAL B 1 156 ? -5.34 11.43 -3.916 1 94.88 156 VAL B C 1
ATOM 5859 O O . VAL B 1 156 ? -4.391 11.227 -4.676 1 94.88 156 VAL B O 1
ATOM 5862 N N . PHE B 1 157 ? -5.148 11.617 -2.645 1 95.06 157 PHE B N 1
ATOM 5863 C CA . PHE B 1 157 ? -3.889 11.477 -1.921 1 95.06 157 PHE B CA 1
ATOM 5864 C C . PHE B 1 157 ? -3.951 10.297 -0.957 1 95.06 157 PHE B C 1
ATOM 5866 O O . PHE B 1 157 ? -4.703 10.32 0.018 1 95.06 157 PHE B O 1
ATOM 5873 N N . GLN B 1 158 ? -3.146 9.312 -1.272 1 91.88 158 GLN B N 1
ATOM 5874 C CA . GLN B 1 158 ? -3.4 8.047 -0.587 1 91.88 158 GLN B CA 1
ATOM 5875 C C . GLN B 1 158 ? -2.1 7.418 -0.092 1 91.88 158 GLN B C 1
ATOM 5877 O O . GLN B 1 158 ? -1.058 7.547 -0.738 1 91.88 158 GLN B O 1
ATOM 5882 N N . LEU B 1 159 ? -2.262 6.746 1.024 1 92.06 159 LEU B N 1
ATOM 5883 C CA . LEU B 1 159 ? -1.135 6.02 1.603 1 92.06 159 LEU B CA 1
ATOM 5884 C C . LEU B 1 159 ? -0.943 4.676 0.912 1 92.06 159 LEU B C 1
ATOM 5886 O O . LEU B 1 159 ? 0.189 4.223 0.728 1 92.06 159 LEU B O 1
ATOM 5890 N N . GLU B 1 160 ? -2.023 4.051 0.58 1 88.06 160 GLU B N 1
ATOM 5891 C CA . GLU B 1 160 ? -2.002 2.83 -0.221 1 88.06 160 GLU B CA 1
ATOM 5892 C C . GLU B 1 160 ? -2.16 3.141 -1.707 1 88.06 160 GLU B C 1
ATOM 5894 O O . GLU B 1 160 ? -3.262 3.443 -2.17 1 88.06 160 GLU B O 1
ATOM 5899 N N . MET B 1 161 ? -1.154 2.967 -2.482 1 87.38 161 MET B N 1
ATOM 5900 C CA . MET B 1 161 ? -1.076 3.584 -3.805 1 87.38 161 MET B CA 1
ATOM 5901 C C . MET B 1 161 ? -1.401 2.57 -4.898 1 87.38 161 MET B C 1
ATOM 5903 O O . MET B 1 161 ? -1.532 2.934 -6.066 1 87.38 161 MET B O 1
ATOM 5907 N N . GLY B 1 162 ? -1.496 1.316 -4.609 1 86.44 162 GLY B N 1
ATOM 5908 C CA . GLY B 1 162 ? -1.838 0.317 -5.609 1 86.44 162 GLY B CA 1
ATOM 5909 C C . GLY B 1 162 ? -0.743 0.101 -6.637 1 86.44 162 GLY B C 1
ATOM 5910 O O . GLY B 1 162 ? 0.439 0.291 -6.34 1 86.44 162 GLY B O 1
ATOM 5911 N N . LEU B 1 163 ? -1.176 -0.233 -7.867 1 87.06 163 LEU B N 1
ATOM 5912 C CA . LEU B 1 163 ? -0.249 -0.618 -8.93 1 87.06 163 LEU B CA 1
ATOM 5913 C C . LEU B 1 163 ? 0.478 0.603 -9.484 1 87.06 163 LEU B C 1
ATOM 5915 O O . LEU B 1 163 ? 1.615 0.495 -9.945 1 87.06 163 LEU B O 1
ATOM 5919 N N . THR B 1 164 ? -0.111 1.777 -9.43 1 85.75 164 THR B N 1
ATOM 5920 C CA . THR B 1 164 ? 0.477 2.979 -10.008 1 85.75 164 THR B CA 1
ATOM 5921 C C . THR B 1 164 ? 1.632 3.486 -9.148 1 85.75 164 THR B C 1
ATOM 5923 O O . THR B 1 164 ? 2.535 4.16 -9.648 1 85.75 164 THR B O 1
ATOM 5926 N N . ARG B 1 165 ? 1.548 3.275 -7.84 1 87.75 165 ARG B N 1
ATOM 5927 C CA . ARG B 1 165 ? 2.535 3.705 -6.855 1 87.75 165 ARG B CA 1
ATOM 5928 C C . ARG B 1 165 ? 2.615 5.227 -6.789 1 87.75 165 ARG B C 1
ATOM 5930 O O . ARG B 1 165 ? 3.641 5.781 -6.387 1 87.75 165 ARG B O 1
ATOM 5937 N N . HIS B 1 166 ? 1.554 5.895 -7.223 1 90.19 166 HIS B N 1
ATOM 5938 C CA . HIS B 1 166 ? 1.537 7.352 -7.172 1 90.19 166 HIS B CA 1
ATOM 5939 C C . HIS B 1 166 ? 0.933 7.852 -5.863 1 90.19 166 HIS B C 1
ATOM 5941 O O . HIS B 1 166 ? -0.199 7.5 -5.523 1 90.19 166 HIS B O 1
ATOM 5947 N N . PRO B 1 167 ? 1.736 8.734 -5.188 1 93.44 167 PRO B N 1
ATOM 5948 C CA . PRO B 1 167 ? 1.168 9.297 -3.957 1 93.44 167 PRO B CA 1
ATOM 5949 C C . PRO B 1 167 ? -0.058 10.172 -4.219 1 93.44 167 PRO B C 1
ATOM 5951 O O . PRO B 1 167 ? -0.909 10.32 -3.34 1 93.44 167 PRO B O 1
ATOM 5954 N N . GLU B 1 168 ? -0.039 10.797 -5.34 1 93.06 168 GLU B N 1
ATOM 5955 C CA . GLU B 1 168 ? -1.172 11.555 -5.855 1 93.06 168 GLU B CA 1
ATOM 5956 C C . GLU B 1 168 ? -1.621 11.031 -7.215 1 93.06 168 GLU B C 1
ATOM 5958 O O . GLU B 1 168 ? -0.791 10.703 -8.062 1 93.06 168 GLU B O 1
ATOM 5963 N N . GLU B 1 169 ? -2.959 10.797 -7.289 1 91 169 GLU B N 1
ATOM 5964 C CA . GLU B 1 169 ? -3.414 10.32 -8.594 1 91 169 GLU B CA 1
ATOM 5965 C C . GLU B 1 169 ? -4.848 10.766 -8.875 1 91 169 GLU B C 1
ATOM 5967 O O . GLU B 1 169 ? -5.602 11.07 -7.945 1 91 169 GLU B O 1
ATOM 5972 N N . LYS B 1 170 ? -5.039 10.867 -10.172 1 90.12 170 LYS B N 1
ATOM 5973 C CA . LYS B 1 170 ? -6.438 10.93 -10.594 1 90.12 170 LYS B CA 1
ATOM 5974 C C . LYS B 1 170 ? -7.109 9.562 -10.492 1 90.12 170 LYS B C 1
ATOM 5976 O O . LYS B 1 170 ? -6.559 8.562 -10.953 1 90.12 170 LYS B O 1
ATOM 5981 N N . PRO B 1 171 ? -8.172 9.57 -9.812 1 85.62 171 PRO B N 1
ATOM 5982 C CA . PRO B 1 171 ? -8.805 8.25 -9.703 1 85.62 171 PRO B CA 1
ATOM 5983 C C . PRO B 1 171 ? -9.094 7.625 -11.062 1 85.62 171 PRO B C 1
ATOM 5985 O O . PRO B 1 171 ? -9.969 8.102 -11.797 1 85.62 171 PRO B O 1
ATOM 5988 N N . VAL B 1 172 ? -8.344 6.613 -11.391 1 79.88 172 VAL B N 1
ATOM 5989 C CA . VAL B 1 172 ? -8.469 5.961 -12.695 1 79.88 172 VAL B CA 1
ATOM 5990 C C . VAL B 1 172 ? -9.398 4.758 -12.578 1 79.88 172 VAL B C 1
ATOM 5992 O O . VAL B 1 172 ? -10.164 4.465 -13.508 1 79.88 172 VAL B O 1
ATOM 5995 N N . ARG B 1 173 ? -9.336 4.164 -11.531 1 87.75 173 ARG B N 1
ATOM 5996 C CA . ARG B 1 173 ? -10.195 3.002 -11.344 1 87.75 173 ARG B CA 1
ATOM 5997 C C . ARG B 1 173 ? -11.656 3.41 -11.258 1 87.75 173 ARG B C 1
ATOM 5999 O O . ARG B 1 173 ? -12.008 4.34 -10.523 1 87.75 173 ARG B O 1
ATOM 6006 N N . LYS B 1 174 ? -12.477 2.721 -11.883 1 88.31 174 LYS B N 1
ATOM 6007 C CA . LYS B 1 174 ? -13.883 3.08 -12.031 1 88.31 174 LYS B CA 1
ATOM 6008 C C . LYS B 1 174 ? -14.602 3.074 -10.688 1 88.31 174 LYS B C 1
ATOM 6010 O O . LYS B 1 174 ? -15.375 3.99 -10.383 1 88.31 174 LYS B O 1
ATOM 6015 N N . ASP B 1 175 ? -14.469 2.066 -9.867 1 89.62 175 ASP B N 1
ATOM 6016 C CA . ASP B 1 175 ? -15.18 1.98 -8.594 1 89.62 175 ASP B CA 1
ATOM 6017 C C . ASP B 1 175 ? -14.82 3.158 -7.688 1 89.62 175 ASP B C 1
ATOM 6019 O O . ASP B 1 175 ? -15.688 3.699 -6.996 1 89.62 175 ASP B O 1
ATOM 6023 N N . LYS B 1 176 ? -13.578 3.525 -7.699 1 91.06 176 LYS B N 1
ATOM 6024 C CA . LYS B 1 176 ? -13.125 4.656 -6.895 1 91.06 176 LYS B CA 1
ATOM 6025 C C . LYS B 1 176 ? -13.719 5.969 -7.406 1 91.06 176 LYS B C 1
ATOM 6027 O O . LYS B 1 176 ? -14.188 6.789 -6.617 1 91.06 176 LYS B O 1
ATOM 6032 N N . ARG B 1 177 ? -13.586 6.191 -8.656 1 92.62 177 ARG B N 1
ATOM 6033 C CA . ARG B 1 177 ? -14.125 7.398 -9.273 1 92.62 177 ARG B CA 1
ATOM 6034 C C . ARG B 1 177 ? -15.625 7.527 -9 1 92.62 177 ARG B C 1
ATOM 6036 O O . ARG B 1 177 ? -16.094 8.586 -8.57 1 92.62 177 ARG B O 1
ATOM 6043 N N . ASP B 1 178 ? -16.344 6.453 -9.234 1 92.38 178 ASP B N 1
ATOM 6044 C CA . ASP B 1 178 ? -17.797 6.469 -9.031 1 92.38 178 ASP B CA 1
ATOM 6045 C C . ASP B 1 178 ? -18.141 6.742 -7.566 1 92.38 178 ASP B C 1
ATOM 6047 O O . ASP B 1 178 ? -19.078 7.484 -7.273 1 92.38 178 ASP B O 1
ATOM 6051 N N . GLU B 1 179 ? -17.422 6.148 -6.676 1 94.31 179 GLU B N 1
ATOM 6052 C CA . GLU B 1 179 ? -17.656 6.359 -5.246 1 94.31 179 GLU B CA 1
ATOM 6053 C C . GLU B 1 179 ? -17.484 7.828 -4.871 1 94.31 179 GLU B C 1
ATOM 6055 O O . GLU B 1 179 ? -18.359 8.406 -4.215 1 94.31 179 GLU B O 1
ATOM 6060 N N . LEU B 1 180 ? -16.391 8.414 -5.316 1 95.25 180 LEU B N 1
ATOM 6061 C CA . LEU B 1 180 ? -16.062 9.766 -4.891 1 95.25 180 LEU B CA 1
ATOM 6062 C C . LEU B 1 180 ? -17.016 10.773 -5.516 1 95.25 180 LEU B C 1
ATOM 6064 O O . LEU B 1 180 ? -17.422 11.742 -4.867 1 95.25 180 LEU B O 1
ATOM 6068 N N . VAL B 1 181 ? -17.406 10.539 -6.75 1 94.88 181 VAL B N 1
ATOM 6069 C CA . VAL B 1 181 ? -18.375 11.414 -7.406 1 94.88 181 VAL B CA 1
ATOM 6070 C C . VAL B 1 181 ? -19.719 11.32 -6.684 1 94.88 181 VAL B C 1
ATOM 6072 O O . VAL B 1 181 ? -20.344 12.344 -6.406 1 94.88 181 VAL B O 1
ATOM 6075 N N . GLU B 1 182 ? -20.078 10.133 -6.359 1 95.81 182 GLU B N 1
ATOM 6076 C CA . GLU B 1 182 ? -21.344 9.914 -5.656 1 95.81 182 GLU B CA 1
ATOM 6077 C C . GLU B 1 182 ? -21.359 10.633 -4.309 1 95.81 182 GLU B C 1
ATOM 6079 O O . GLU B 1 182 ? -22.359 11.242 -3.936 1 95.81 182 GLU B O 1
ATOM 6084 N N . VAL B 1 183 ? -20.328 10.562 -3.629 1 97.12 183 VAL B N 1
ATOM 6085 C CA . VAL B 1 183 ? -20.234 11.109 -2.279 1 97.12 183 VAL B CA 1
ATOM 6086 C C . VAL B 1 183 ? -20.281 12.633 -2.336 1 97.12 183 VAL B C 1
ATOM 6088 O O . VAL B 1 183 ? -20.922 13.273 -1.503 1 97.12 183 VAL B O 1
ATOM 6091 N N . ILE B 1 184 ? -19.547 13.227 -3.262 1 96.94 184 ILE B N 1
ATOM 6092 C CA . ILE B 1 184 ? -19.531 14.68 -3.414 1 96.94 184 ILE B CA 1
ATOM 6093 C C . ILE B 1 184 ? -20.953 15.164 -3.736 1 96.94 184 ILE B C 1
ATOM 6095 O O . ILE B 1 184 ? -21.422 16.141 -3.156 1 96.94 184 ILE B O 1
ATOM 6099 N N . GLU B 1 185 ? -21.609 14.461 -4.609 1 96.25 185 GLU B N 1
ATOM 6100 C CA . GLU B 1 185 ? -22.969 14.82 -4.988 1 96.25 185 GLU B CA 1
ATOM 6101 C C . GLU B 1 185 ? -23.938 14.664 -3.811 1 96.25 185 GLU B C 1
ATOM 6103 O O . GLU B 1 185 ? -24.812 15.5 -3.611 1 96.25 185 GLU B O 1
ATOM 6108 N N . ALA B 1 186 ? -23.75 13.609 -3.102 1 96.5 186 ALA B N 1
ATOM 6109 C CA . ALA B 1 186 ? -24.594 13.398 -1.923 1 96.5 186 ALA B CA 1
ATOM 6110 C C . ALA B 1 186 ? -24.406 14.523 -0.91 1 96.5 186 ALA B C 1
ATOM 6112 O O . ALA B 1 186 ? -25.375 14.953 -0.273 1 96.5 186 ALA B O 1
ATOM 6113 N N . GLY B 1 187 ? -23.172 14.977 -0.738 1 96.56 187 GLY B N 1
ATOM 6114 C CA . GLY B 1 187 ? -22.922 16.109 0.145 1 96.56 187 GLY B CA 1
ATOM 6115 C C . GLY B 1 187 ? -23.641 17.375 -0.285 1 96.56 187 GLY B C 1
ATOM 6116 O O . GLY B 1 187 ? -24.188 18.094 0.55 1 96.56 187 GLY B O 1
ATOM 6117 N N . LEU B 1 188 ? -23.641 17.594 -1.572 1 95.88 188 LEU B N 1
ATOM 6118 C CA . LEU B 1 188 ? -24.312 18.766 -2.111 1 95.88 188 LEU B CA 1
ATOM 6119 C C . LEU B 1 188 ? -25.812 18.688 -1.854 1 95.88 188 LEU B C 1
ATOM 6121 O O . LEU B 1 188 ? -26.453 19.703 -1.541 1 95.88 188 LEU B O 1
ATOM 6125 N N . GLU B 1 189 ? -26.328 17.531 -1.994 1 94.69 189 GLU B N 1
ATOM 6126 C CA . GLU B 1 189 ? -27.766 17.344 -1.744 1 94.69 189 GLU B CA 1
ATOM 6127 C C . GLU B 1 189 ? -28.109 17.656 -0.292 1 94.69 189 GLU B C 1
ATOM 6129 O O . GLU B 1 189 ? -29.156 18.266 -0.016 1 94.69 189 GLU B O 1
ATOM 6134 N N . VAL B 1 190 ? -27.281 17.266 0.597 1 94.06 190 VAL B N 1
ATOM 6135 C CA . VAL B 1 190 ? -27.516 17.5 2.021 1 94.06 190 VAL B CA 1
ATOM 6136 C C . VAL B 1 190 ? -27.469 19 2.318 1 94.06 190 VAL B C 1
ATOM 6138 O O . VAL B 1 190 ? -28.281 19.516 3.088 1 94.06 190 VAL B O 1
ATOM 6141 N N . ILE B 1 191 ? -26.516 19.688 1.72 1 93.62 191 ILE B N 1
ATOM 6142 C CA . ILE B 1 191 ? -26.312 21.109 1.987 1 93.62 191 ILE B CA 1
ATOM 6143 C C . ILE B 1 191 ? -27.453 21.906 1.375 1 93.62 191 ILE B C 1
ATOM 6145 O O . ILE B 1 191 ? -27.969 22.844 1.995 1 93.62 191 ILE B O 1
ATOM 6149 N N . ASN B 1 192 ? -27.828 21.547 0.172 1 93.06 192 ASN B N 1
ATOM 6150 C CA . ASN B 1 192 ? -28.797 22.328 -0.581 1 93.06 192 ASN B CA 1
ATOM 6151 C C . ASN B 1 192 ? -30.234 21.984 -0.184 1 93.06 192 ASN B C 1
ATOM 6153 O O . ASN B 1 192 ? -31.172 22.719 -0.499 1 93.06 192 ASN B O 1
ATOM 6157 N N . ASN B 1 193 ? -30.422 20.828 0.466 1 90.19 193 ASN B N 1
ATOM 6158 C CA . ASN B 1 193 ? -31.734 20.422 0.958 1 90.19 193 ASN B CA 1
ATOM 6159 C C . ASN B 1 193 ? -31.703 20.094 2.449 1 90.19 193 ASN B C 1
ATOM 6161 O O . ASN B 1 193 ? -31.859 18.938 2.842 1 90.19 193 ASN B O 1
ATOM 6165 N N . PRO B 1 194 ? -31.562 21.156 3.24 1 83.06 194 PRO B N 1
ATOM 6166 C CA . PRO B 1 194 ? -31.453 20.891 4.676 1 83.06 194 PRO B CA 1
ATOM 6167 C C . PRO B 1 194 ? -32.75 20.359 5.277 1 83.06 194 PRO B C 1
ATOM 6169 O O . PRO B 1 194 ? -33.844 20.703 4.809 1 83.06 194 PRO B O 1
ATOM 6172 N N . ASP B 1 195 ? -32.594 19.391 6.16 1 74.44 195 ASP B N 1
ATOM 6173 C CA . ASP B 1 195 ? -33.75 18.828 6.867 1 74.44 195 ASP B CA 1
ATOM 6174 C C . ASP B 1 195 ? -34.344 19.859 7.82 1 74.44 195 ASP B C 1
ATOM 6176 O O . ASP B 1 195 ? -33.656 20.781 8.266 1 74.44 195 ASP B O 1
ATOM 6180 N N . GLU B 1 196 ? -35.562 19.797 8.016 1 62.44 196 GLU B N 1
ATOM 6181 C CA . GLU B 1 196 ? -36.281 20.688 8.922 1 62.44 196 GLU B CA 1
ATOM 6182 C C . GLU B 1 196 ? -35.625 20.75 10.289 1 62.44 196 GLU B C 1
ATOM 6184 O O . GLU B 1 196 ? -35.656 21.781 10.961 1 62.44 196 GLU B O 1
ATOM 6189 N N . GLU B 1 197 ? -35.031 19.672 10.742 1 57.62 197 GLU B N 1
ATOM 6190 C CA . GLU B 1 197 ? -34.406 19.609 12.07 1 57.62 197 GLU B CA 1
ATOM 6191 C C . GLU B 1 197 ? -33.125 20.406 12.125 1 57.62 197 GLU B C 1
ATOM 6193 O O . GLU B 1 197 ? -32.594 20.688 13.211 1 57.62 197 GLU B O 1
ATOM 6198 N N . ASP B 1 198 ? -32.562 20.484 11.164 1 57.69 198 ASP B N 1
ATOM 6199 C CA . ASP B 1 198 ? -31.281 21.172 11.203 1 57.69 198 ASP B CA 1
ATOM 6200 C C . ASP B 1 198 ? -31.453 22.672 11.438 1 57.69 198 ASP B C 1
ATOM 6202 O O . ASP B 1 198 ? -31.781 23.406 10.508 1 57.69 198 ASP B O 1
ATOM 6206 N N . GLY B 1 199 ? -32.281 23.031 12.492 1 48.06 199 GLY B N 1
ATOM 6207 C CA . GLY B 1 199 ? -32.562 24.328 13.062 1 48.06 199 GLY B CA 1
ATOM 6208 C C . GLY B 1 199 ? -32.156 25.484 12.148 1 48.06 199 GLY B C 1
ATOM 6209 O O . GLY B 1 199 ? -31.891 26.578 12.617 1 48.06 199 GLY B O 1
ATOM 6210 N N . GLN B 1 200 ? -31.781 25.203 11.07 1 48.06 200 GLN B N 1
ATOM 6211 C CA . GLN B 1 200 ? -31.469 26.453 10.414 1 48.06 200 GLN B CA 1
ATOM 6212 C C . GLN B 1 200 ? -32.688 27.359 10.32 1 48.06 200 GLN B C 1
ATOM 6214 O O . GLN B 1 200 ? -33.75 26.922 9.906 1 48.06 200 GLN B O 1
ATOM 6219 N N . ASP B 1 201 ? -32.812 28.344 11.312 1 43.28 201 ASP B N 1
ATOM 6220 C CA . ASP B 1 201 ? -33.844 29.391 11.375 1 43.28 201 ASP B CA 1
ATOM 6221 C C . ASP B 1 201 ? -34.375 29.734 9.977 1 43.28 201 ASP B C 1
ATOM 6223 O O . ASP B 1 201 ? -33.594 30.047 9.07 1 43.28 201 ASP B O 1
ATOM 6227 N N . GLU B 1 202 ? -35.5 29.203 9.672 1 43 202 GLU B N 1
ATOM 6228 C CA . GLU B 1 202 ? -36.344 29.594 8.547 1 43 202 GLU B CA 1
ATOM 6229 C C . GLU B 1 202 ? -36.281 31.094 8.289 1 43 202 GLU B C 1
ATOM 6231 O O . GLU B 1 202 ? -36.812 31.578 7.277 1 43 202 GLU B O 1
ATOM 6236 N N . ASP B 1 203 ? -36.312 31.812 9.445 1 40.5 203 ASP B N 1
ATOM 6237 C CA . ASP B 1 203 ? -36.625 33.25 9.305 1 40.5 203 ASP B CA 1
ATOM 6238 C C . ASP B 1 203 ? -35.625 33.938 8.406 1 40.5 203 ASP B C 1
ATOM 6240 O O . ASP B 1 203 ? -35.656 35.156 8.266 1 40.5 203 ASP B O 1
ATOM 6244 N N . ASP B 1 204 ? -34.344 33.469 8.422 1 38.38 204 ASP B N 1
ATOM 6245 C CA . ASP B 1 204 ? -33.656 34.344 7.492 1 38.38 204 ASP B CA 1
ATOM 6246 C C . ASP B 1 204 ? -34.281 34.281 6.094 1 38.38 204 ASP B C 1
ATOM 6248 O O . ASP B 1 204 ? -34.719 33.219 5.668 1 38.38 204 ASP B O 1
ATOM 6252 N N . GLY B 1 205 ? -34.875 35.344 5.602 1 38.03 205 GLY B N 1
ATOM 6253 C CA . GLY B 1 205 ? -35.5 35.625 4.305 1 38.03 205 GLY B CA 1
ATOM 6254 C C . GLY B 1 205 ? -35.062 34.625 3.232 1 38.03 205 GLY B C 1
ATOM 6255 O O . GLY B 1 205 ? -34.031 34 3.332 1 38.03 205 GLY B O 1
ATOM 6256 N N . VAL B 1 206 ? -36.031 33.812 2.734 1 42.69 206 VAL B N 1
ATOM 6257 C CA . VAL B 1 206 ? -35.906 33.125 1.454 1 42.69 206 VAL B CA 1
ATOM 6258 C C . VAL B 1 206 ? -34.875 33.812 0.578 1 42.69 206 VAL B C 1
ATOM 6260 O O . VAL B 1 206 ? -35.219 34.469 -0.42 1 42.69 206 VAL B O 1
ATOM 6263 N N . GLY B 1 207 ? -34.281 34.875 1.006 1 41.62 207 GLY B N 1
ATOM 6264 C CA . GLY B 1 207 ? -33.375 35.469 0.044 1 41.62 207 GLY B CA 1
ATOM 6265 C C . GLY B 1 207 ? -32.531 34.469 -0.721 1 41.62 207 GLY B C 1
ATOM 6266 O O . GLY B 1 207 ? -32.5 33.312 -0.379 1 41.62 207 GLY B O 1
ATOM 6267 N N . ASP B 1 208 ? -31.812 34.844 -1.796 1 49.81 208 ASP B N 1
ATOM 6268 C CA . ASP B 1 208 ? -31.047 34.219 -2.875 1 49.81 208 ASP B CA 1
ATOM 6269 C C . ASP B 1 208 ? -30 33.25 -2.322 1 49.81 208 ASP B C 1
ATOM 6271 O O . ASP B 1 208 ? -28.844 33.625 -2.143 1 49.81 208 ASP B O 1
ATOM 6275 N N . ARG B 1 209 ? -30.25 32.438 -1.424 1 60.03 209 ARG B N 1
ATOM 6276 C CA . ARG B 1 209 ? -29.234 31.516 -0.948 1 60.03 209 ARG B CA 1
ATOM 6277 C C . ARG B 1 209 ? -28.516 30.844 -2.115 1 60.03 209 ARG B C 1
ATOM 6279 O O . ARG B 1 209 ? -29.156 30.25 -2.986 1 60.03 209 ARG B O 1
ATOM 6286 N N . GLN B 1 210 ? -27.391 31.172 -2.316 1 77.69 210 GLN B N 1
ATOM 6287 C CA . GLN B 1 210 ? -26.562 30.625 -3.393 1 77.69 210 GLN B CA 1
ATOM 6288 C C . GLN B 1 210 ? -26.328 29.125 -3.201 1 77.69 210 GLN B C 1
ATOM 6290 O O . GLN B 1 210 ? -25.922 28.688 -2.127 1 77.69 210 GLN B O 1
ATOM 6295 N N . LEU B 1 211 ? -26.953 28.312 -4.004 1 89.19 211 LEU B N 1
ATOM 6296 C CA . LEU B 1 211 ? -26.781 26.859 -4.031 1 89.19 211 LEU B CA 1
ATOM 6297 C C . LEU B 1 211 ? -25.312 26.484 -4.199 1 89.19 211 LEU B C 1
ATOM 6299 O O . LEU B 1 211 ? -24.562 27.188 -4.887 1 89.19 211 LEU B O 1
ATOM 6303 N N . TYR B 1 212 ? -24.984 25.594 -3.371 1 93.88 212 TYR B N 1
ATOM 6304 C CA . TYR B 1 212 ? -23.641 25.062 -3.535 1 93.88 212 TYR B CA 1
ATOM 6305 C C . TYR B 1 212 ? -23.562 24.172 -4.766 1 93.88 212 TYR B C 1
ATOM 6307 O O . TYR B 1 212 ? -24.531 23.531 -5.141 1 93.88 212 TYR B O 1
ATOM 6315 N N . SER B 1 213 ? -22.438 24.203 -5.43 1 94.19 213 SER B N 1
ATOM 6316 C CA . SER B 1 213 ? -22.156 23.359 -6.594 1 94.19 213 SER B CA 1
ATOM 6317 C C . SER B 1 213 ? -20.875 22.562 -6.41 1 94.19 213 SER B C 1
ATOM 6319 O O . SER B 1 213 ? -20.203 22.688 -5.383 1 94.19 213 SER B O 1
ATOM 6321 N N . GLU B 1 214 ? -20.578 21.734 -7.332 1 93.5 214 GLU B N 1
ATOM 6322 C CA . GLU B 1 214 ? -19.375 20.906 -7.293 1 93.5 214 GLU B CA 1
ATOM 6323 C C . GLU B 1 214 ? -18.109 21.766 -7.242 1 93.5 214 GLU B C 1
ATOM 6325 O O . GLU B 1 214 ? -17.094 21.359 -6.684 1 93.5 214 GLU B O 1
ATOM 6330 N N . ASN B 1 215 ? -18.203 22.922 -7.738 1 92.69 215 ASN B N 1
ATOM 6331 C CA . ASN B 1 215 ? -17.062 23.828 -7.758 1 92.69 215 ASN B CA 1
ATOM 6332 C C . ASN B 1 215 ? -16.766 24.375 -6.367 1 92.69 215 ASN B C 1
ATOM 6334 O O . ASN B 1 215 ? -15.68 24.922 -6.133 1 92.69 215 ASN B O 1
ATOM 6338 N N . ASP B 1 216 ? -17.734 24.203 -5.527 1 95.44 216 ASP B N 1
ATOM 6339 C CA . ASP B 1 216 ? -17.547 24.703 -4.168 1 95.44 216 ASP B CA 1
ATOM 6340 C C . ASP B 1 216 ? -16.922 23.656 -3.264 1 95.44 216 ASP B C 1
ATOM 6342 O O . ASP B 1 216 ? -16.641 23.922 -2.094 1 95.44 216 ASP B O 1
ATOM 6346 N N . PHE B 1 217 ? -16.75 22.484 -3.818 1 96.69 217 PHE B N 1
ATOM 6347 C CA . PHE B 1 217 ? -16.109 21.422 -3.053 1 96.69 217 PHE B CA 1
ATOM 6348 C C . PHE B 1 217 ? -14.617 21.688 -2.914 1 96.69 217 PHE B C 1
ATOM 6350 O O . PHE B 1 217 ? -13.914 21.859 -3.914 1 96.69 217 PHE B O 1
ATOM 6357 N N . ILE B 1 218 ? -14.078 21.672 -1.687 1 94.81 218 ILE B N 1
ATOM 6358 C CA . ILE B 1 218 ? -12.688 22 -1.438 1 94.81 218 ILE B CA 1
ATOM 6359 C C . ILE B 1 218 ? -11.867 20.734 -1.258 1 94.81 218 ILE B C 1
ATOM 6361 O O . ILE B 1 218 ? -10.898 20.5 -1.985 1 94.81 218 ILE B O 1
ATOM 6365 N N . GLU B 1 219 ? -12.273 19.953 -0.244 1 95.31 219 GLU B N 1
ATOM 6366 C CA . GLU B 1 219 ? -11.57 18.703 0.027 1 95.31 219 GLU B CA 1
ATOM 6367 C C . GLU B 1 219 ? -12.438 17.75 0.83 1 95.31 219 GLU B C 1
ATOM 6369 O O . GLU B 1 219 ? -13.453 18.141 1.408 1 95.31 219 GLU B O 1
ATOM 6374 N N . GLY B 1 220 ? -12.039 16.516 0.753 1 97.06 220 GLY B N 1
ATOM 6375 C CA . GLY B 1 220 ? -12.711 15.469 1.52 1 97.06 220 GLY B CA 1
ATOM 6376 C C . GLY B 1 220 ? -11.758 14.43 2.072 1 97.06 220 GLY B C 1
ATOM 6377 O O . GLY B 1 220 ? -10.609 14.328 1.623 1 97.06 220 GLY B O 1
ATOM 6378 N N . TYR B 1 221 ? -12.227 13.766 3.119 1 96.75 221 TYR B N 1
ATOM 6379 C CA . TYR B 1 221 ? -11.516 12.656 3.746 1 96.75 221 TYR B CA 1
ATOM 6380 C C . TYR B 1 221 ? -12.406 11.422 3.842 1 96.75 221 TYR B C 1
ATOM 6382 O O . TYR B 1 221 ? -13.617 11.539 4.039 1 96.75 221 TYR B O 1
ATOM 6390 N N . TYR B 1 222 ? -11.828 10.32 3.625 1 96.62 222 TYR B N 1
ATOM 6391 C CA . TYR B 1 222 ? -12.617 9.117 3.865 1 96.62 222 TYR B CA 1
ATOM 6392 C C . TYR B 1 222 ? -11.758 8.023 4.496 1 96.62 222 TYR B C 1
ATOM 6394 O O . TYR B 1 222 ? -10.547 7.984 4.293 1 96.62 222 TYR B O 1
ATOM 6402 N N . ARG B 1 223 ? -12.305 7.207 5.301 1 95.06 223 ARG B N 1
ATOM 6403 C CA . ARG B 1 223 ? -11.688 6.02 5.879 1 95.06 223 ARG B CA 1
ATOM 6404 C C . ARG B 1 223 ? -12.703 4.887 6.012 1 95.06 223 ARG B C 1
ATOM 6406 O O . ARG B 1 223 ? -13.898 5.133 6.16 1 95.06 223 ARG B O 1
ATOM 6413 N N . THR B 1 224 ? -12.211 3.662 5.906 1 93.81 224 THR B N 1
ATOM 6414 C CA . THR B 1 224 ? -13.086 2.5 5.902 1 93.81 224 THR B CA 1
ATOM 6415 C C . THR B 1 224 ? -12.766 1.575 7.074 1 93.81 224 THR B C 1
ATOM 6417 O O . THR B 1 224 ? -11.633 1.128 7.227 1 93.81 224 THR B O 1
ATOM 6420 N N . GLU B 1 225 ? -13.734 1.407 7.965 1 93.06 225 GLU B N 1
ATOM 6421 C CA . GLU B 1 225 ? -13.719 0.281 8.891 1 93.06 225 GLU B CA 1
ATOM 6422 C C . GLU B 1 225 ? -14.328 -0.966 8.25 1 93.06 225 GLU B C 1
ATOM 6424 O O . GLU B 1 225 ? -15.531 -1.028 8.023 1 93.06 225 GLU B O 1
ATOM 6429 N N . ARG B 1 226 ? -13.625 -1.925 8.078 1 91.69 226 ARG B N 1
ATOM 6430 C CA . ARG B 1 226 ? -13.93 -3.037 7.188 1 91.69 226 ARG B CA 1
ATOM 6431 C C . ARG B 1 226 ? -15.156 -3.805 7.672 1 91.69 226 ARG B C 1
ATOM 6433 O O . ARG B 1 226 ? -15.82 -4.48 6.887 1 91.69 226 ARG B O 1
ATOM 6440 N N . ASP B 1 227 ? -15.469 -3.768 8.938 1 90.12 227 ASP B N 1
ATOM 6441 C CA . ASP B 1 227 ? -16.609 -4.52 9.461 1 90.12 227 ASP B CA 1
ATOM 6442 C C . ASP B 1 227 ? -17.812 -3.609 9.672 1 90.12 227 ASP B C 1
ATOM 6444 O O . ASP B 1 227 ? -18.891 -4.082 10.023 1 90.12 227 ASP B O 1
ATOM 6448 N N . LYS B 1 228 ? -17.672 -2.293 9.43 1 94.12 228 LYS B N 1
ATOM 6449 C CA . LYS B 1 228 ? -18.75 -1.38 9.789 1 94.12 228 LYS B CA 1
ATOM 6450 C C . LYS B 1 228 ? -19.172 -0.532 8.594 1 94.12 228 LYS B C 1
ATOM 6452 O O . LYS B 1 228 ? -20.359 -0.441 8.281 1 94.12 228 LYS B O 1
ATOM 6457 N N . GLY B 1 229 ? -18.188 0.158 8.031 1 96.38 229 GLY B N 1
ATOM 6458 C CA . GLY B 1 229 ? -18.547 1.04 6.93 1 96.38 229 GLY B CA 1
ATOM 6459 C C . GLY B 1 229 ? -17.484 2.08 6.633 1 96.38 229 GLY B C 1
ATOM 6460 O O . GLY B 1 229 ? -16.375 2 7.148 1 96.38 229 GLY B O 1
ATOM 6461 N N . THR B 1 230 ? -17.828 2.947 5.688 1 96.94 230 THR B N 1
ATOM 6462 C CA . THR B 1 230 ? -16.906 4.004 5.27 1 96.94 230 THR B CA 1
ATOM 6463 C C . THR B 1 230 ? -17.422 5.371 5.711 1 96.94 230 THR B C 1
ATOM 6465 O O . THR B 1 230 ? -18.609 5.691 5.52 1 96.94 230 THR B O 1
ATOM 6468 N N . GLN B 1 231 ? -16.562 6.098 6.34 1 96.44 231 GLN B N 1
ATOM 6469 C CA . GLN B 1 231 ? -16.859 7.461 6.77 1 96.44 231 GLN B CA 1
ATOM 6470 C C . GLN B 1 231 ? -16.297 8.484 5.777 1 96.44 231 GLN B C 1
ATOM 6472 O O . GLN B 1 231 ? -15.18 8.328 5.277 1 96.44 231 GLN B O 1
ATOM 6477 N N . TYR B 1 232 ? -17.125 9.531 5.492 1 97.25 232 TYR B N 1
ATOM 6478 C CA . TYR B 1 232 ? -16.719 10.617 4.605 1 97.25 232 TYR B CA 1
ATOM 6479 C C . TYR B 1 232 ? -16.875 11.969 5.293 1 97.25 232 TYR B C 1
ATOM 6481 O O . TYR B 1 232 ? -17.906 12.258 5.898 1 97.25 232 TYR B O 1
ATOM 6489 N N . GLU B 1 233 ? -15.836 12.711 5.328 1 96.88 233 GLU B N 1
ATOM 6490 C CA . GLU B 1 233 ? -15.844 14.109 5.746 1 96.88 233 GLU B CA 1
ATOM 6491 C C . GLU B 1 233 ? -15.68 15.039 4.555 1 96.88 233 GLU B C 1
ATOM 6493 O O . GLU B 1 233 ? -14.641 15.031 3.885 1 96.88 233 GLU B O 1
ATOM 6498 N N . LEU B 1 234 ? -16.688 15.891 4.332 1 97.62 234 LEU B N 1
ATOM 6499 C CA . LEU B 1 234 ? -16.703 16.734 3.145 1 97.62 234 LEU B CA 1
ATOM 6500 C C . LEU B 1 234 ? -16.734 18.219 3.531 1 97.62 234 LEU B C 1
ATOM 6502 O O . LEU B 1 234 ? -17.5 18.609 4.418 1 97.62 234 LEU B O 1
ATOM 6506 N N . PHE B 1 235 ? -15.945 19 2.865 1 97.06 235 PHE B N 1
ATOM 6507 C CA . PHE B 1 235 ? -15.867 20.438 3.139 1 97.06 235 PHE B CA 1
ATOM 6508 C C . PHE B 1 235 ? -16.141 21.234 1.876 1 97.06 235 PHE B C 1
ATOM 6510 O O . PHE B 1 235 ? -15.492 21.047 0.85 1 97.06 235 PHE B O 1
ATOM 6517 N N . TYR B 1 236 ? -17.125 22.078 1.956 1 96.38 236 TYR B N 1
ATOM 6518 C CA . TYR B 1 236 ? -17.516 22.984 0.874 1 96.38 236 TYR B CA 1
ATOM 6519 C C . TYR B 1 236 ? -17.359 24.438 1.293 1 96.38 236 TYR B C 1
ATOM 6521 O O . TYR B 1 236 ? -17.578 24.781 2.453 1 96.38 236 TYR B O 1
ATOM 6529 N N . LYS B 1 237 ? -16.938 25.234 0.447 1 95.12 237 LYS B N 1
ATOM 6530 C CA . LYS B 1 237 ? -16.766 26.641 0.755 1 95.12 237 LYS B CA 1
ATOM 6531 C C . LYS B 1 237 ? -17.031 27.516 -0.474 1 95.12 237 LYS B C 1
ATOM 6533 O O . LYS B 1 237 ? -16.594 27.172 -1.58 1 95.12 237 LYS B O 1
ATOM 6538 N N . LYS B 1 238 ? -17.656 28.594 -0.166 1 90.75 238 LYS B N 1
ATOM 6539 C CA . LYS B 1 238 ? -17.844 29.578 -1.225 1 90.75 238 LYS B CA 1
ATOM 6540 C C . LYS B 1 238 ? -16.609 30.469 -1.366 1 90.75 238 LYS B C 1
ATOM 6542 O O . LYS B 1 238 ? -15.789 30.562 -0.448 1 90.75 238 LYS B O 1
ATOM 6547 N N . MET B 1 239 ? -16.25 31.047 -2.488 1 81.25 239 MET B N 1
ATOM 6548 C CA . MET B 1 239 ? -15.039 31.75 -2.885 1 81.25 239 MET B CA 1
ATOM 6549 C C . MET B 1 239 ? -14.648 32.781 -1.835 1 81.25 239 MET B C 1
ATOM 6551 O O . MET B 1 239 ? -13.477 32.875 -1.465 1 81.25 239 MET B O 1
ATOM 6555 N N . ASP B 1 240 ? -15.398 33.688 -1.418 1 75.12 240 ASP B N 1
ATOM 6556 C CA . ASP B 1 240 ? -14.93 34.781 -0.592 1 75.12 240 ASP B CA 1
ATOM 6557 C C . ASP B 1 240 ? -15.297 34.562 0.875 1 75.12 240 ASP B C 1
ATOM 6559 O O . ASP B 1 240 ? -15.117 35.469 1.703 1 75.12 240 ASP B O 1
ATOM 6563 N N . GLY B 1 241 ? -15.406 33.344 1.266 1 79.88 241 GLY B N 1
ATOM 6564 C CA . GLY B 1 241 ? -15.812 33.188 2.656 1 79.88 241 GLY B CA 1
ATOM 6565 C C . GLY B 1 241 ? -14.844 32.344 3.475 1 79.88 241 GLY B C 1
ATOM 6566 O O . GLY B 1 241 ? -13.891 31.797 2.938 1 79.88 241 GLY B O 1
ATOM 6567 N N . MET B 1 242 ? -14.906 32.562 4.832 1 87.38 242 MET B N 1
ATOM 6568 C CA . MET B 1 242 ? -14.156 31.75 5.781 1 87.38 242 MET B CA 1
ATOM 6569 C C . MET B 1 242 ? -15.086 30.75 6.48 1 87.38 242 MET B C 1
ATOM 6571 O O . MET B 1 242 ? -14.703 30.156 7.488 1 87.38 242 MET B O 1
ATOM 6575 N N . GLU B 1 243 ? -16.219 30.625 5.871 1 91.75 243 GLU B N 1
ATOM 6576 C CA . GLU B 1 243 ? -17.203 29.672 6.387 1 91.75 243 GLU B CA 1
ATOM 6577 C C . GLU B 1 243 ? -17.25 28.406 5.527 1 91.75 243 GLU B C 1
ATOM 6579 O O . GLU B 1 243 ? -17.453 28.484 4.312 1 91.75 243 GLU B O 1
ATOM 6584 N N . TYR B 1 244 ? -17.078 27.297 6.184 1 94.94 244 TYR B N 1
ATOM 6585 C CA . TYR B 1 244 ? -17.125 26 5.504 1 94.94 244 TYR B CA 1
ATOM 6586 C C . TYR B 1 244 ? -18.422 25.266 5.855 1 94.94 244 TYR B C 1
ATOM 6588 O O . TYR B 1 244 ? -18.875 25.312 6.996 1 94.94 244 TYR B O 1
ATOM 6596 N N . ARG B 1 245 ? -18.984 24.688 4.816 1 95.19 245 ARG B N 1
ATOM 6597 C CA . ARG B 1 245 ? -20 23.672 5.09 1 95.19 245 ARG B CA 1
ATOM 6598 C C . ARG B 1 245 ? -19.359 22.297 5.25 1 95.19 245 ARG B C 1
ATOM 6600 O O . ARG B 1 245 ? -18.688 21.812 4.344 1 95.19 245 ARG B O 1
ATOM 6607 N N . HIS B 1 246 ? -19.531 21.75 6.406 1 95.75 246 HIS B N 1
ATOM 6608 C CA . HIS B 1 246 ? -18.984 20.438 6.73 1 95.75 246 HIS B CA 1
ATOM 6609 C C . HIS B 1 246 ? -20.078 19.375 6.777 1 95.75 246 HIS B C 1
ATOM 6611 O O . HIS B 1 246 ? -21.016 19.484 7.559 1 95.75 246 HIS B O 1
ATOM 6617 N N . VAL B 1 247 ? -19.953 18.359 5.922 1 96.62 247 VAL B N 1
ATOM 6618 C CA . VAL B 1 247 ? -20.922 17.281 5.879 1 96.62 247 VAL B CA 1
ATOM 6619 C C . VAL B 1 247 ? -20.234 15.953 6.203 1 96.62 247 VAL B C 1
ATOM 6621 O O . VAL B 1 247 ? -19.219 15.617 5.609 1 96.62 247 VAL B O 1
ATOM 6624 N N . THR B 1 248 ? -20.75 15.219 7.16 1 96.19 248 THR B N 1
ATOM 6625 C CA . THR B 1 248 ? -20.297 13.859 7.469 1 96.19 248 THR B CA 1
ATOM 6626 C C . THR B 1 248 ? -21.297 12.828 6.93 1 96.19 248 THR B C 1
ATOM 6628 O O . THR B 1 248 ? -22.469 12.844 7.293 1 96.19 248 THR B O 1
ATOM 6631 N N . LEU B 1 249 ? -20.797 12.055 6.027 1 96.94 249 LEU B N 1
ATOM 6632 C CA . LEU B 1 249 ? -21.578 10.945 5.5 1 96.94 249 LEU B CA 1
ATOM 6633 C C . LEU B 1 249 ? -21 9.609 5.945 1 96.94 249 LEU B C 1
ATOM 6635 O O . LEU B 1 249 ? -19.828 9.523 6.289 1 96.94 249 LEU B O 1
ATOM 6639 N N . PHE B 1 250 ? -21.859 8.617 6.004 1 96.56 250 PHE B N 1
ATOM 6640 C CA . PHE B 1 250 ? -21.438 7.262 6.348 1 96.56 250 PHE B CA 1
ATOM 6641 C C . PHE B 1 250 ? -22.109 6.246 5.426 1 96.56 250 PHE B C 1
ATOM 6643 O O . PHE B 1 250 ? -23.312 6.34 5.156 1 96.56 250 PHE B O 1
ATOM 6650 N N . ARG B 1 251 ? -21.312 5.41 4.855 1 96.5 251 ARG B N 1
ATOM 6651 C CA . ARG B 1 251 ? -21.812 4.273 4.086 1 96.5 251 ARG B CA 1
ATOM 6652 C C . ARG B 1 251 ? -21.734 2.984 4.898 1 96.5 251 ARG B C 1
ATOM 6654 O O . ARG B 1 251 ? -20.703 2.314 4.906 1 96.5 251 ARG B O 1
ATOM 6661 N N . PRO B 1 252 ? -22.844 2.582 5.516 1 95.88 252 PRO B N 1
ATOM 6662 C CA . PRO B 1 252 ? -22.812 1.359 6.32 1 95.88 252 PRO B CA 1
ATOM 6663 C C . PRO B 1 252 ? -22.75 0.092 5.473 1 95.88 252 PRO B C 1
ATOM 6665 O O . PRO B 1 252 ? -23.359 0.029 4.402 1 95.88 252 PRO B O 1
ATOM 6668 N N . PHE B 1 253 ? -22.016 -0.855 5.957 1 95.62 253 PHE B N 1
ATOM 6669 C CA . PHE B 1 253 ? -21.953 -2.141 5.273 1 95.62 253 PHE B CA 1
ATOM 6670 C C . PHE B 1 253 ? -23.125 -3.027 5.668 1 95.62 253 PHE B C 1
ATOM 6672 O O . PHE B 1 253 ? -23.516 -3.062 6.836 1 95.62 253 PHE B O 1
ATOM 6679 N N . GLY B 1 254 ? -23.688 -3.674 4.727 1 93.38 254 GLY B N 1
ATOM 6680 C CA . GLY B 1 254 ? -24.766 -4.605 4.98 1 93.38 254 GLY B CA 1
ATO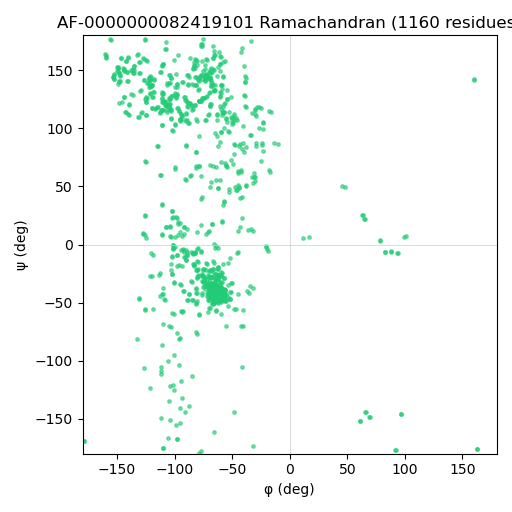M 6681 C C . GLY B 1 254 ? -24.297 -5.93 5.551 1 93.38 254 GLY B C 1
ATOM 6682 O O . GLY B 1 254 ? -23.094 -6.16 5.684 1 93.38 254 GLY B O 1
ATOM 6683 N N . PRO B 1 255 ? -25.219 -6.723 5.973 1 92.75 255 PRO B N 1
ATOM 6684 C CA . PRO B 1 255 ? -24.859 -8.055 6.469 1 92.75 255 PRO B CA 1
ATOM 6685 C C . PRO B 1 255 ? -24.312 -8.969 5.375 1 92.75 255 PRO B C 1
ATOM 6687 O O . PRO B 1 255 ? -24.531 -8.711 4.188 1 92.75 255 PRO B O 1
ATOM 6690 N N . LEU B 1 256 ? -23.609 -10 5.816 1 94.69 256 LEU B N 1
ATOM 6691 C CA . LEU B 1 256 ? -23.094 -10.992 4.871 1 94.69 256 LEU B CA 1
ATOM 6692 C C . LEU B 1 256 ? -24.234 -11.75 4.211 1 94.69 256 LEU B C 1
ATOM 6694 O O . LEU B 1 256 ? -25.172 -12.188 4.887 1 94.69 256 LEU B O 1
ATOM 6698 N N . MET B 1 257 ? -24.109 -11.836 2.924 1 93.38 257 MET B N 1
ATOM 6699 C CA . MET B 1 257 ? -25.109 -12.555 2.154 1 93.38 257 MET B CA 1
ATOM 6700 C C . MET B 1 257 ? -24.484 -13.703 1.374 1 93.38 257 MET B C 1
ATOM 6702 O O . MET B 1 257 ? -23.391 -13.57 0.836 1 93.38 257 MET B O 1
ATOM 6706 N N . LYS B 1 258 ? -25.188 -14.789 1.316 1 93.81 258 LYS B N 1
ATOM 6707 C CA . LYS B 1 258 ? -24.734 -15.945 0.546 1 93.81 258 LYS B CA 1
ATOM 6708 C C . LYS B 1 258 ? -25 -15.75 -0.944 1 93.81 258 LYS B C 1
ATOM 6710 O O . LYS B 1 258 ? -26.109 -15.391 -1.34 1 93.81 258 LYS B O 1
ATOM 6715 N N . VAL B 1 259 ? -24.047 -16.031 -1.69 1 92.44 259 VAL B N 1
ATOM 6716 C CA . VAL B 1 259 ? -24.203 -15.945 -3.141 1 92.44 259 VAL B CA 1
ATOM 6717 C C . VAL B 1 259 ? -24.219 -17.344 -3.738 1 92.44 259 VAL B C 1
ATOM 6719 O O . VAL B 1 259 ? -25.062 -17.656 -4.586 1 92.44 259 VAL B O 1
ATOM 6722 N N . LYS B 1 260 ? -23.25 -18.109 -3.279 1 91.19 260 LYS B N 1
ATOM 6723 C CA . LYS B 1 260 ? -23.109 -19.438 -3.834 1 91.19 260 LYS B CA 1
ATOM 6724 C C . LYS B 1 260 ? -22.453 -20.391 -2.826 1 91.19 260 LYS B C 1
ATOM 6726 O O . LYS B 1 260 ? -21.656 -19.953 -1.99 1 91.19 260 LYS B O 1
ATOM 6731 N N . SER B 1 261 ? -22.891 -21.625 -2.832 1 92.75 261 SER B N 1
ATOM 6732 C CA . SER B 1 261 ? -22.266 -22.703 -2.08 1 92.75 261 SER B CA 1
ATOM 6733 C C . SER B 1 261 ? -22.234 -24 -2.896 1 92.75 261 SER B C 1
ATOM 6735 O O . SER B 1 261 ? -23.281 -24.5 -3.314 1 92.75 261 SER B O 1
ATOM 6737 N N . GLU B 1 262 ? -21.062 -24.484 -3.127 1 92.88 262 GLU B N 1
ATOM 6738 C CA . GLU B 1 262 ? -20.953 -25.672 -3.965 1 92.88 262 GLU B CA 1
ATOM 6739 C C . GLU B 1 262 ? -19.797 -26.562 -3.514 1 92.88 262 GLU B C 1
ATOM 6741 O O . GLU B 1 262 ? -18.922 -26.125 -2.775 1 92.88 262 GLU B O 1
ATOM 6746 N N . THR B 1 263 ? -19.891 -27.766 -3.939 1 92.75 263 THR B N 1
ATOM 6747 C CA . THR B 1 263 ? -18.797 -28.703 -3.744 1 92.75 263 THR B CA 1
ATOM 6748 C C . THR B 1 263 ? -17.938 -28.812 -5 1 92.75 263 THR B C 1
ATOM 6750 O O . THR B 1 263 ? -18.453 -28.984 -6.105 1 92.75 263 THR B O 1
ATOM 6753 N N . VAL B 1 264 ? -16.641 -28.656 -4.809 1 93.44 264 VAL B N 1
ATOM 6754 C CA . VAL B 1 264 ? -15.711 -28.719 -5.926 1 93.44 264 VAL B CA 1
ATOM 6755 C C . VAL B 1 264 ? -14.766 -29.906 -5.75 1 93.44 264 VAL B C 1
ATOM 6757 O O . VAL B 1 264 ? -13.984 -29.953 -4.793 1 93.44 264 VAL B O 1
ATOM 6760 N N . ASP B 1 265 ? -14.844 -30.797 -6.645 1 93.81 265 ASP B N 1
ATOM 6761 C CA . ASP B 1 265 ? -13.938 -31.938 -6.656 1 93.81 265 ASP B CA 1
ATOM 6762 C C . ASP B 1 265 ? -12.773 -31.719 -7.613 1 93.81 265 ASP B C 1
ATOM 6764 O O . ASP B 1 265 ? -12.969 -31.625 -8.828 1 93.81 265 ASP B O 1
ATOM 6768 N N . ILE B 1 266 ? -11.602 -31.688 -7.074 1 93.44 266 ILE B N 1
ATOM 6769 C CA . ILE B 1 266 ? -10.453 -31.375 -7.91 1 93.44 266 ILE B CA 1
ATOM 6770 C C . ILE B 1 266 ? -9.625 -32.625 -8.148 1 93.44 266 ILE B C 1
ATOM 6772 O O . ILE B 1 266 ? -8.508 -32.562 -8.656 1 93.44 266 ILE B O 1
ATOM 6776 N N . SER B 1 267 ? -10.125 -33.781 -7.895 1 91.62 267 SER B N 1
ATOM 6777 C CA . SER B 1 267 ? -9.375 -35.031 -7.957 1 91.62 267 SER B CA 1
ATOM 6778 C C . SER B 1 267 ? -9.039 -35.406 -9.398 1 91.62 267 SER B C 1
ATOM 6780 O O . SER B 1 267 ? -8.031 -36.062 -9.648 1 91.62 267 SER B O 1
ATOM 6782 N N . ARG B 1 268 ? -9.852 -34.938 -10.289 1 91.44 268 ARG B N 1
ATOM 6783 C CA . ARG B 1 268 ? -9.648 -35.344 -11.672 1 91.44 268 ARG B CA 1
ATOM 6784 C C . ARG B 1 268 ? -9 -34.219 -12.484 1 91.44 268 ARG B C 1
ATOM 6786 O O . ARG B 1 268 ? -8.805 -34.375 -13.695 1 91.44 268 ARG B O 1
ATOM 6793 N N . SER B 1 269 ? -8.617 -33.219 -11.852 1 94.5 269 SER B N 1
ATOM 6794 C CA . SER B 1 269 ? -8.078 -32.062 -12.57 1 94.5 269 SER B CA 1
ATOM 6795 C C . SER B 1 269 ? -6.5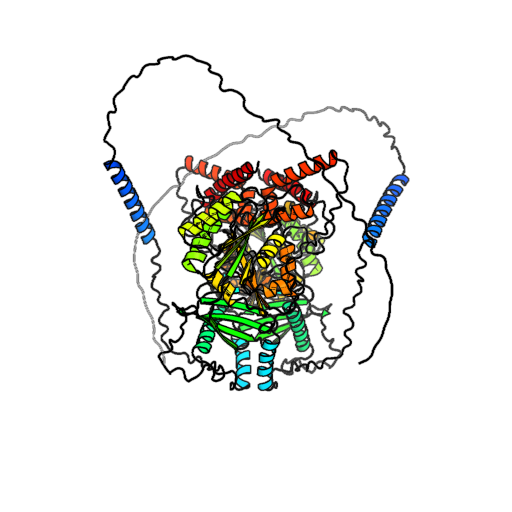62 -32.188 -12.734 1 94.5 269 SER B C 1
ATOM 6797 O O . SER B 1 269 ? -5.812 -31.969 -11.781 1 94.5 269 SER B O 1
ATOM 6799 N N . ILE B 1 270 ? -6.117 -32.469 -13.953 1 96.81 270 ILE B N 1
ATOM 6800 C CA . ILE B 1 270 ? -4.695 -32.562 -14.266 1 96.81 270 ILE B CA 1
ATOM 6801 C C . ILE B 1 270 ? -4.164 -31.188 -14.648 1 96.81 270 ILE B C 1
ATOM 6803 O O . ILE B 1 270 ? -4.824 -30.438 -15.375 1 96.81 270 ILE B O 1
ATOM 6807 N N . ILE B 1 271 ? -3.012 -30.875 -14.172 1 98.56 271 ILE B N 1
ATOM 6808 C CA . ILE B 1 271 ? -2.379 -29.609 -14.539 1 98.56 271 ILE B CA 1
ATOM 6809 C C . ILE B 1 271 ? -1.198 -29.875 -15.469 1 98.56 271 ILE B C 1
ATOM 6811 O O . ILE B 1 271 ? -0.33 -30.688 -15.164 1 98.56 271 ILE B O 1
ATOM 6815 N N . ASN B 1 272 ? -1.199 -29.281 -16.625 1 98.75 272 ASN B N 1
ATOM 6816 C CA . ASN B 1 272 ? -0.051 -29.266 -17.531 1 98.75 272 ASN B CA 1
ATOM 6817 C C . ASN B 1 272 ? 0.867 -28.078 -17.234 1 98.75 272 ASN B C 1
ATOM 6819 O O . ASN B 1 272 ? 0.553 -26.938 -17.594 1 98.75 272 ASN B O 1
ATOM 6823 N N . VAL B 1 273 ? 1.963 -28.359 -16.609 1 98.75 273 VAL B N 1
ATOM 6824 C CA . VAL B 1 273 ? 2.945 -27.312 -16.312 1 98.75 273 VAL B CA 1
ATOM 6825 C C . VAL B 1 273 ? 3.828 -27.078 -17.547 1 98.75 273 VAL B C 1
ATOM 6827 O O . VAL B 1 273 ? 4.523 -27.984 -18 1 98.75 273 VAL B O 1
ATOM 6830 N N . ILE B 1 274 ? 3.814 -25.875 -18.062 1 98.75 274 ILE B N 1
ATOM 6831 C CA . ILE B 1 274 ? 4.555 -25.562 -19.266 1 98.75 274 ILE B CA 1
ATOM 6832 C C . ILE B 1 274 ? 5.723 -24.641 -18.938 1 98.75 274 ILE B C 1
ATOM 6834 O O . ILE B 1 274 ? 5.523 -23.547 -18.375 1 98.75 274 ILE B O 1
ATOM 6838 N N . VAL B 1 275 ? 6.938 -25.016 -19.312 1 98.5 275 VAL B N 1
ATOM 6839 C CA . VAL B 1 275 ? 8.133 -24.266 -18.969 1 98.5 275 VAL B CA 1
ATOM 6840 C C . VAL B 1 275 ? 8.984 -24.047 -20.219 1 98.5 275 VAL B C 1
ATOM 6842 O O . VAL B 1 275 ? 9.562 -24.984 -20.766 1 98.5 275 VAL B O 1
ATOM 6845 N N . PRO B 1 276 ? 9.055 -22.828 -20.703 1 97 276 PRO B N 1
ATOM 6846 C CA . PRO B 1 276 ? 10.031 -22.5 -21.734 1 97 276 PRO B CA 1
ATOM 6847 C C . PRO B 1 276 ? 11.461 -22.406 -21.203 1 97 276 PRO B C 1
ATOM 6849 O O . PRO B 1 276 ? 11.672 -21.906 -20.094 1 97 276 PRO B O 1
ATOM 6852 N N . LEU B 1 277 ? 12.391 -22.875 -21.969 1 97 277 LEU B N 1
ATOM 6853 C CA . LEU B 1 277 ? 13.75 -22.984 -21.453 1 97 277 LEU B CA 1
ATOM 6854 C C . LEU B 1 277 ? 14.766 -22.797 -22.578 1 97 277 LEU B C 1
ATOM 6856 O O . LEU B 1 277 ? 14.547 -23.234 -23.703 1 97 277 LEU B O 1
ATOM 6860 N N . ALA B 1 278 ? 15.766 -22.125 -22.359 1 95 278 ALA B N 1
ATOM 6861 C CA . ALA B 1 278 ? 16.953 -22.031 -23.188 1 95 278 ALA B CA 1
ATOM 6862 C C . ALA B 1 278 ? 18.219 -22 -22.344 1 95 278 ALA B C 1
ATOM 6864 O O . ALA B 1 278 ? 18.469 -21.031 -21.609 1 95 278 ALA B O 1
ATOM 6865 N N . GLY B 1 279 ? 18.938 -23.078 -22.469 1 94.06 279 GLY B N 1
ATOM 6866 C CA . GLY B 1 279 ? 20.094 -23.172 -21.578 1 94.06 279 GLY B CA 1
ATOM 6867 C C . GLY B 1 279 ? 19.703 -23.281 -20.109 1 94.06 279 GLY B C 1
ATOM 6868 O O . GLY B 1 279 ? 18.844 -24.094 -19.75 1 94.06 279 GLY B O 1
ATOM 6869 N N . ARG B 1 280 ? 20.453 -22.688 -19.203 1 93.88 280 ARG B N 1
ATOM 6870 C CA . ARG B 1 280 ? 20.188 -22.625 -17.766 1 93.88 280 ARG B CA 1
ATOM 6871 C C . ARG B 1 280 ? 19.828 -24 -17.219 1 93.88 280 ARG B C 1
ATOM 6873 O O . ARG B 1 280 ? 18.797 -24.156 -16.547 1 93.88 280 ARG B O 1
ATOM 6880 N N . THR B 1 281 ? 20.609 -24.969 -17.531 1 96.56 281 THR B N 1
ATOM 6881 C CA . THR B 1 281 ? 20.344 -26.359 -17.188 1 96.56 281 THR B CA 1
ATOM 6882 C C . THR B 1 281 ? 20.438 -26.562 -15.688 1 96.56 281 THR B C 1
ATOM 6884 O O . THR B 1 281 ? 19.734 -27.422 -15.125 1 96.56 281 THR B O 1
ATOM 6887 N N . GLU B 1 282 ? 21.266 -25.719 -15.008 1 95 282 GLU B N 1
ATOM 6888 C CA . GLU B 1 282 ? 21.344 -25.828 -13.555 1 95 282 GLU B CA 1
ATOM 6889 C C . GLU B 1 282 ? 20.047 -25.391 -12.891 1 95 282 GLU B C 1
ATOM 6891 O O . GLU B 1 282 ? 19.578 -26.047 -11.945 1 95 282 GLU B O 1
ATOM 6896 N N . ALA B 1 283 ? 19.516 -24.328 -13.398 1 95.56 283 ALA B N 1
ATOM 6897 C CA . ALA B 1 283 ? 18.234 -23.859 -12.891 1 95.56 283 ALA B CA 1
ATOM 6898 C C . ALA B 1 283 ? 17.141 -24.891 -13.148 1 95.56 283 ALA B C 1
ATOM 6900 O O . ALA B 1 283 ? 16.25 -25.094 -12.305 1 95.56 283 ALA B O 1
ATOM 6901 N N . PHE B 1 284 ? 17.234 -25.531 -14.281 1 98.06 284 PHE B N 1
ATOM 6902 C CA . PHE B 1 284 ? 16.266 -26.562 -14.617 1 98.06 284 PHE B CA 1
ATOM 6903 C C . PHE B 1 284 ? 16.375 -27.75 -13.672 1 98.06 284 PHE B C 1
ATOM 6905 O O . PHE B 1 284 ? 15.359 -28.312 -13.266 1 98.06 284 PHE B O 1
ATOM 6912 N N . ALA B 1 285 ? 17.594 -28.125 -13.391 1 97.38 285 ALA B N 1
ATOM 6913 C CA . ALA B 1 285 ? 17.797 -29.219 -12.445 1 97.38 285 ALA B CA 1
ATOM 6914 C C . ALA B 1 285 ? 17.156 -28.891 -11.094 1 97.38 285 ALA B C 1
ATOM 6916 O O . ALA B 1 285 ? 16.531 -29.766 -10.469 1 97.38 285 ALA B O 1
ATOM 6917 N N . GLN B 1 286 ? 17.359 -27.703 -10.672 1 95.69 286 GLN B N 1
ATOM 6918 C CA . GLN B 1 286 ? 16.75 -27.281 -9.422 1 95.69 286 GLN B CA 1
ATOM 6919 C C . GLN B 1 286 ? 15.219 -27.281 -9.516 1 95.69 286 GLN B C 1
ATOM 6921 O O . GLN B 1 286 ? 14.539 -27.703 -8.578 1 95.69 286 GLN B O 1
ATOM 6926 N N . PHE B 1 287 ? 14.742 -26.781 -10.594 1 97.88 287 PHE B N 1
ATOM 6927 C CA . PHE B 1 287 ? 13.305 -26.797 -10.852 1 97.88 287 PHE B CA 1
ATOM 6928 C C . PHE B 1 287 ? 12.75 -28.203 -10.781 1 97.88 287 PHE B C 1
ATOM 6930 O O . PHE B 1 287 ? 11.703 -28.438 -10.172 1 97.88 287 PHE B O 1
ATOM 6937 N N . MET B 1 288 ? 13.469 -29.141 -11.359 1 98.06 288 MET B N 1
ATOM 6938 C CA . MET B 1 288 ? 13.008 -30.531 -11.43 1 98.06 288 MET B CA 1
ATOM 6939 C C . MET B 1 288 ? 13.031 -31.172 -10.055 1 98.06 288 MET B C 1
ATOM 6941 O O . MET B 1 288 ? 12.25 -32.094 -9.781 1 98.06 288 MET B O 1
ATOM 6945 N N . GLN B 1 289 ? 13.883 -30.734 -9.195 1 96.31 289 GLN B N 1
ATOM 6946 C CA . GLN B 1 289 ? 13.859 -31.234 -7.824 1 96.31 289 GLN B CA 1
ATOM 6947 C C . GLN B 1 289 ? 12.555 -30.859 -7.121 1 96.31 289 GLN B C 1
ATOM 6949 O O . GLN B 1 289 ? 11.938 -31.688 -6.461 1 96.31 289 GLN B O 1
ATOM 6954 N N . ASN B 1 290 ? 12.227 -29.609 -7.25 1 96.88 290 ASN B N 1
ATOM 6955 C CA . ASN B 1 290 ? 10.945 -29.172 -6.695 1 96.88 290 ASN B CA 1
ATOM 6956 C C . ASN B 1 290 ? 9.773 -29.891 -7.355 1 96.88 290 ASN B C 1
ATOM 6958 O O . ASN B 1 290 ? 8.836 -30.312 -6.676 1 96.88 290 ASN B O 1
ATOM 6962 N N . PHE B 1 291 ? 9.852 -30.016 -8.656 1 98.19 291 PHE B N 1
ATOM 6963 C CA . PHE B 1 291 ? 8.812 -30.703 -9.414 1 98.19 291 PHE B CA 1
ATOM 6964 C C . PHE B 1 291 ? 8.633 -32.125 -8.922 1 98.19 291 PHE B C 1
ATOM 6966 O O . PHE B 1 291 ? 7.508 -32.594 -8.758 1 98.19 291 PHE B O 1
ATOM 6973 N N . ARG B 1 292 ? 9.711 -32.812 -8.758 1 97.44 292 ARG B N 1
ATOM 6974 C CA . ARG B 1 292 ? 9.695 -34.188 -8.258 1 97.44 292 ARG B CA 1
ATOM 6975 C C . ARG B 1 292 ? 9 -34.281 -6.902 1 97.44 292 ARG B C 1
ATOM 6977 O O . ARG B 1 292 ? 8.094 -35.094 -6.707 1 97.44 292 ARG B O 1
ATOM 6984 N N . ASP B 1 293 ? 9.328 -33.438 -5.98 1 96.81 293 ASP B N 1
ATOM 6985 C CA . ASP B 1 293 ? 8.812 -33.5 -4.617 1 96.81 293 ASP B CA 1
ATOM 6986 C C . ASP B 1 293 ? 7.344 -33.094 -4.57 1 96.81 293 ASP B C 1
ATOM 6988 O O . ASP B 1 293 ? 6.527 -33.781 -3.947 1 96.81 293 ASP B O 1
ATOM 6992 N N . VAL B 1 294 ? 7.004 -32.031 -5.266 1 97.31 294 VAL B N 1
ATOM 6993 C CA . VAL B 1 294 ? 5.676 -31.438 -5.125 1 97.31 294 VAL B CA 1
ATOM 6994 C C . VAL B 1 294 ? 4.711 -32.094 -6.113 1 97.31 294 VAL B C 1
ATOM 6996 O O . VAL B 1 294 ? 3.65 -32.594 -5.723 1 97.31 294 VAL B O 1
ATOM 6999 N N . CYS B 1 295 ? 5.102 -32.219 -7.363 1 97.31 295 CYS B N 1
ATOM 7000 C CA . CYS B 1 295 ? 4.191 -32.688 -8.414 1 97.31 295 CYS B CA 1
ATOM 7001 C C . CYS B 1 295 ? 4.117 -34.188 -8.461 1 97.31 295 CYS B C 1
ATOM 7003 O O . CYS B 1 295 ? 3.025 -34.781 -8.5 1 97.31 295 CYS B O 1
ATOM 7005 N N . ILE B 1 296 ? 5.266 -34.875 -8.445 1 97.31 296 ILE B N 1
ATOM 7006 C CA . ILE B 1 296 ? 5.293 -36.312 -8.648 1 97.31 296 ILE B CA 1
ATOM 7007 C C . ILE B 1 296 ? 4.941 -37.031 -7.34 1 97.31 296 ILE B C 1
ATOM 7009 O O . ILE B 1 296 ? 4.109 -37.938 -7.328 1 97.31 296 ILE B O 1
ATOM 7013 N N . HIS B 1 297 ? 5.465 -36.562 -6.223 1 96.69 297 HIS B N 1
ATOM 7014 C CA . HIS B 1 297 ? 5.305 -37.312 -4.977 1 96.69 297 HIS B CA 1
ATOM 7015 C C . HIS B 1 297 ? 4.059 -36.844 -4.223 1 96.69 297 HIS B C 1
ATOM 7017 O O . HIS B 1 297 ? 3.352 -37.688 -3.633 1 96.69 297 HIS B O 1
ATOM 7023 N N . GLN B 1 298 ? 3.793 -35.594 -4.203 1 95.19 298 GLN B N 1
ATOM 7024 C CA . GLN B 1 298 ? 2.695 -35.094 -3.383 1 95.19 298 GLN B CA 1
ATOM 7025 C C . GLN B 1 298 ? 1.401 -35 -4.188 1 95.19 298 GLN B C 1
ATOM 7027 O O . GLN B 1 298 ? 0.425 -35.688 -3.873 1 95.19 298 GLN B O 1
ATOM 7032 N N . ASP B 1 299 ? 1.362 -34.281 -5.25 1 95.12 299 ASP B N 1
ATOM 7033 C CA . ASP B 1 299 ? 0.141 -34 -6.004 1 95.12 299 ASP B CA 1
ATOM 7034 C C . ASP B 1 299 ? -0.244 -35.188 -6.879 1 95.12 299 ASP B C 1
ATOM 7036 O O . ASP B 1 299 ? -1.335 -35.75 -6.738 1 95.12 299 ASP B O 1
ATOM 7040 N N . LYS B 1 300 ? 0.658 -35.656 -7.891 1 94.88 300 LYS B N 1
ATOM 7041 C CA . LYS B 1 300 ? 0.564 -36.844 -8.711 1 94.88 300 LYS B CA 1
ATOM 7042 C C . LYS B 1 300 ? -0.338 -36.625 -9.922 1 94.88 300 LYS B C 1
ATOM 7044 O O . LYS B 1 300 ? -0.468 -37.5 -10.781 1 94.88 300 LYS B O 1
ATOM 7049 N N . ARG B 1 301 ? -1.015 -35.531 -10.062 1 96.19 301 ARG B N 1
ATOM 7050 C CA . ARG B 1 301 ? -1.91 -35.25 -11.18 1 96.19 301 ARG B CA 1
ATOM 7051 C C . ARG B 1 301 ? -1.355 -34.125 -12.047 1 96.19 301 ARG B C 1
ATOM 7053 O O . ARG B 1 301 ? -2.02 -33.094 -12.25 1 96.19 301 ARG B O 1
ATOM 7060 N N . VAL B 1 302 ? -0.175 -34.375 -12.57 1 97.5 302 VAL B N 1
ATOM 7061 C CA . VAL B 1 302 ? 0.494 -33.312 -13.297 1 97.5 302 VAL B CA 1
ATOM 7062 C C . VAL B 1 302 ? 1.125 -33.844 -14.57 1 97.5 302 VAL B C 1
ATOM 7064 O O . VAL B 1 302 ? 1.377 -35.062 -14.672 1 97.5 302 VAL B O 1
ATOM 7067 N N . HIS B 1 303 ? 1.224 -33.094 -15.562 1 97.94 303 HIS B N 1
ATOM 7068 C CA . HIS B 1 303 ? 2.008 -33.25 -16.781 1 97.94 303 HIS B CA 1
ATOM 7069 C C . HIS B 1 303 ? 3.012 -32.125 -16.953 1 97.94 303 HIS B C 1
ATOM 7071 O O . HIS B 1 303 ? 2.717 -30.969 -16.641 1 97.94 303 HIS B O 1
ATOM 7077 N N . LEU B 1 304 ? 4.23 -32.5 -17.359 1 98.62 304 LEU B N 1
ATOM 7078 C CA . LEU B 1 304 ? 5.254 -31.469 -17.578 1 98.62 304 LEU B CA 1
ATOM 7079 C C . LEU B 1 304 ? 5.543 -31.297 -19.062 1 98.62 304 LEU B C 1
ATOM 7081 O O . LEU B 1 304 ? 5.84 -32.281 -19.766 1 98.62 304 LEU B O 1
ATOM 7085 N N . THR B 1 305 ? 5.383 -30.125 -19.578 1 98.69 305 THR B N 1
ATOM 7086 C CA . THR B 1 305 ? 5.793 -29.797 -20.938 1 98.69 305 THR B CA 1
ATOM 7087 C C . THR B 1 305 ? 6.977 -28.844 -20.922 1 98.69 305 THR B C 1
ATOM 7089 O O . THR B 1 305 ? 6.852 -27.703 -20.469 1 98.69 305 THR B O 1
ATOM 7092 N N . VAL B 1 306 ? 8.102 -29.266 -21.406 1 98.56 306 VAL B N 1
ATOM 7093 C CA . VAL B 1 306 ? 9.297 -28.438 -21.531 1 98.56 306 VAL B CA 1
ATOM 7094 C C . VAL B 1 306 ? 9.508 -28.031 -22.984 1 98.56 306 VAL B C 1
ATOM 7096 O O . VAL B 1 306 ? 9.586 -28.891 -23.859 1 98.56 306 VAL B O 1
ATOM 7099 N N . VAL B 1 307 ? 9.484 -26.766 -23.25 1 98.31 307 VAL B N 1
ATOM 7100 C CA . VAL B 1 307 ? 9.781 -26.25 -24.578 1 98.31 307 VAL B CA 1
ATOM 7101 C C . VAL B 1 307 ? 11.195 -25.672 -24.609 1 98.31 307 VAL B C 1
ATOM 7103 O O . VAL B 1 307 ? 11.438 -24.578 -24.078 1 98.31 307 VAL B O 1
ATOM 7106 N N . TYR B 1 308 ? 12.109 -26.344 -25.266 1 98.19 308 TYR B N 1
ATOM 7107 C CA . TYR B 1 308 ? 13.523 -25.984 -25.25 1 98.19 308 TYR B CA 1
ATOM 7108 C C . TYR B 1 308 ? 13.93 -25.266 -26.531 1 98.19 308 TYR B C 1
ATOM 7110 O O . TYR B 1 308 ? 13.641 -25.734 -27.625 1 98.19 308 TYR B O 1
ATOM 7118 N N . PHE B 1 309 ? 14.539 -24.141 -26.359 1 96.38 309 PHE B N 1
ATOM 7119 C CA . PHE B 1 309 ? 15.031 -23.344 -27.469 1 96.38 309 PHE B CA 1
ATOM 7120 C C . PHE B 1 309 ? 16.531 -23.578 -27.688 1 96.38 309 PHE B C 1
ATOM 7122 O O . PHE B 1 309 ? 17.328 -23.391 -26.766 1 96.38 309 PHE B O 1
ATOM 7129 N N . GLY B 1 310 ? 16.859 -23.906 -28.891 1 94.31 310 GLY B N 1
ATOM 7130 C CA . GLY B 1 310 ? 18.266 -24.078 -29.234 1 94.31 310 GLY B CA 1
ATOM 7131 C C . GLY B 1 310 ? 18.734 -25.516 -29.062 1 94.31 310 GLY B C 1
ATOM 7132 O O . GLY B 1 310 ? 17.953 -26.406 -28.734 1 94.31 310 GLY B O 1
ATOM 7133 N N . GLN B 1 311 ? 20.109 -25.734 -29.312 1 92.19 311 GLN B N 1
ATOM 7134 C CA . GLN B 1 311 ? 20.656 -27.078 -29.25 1 92.19 311 GLN B CA 1
ATOM 7135 C C . GLN B 1 311 ? 21.625 -27.234 -28.078 1 92.19 311 GLN B C 1
ATOM 7137 O O . GLN B 1 311 ? 21.766 -28.328 -27.531 1 92.19 311 GLN B O 1
ATOM 7142 N N . ASP B 1 312 ? 22.109 -26.094 -27.766 1 91.56 312 ASP B N 1
ATOM 7143 C CA . ASP B 1 312 ? 23.062 -26.125 -26.656 1 91.56 312 ASP B CA 1
ATOM 7144 C C . ASP B 1 312 ? 22.359 -26.453 -25.344 1 91.56 312 ASP B C 1
ATOM 7146 O O . ASP B 1 312 ? 21.422 -25.781 -24.938 1 91.56 312 ASP B O 1
ATOM 7150 N N . GLY B 1 313 ? 22.703 -27.547 -24.672 1 94.06 313 GLY B N 1
ATOM 7151 C CA . GLY B 1 313 ? 22.156 -27.938 -23.375 1 94.06 313 GLY B CA 1
ATOM 7152 C C . GLY B 1 313 ? 20.984 -28.891 -23.484 1 94.06 313 GLY B C 1
ATOM 7153 O O . GLY B 1 313 ? 20.5 -29.391 -22.484 1 94.06 313 GLY B O 1
ATOM 7154 N N . LEU B 1 314 ? 20.547 -29.094 -24.688 1 96.25 314 LEU B N 1
ATOM 7155 C CA . LEU B 1 314 ? 19.375 -29.938 -24.906 1 96.25 314 LEU B CA 1
ATOM 7156 C C . LEU B 1 314 ? 19.641 -31.359 -24.391 1 96.25 314 LEU B C 1
ATOM 7158 O O . LEU B 1 314 ? 18.766 -31.969 -23.766 1 96.25 314 LEU B O 1
ATOM 7162 N N . SER B 1 315 ? 20.812 -31.828 -24.656 1 96.69 315 SER B N 1
ATOM 7163 C CA . SER B 1 315 ? 21.156 -33.188 -24.203 1 96.69 315 SER B CA 1
ATOM 7164 C C . SER B 1 315 ? 21.141 -33.281 -22.672 1 96.69 315 SER B C 1
ATOM 7166 O O . SER B 1 315 ? 20.734 -34.281 -22.125 1 96.69 315 SER B O 1
ATOM 7168 N N . GLU B 1 316 ? 21.594 -32.25 -22.078 1 97.44 316 GLU B N 1
ATOM 7169 C CA . GLU B 1 316 ? 21.578 -32.219 -20.625 1 97.44 316 GLU B CA 1
ATOM 7170 C C . GLU B 1 316 ? 20.156 -32.188 -20.078 1 97.44 316 GLU B C 1
ATOM 7172 O O . GLU B 1 316 ? 19.859 -32.875 -19.094 1 97.44 316 GLU B O 1
ATOM 7177 N N . VAL B 1 317 ? 19.281 -31.453 -20.672 1 97.81 317 VAL B N 1
ATOM 7178 C CA . VAL B 1 317 ? 17.891 -31.375 -20.266 1 97.81 317 VAL B CA 1
ATOM 7179 C C . VAL B 1 317 ? 17.219 -32.75 -20.406 1 97.81 317 VAL B C 1
ATOM 7181 O O . VAL B 1 317 ? 16.5 -33.188 -19.516 1 97.81 317 VAL B O 1
ATOM 7184 N N . LYS B 1 318 ? 17.516 -33.469 -21.5 1 97.56 318 LYS B N 1
ATOM 7185 C CA . LYS B 1 318 ? 16.984 -34.812 -21.719 1 97.56 318 LYS B CA 1
ATOM 7186 C C . LYS B 1 318 ? 17.469 -35.781 -20.641 1 97.56 318 LYS B C 1
ATOM 7188 O O . LYS B 1 318 ? 16.703 -36.594 -20.141 1 97.56 318 LYS B O 1
ATOM 7193 N N . SER B 1 319 ? 18.719 -35.594 -20.359 1 97.62 319 SER B N 1
ATOM 7194 C CA . SER B 1 319 ? 19.312 -36.469 -19.344 1 97.62 319 SER B CA 1
ATOM 7195 C C . SER B 1 319 ? 18.641 -36.25 -17.984 1 97.62 319 SER B C 1
ATOM 7197 O O . SER B 1 319 ? 18.406 -37.188 -17.25 1 97.62 319 SER B O 1
ATOM 7199 N N . ILE B 1 320 ? 18.375 -35 -17.672 1 97.81 320 ILE B N 1
ATOM 7200 C CA . ILE B 1 320 ? 17.719 -34.688 -16.406 1 97.81 320 ILE B CA 1
ATOM 7201 C C . ILE B 1 320 ? 16.328 -35.281 -16.359 1 97.81 320 ILE B C 1
ATOM 7203 O O . ILE B 1 320 ? 15.938 -35.906 -15.375 1 97.81 320 ILE B O 1
ATOM 7207 N N . LEU B 1 321 ? 15.562 -35.188 -17.438 1 97.81 321 LEU B N 1
ATOM 7208 C CA . LEU B 1 321 ? 14.211 -35.719 -17.516 1 97.81 321 LEU B CA 1
ATOM 7209 C C . LEU B 1 321 ? 14.227 -37.25 -17.391 1 97.81 321 LEU B C 1
ATOM 7211 O O . LEU B 1 321 ? 13.414 -37.812 -16.672 1 97.81 321 LEU B O 1
ATOM 7215 N N . GLU B 1 322 ? 15.18 -37.875 -18.016 1 97 322 GLU B N 1
ATOM 7216 C CA . GLU B 1 322 ? 15.297 -39.344 -17.984 1 97 322 GLU B CA 1
ATOM 7217 C C . GLU B 1 322 ? 15.688 -39.812 -16.594 1 97 322 GLU B C 1
ATOM 7219 O O . GLU B 1 322 ? 15.211 -40.875 -16.141 1 97 322 GLU B O 1
ATOM 7224 N N . SER B 1 323 ? 16.547 -39.062 -16.031 1 97 323 SER B N 1
ATOM 7225 C CA . SER B 1 323 ? 16.953 -39.406 -14.68 1 97 323 SER B CA 1
ATOM 7226 C C . SER B 1 323 ? 15.773 -39.375 -13.719 1 97 323 SER B C 1
ATOM 7228 O O . SER B 1 323 ? 15.594 -40.312 -12.922 1 97 323 SER B O 1
ATOM 7230 N N . VAL B 1 324 ? 14.977 -38.344 -13.766 1 96.5 324 VAL B N 1
ATOM 7231 C CA . VAL B 1 324 ? 13.805 -38.219 -12.906 1 96.5 324 VAL B CA 1
ATOM 7232 C C . VAL B 1 324 ? 12.797 -39.312 -13.242 1 96.5 324 VAL B C 1
ATOM 7234 O O . VAL B 1 324 ? 12.188 -39.906 -12.344 1 96.5 324 VAL B O 1
ATOM 7237 N N . ALA B 1 325 ? 12.648 -39.625 -14.477 1 96.12 325 ALA B N 1
ATOM 7238 C CA . ALA B 1 325 ? 11.734 -40.656 -14.922 1 96.12 325 ALA B CA 1
ATOM 7239 C C . ALA B 1 325 ? 12.156 -42.031 -14.375 1 96.12 325 ALA B C 1
ATOM 7241 O O . ALA B 1 325 ? 11.312 -42.812 -13.93 1 96.12 325 ALA B O 1
ATOM 7242 N N . ARG B 1 326 ? 13.359 -42.312 -14.398 1 96.25 326 ARG B N 1
ATOM 7243 C CA . ARG B 1 326 ? 13.898 -43.594 -13.93 1 96.25 326 ARG B CA 1
ATOM 7244 C C . ARG B 1 326 ? 13.727 -43.719 -12.414 1 96.25 326 ARG B C 1
ATOM 7246 O O . ARG B 1 326 ? 13.359 -44.781 -11.922 1 96.25 326 ARG B O 1
ATOM 7253 N N . GLU B 1 327 ? 13.953 -42.656 -11.789 1 96.44 327 GLU B N 1
ATOM 7254 C CA . GLU B 1 327 ? 13.93 -42.656 -10.328 1 96.44 327 GLU B CA 1
ATOM 7255 C C . GLU B 1 327 ? 12.492 -42.719 -9.805 1 96.44 327 GLU B C 1
ATOM 7257 O O . GLU B 1 327 ? 12.242 -43.281 -8.742 1 96.44 327 GLU B O 1
ATOM 7262 N N . THR B 1 328 ? 11.586 -42.156 -10.5 1 96.44 328 THR B N 1
ATOM 7263 C CA . THR B 1 328 ? 10.25 -41.969 -9.938 1 96.44 328 THR B CA 1
ATOM 7264 C C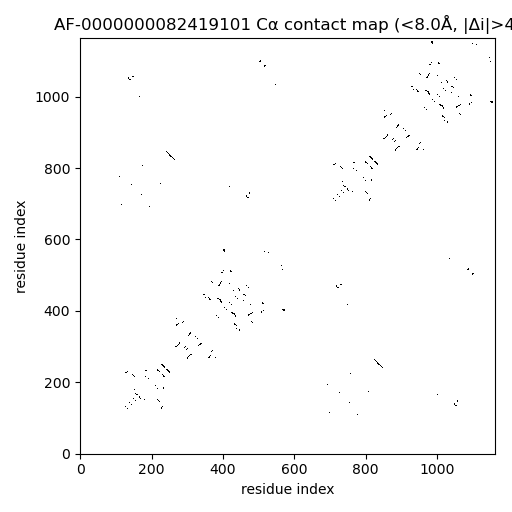 . THR B 1 328 ? 9.211 -42.688 -10.789 1 96.44 328 THR B C 1
ATOM 7266 O O . THR B 1 328 ? 8.031 -42.719 -10.43 1 96.44 328 THR B O 1
ATOM 7269 N N . ASP B 1 329 ? 9.555 -43.25 -11.961 1 95.75 329 ASP B N 1
ATOM 7270 C CA . ASP B 1 329 ? 8.641 -43.875 -12.914 1 95.75 329 ASP B CA 1
ATOM 7271 C C . ASP B 1 329 ? 7.637 -42.875 -13.469 1 95.75 329 ASP B C 1
ATOM 7273 O O . ASP B 1 329 ? 6.465 -43.188 -13.664 1 95.75 329 ASP B O 1
ATOM 7277 N N . PHE B 1 330 ? 8.023 -41.625 -13.461 1 96.44 330 PHE B N 1
ATOM 7278 C CA . PHE B 1 330 ? 7.215 -40.562 -14.023 1 96.44 330 PHE B CA 1
ATOM 7279 C C . PHE B 1 330 ? 7.449 -40.438 -15.523 1 96.44 330 PHE B C 1
ATOM 7281 O O . PHE B 1 330 ? 8.555 -40.125 -15.953 1 96.44 330 PHE B O 1
ATOM 7288 N N . HIS B 1 331 ? 6.348 -40.625 -16.312 1 95.06 331 HIS B N 1
ATOM 7289 C CA . HIS B 1 331 ? 6.5 -40.562 -17.766 1 95.06 331 HIS B CA 1
ATOM 7290 C C . HIS B 1 331 ? 5.555 -39.562 -18.391 1 95.06 331 HIS B C 1
ATOM 7292 O O . HIS B 1 331 ? 5.461 -39.438 -19.609 1 95.06 331 HIS B O 1
ATOM 7298 N N . ASN B 1 332 ? 4.887 -38.812 -17.547 1 95.88 332 ASN B N 1
ATOM 7299 C CA . ASN B 1 332 ? 3.936 -37.844 -18.031 1 95.88 332 ASN B CA 1
ATOM 7300 C C . ASN B 1 332 ? 4.621 -36.5 -18.359 1 95.88 332 ASN B C 1
ATOM 7302 O O . ASN B 1 332 ? 4.309 -35.469 -17.75 1 95.88 332 ASN B O 1
ATOM 7306 N N . TYR B 1 333 ? 5.59 -36.531 -19.281 1 97.31 333 TYR B N 1
ATOM 7307 C CA . TYR B 1 333 ? 6.227 -35.312 -19.703 1 97.31 333 TYR B CA 1
ATOM 7308 C C . TYR B 1 333 ? 6.379 -35.25 -21.219 1 97.31 333 TYR B C 1
ATOM 7310 O O . TYR B 1 333 ? 6.379 -36.312 -21.875 1 97.31 333 TYR B O 1
ATOM 7318 N N . THR B 1 334 ? 6.363 -34.094 -21.781 1 97.38 334 THR B N 1
ATOM 7319 C CA . THR B 1 334 ? 6.59 -33.812 -23.203 1 97.38 334 THR B CA 1
ATOM 7320 C C . THR B 1 334 ? 7.727 -32.812 -23.391 1 97.38 334 THR B C 1
ATOM 7322 O O . THR B 1 334 ? 7.766 -31.781 -22.719 1 97.38 334 THR B O 1
ATOM 7325 N N . LEU B 1 335 ? 8.695 -33.188 -24.203 1 97.56 335 LEU B N 1
ATOM 7326 C CA . LEU B 1 335 ? 9.789 -32.312 -24.547 1 97.56 335 LEU B CA 1
ATOM 7327 C C . LEU B 1 335 ? 9.648 -31.812 -25.984 1 97.56 335 LEU B C 1
ATOM 7329 O O . LEU B 1 335 ? 9.625 -32.625 -26.922 1 97.56 335 LEU B O 1
ATOM 7333 N N . VAL B 1 336 ? 9.43 -30.5 -26.172 1 97.31 336 VAL B N 1
ATOM 7334 C CA . VAL B 1 336 ? 9.359 -29.859 -27.469 1 97.31 336 VAL B CA 1
ATOM 7335 C C . VAL B 1 336 ? 10.641 -29.078 -27.75 1 97.31 336 VAL B C 1
ATOM 7337 O O . VAL B 1 336 ? 11.008 -28.188 -26.969 1 97.31 336 VAL B O 1
ATOM 7340 N N . SER B 1 337 ? 11.328 -29.391 -28.797 1 96.5 337 SER B N 1
ATOM 7341 C CA . SER B 1 337 ? 12.562 -28.703 -29.156 1 96.5 337 SER B CA 1
ATOM 7342 C C . SER B 1 337 ? 12.344 -27.75 -30.328 1 96.5 337 SER B C 1
ATOM 7344 O O . SER B 1 337 ? 11.797 -28.141 -31.359 1 96.5 337 SER B O 1
ATOM 7346 N N . LEU B 1 338 ? 12.695 -26.531 -30.172 1 95.06 338 LEU B N 1
ATOM 7347 C CA . LEU B 1 338 ? 12.602 -25.516 -31.219 1 95.06 338 LEU B CA 1
ATOM 7348 C C . LEU B 1 338 ? 13.977 -24.969 -31.562 1 95.06 338 LEU B C 1
ATOM 7350 O O . LEU B 1 338 ? 14.75 -24.594 -30.672 1 95.06 338 LEU B O 1
ATOM 7354 N N . ASN B 1 339 ? 14.312 -24.906 -32.812 1 92.75 339 ASN B N 1
ATOM 7355 C CA . ASN B 1 339 ? 15.578 -24.328 -33.25 1 92.75 339 ASN B CA 1
ATOM 7356 C C . ASN B 1 339 ? 15.445 -22.828 -33.531 1 92.75 339 ASN B C 1
ATOM 7358 O O . ASN B 1 339 ? 15.648 -22.391 -34.656 1 92.75 339 ASN B O 1
ATOM 7362 N N . GLU B 1 340 ? 15 -22.125 -32.594 1 90.31 340 GLU B N 1
ATOM 7363 C CA . GLU B 1 340 ? 14.797 -20.672 -32.625 1 90.31 340 GLU B CA 1
ATOM 7364 C C . GLU B 1 340 ? 15.383 -20 -31.391 1 90.31 340 GLU B C 1
ATOM 7366 O O . GLU B 1 340 ? 15.82 -20.672 -30.469 1 90.31 340 GLU B O 1
ATOM 7371 N N . GLU B 1 341 ? 15.547 -18.656 -31.5 1 87.88 341 GLU B N 1
ATOM 7372 C CA . GLU B 1 341 ? 15.953 -17.875 -30.328 1 87.88 341 GLU B CA 1
ATOM 7373 C C . GLU B 1 341 ? 14.867 -17.875 -29.266 1 87.88 341 GLU B C 1
ATOM 7375 O O . GLU B 1 341 ? 13.68 -17.969 -29.578 1 87.88 341 GLU B O 1
ATOM 7380 N N . PHE B 1 342 ? 15.312 -17.766 -28.125 1 88.62 342 PHE B N 1
ATOM 7381 C CA . PHE B 1 342 ? 14.406 -17.844 -26.984 1 88.62 342 PHE B CA 1
ATOM 7382 C C . PHE B 1 342 ? 13.367 -16.719 -27.062 1 88.62 342 PHE B C 1
ATOM 7384 O O . PHE B 1 342 ? 13.719 -15.555 -27.234 1 88.62 342 PHE B O 1
ATOM 7391 N N . ASN B 1 343 ? 12.203 -17.062 -26.969 1 86.19 343 ASN B N 1
ATOM 7392 C CA . ASN B 1 343 ? 11.023 -16.203 -26.844 1 86.19 343 ASN B CA 1
ATOM 7393 C C . ASN B 1 343 ? 9.984 -16.828 -25.906 1 86.19 343 ASN B C 1
ATOM 7395 O O . ASN B 1 343 ? 9.383 -17.859 -26.234 1 86.19 343 ASN B O 1
ATOM 7399 N N . ARG B 1 344 ? 9.766 -16.234 -24.859 1 90.5 344 ARG B N 1
ATOM 7400 C CA . ARG B 1 344 ? 8.93 -16.828 -23.828 1 90.5 344 ARG B CA 1
ATOM 7401 C C . ARG B 1 344 ? 7.504 -17.047 -24.344 1 90.5 344 ARG B C 1
ATOM 7403 O O . ARG B 1 344 ? 6.934 -18.125 -24.156 1 90.5 344 ARG B O 1
ATOM 7410 N N . GLY B 1 345 ? 6.883 -16.016 -24.953 1 90.94 345 GLY B N 1
ATOM 7411 C CA . GLY B 1 345 ? 5.531 -16.141 -25.484 1 90.94 345 GLY B CA 1
ATOM 7412 C C . GLY B 1 345 ? 5.391 -17.234 -26.516 1 90.94 345 GLY B C 1
ATOM 7413 O O . GLY B 1 345 ? 4.434 -18.016 -26.469 1 90.94 345 GLY B O 1
ATOM 7414 N N . ARG B 1 346 ? 6.355 -17.297 -27.359 1 91.94 346 ARG B N 1
ATOM 7415 C CA . ARG B 1 346 ? 6.363 -18.344 -28.375 1 91.94 346 ARG B CA 1
ATOM 7416 C C . ARG B 1 346 ? 6.473 -19.719 -27.75 1 91.94 346 ARG B C 1
ATOM 7418 O O . ARG B 1 346 ? 5.785 -20.656 -28.156 1 91.94 346 ARG B O 1
ATOM 7425 N N . GLY B 1 347 ? 7.34 -19.812 -26.828 1 94.69 347 GLY B N 1
ATOM 7426 C CA . GLY B 1 347 ? 7.504 -21.094 -26.125 1 94.69 347 GLY B CA 1
ATOM 7427 C C . GLY B 1 347 ? 6.238 -21.562 -25.438 1 94.69 347 GLY B C 1
ATOM 7428 O O . GLY B 1 347 ? 5.859 -22.734 -25.562 1 94.69 347 GLY B O 1
ATOM 7429 N N . LEU B 1 348 ? 5.605 -20.672 -24.703 1 96.75 348 LEU B N 1
ATOM 7430 C CA . LEU B 1 348 ? 4.379 -21.016 -23.984 1 96.75 348 LEU B CA 1
ATOM 7431 C C . LEU B 1 348 ? 3.262 -21.359 -24.969 1 96.75 348 LEU B C 1
ATOM 7433 O O . LEU B 1 348 ? 2.488 -22.297 -24.719 1 96.75 348 LEU B O 1
ATOM 7437 N N . ASP B 1 349 ? 3.221 -20.641 -26.047 1 95 349 ASP B N 1
ATOM 7438 C CA . ASP B 1 349 ? 2.23 -20.922 -27.078 1 95 349 ASP B CA 1
ATOM 7439 C C . ASP B 1 349 ? 2.438 -22.312 -27.672 1 95 349 ASP B C 1
ATOM 7441 O O . ASP B 1 349 ? 1.481 -23.078 -27.828 1 95 349 ASP B O 1
ATOM 7445 N N . MET B 1 350 ? 3.646 -22.672 -28.031 1 95.69 350 MET B N 1
ATOM 7446 C CA . MET B 1 350 ? 3.975 -23.984 -28.578 1 95.69 350 MET B CA 1
ATOM 7447 C C . MET B 1 350 ? 3.666 -25.094 -27.578 1 95.69 350 MET B C 1
ATOM 7449 O O . MET B 1 350 ? 3.174 -26.156 -27.953 1 95.69 350 MET B O 1
ATOM 7453 N N . GLY B 1 351 ? 4.031 -24.812 -26.297 1 97.69 351 GLY B N 1
ATOM 7454 C CA . GLY B 1 351 ? 3.732 -25.781 -25.266 1 97.69 351 GLY B CA 1
ATOM 7455 C C . GLY B 1 351 ? 2.25 -26.062 -25.109 1 97.69 351 GLY B C 1
ATOM 7456 O O . GLY B 1 351 ? 1.845 -27.203 -24.922 1 97.69 351 GLY B O 1
ATOM 7457 N N . ALA B 1 352 ? 1.452 -25.047 -25.203 1 97.5 352 ALA B N 1
ATOM 7458 C CA . ALA B 1 352 ? 0.002 -25.188 -25.109 1 97.5 352 ALA B CA 1
ATOM 7459 C C . ALA B 1 352 ? -0.542 -26 -26.281 1 97.5 352 ALA B C 1
ATOM 7461 O O . ALA B 1 352 ? -1.427 -26.844 -26.109 1 97.5 352 ALA B O 1
ATOM 7462 N N . ARG B 1 353 ? -0.006 -25.797 -27.406 1 95.5 353 ARG B N 1
ATOM 7463 C CA . ARG B 1 353 ? -0.506 -26.422 -28.625 1 95.5 353 ARG B CA 1
ATOM 7464 C C . ARG B 1 353 ? 0.014 -27.859 -28.75 1 95.5 353 ARG B C 1
ATOM 7466 O O . ARG B 1 353 ? -0.531 -28.656 -29.516 1 95.5 353 ARG B O 1
ATOM 7473 N N . ALA B 1 354 ? 1.077 -28.125 -28.078 1 96 354 ALA B N 1
ATOM 7474 C CA . ALA B 1 354 ? 1.65 -29.469 -28.125 1 96 354 ALA B CA 1
ATOM 7475 C C . ALA B 1 354 ? 0.74 -30.469 -27.438 1 96 354 ALA B C 1
ATOM 7477 O O . ALA B 1 354 ? 0.848 -31.672 -27.672 1 96 354 ALA B O 1
ATOM 7478 N N . TRP B 1 355 ? -0.107 -30 -26.562 1 96.25 355 TRP B N 1
ATOM 7479 C CA . TRP B 1 355 ? -1.049 -30.875 -25.859 1 96.25 355 TRP B CA 1
ATOM 7480 C C . TRP B 1 355 ? -2.117 -31.406 -26.812 1 96.25 355 TRP B C 1
ATOM 7482 O O . TRP B 1 355 ? -2.77 -30.625 -27.516 1 96.25 355 TRP B O 1
ATOM 7492 N N . GLU B 1 356 ? -2.379 -32.75 -26.812 1 91.75 356 GLU B N 1
ATOM 7493 C CA . GLU B 1 356 ? -3.312 -33.344 -27.766 1 91.75 356 GLU B CA 1
ATOM 7494 C C . GLU B 1 356 ? -4.375 -34.188 -27.047 1 91.75 356 GLU B C 1
ATOM 7496 O O . GLU B 1 356 ? -5.156 -34.875 -27.688 1 91.75 356 GLU B O 1
ATOM 7501 N N . LYS B 1 357 ? -4.469 -34.156 -25.828 1 92.44 357 LYS B N 1
ATOM 7502 C CA . LYS B 1 357 ? -5.34 -35.062 -25.062 1 92.44 357 LYS B CA 1
ATOM 7503 C C . LYS B 1 357 ? -6.613 -34.344 -24.625 1 92.44 357 LYS B C 1
ATOM 7505 O O . LYS B 1 357 ? -7.156 -34.625 -23.562 1 92.44 357 LYS B O 1
ATOM 7510 N N . GLY B 1 358 ? -7.012 -33.25 -25.328 1 92.94 358 GLY B N 1
ATOM 7511 C CA . GLY B 1 358 ? -8.258 -32.562 -25 1 92.94 358 GLY B CA 1
ATOM 7512 C C . GLY B 1 358 ? -8.055 -31.359 -24.109 1 92.94 358 GLY B C 1
ATOM 7513 O O . GLY B 1 358 ? -7.102 -30.594 -24.281 1 92.94 358 GLY B O 1
ATOM 7514 N N . GLU B 1 359 ? -9.102 -31.172 -23.219 1 95.88 359 GLU B N 1
ATOM 7515 C CA . GLU B 1 359 ? -9.047 -30 -22.344 1 95.88 359 GLU B CA 1
ATOM 7516 C C . GLU B 1 359 ? -8.117 -30.25 -21.156 1 95.88 359 GLU B C 1
ATOM 7518 O O . GLU B 1 359 ? -8.07 -31.344 -20.609 1 95.88 359 GLU B O 1
ATOM 7523 N N . VAL B 1 360 ? -7.398 -29.234 -20.812 1 97.88 360 VAL B N 1
ATOM 7524 C CA . VAL B 1 360 ? -6.473 -29.359 -19.688 1 97.88 360 VAL B CA 1
ATOM 7525 C C . VAL B 1 360 ? -6.266 -28 -19.031 1 97.88 360 VAL B C 1
ATOM 7527 O O . VAL B 1 360 ? -6.359 -26.969 -19.688 1 97.88 360 VAL B O 1
ATOM 7530 N N . LEU B 1 361 ? -6.07 -28.016 -17.734 1 98.5 361 LEU B N 1
ATOM 7531 C CA . LEU B 1 361 ? -5.621 -26.828 -17 1 98.5 361 LEU B CA 1
ATOM 7532 C C . LEU B 1 361 ? -4.117 -26.625 -17.172 1 98.5 361 LEU B C 1
ATOM 7534 O O . LEU B 1 361 ? -3.334 -27.547 -16.922 1 98.5 361 LEU B O 1
ATOM 7538 N N . MET B 1 362 ? -3.721 -25.484 -17.656 1 98.81 362 MET B N 1
ATOM 7539 C CA . MET B 1 362 ? -2.309 -25.188 -17.875 1 98.81 362 MET B CA 1
ATOM 7540 C C . MET B 1 362 ? -1.768 -24.25 -16.812 1 98.81 362 MET B C 1
ATOM 7542 O O . MET B 1 362 ? -2.457 -23.312 -16.391 1 98.81 362 MET B O 1
ATOM 7546 N N . PHE B 1 363 ? -0.592 -24.516 -16.359 1 98.81 363 PHE B N 1
ATOM 7547 C CA . PHE B 1 363 ? 0.181 -23.594 -15.547 1 98.81 363 PHE B CA 1
ATOM 7548 C C . PHE B 1 363 ? 1.39 -23.078 -16.312 1 98.81 363 PHE B C 1
ATOM 7550 O O . PHE B 1 363 ? 2.35 -23.812 -16.547 1 98.81 363 PHE B O 1
ATOM 7557 N N . PHE B 1 364 ? 1.275 -21.812 -16.797 1 98.62 364 PHE B N 1
ATOM 7558 C CA . PHE B 1 364 ? 2.426 -21.156 -17.406 1 98.62 364 PHE B CA 1
ATOM 7559 C C . PHE B 1 364 ? 3.469 -20.797 -16.359 1 98.62 364 PHE B C 1
ATOM 7561 O O . PHE B 1 364 ? 3.246 -19.922 -15.531 1 98.62 364 PHE B O 1
ATOM 7568 N N . CYS B 1 365 ? 4.566 -21.438 -16.406 1 97.62 365 CYS B N 1
ATOM 7569 C CA . CYS B 1 365 ? 5.547 -21.359 -15.336 1 97.62 365 CYS B CA 1
ATOM 7570 C C . CYS B 1 365 ? 6.918 -20.969 -15.875 1 97.62 365 CYS B C 1
ATOM 7572 O O . CYS B 1 365 ? 7.148 -21.016 -17.094 1 97.62 365 CYS B O 1
ATOM 7574 N N . ASP B 1 366 ? 7.777 -20.469 -15.008 1 95.56 366 ASP B N 1
ATOM 7575 C CA . ASP B 1 366 ? 9.18 -20.172 -15.297 1 95.56 366 ASP B CA 1
ATOM 7576 C C . ASP B 1 366 ? 10.102 -21.141 -14.562 1 95.56 366 ASP B C 1
ATOM 7578 O O . ASP B 1 366 ? 9.719 -21.719 -13.531 1 95.56 366 ASP B O 1
ATOM 7582 N N . VAL B 1 367 ? 11.273 -21.281 -15.133 1 97.44 367 VAL B N 1
ATOM 7583 C CA . VAL B 1 367 ? 12.219 -22.25 -14.578 1 97.44 367 VAL B CA 1
ATOM 7584 C C . VAL B 1 367 ? 12.664 -21.797 -13.195 1 97.44 367 VAL B C 1
ATOM 7586 O O . VAL B 1 367 ? 13.047 -22.609 -12.359 1 97.44 367 VAL B O 1
ATOM 7589 N N . ASP B 1 368 ? 12.539 -20.547 -12.898 1 96.75 368 ASP B N 1
ATOM 7590 C CA . ASP B 1 368 ? 13.008 -20.016 -11.625 1 96.75 368 ASP B CA 1
ATOM 7591 C C . ASP B 1 368 ? 11.867 -19.922 -10.617 1 96.75 368 ASP B C 1
ATOM 7593 O O . ASP B 1 368 ? 11.984 -19.219 -9.609 1 96.75 368 ASP B O 1
ATOM 7597 N N . VAL B 1 369 ? 10.82 -20.609 -10.82 1 97.81 369 VAL B N 1
ATOM 7598 C CA . VAL B 1 369 ? 9.664 -20.547 -9.938 1 97.81 369 VAL B CA 1
ATOM 7599 C C . VAL B 1 369 ? 9.688 -21.75 -8.984 1 97.81 369 VAL B C 1
ATOM 7601 O O . VAL B 1 369 ? 10.039 -22.859 -9.383 1 97.81 369 VAL B O 1
ATOM 7604 N N . TYR B 1 370 ? 9.422 -21.516 -7.73 1 98 370 TYR B N 1
ATOM 7605 C CA . TYR B 1 370 ? 9.172 -22.531 -6.707 1 98 370 TYR B CA 1
ATOM 7606 C C . TYR B 1 370 ? 7.719 -22.516 -6.266 1 98 370 TYR B C 1
ATOM 7608 O O . TYR B 1 370 ? 7.148 -21.438 -6.027 1 98 370 TYR B O 1
ATOM 7616 N N . PHE B 1 371 ? 7.059 -23.672 -6.223 1 98.19 371 PHE B N 1
ATOM 7617 C CA . PHE B 1 371 ? 5.652 -23.703 -5.836 1 98.19 371 PHE B CA 1
ATOM 7618 C C . PHE B 1 371 ? 5.359 -24.906 -4.949 1 98.19 371 PHE B C 1
ATOM 7620 O O . PHE B 1 371 ? 6.141 -25.844 -4.902 1 98.19 371 PHE B O 1
ATOM 7627 N N . THR B 1 372 ? 4.27 -24.859 -4.215 1 97.44 372 THR B N 1
ATOM 7628 C CA . THR B 1 372 ? 3.836 -25.906 -3.299 1 97.44 372 THR B CA 1
ATOM 7629 C C . THR B 1 372 ? 2.625 -26.641 -3.859 1 97.44 372 THR B C 1
ATOM 7631 O O . THR B 1 372 ? 2.047 -26.234 -4.863 1 97.44 372 THR B O 1
ATOM 7634 N N . ALA B 1 373 ? 2.32 -27.719 -3.236 1 96.31 373 ALA B N 1
ATOM 7635 C CA . ALA B 1 373 ? 1.137 -28.469 -3.633 1 96.31 373 ALA B CA 1
ATOM 7636 C C . ALA B 1 373 ? -0.136 -27.656 -3.404 1 96.31 373 ALA B C 1
ATOM 7638 O O . ALA B 1 373 ? -1.095 -27.766 -4.172 1 96.31 373 ALA B O 1
ATOM 7639 N N . GLU B 1 374 ? -0.171 -26.859 -2.346 1 94.38 374 GLU B N 1
ATOM 7640 C CA . GLU B 1 374 ? -1.314 -26 -2.049 1 94.38 374 GLU B CA 1
ATOM 7641 C C . GLU B 1 374 ? -1.571 -25.016 -3.182 1 94.38 374 GLU B C 1
ATOM 7643 O O . GLU B 1 374 ? -2.723 -24.703 -3.49 1 94.38 374 GLU B O 1
ATOM 7648 N N . PHE B 1 375 ? -0.487 -24.594 -3.709 1 97.12 375 PHE B N 1
ATOM 7649 C CA . PHE B 1 375 ? -0.646 -23.688 -4.832 1 97.12 375 PHE B CA 1
ATOM 7650 C C . PHE B 1 375 ? -1.34 -24.375 -6 1 97.12 375 PHE B C 1
ATOM 7652 O O . PHE B 1 375 ? -2.209 -23.781 -6.648 1 97.12 375 PHE B O 1
ATOM 7659 N N . LEU B 1 376 ? -0.925 -25.578 -6.355 1 98.06 376 LEU B N 1
ATOM 7660 C CA . LEU B 1 376 ? -1.557 -26.312 -7.441 1 98.06 376 LEU B CA 1
ATOM 7661 C C . LEU B 1 376 ? -3.053 -26.469 -7.191 1 98.06 376 LEU B C 1
ATOM 7663 O O . LEU B 1 376 ? -3.855 -26.375 -8.125 1 98.06 376 LEU B O 1
ATOM 7667 N N . ASN B 1 377 ? -3.396 -26.703 -5.965 1 96.25 377 ASN B N 1
ATOM 7668 C CA . ASN B 1 377 ? -4.812 -26.766 -5.617 1 96.25 377 ASN B CA 1
ATOM 7669 C C . ASN B 1 377 ? -5.504 -25.422 -5.863 1 96.25 377 ASN B C 1
ATOM 7671 O O . ASN B 1 377 ? -6.641 -25.391 -6.332 1 96.25 377 ASN B O 1
ATOM 7675 N N . SER B 1 378 ? -4.812 -24.359 -5.52 1 96.44 378 SER B N 1
ATOM 7676 C CA . SER B 1 378 ? -5.371 -23.031 -5.77 1 96.44 378 SER B CA 1
ATOM 7677 C C . SER B 1 378 ? -5.617 -22.812 -7.258 1 96.44 378 SER B C 1
ATOM 7679 O O . SER B 1 378 ? -6.59 -22.156 -7.641 1 96.44 378 SER B O 1
ATOM 7681 N N . CYS B 1 379 ? -4.711 -23.297 -8.094 1 97.88 379 CYS B N 1
ATOM 7682 C CA . CYS B 1 379 ? -4.91 -23.203 -9.539 1 97.88 379 CYS B CA 1
ATOM 7683 C C . CYS B 1 379 ? -6.207 -23.891 -9.953 1 97.88 379 CYS B C 1
ATOM 7685 O O . CYS B 1 379 ? -6.988 -23.328 -10.727 1 97.88 379 CYS B O 1
ATOM 7687 N N . ARG B 1 380 ? -6.426 -25.109 -9.422 1 97.88 380 ARG B N 1
ATOM 7688 C CA . ARG B 1 380 ? -7.609 -25.891 -9.766 1 97.88 380 ARG B CA 1
ATOM 7689 C C . ARG B 1 380 ? -8.883 -25.219 -9.266 1 97.88 380 ARG B C 1
ATOM 7691 O O . ARG B 1 380 ? -9.922 -25.25 -9.93 1 97.88 380 ARG B O 1
ATOM 7698 N N . LEU B 1 381 ? -8.773 -24.594 -8.109 1 96.25 381 LEU B N 1
ATOM 7699 C CA . LEU B 1 381 ? -9.953 -24.016 -7.457 1 96.25 381 LEU B CA 1
ATOM 7700 C C . LEU B 1 381 ? -10.328 -22.688 -8.094 1 96.25 381 LEU B C 1
ATOM 7702 O O . LEU B 1 381 ? -11.5 -22.297 -8.078 1 96.25 381 LEU B O 1
ATOM 7706 N N . ASN B 1 382 ? -9.359 -22 -8.672 1 96.12 382 ASN B N 1
ATOM 7707 C CA . ASN B 1 382 ? -9.617 -20.625 -9.109 1 96.12 382 ASN B CA 1
ATOM 7708 C C . ASN B 1 382 ? -9.625 -20.516 -10.633 1 96.12 382 ASN B C 1
ATOM 7710 O O . ASN B 1 382 ? -9.641 -19.406 -11.18 1 96.12 382 ASN B O 1
ATOM 7714 N N . ALA B 1 383 ? -9.586 -21.609 -11.328 1 96.56 383 ALA B N 1
ATOM 7715 C CA . ALA B 1 383 ? -9.734 -21.625 -12.781 1 96.56 383 ALA B CA 1
ATOM 7716 C C . ALA B 1 383 ? -10.898 -22.516 -13.195 1 96.56 383 ALA B C 1
ATOM 7718 O O . ALA B 1 383 ? -11.125 -23.578 -12.609 1 96.56 383 ALA B O 1
ATOM 7719 N N . GLU B 1 384 ? -11.688 -22.062 -14.086 1 94.94 384 GLU B N 1
ATOM 7720 C CA . GLU B 1 384 ? -12.828 -22.781 -14.641 1 94.94 384 GLU B CA 1
ATOM 7721 C C . GLU B 1 384 ? -13.016 -22.469 -16.125 1 94.94 384 GLU B C 1
ATOM 7723 O O . GLU B 1 384 ? -13.039 -21.297 -16.516 1 94.94 384 GLU B O 1
ATOM 7728 N N . PRO B 1 385 ? -13.086 -23.547 -16.922 1 95.38 385 PRO B N 1
ATOM 7729 C CA . PRO B 1 385 ? -13.195 -23.312 -18.375 1 95.38 385 PRO B CA 1
ATOM 7730 C C . PRO B 1 385 ? -14.367 -22.406 -18.734 1 95.38 385 PRO B C 1
ATOM 7732 O O . PRO B 1 385 ? -15.5 -22.656 -18.312 1 95.38 385 PRO B O 1
ATOM 7735 N N . GLY B 1 386 ? -14.047 -21.375 -19.422 1 94 386 GLY B N 1
ATOM 7736 C CA . GLY B 1 386 ? -15.062 -20.453 -19.938 1 94 386 GLY B CA 1
ATOM 7737 C C . GLY B 1 386 ? -15.578 -19.5 -18.875 1 94 386 GLY B C 1
ATOM 7738 O O . GLY B 1 386 ? -16.453 -18.672 -19.156 1 94 386 GLY B O 1
ATOM 7739 N N . LYS B 1 387 ? -15.023 -19.547 -17.688 1 92.75 387 LYS B N 1
ATOM 7740 C CA . LYS B 1 387 ? -15.609 -18.75 -16.625 1 92.75 387 LYS B CA 1
ATOM 7741 C C . LYS B 1 387 ? -14.547 -17.938 -15.898 1 92.75 387 LYS B C 1
ATOM 7743 O O . LYS B 1 387 ? -14.734 -16.734 -15.641 1 92.75 387 LYS B O 1
ATOM 7748 N N . LYS B 1 388 ? -13.453 -18.656 -15.586 1 94.75 388 LYS B N 1
ATOM 7749 C CA . LYS B 1 388 ? -12.477 -18 -14.727 1 94.75 388 LYS B CA 1
ATOM 7750 C C . LYS B 1 388 ? -11.055 -18.344 -15.156 1 94.75 388 LYS B C 1
ATOM 7752 O O . LYS B 1 388 ? -10.766 -19.484 -15.531 1 94.75 388 LYS B O 1
ATOM 7757 N N . VAL B 1 389 ? -10.219 -17.359 -15.086 1 96.94 389 VAL B N 1
ATOM 7758 C CA . VAL B 1 389 ? -8.781 -17.547 -15.258 1 96.94 389 VAL B CA 1
ATOM 7759 C C . VAL B 1 389 ? -8.047 -17.062 -14.008 1 96.94 389 VAL B C 1
ATOM 7761 O O . VAL B 1 389 ? -8.461 -16.078 -13.375 1 96.94 389 VAL B O 1
ATOM 7764 N N . PHE B 1 390 ? -6.977 -17.781 -13.617 1 98 390 PHE B N 1
ATOM 7765 C CA . PHE B 1 390 ? -6.277 -17.484 -12.375 1 98 390 PHE B CA 1
ATOM 7766 C C . PHE B 1 390 ? -4.918 -16.844 -12.656 1 98 390 PHE B C 1
ATOM 7768 O O . PHE B 1 390 ? -4.086 -17.438 -13.352 1 98 390 PHE B O 1
ATOM 7775 N N . TYR B 1 391 ? -4.656 -15.656 -12.211 1 97.94 391 TYR B N 1
ATOM 7776 C CA . TYR B 1 391 ? -3.393 -14.93 -12.281 1 97.94 391 TYR B CA 1
ATOM 7777 C C . TYR B 1 391 ? -2.814 -14.703 -10.891 1 97.94 391 TYR B C 1
ATOM 7779 O O . TYR B 1 391 ? -2.955 -13.617 -10.328 1 97.94 391 TYR B O 1
ATOM 7787 N N . PRO B 1 392 ? -2.102 -15.664 -10.391 1 97.81 392 PRO B N 1
ATOM 7788 C CA . PRO B 1 392 ? -1.506 -15.516 -9.062 1 97.81 392 PRO B CA 1
ATOM 7789 C C . PRO B 1 392 ? -0.383 -14.477 -9.031 1 97.81 392 PRO B C 1
ATOM 7791 O O . PRO B 1 392 ? 0.355 -14.336 -10.008 1 97.81 392 PRO B O 1
ATOM 7794 N N . VAL B 1 393 ? -0.29 -13.734 -7.957 1 97.5 393 VAL B N 1
ATOM 7795 C CA . VAL B 1 393 ? 0.836 -12.844 -7.719 1 97.5 393 VAL B CA 1
ATOM 7796 C C . VAL B 1 393 ? 1.951 -13.594 -6.992 1 97.5 393 VAL B C 1
ATOM 7798 O O . VAL B 1 393 ? 1.753 -14.086 -5.883 1 97.5 393 VAL B O 1
ATOM 7801 N N . VAL B 1 394 ? 3.059 -13.617 -7.57 1 97.56 394 VAL B N 1
ATOM 7802 C CA . VAL B 1 394 ? 4.188 -14.383 -7.059 1 97.56 394 VAL B CA 1
ATOM 7803 C C . VAL B 1 394 ? 4.996 -13.539 -6.082 1 97.56 394 VAL B C 1
ATOM 7805 O O . VAL B 1 394 ? 4.996 -12.305 -6.172 1 97.56 394 VAL B O 1
ATOM 7808 N N . PHE B 1 395 ? 5.547 -14.195 -5.078 1 97.81 395 PHE B N 1
ATOM 7809 C CA . PHE B 1 395 ? 6.48 -13.523 -4.184 1 97.81 395 PHE B CA 1
ATOM 7810 C C . PHE B 1 395 ? 7.914 -13.664 -4.688 1 97.81 395 PHE B C 1
ATOM 7812 O O . PHE B 1 395 ? 8.469 -14.766 -4.676 1 97.81 395 PHE B O 1
ATOM 7819 N N . SER B 1 396 ? 8.523 -12.609 -5.109 1 97.25 396 SER B N 1
ATOM 7820 C CA . SER B 1 396 ? 9.875 -12.625 -5.656 1 97.25 396 SER B CA 1
ATOM 7821 C C . SER B 1 396 ? 10.914 -12.406 -4.559 1 97.25 396 SER B C 1
ATOM 7823 O O . SER B 1 396 ? 10.883 -11.398 -3.855 1 97.25 396 SER B O 1
ATOM 7825 N N . LEU B 1 397 ? 11.82 -13.328 -4.473 1 97.81 397 LEU B N 1
ATOM 7826 C CA . LEU B 1 397 ? 12.883 -13.227 -3.473 1 97.81 397 LEU B CA 1
ATOM 7827 C C . LEU B 1 397 ? 14 -12.312 -3.959 1 97.81 397 LEU B C 1
ATOM 7829 O O . LEU B 1 397 ? 14.312 -12.289 -5.152 1 97.81 397 LEU B O 1
ATOM 7833 N N . TYR B 1 398 ? 14.57 -11.57 -3.016 1 96.75 398 TYR B N 1
ATOM 7834 C CA . TYR B 1 398 ? 15.719 -10.727 -3.316 1 96.75 398 TYR B CA 1
ATOM 7835 C C . TYR B 1 398 ? 17 -11.562 -3.43 1 96.75 398 TYR B C 1
ATOM 7837 O O . TYR B 1 398 ? 16.969 -12.773 -3.23 1 96.75 398 TYR B O 1
ATOM 7845 N N . ASN B 1 399 ? 18.062 -10.891 -3.855 1 95.25 399 ASN B N 1
ATOM 7846 C CA . ASN B 1 399 ? 19.375 -11.523 -3.965 1 95.25 399 ASN B CA 1
ATOM 7847 C C . ASN B 1 399 ? 19.828 -12.109 -2.629 1 95.25 399 ASN B C 1
ATOM 7849 O O . ASN B 1 399 ? 20.109 -11.375 -1.684 1 95.25 399 ASN B O 1
ATOM 7853 N N . PRO B 1 400 ? 19.938 -13.445 -2.576 1 94.81 400 PRO B N 1
ATOM 7854 C CA . PRO B 1 400 ? 20.312 -14.078 -1.306 1 94.81 400 PRO B CA 1
ATOM 7855 C C . PRO B 1 400 ? 21.672 -13.625 -0.785 1 94.81 400 PRO B C 1
ATOM 7857 O O . PRO B 1 400 ? 21.891 -13.609 0.427 1 94.81 400 PRO B O 1
ATOM 7860 N N . ALA B 1 401 ? 22.531 -13.234 -1.652 1 90.19 401 ALA B N 1
ATOM 7861 C CA . ALA B 1 401 ? 23.844 -12.758 -1.229 1 90.19 401 ALA B CA 1
ATOM 7862 C C . ALA B 1 401 ? 23.734 -11.484 -0.405 1 90.19 401 ALA B C 1
ATOM 7864 O O . ALA B 1 401 ? 24.578 -11.203 0.445 1 90.19 401 ALA B O 1
ATOM 7865 N N . ILE B 1 402 ? 22.688 -10.727 -0.713 1 89.94 402 ILE B N 1
ATOM 7866 C CA . ILE B 1 402 ? 22.453 -9.484 0.02 1 89.94 402 ILE B CA 1
ATOM 7867 C C . ILE B 1 402 ? 21.625 -9.766 1.27 1 89.94 402 ILE B C 1
ATOM 7869 O O . ILE B 1 402 ? 21.953 -9.305 2.361 1 89.94 402 ILE B O 1
ATOM 7873 N N . VAL B 1 403 ? 20.641 -10.57 1.168 1 91.44 403 VAL B N 1
ATOM 7874 C CA . VAL B 1 403 ? 19.688 -10.844 2.242 1 91.44 403 VAL B CA 1
ATOM 7875 C C . VAL B 1 403 ? 20.391 -11.578 3.379 1 91.44 403 VAL B C 1
ATOM 7877 O O . VAL B 1 403 ? 20.172 -11.289 4.555 1 91.44 403 VAL B O 1
ATOM 7880 N N . TYR B 1 404 ? 21.25 -12.5 2.996 1 89.69 404 TYR B N 1
ATOM 7881 C CA . TYR B 1 404 ? 21.922 -13.328 3.986 1 89.69 404 TYR B CA 1
ATOM 7882 C C . TYR B 1 404 ? 23.406 -13 4.055 1 89.69 404 TYR B C 1
ATOM 7884 O O . TYR B 1 404 ? 24.234 -13.891 4.219 1 89.69 404 TYR B O 1
ATOM 7892 N N . ALA B 1 405 ? 23.641 -11.805 3.869 1 82.25 405 ALA B N 1
ATOM 7893 C CA . ALA B 1 405 ? 25.016 -11.344 3.844 1 82.25 405 ALA B CA 1
ATOM 7894 C C . ALA B 1 405 ? 25.719 -11.641 5.164 1 82.25 405 ALA B C 1
ATOM 7896 O O . ALA B 1 405 ? 26.953 -11.742 5.211 1 82.25 405 ALA B O 1
ATOM 7897 N N . ASN B 1 406 ? 25.016 -11.789 6.195 1 74.75 406 ASN B N 1
ATOM 7898 C CA . ASN B 1 406 ? 25.594 -12.062 7.512 1 74.75 406 ASN B CA 1
ATOM 7899 C C . ASN B 1 406 ? 26.031 -13.516 7.641 1 74.75 406 ASN B C 1
ATOM 7901 O O . ASN B 1 406 ? 26.703 -13.883 8.609 1 74.75 406 ASN B O 1
ATOM 7905 N N . GLN B 1 407 ? 25.734 -14.25 6.688 1 77.12 407 GLN B N 1
ATOM 7906 C CA . GLN B 1 407 ? 26.109 -15.664 6.684 1 77.12 407 GLN B CA 1
ATOM 7907 C C . GLN B 1 407 ? 27.141 -15.953 5.605 1 77.12 407 GLN B C 1
ATOM 7909 O O . GLN B 1 407 ? 27.234 -15.234 4.609 1 77.12 407 GLN B O 1
ATOM 7914 N N . ASP B 1 408 ? 27.969 -16.875 5.875 1 78.88 408 ASP B N 1
ATOM 7915 C CA . ASP B 1 408 ? 29 -17.234 4.895 1 78.88 408 ASP B CA 1
ATOM 7916 C C . ASP B 1 408 ? 28.359 -17.797 3.625 1 78.88 408 ASP B C 1
ATOM 7918 O O . ASP B 1 408 ? 28.797 -17.484 2.516 1 78.88 408 ASP B O 1
ATOM 7922 N N . ILE B 1 409 ? 27.391 -18.625 3.863 1 85.25 409 ILE B N 1
ATOM 7923 C CA . ILE B 1 409 ? 26.656 -19.219 2.748 1 85.25 409 ILE B CA 1
ATOM 7924 C C . ILE B 1 409 ? 25.156 -19.047 2.951 1 85.25 409 ILE B C 1
ATOM 7926 O O . ILE B 1 409 ? 24.641 -19.281 4.047 1 85.25 409 ILE B O 1
ATOM 7930 N N . PRO B 1 410 ? 24.594 -18.609 1.862 1 89 410 PRO B N 1
ATOM 7931 C CA . PRO B 1 410 ? 23.141 -18.5 1.992 1 89 410 PRO B CA 1
ATOM 7932 C C . PRO B 1 410 ? 22.484 -19.844 2.352 1 89 410 PRO B C 1
ATOM 7934 O O . PRO B 1 410 ? 22.984 -20.906 1.961 1 89 410 PRO B O 1
ATOM 7937 N N . PRO B 1 411 ? 21.5 -19.797 3.1 1 92.06 411 PRO B N 1
ATOM 7938 C CA . PRO B 1 411 ? 20.797 -21.031 3.428 1 92.06 411 PRO B CA 1
ATOM 7939 C C . PRO B 1 411 ? 20.219 -21.719 2.195 1 92.06 411 PRO B C 1
ATOM 7941 O O . PRO B 1 411 ? 20.141 -21.109 1.123 1 92.06 411 PRO B O 1
ATOM 7944 N N . PRO B 1 412 ? 19.906 -23.016 2.426 1 92.19 412 PRO B N 1
ATOM 7945 C CA . PRO B 1 412 ? 19.266 -23.734 1.318 1 92.19 412 PRO B CA 1
ATOM 7946 C C . PRO B 1 412 ? 17.969 -23.062 0.86 1 92.19 412 PRO B C 1
ATOM 7948 O O . PRO B 1 412 ? 17.359 -22.312 1.628 1 92.19 412 PRO B O 1
ATOM 7951 N N . VAL B 1 413 ? 17.578 -23.312 -0.329 1 92.19 413 VAL B N 1
ATOM 7952 C CA . VAL B 1 413 ? 16.453 -22.625 -0.983 1 92.19 413 VAL B CA 1
ATOM 7953 C C . VAL B 1 413 ? 15.188 -22.797 -0.148 1 92.19 413 VAL B C 1
ATOM 7955 O O . VAL B 1 413 ? 14.414 -21.844 0.007 1 92.19 413 VAL B O 1
ATOM 7958 N N . GLU B 1 414 ? 14.977 -23.953 0.452 1 91.38 414 GLU B N 1
ATOM 7959 C CA . GLU B 1 414 ? 13.773 -24.25 1.215 1 91.38 414 GLU B CA 1
ATOM 7960 C C . GLU B 1 414 ? 13.641 -23.328 2.422 1 91.38 414 GLU B C 1
ATOM 7962 O O . GLU B 1 414 ? 12.531 -22.984 2.834 1 91.38 414 GLU B O 1
ATOM 7967 N N . GLN B 1 415 ? 14.766 -22.828 2.906 1 93.25 415 GLN B N 1
ATOM 7968 C CA . GLN B 1 415 ? 14.781 -21.969 4.086 1 93.25 415 GLN B CA 1
ATOM 7969 C C . GLN B 1 415 ? 14.68 -20.5 3.693 1 93.25 415 GLN B C 1
ATOM 7971 O O . GLN B 1 415 ? 14.438 -19.641 4.543 1 93.25 415 GLN B O 1
ATOM 7976 N N . GLN B 1 416 ? 14.82 -20.266 2.406 1 94.88 416 GLN B N 1
ATOM 7977 C CA . GLN B 1 416 ? 14.758 -18.891 1.935 1 94.88 416 GLN B CA 1
ATOM 7978 C C . GLN B 1 416 ? 13.32 -18.484 1.606 1 94.88 416 GLN B C 1
ATOM 7980 O O . GLN B 1 416 ? 13.039 -17.297 1.404 1 94.88 416 GLN B O 1
ATOM 7985 N N . LEU B 1 417 ? 12.398 -19.469 1.611 1 96 417 LEU B N 1
ATOM 7986 C CA . LEU B 1 417 ? 11.031 -19.25 1.161 1 96 417 LEU B CA 1
ATOM 7987 C C . LEU B 1 417 ? 10.188 -18.609 2.264 1 96 417 LEU B C 1
ATOM 7989 O O . LEU B 1 417 ? 9.234 -19.219 2.75 1 96 417 LEU B O 1
ATOM 7993 N N . VAL B 1 418 ? 10.531 -17.359 2.617 1 94.31 418 VAL B N 1
ATOM 7994 C CA . VAL B 1 418 ? 9.844 -16.656 3.691 1 94.31 418 VAL B CA 1
ATOM 7995 C C . VAL B 1 418 ? 9.281 -15.336 3.158 1 94.31 418 VAL B C 1
ATOM 7997 O O . VAL B 1 418 ? 9.914 -14.664 2.338 1 94.31 418 VAL B O 1
ATOM 8000 N N . HIS B 1 419 ? 8.07 -15.023 3.59 1 95.44 419 HIS B N 1
ATOM 8001 C CA . HIS B 1 419 ? 7.41 -13.789 3.193 1 95.44 419 HIS B CA 1
ATOM 8002 C C . HIS B 1 419 ? 7.73 -12.656 4.164 1 95.44 419 HIS B C 1
ATOM 8004 O O . HIS B 1 419 ? 6.953 -12.383 5.082 1 95.44 419 HIS B O 1
ATOM 8010 N N . LYS B 1 420 ? 8.805 -12.016 3.951 1 93.44 420 LYS B N 1
ATOM 8011 C CA . LYS B 1 420 ? 9.211 -10.867 4.762 1 93.44 420 LYS B CA 1
ATOM 8012 C C . LYS B 1 420 ? 9.594 -9.68 3.881 1 93.44 420 LYS B C 1
ATOM 8014 O O . LYS B 1 420 ? 9.969 -9.859 2.719 1 93.44 420 LYS B O 1
ATOM 8019 N N . LYS B 1 421 ? 9.516 -8.555 4.465 1 90.75 421 LYS B N 1
ATOM 8020 C CA . LYS B 1 421 ? 9.781 -7.328 3.715 1 90.75 421 LYS B CA 1
ATOM 8021 C C . LYS B 1 421 ? 11.227 -7.281 3.227 1 90.75 421 LYS B C 1
ATOM 8023 O O . LYS B 1 421 ? 11.523 -6.668 2.199 1 90.75 421 LYS B O 1
ATOM 8028 N N . ASP B 1 422 ? 12.125 -7.969 3.93 1 90.38 422 ASP B N 1
ATOM 8029 C CA . ASP B 1 422 ? 13.539 -7.898 3.557 1 90.38 422 ASP B CA 1
ATOM 8030 C C . ASP B 1 422 ? 13.961 -9.141 2.783 1 90.38 422 ASP B C 1
ATOM 8032 O O . ASP B 1 422 ? 15.109 -9.242 2.338 1 90.38 422 ASP B O 1
ATOM 8036 N N . SER B 1 423 ? 13.062 -10.047 2.588 1 94.56 423 SER B N 1
ATOM 8037 C CA . SER B 1 423 ? 13.406 -11.258 1.844 1 94.56 423 SER B CA 1
ATOM 8038 C C . SER B 1 423 ? 12.883 -11.188 0.412 1 94.56 423 SER B C 1
ATOM 8040 O O . SER B 1 423 ? 13.367 -11.906 -0.464 1 94.56 423 SER B O 1
ATOM 8042 N N . GLY B 1 424 ? 11.891 -10.438 0.294 1 96.62 424 GLY B N 1
ATOM 8043 C CA . GLY B 1 424 ? 11.312 -10.344 -1.036 1 96.62 424 GLY B CA 1
ATOM 8044 C C . GLY B 1 424 ? 10.125 -9.398 -1.105 1 96.62 424 GLY B C 1
ATOM 8045 O O . GLY B 1 424 ? 9.945 -8.555 -0.222 1 96.62 424 GLY B O 1
ATOM 8046 N N . PHE B 1 425 ? 9.398 -9.422 -2.236 1 95.5 425 PHE B N 1
ATOM 8047 C CA . PHE B 1 425 ? 8.234 -8.57 -2.447 1 95.5 425 PHE B CA 1
ATOM 8048 C C . PHE B 1 425 ? 7.219 -9.266 -3.348 1 95.5 425 PHE B C 1
ATOM 8050 O O . PHE B 1 425 ? 7.574 -10.148 -4.129 1 95.5 425 PHE B O 1
ATOM 8057 N N . TRP B 1 426 ? 5.922 -8.906 -3.162 1 96.12 426 TRP B N 1
ATOM 8058 C CA . TRP B 1 426 ? 4.887 -9.367 -4.082 1 96.12 426 TRP B CA 1
ATOM 8059 C C . TRP B 1 426 ? 5.043 -8.711 -5.449 1 96.12 426 TRP B C 1
ATOM 8061 O O . TRP B 1 426 ? 5.039 -7.488 -5.562 1 96.12 426 TRP B O 1
ATOM 8071 N N . ARG B 1 427 ? 5.207 -9.492 -6.441 1 94.25 427 ARG B N 1
ATOM 8072 C CA . ARG B 1 427 ? 5.344 -8.977 -7.797 1 94.25 427 ARG B CA 1
ATOM 8073 C C . ARG B 1 427 ? 3.979 -8.656 -8.398 1 94.25 427 ARG B C 1
ATOM 8075 O O . ARG B 1 427 ? 3.508 -9.359 -9.297 1 94.25 427 ARG B O 1
ATOM 8082 N N . ASP B 1 428 ? 3.502 -7.562 -8.016 1 92.12 428 ASP B N 1
ATOM 8083 C CA . ASP B 1 428 ? 2.139 -7.207 -8.406 1 92.12 428 ASP B CA 1
ATOM 8084 C C . ASP B 1 428 ? 2.082 -6.758 -9.859 1 92.12 428 ASP B C 1
ATOM 8086 O O . ASP B 1 428 ? 1.026 -6.82 -10.492 1 92.12 428 ASP B O 1
ATOM 8090 N N . PHE B 1 429 ? 3.207 -6.25 -10.344 1 88.56 429 PHE B N 1
ATOM 8091 C CA . PHE B 1 429 ? 3.246 -6.027 -11.781 1 88.56 429 PHE B CA 1
ATOM 8092 C C . PHE B 1 429 ? 3.988 -7.16 -12.484 1 88.56 429 PHE B C 1
ATOM 8094 O O . PHE B 1 429 ? 5.133 -6.984 -12.914 1 88.56 429 PHE B O 1
ATOM 8101 N N . GLY B 1 430 ? 3.533 -8.219 -12.492 1 90.12 430 GLY B N 1
ATOM 8102 C CA . GLY B 1 430 ? 3.963 -9.453 -13.141 1 90.12 430 GLY B CA 1
ATOM 8103 C C . GLY B 1 430 ? 2.809 -10.352 -13.539 1 90.12 430 GLY B C 1
ATOM 8104 O O . GLY B 1 430 ? 2.041 -10.797 -12.68 1 90.12 430 GLY B O 1
ATOM 8105 N N . PHE B 1 431 ? 2.775 -10.633 -14.836 1 93.44 431 PHE B N 1
ATOM 8106 C CA . PHE B 1 431 ? 1.606 -11.359 -15.32 1 93.44 431 PHE B CA 1
ATOM 8107 C C . PHE B 1 431 ? 2.021 -12.617 -16.078 1 93.44 431 PHE B C 1
ATOM 8109 O O . PHE B 1 431 ? 1.278 -13.117 -16.922 1 93.44 431 PHE B O 1
ATOM 8116 N N . GLY B 1 432 ? 3.152 -13.07 -15.742 1 93.31 432 GLY B N 1
ATOM 8117 C CA . GLY B 1 432 ? 3.693 -14.203 -16.484 1 93.31 432 GLY B CA 1
ATOM 8118 C C . GLY B 1 432 ? 3.209 -15.539 -15.977 1 93.31 432 GLY B C 1
ATOM 8119 O O . GLY B 1 432 ? 3.135 -16.516 -16.734 1 93.31 432 GLY B O 1
ATOM 8120 N N . MET B 1 433 ? 2.971 -15.641 -14.695 1 95.75 433 MET B N 1
ATOM 8121 C CA . MET B 1 433 ? 2.443 -16.875 -14.117 1 95.75 433 MET B CA 1
ATOM 8122 C C . MET B 1 433 ? 0.92 -16.906 -14.188 1 95.75 433 MET B C 1
ATOM 8124 O O . MET B 1 433 ? 0.258 -15.984 -13.703 1 95.75 433 MET B O 1
ATOM 8128 N N . THR B 1 434 ? 0.406 -17.891 -14.82 1 97.81 434 THR B N 1
ATOM 8129 C CA . THR B 1 434 ? -1.045 -17.953 -14.969 1 97.81 434 THR B CA 1
ATOM 8130 C C . THR B 1 434 ? -1.519 -19.406 -14.984 1 97.81 434 THR B C 1
ATOM 8132 O O . THR B 1 434 ? -0.779 -20.297 -15.398 1 97.81 434 THR B O 1
ATOM 8135 N N . CYS B 1 435 ? -2.654 -19.672 -14.453 1 98.62 435 CYS B N 1
ATOM 8136 C CA . CYS B 1 435 ? -3.393 -20.922 -14.578 1 98.62 435 CYS B CA 1
ATOM 8137 C C . CYS B 1 435 ? -4.656 -20.719 -15.414 1 98.62 435 CYS B C 1
ATOM 8139 O O . CYS B 1 435 ? -5.562 -20 -15.008 1 98.62 435 CYS B O 1
ATOM 8141 N N . GLN B 1 436 ? -4.688 -21.359 -16.531 1 98.31 436 GLN B N 1
ATOM 8142 C CA . GLN B 1 436 ? -5.789 -21.172 -17.469 1 98.31 436 GLN B CA 1
ATOM 8143 C C . GLN B 1 436 ? -6.066 -22.438 -18.25 1 98.31 436 GLN B C 1
ATOM 8145 O O . GLN B 1 436 ? -5.164 -23.25 -18.469 1 98.31 436 GLN B O 1
ATOM 8150 N N . TYR B 1 437 ? -7.254 -22.656 -18.594 1 98.38 437 TYR B N 1
ATOM 8151 C CA . TYR B 1 437 ? -7.598 -23.812 -19.422 1 98.38 437 TYR B CA 1
ATOM 8152 C C . TYR B 1 437 ? -7.207 -23.578 -20.875 1 98.38 437 TYR B C 1
ATOM 8154 O O . TYR B 1 437 ? -7.305 -22.453 -21.375 1 98.38 437 TYR B O 1
ATOM 8162 N N . ARG B 1 438 ? -6.82 -24.609 -21.516 1 98.19 438 ARG B N 1
ATOM 8163 C CA . ARG B 1 438 ? -6.301 -24.562 -22.875 1 98.19 438 ARG B CA 1
ATOM 8164 C C . ARG B 1 438 ? -7.32 -23.938 -23.828 1 98.19 438 ARG B C 1
ATOM 8166 O O . ARG B 1 438 ? -6.965 -23.109 -24.656 1 98.19 438 ARG B O 1
ATOM 8173 N N . THR B 1 439 ? -8.531 -24.281 -23.719 1 96.75 439 THR B N 1
ATOM 8174 C CA . THR B 1 439 ? -9.578 -23.766 -24.578 1 96.75 439 THR B CA 1
ATOM 8175 C C . THR B 1 439 ? -9.703 -22.25 -24.438 1 96.75 439 THR B C 1
ATOM 8177 O O . THR B 1 439 ? -9.914 -21.531 -25.422 1 96.75 439 THR B O 1
ATOM 8180 N N . ASP B 1 440 ? -9.672 -21.781 -23.188 1 97.56 440 ASP B N 1
ATOM 8181 C CA . ASP B 1 440 ? -9.734 -20.344 -22.953 1 97.56 440 ASP B CA 1
ATOM 8182 C C . ASP B 1 440 ? -8.547 -19.625 -23.594 1 97.56 440 ASP B C 1
ATOM 8184 O O . ASP B 1 440 ? -8.711 -18.562 -24.203 1 97.56 440 ASP B O 1
ATOM 8188 N N . PHE B 1 441 ? -7.406 -20.156 -23.469 1 97.88 441 PHE B N 1
ATOM 8189 C CA . PHE B 1 441 ? -6.184 -19.594 -24.016 1 97.88 441 PHE B CA 1
ATOM 8190 C C . PHE B 1 441 ? -6.277 -19.5 -25.547 1 97.88 441 PHE B C 1
ATOM 8192 O O . PHE B 1 441 ? -5.941 -18.469 -26.125 1 97.88 441 PHE B O 1
ATOM 8199 N N . LEU B 1 442 ? -6.742 -20.531 -26.109 1 95.88 442 LEU B N 1
ATOM 8200 C CA . LEU B 1 442 ? -6.852 -20.562 -27.562 1 95.88 442 LEU B CA 1
ATOM 8201 C C . LEU B 1 442 ? -7.949 -19.609 -28.031 1 95.88 442 LEU B C 1
ATOM 8203 O O . LEU B 1 442 ? -7.805 -18.953 -29.078 1 95.88 442 LEU B O 1
ATOM 8207 N N . THR B 1 443 ? -8.992 -19.5 -27.297 1 95.19 443 THR B N 1
ATOM 8208 C CA . THR B 1 443 ? -10.125 -18.672 -27.672 1 95.19 443 THR B CA 1
ATOM 8209 C C . THR B 1 443 ? -9.727 -17.188 -27.688 1 95.19 443 THR B C 1
ATOM 8211 O O . THR B 1 443 ? -10.156 -16.438 -28.562 1 95.19 443 THR B O 1
ATOM 8214 N N . VAL B 1 444 ? -8.914 -16.75 -26.797 1 94.44 444 VAL B N 1
ATOM 8215 C CA . VAL B 1 444 ? -8.531 -15.344 -26.734 1 94.44 444 VAL B CA 1
ATOM 8216 C C . VAL B 1 444 ? -7.406 -15.07 -27.734 1 94.44 444 VAL B C 1
ATOM 8218 O O . VAL B 1 444 ? -6.969 -13.93 -27.875 1 94.44 444 VAL B O 1
ATOM 8221 N N . GLY B 1 445 ? -6.844 -16.062 -28.391 1 92.81 445 GLY B N 1
ATOM 8222 C CA . GLY B 1 445 ? -5.863 -15.883 -29.438 1 92.81 445 GLY B CA 1
ATOM 8223 C C . GLY B 1 445 ? -4.434 -16.078 -28.969 1 92.81 445 GLY B C 1
ATOM 8224 O O . GLY B 1 445 ? -3.488 -15.773 -29.703 1 92.81 445 GLY B O 1
ATOM 8225 N N . GLY B 1 446 ? -4.254 -16.516 -27.734 1 93.31 446 GLY B N 1
ATOM 8226 C CA . GLY B 1 446 ? -2.92 -16.781 -27.219 1 93.31 446 GLY B CA 1
ATOM 8227 C C . GLY B 1 446 ? -2.029 -15.555 -27.203 1 93.31 446 GLY B C 1
ATOM 8228 O O . GLY B 1 446 ? -2.504 -14.438 -26.969 1 93.31 446 GLY B O 1
ATOM 8229 N N . PHE B 1 447 ? -0.749 -15.75 -27.312 1 92.75 447 PHE B N 1
ATOM 8230 C CA . PHE B 1 447 ? 0.23 -14.672 -27.25 1 92.75 447 PHE B CA 1
ATOM 8231 C C . PHE B 1 447 ? 0.305 -13.93 -28.578 1 92.75 447 PHE B C 1
ATOM 8233 O O . PHE B 1 447 ? 0.143 -14.531 -29.641 1 92.75 447 PHE B O 1
ATOM 8240 N N . ASP B 1 448 ? 0.495 -12.625 -28.453 1 85 448 ASP B N 1
ATOM 8241 C CA . ASP B 1 448 ? 0.861 -11.844 -29.625 1 85 448 ASP B CA 1
ATOM 8242 C C . ASP B 1 448 ? 2.355 -11.953 -29.922 1 85 448 ASP B C 1
ATOM 8244 O O . ASP B 1 448 ? 3.172 -11.328 -29.234 1 85 448 ASP B O 1
ATOM 8248 N N . LEU B 1 449 ? 2.682 -12.625 -30.906 1 76.62 449 LEU B N 1
ATOM 8249 C CA . LEU B 1 449 ? 4.074 -12.992 -31.141 1 76.62 449 LEU B CA 1
ATOM 8250 C C . LEU B 1 449 ? 4.812 -11.867 -31.859 1 76.62 449 LEU B C 1
ATOM 8252 O O . LEU B 1 449 ? 6.035 -11.898 -31.984 1 76.62 449 LEU B O 1
ATOM 8256 N N . GLU B 1 450 ? 4.121 -10.852 -32.281 1 71.81 450 GLU B N 1
ATOM 8257 C CA . GLU B 1 450 ? 4.758 -9.719 -32.938 1 71.81 450 GLU B CA 1
ATOM 8258 C C . GLU B 1 450 ? 5.305 -8.727 -31.906 1 71.81 450 GLU B C 1
ATOM 8260 O O . GLU B 1 450 ? 6.082 -7.832 -32.25 1 71.81 450 GLU B O 1
ATOM 8265 N N . VAL B 1 451 ? 4.863 -8.859 -30.781 1 62.78 451 VAL B N 1
ATOM 8266 C CA . VAL B 1 451 ? 5.301 -7.922 -29.75 1 62.78 451 VAL B CA 1
ATOM 8267 C C . VAL B 1 451 ? 6.742 -8.234 -29.359 1 62.78 451 VAL B C 1
ATOM 8269 O O . VAL B 1 451 ? 7.066 -9.367 -29 1 62.78 451 VAL B O 1
ATOM 8272 N N . LYS B 1 452 ? 7.625 -7.273 -29.844 1 55.16 452 LYS B N 1
ATOM 8273 C CA . LYS B 1 452 ? 9.047 -7.352 -29.5 1 55.16 452 LYS B CA 1
ATOM 8274 C C . LYS B 1 452 ? 9.375 -6.48 -28.297 1 55.16 452 LYS B C 1
ATOM 8276 O O . LYS B 1 452 ? 8.812 -5.395 -28.125 1 55.16 452 LYS B O 1
ATOM 8281 N N . GLY B 1 453 ? 9.656 -6.98 -26.969 1 55.03 453 GLY B N 1
ATOM 8282 C CA . GLY B 1 453 ? 10.109 -6.297 -25.766 1 55.03 453 GLY B CA 1
ATOM 8283 C C . GLY B 1 453 ? 9.828 -7.074 -24.484 1 55.03 453 GLY B C 1
ATOM 8284 O O . GLY B 1 453 ? 8.961 -7.953 -24.469 1 55.03 453 GLY B O 1
ATOM 8285 N N . TRP B 1 454 ? 10.742 -7 -23.641 1 55.69 454 TRP B N 1
ATOM 8286 C CA . TRP B 1 454 ? 10.648 -7.762 -22.391 1 55.69 454 TRP B CA 1
ATOM 8287 C C . TRP B 1 454 ? 9.367 -7.426 -21.641 1 55.69 454 TRP B C 1
ATOM 8289 O O . TRP B 1 454 ? 9.086 -6.254 -21.375 1 55.69 454 TRP B O 1
ATOM 8299 N N . GLY B 1 455 ? 8.508 -8.367 -21.359 1 61.75 455 GLY B N 1
ATOM 8300 C CA . GLY B 1 455 ? 7.375 -8.336 -20.453 1 61.75 455 GLY B CA 1
ATOM 8301 C C . GLY B 1 455 ? 6.102 -7.84 -21.109 1 61.75 455 GLY B C 1
ATOM 8302 O O . GLY B 1 455 ? 5.016 -7.961 -20.531 1 61.75 455 GLY B O 1
ATOM 8303 N N . GLY B 1 456 ? 6.258 -7.398 -22.344 1 76.25 456 GLY B N 1
ATOM 8304 C CA . GLY B 1 456 ? 5.07 -6.855 -22.984 1 76.25 456 GLY B CA 1
ATOM 8305 C C . GLY B 1 456 ? 4.09 -7.922 -23.422 1 76.25 456 GLY B C 1
ATOM 8306 O O . GLY B 1 456 ? 2.879 -7.691 -23.438 1 76.25 456 GLY B O 1
ATOM 8307 N N . GLU B 1 457 ? 4.598 -9.148 -23.703 1 84.75 457 GLU B N 1
ATOM 8308 C CA . GLU B 1 457 ? 3.742 -10.242 -24.156 1 84.75 457 GLU B CA 1
ATOM 8309 C C . GLU B 1 457 ? 2.789 -10.688 -23.062 1 84.75 457 GLU B C 1
ATOM 8311 O O . GLU B 1 457 ? 1.623 -10.984 -23.328 1 84.75 457 GLU B O 1
ATOM 8316 N N . ASP B 1 458 ? 3.256 -10.766 -21.891 1 89.94 458 ASP B N 1
ATOM 8317 C CA . ASP B 1 458 ? 2.434 -11.188 -20.75 1 89.94 458 ASP B CA 1
ATOM 8318 C C . ASP B 1 458 ? 1.332 -10.172 -20.469 1 89.94 458 ASP B C 1
ATOM 8320 O O . ASP B 1 458 ? 0.19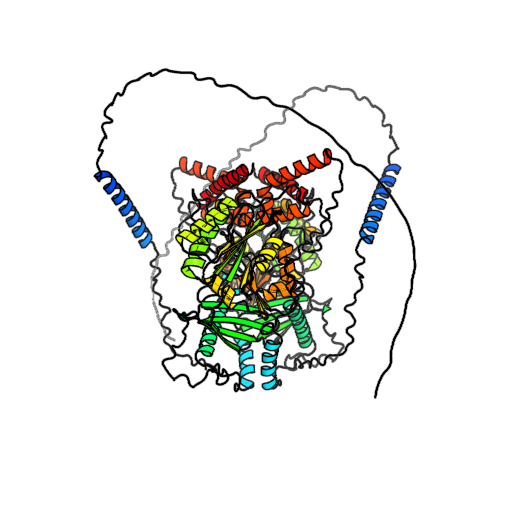2 -10.547 -20.188 1 89.94 458 ASP B O 1
ATOM 8324 N N . VAL B 1 459 ? 1.721 -8.898 -20.562 1 90.12 459 VAL B N 1
ATOM 8325 C CA . VAL B 1 459 ? 0.742 -7.844 -20.312 1 90.12 459 VAL B CA 1
ATOM 8326 C C . VAL B 1 459 ? -0.362 -7.906 -21.359 1 90.12 459 VAL B C 1
ATOM 8328 O O . VAL B 1 459 ? -1.543 -7.75 -21.047 1 90.12 459 VAL B O 1
ATOM 8331 N N . HIS B 1 460 ? 0.055 -8.141 -22.562 1 91.12 460 HIS B N 1
ATOM 8332 C CA . HIS B 1 460 ? -0.919 -8.211 -23.641 1 91.12 460 HIS B CA 1
ATOM 8333 C C . HIS B 1 460 ? -1.884 -9.375 -23.438 1 91.12 460 HIS B C 1
ATOM 8335 O O . HIS B 1 460 ? -3.088 -9.234 -23.672 1 91.12 460 HIS B O 1
ATOM 8341 N N . LEU B 1 461 ? -1.389 -10.5 -23.141 1 94.56 461 LEU B N 1
ATOM 8342 C CA . LEU B 1 461 ? -2.268 -11.633 -22.875 1 94.56 461 LEU B CA 1
ATOM 8343 C C . LEU B 1 461 ? -3.221 -11.328 -21.719 1 94.56 461 LEU B C 1
ATOM 8345 O O . LEU B 1 461 ? -4.414 -11.625 -21.797 1 94.56 461 LEU B O 1
ATOM 8349 N N . TYR B 1 462 ? -2.662 -10.797 -20.688 1 95.19 462 TYR B N 1
ATOM 8350 C CA . TYR B 1 462 ? -3.48 -10.406 -19.547 1 95.19 462 TYR B CA 1
ATOM 8351 C C . TYR B 1 462 ? -4.613 -9.484 -19.969 1 95.19 462 TYR B C 1
ATOM 8353 O O . TYR B 1 462 ? -5.766 -9.672 -19.578 1 95.19 462 TYR B O 1
ATOM 8361 N N . ARG B 1 463 ? -4.32 -8.547 -20.75 1 94.25 463 ARG B N 1
ATOM 8362 C CA . ARG B 1 463 ? -5.305 -7.574 -21.203 1 94.25 463 ARG B CA 1
ATOM 8363 C C . ARG B 1 463 ? -6.359 -8.242 -22.078 1 94.25 463 ARG B C 1
ATOM 8365 O O . ARG B 1 463 ? -7.531 -7.852 -22.062 1 94.25 463 ARG B O 1
ATOM 8372 N N . LYS B 1 464 ? -5.965 -9.195 -22.844 1 94.81 464 LYS B N 1
ATOM 8373 C CA . LYS B 1 464 ? -6.945 -9.945 -23.625 1 94.81 464 LYS B CA 1
ATOM 8374 C C . LYS B 1 464 ? -8.008 -10.57 -22.719 1 94.81 464 LYS B C 1
ATOM 8376 O O . LYS B 1 464 ? -9.195 -10.555 -23.047 1 94.81 464 LYS B O 1
ATOM 8381 N N . TYR B 1 465 ? -7.562 -11.125 -21.656 1 95.5 465 TYR B N 1
ATOM 8382 C CA . TYR B 1 465 ? -8.516 -11.703 -20.703 1 95.5 465 TYR B CA 1
ATOM 8383 C C . TYR B 1 465 ? -9.367 -10.617 -20.062 1 95.5 465 TYR B C 1
ATOM 8385 O O . TYR B 1 465 ? -10.57 -10.812 -19.844 1 95.5 465 TYR B O 1
ATOM 8393 N N . LEU B 1 466 ? -8.734 -9.484 -19.734 1 94.31 466 LEU B N 1
ATOM 8394 C CA . LEU B 1 466 ? -9.477 -8.391 -19.125 1 94.31 466 LEU B CA 1
ATOM 8395 C C . LEU B 1 466 ? -10.547 -7.863 -20.078 1 94.31 466 LEU B C 1
ATOM 8397 O O . LEU B 1 466 ? -11.602 -7.395 -19.625 1 94.31 466 LEU B O 1
ATOM 8401 N N . HIS B 1 467 ? -10.305 -7.969 -21.344 1 93.75 467 HIS B N 1
ATOM 8402 C CA . HIS B 1 467 ? -11.242 -7.469 -22.359 1 93.75 467 HIS B CA 1
ATOM 8403 C C . HIS B 1 467 ? -12.336 -8.492 -22.641 1 93.75 467 HIS B C 1
ATOM 8405 O O . HIS B 1 467 ? -13.289 -8.195 -23.375 1 93.75 467 HIS B O 1
ATOM 8411 N N . GLY B 1 468 ? -12.18 -9.641 -22.094 1 90.31 468 GLY B N 1
ATOM 8412 C CA . GLY B 1 468 ? -13.156 -10.695 -22.312 1 90.31 468 GLY B CA 1
ATOM 8413 C C . GLY B 1 468 ? -14.164 -10.82 -21.188 1 90.31 468 GLY B C 1
ATOM 8414 O O . GLY B 1 468 ? -14.266 -9.93 -20.344 1 90.31 468 GLY B O 1
ATOM 8415 N N . GLU B 1 469 ? -14.875 -11.945 -21.25 1 88.06 469 GLU B N 1
ATOM 8416 C CA . GLU B 1 469 ? -15.969 -12.133 -20.281 1 88.06 469 GLU B CA 1
ATOM 8417 C C . GLU B 1 469 ? -15.516 -12.984 -19.109 1 88.06 469 GLU B C 1
ATOM 8419 O O . GLU B 1 469 ? -16.234 -13.109 -18.109 1 88.06 469 GLU B O 1
ATOM 8424 N N . LEU B 1 470 ? -14.359 -13.523 -19.281 1 91.88 470 LEU B N 1
ATOM 8425 C CA . LEU B 1 470 ? -13.867 -14.367 -18.203 1 91.88 470 LEU B CA 1
ATOM 8426 C C . LEU B 1 470 ? -13.531 -13.539 -16.969 1 91.88 470 LEU B C 1
ATOM 8428 O O . LEU B 1 470 ? -13 -12.43 -17.094 1 91.88 470 LEU B O 1
ATOM 8432 N N . MET B 1 471 ? -13.789 -14.039 -15.812 1 91.38 471 MET B N 1
ATOM 8433 C CA . MET B 1 471 ? -13.352 -13.422 -14.57 1 91.38 471 MET B CA 1
ATOM 8434 C C . MET B 1 471 ? -11.867 -13.672 -14.328 1 91.38 471 MET B C 1
ATOM 8436 O O . MET B 1 471 ? -11.414 -14.812 -14.383 1 91.38 471 MET B O 1
ATOM 8440 N N . VAL B 1 472 ? -11.164 -12.641 -14.125 1 94.19 472 VAL B N 1
ATOM 8441 C CA . VAL B 1 472 ? -9.742 -12.758 -13.828 1 94.19 472 VAL B CA 1
ATOM 8442 C C . VAL B 1 472 ? -9.531 -12.727 -12.312 1 94.19 472 VAL B C 1
ATOM 8444 O O . VAL B 1 472 ? -9.812 -11.711 -11.664 1 94.19 472 VAL B O 1
ATOM 8447 N N . VAL B 1 473 ? -9.07 -13.812 -11.781 1 94.62 473 VAL B N 1
ATOM 8448 C CA . VAL B 1 473 ? -8.773 -13.898 -10.359 1 94.62 473 VAL B CA 1
ATOM 8449 C C . VAL B 1 473 ? -7.297 -13.602 -10.117 1 94.62 473 VAL B C 1
ATOM 8451 O O . VAL B 1 473 ? -6.43 -14.391 -10.5 1 94.62 473 VAL B O 1
ATOM 8454 N N . ARG B 1 474 ? -6.992 -12.469 -9.555 1 95.69 474 ARG B N 1
ATOM 8455 C CA . ARG B 1 474 ? -5.629 -12.055 -9.242 1 95.69 474 ARG B CA 1
ATOM 8456 C C . ARG B 1 474 ? -5.43 -11.93 -7.734 1 95.69 474 ARG B C 1
ATOM 8458 O O . ARG B 1 474 ? -6.145 -11.18 -7.066 1 95.69 474 ARG B O 1
ATOM 8465 N N . THR B 1 475 ? -4.52 -12.727 -7.156 1 96 475 THR B N 1
ATOM 8466 C CA . THR B 1 475 ? -4.332 -12.758 -5.711 1 96 475 THR B CA 1
ATOM 8467 C C . THR B 1 475 ? -2.902 -13.156 -5.359 1 96 475 THR B C 1
ATOM 8469 O O . THR B 1 475 ? -2.285 -13.961 -6.059 1 96 475 THR B O 1
ATOM 8472 N N . PRO B 1 476 ? -2.369 -12.516 -4.301 1 96.31 476 PRO B N 1
ATOM 8473 C CA . PRO B 1 476 ? -1.115 -13.062 -3.779 1 96.31 476 PRO B CA 1
ATOM 8474 C C . PRO B 1 476 ? -1.25 -14.516 -3.33 1 96.31 476 PRO B C 1
ATOM 8476 O O . PRO B 1 476 ? -2.238 -14.883 -2.686 1 96.31 476 PRO B O 1
ATOM 8479 N N . VAL B 1 477 ? -0.299 -15.297 -3.658 1 95.88 477 VAL B N 1
ATOM 8480 C CA . VAL B 1 477 ? -0.341 -16.719 -3.33 1 95.88 477 VAL B CA 1
ATOM 8481 C C . VAL B 1 477 ? 0.911 -17.109 -2.547 1 95.88 477 VAL B C 1
ATOM 8483 O O . VAL B 1 477 ? 2.01 -17.156 -3.107 1 95.88 477 VAL B O 1
ATOM 8486 N N . PRO B 1 478 ? 0.822 -17.453 -1.251 1 93.88 478 PRO B N 1
ATOM 8487 C CA . PRO B 1 478 ? 1.997 -17.75 -0.43 1 93.88 478 PRO B CA 1
ATOM 8488 C C . PRO B 1 478 ? 2.766 -18.969 -0.925 1 93.88 478 PRO B C 1
ATOM 8490 O O . PRO B 1 478 ? 3.963 -19.109 -0.663 1 93.88 478 PRO B O 1
ATOM 8493 N N . GLY B 1 479 ? 2.223 -19.828 -1.644 1 95.81 479 GLY B N 1
ATOM 8494 C CA . GLY B 1 479 ? 2.906 -21.031 -2.082 1 95.81 479 GLY B CA 1
ATOM 8495 C C . GLY B 1 479 ? 3.604 -20.875 -3.42 1 95.81 479 GLY B C 1
ATOM 8496 O O . GLY B 1 479 ? 4.031 -21.859 -4.027 1 95.81 479 GLY B O 1
ATOM 8497 N N . LEU B 1 480 ? 3.783 -19.688 -3.871 1 97.88 480 LEU B N 1
ATOM 8498 C CA . LEU B 1 480 ? 4.379 -19.406 -5.172 1 97.88 480 LEU B CA 1
ATOM 8499 C C . LEU B 1 480 ? 5.512 -18.406 -5.043 1 97.88 480 LEU B C 1
ATOM 8501 O O . LEU B 1 480 ? 5.281 -17.25 -4.668 1 97.88 480 LEU B O 1
ATOM 8505 N N . PHE B 1 481 ? 6.75 -18.828 -5.312 1 98.19 481 PHE B N 1
ATOM 8506 C CA . PHE B 1 481 ? 7.934 -17.984 -5.16 1 98.19 481 PHE B CA 1
ATOM 8507 C C . PHE B 1 481 ? 8.688 -17.875 -6.477 1 98.19 481 PHE B C 1
ATOM 8509 O O . PHE B 1 481 ? 8.695 -18.812 -7.277 1 98.19 481 PHE B O 1
ATOM 8516 N N . HIS B 1 482 ? 9.211 -16.766 -6.723 1 97.5 482 HIS B N 1
ATOM 8517 C CA . HIS B 1 482 ? 10.203 -16.562 -7.773 1 97.5 482 HIS B CA 1
ATOM 8518 C C . HIS B 1 482 ? 11.609 -16.438 -7.191 1 97.5 482 HIS B C 1
ATOM 8520 O O . HIS B 1 482 ? 11.891 -15.5 -6.441 1 97.5 482 HIS B O 1
ATOM 8526 N N . LEU B 1 483 ? 12.438 -17.344 -7.492 1 97.44 483 LEU B N 1
ATOM 8527 C CA . LEU B 1 483 ? 13.812 -17.328 -7.004 1 97.44 483 LEU B CA 1
ATOM 8528 C C . LEU B 1 483 ? 14.641 -16.266 -7.727 1 97.44 483 LEU B C 1
ATOM 8530 O O . LEU B 1 483 ? 14.484 -16.078 -8.93 1 97.44 483 LEU B O 1
ATOM 8534 N N . TRP B 1 484 ? 15.469 -15.617 -6.984 1 95.94 484 TRP B N 1
ATOM 8535 C CA . TRP B 1 484 ? 16.312 -14.562 -7.547 1 95.94 484 TRP B CA 1
ATOM 8536 C C . TRP B 1 484 ? 17.297 -15.141 -8.555 1 95.94 484 TRP B C 1
ATOM 8538 O O . TRP B 1 484 ? 17.875 -16.203 -8.328 1 95.94 484 TRP B O 1
ATOM 8548 N N . HIS B 1 485 ? 17.469 -14.523 -9.586 1 93.5 485 HIS B N 1
ATOM 8549 C CA . HIS B 1 485 ? 18.547 -14.758 -10.547 1 93.5 485 HIS B CA 1
ATOM 8550 C C . HIS B 1 485 ? 19.016 -13.453 -11.164 1 93.5 485 HIS B C 1
ATOM 8552 O O . HIS B 1 485 ? 18.25 -12.492 -11.266 1 93.5 485 HIS B O 1
ATOM 8558 N N . GLU B 1 486 ? 20.188 -13.461 -11.523 1 89.38 486 GLU B N 1
ATOM 8559 C CA . GLU B 1 486 ? 20.781 -12.227 -12.023 1 89.38 486 GLU B CA 1
ATOM 8560 C C . GLU B 1 486 ? 20.141 -11.789 -13.336 1 89.38 486 GLU B C 1
ATOM 8562 O O . GLU B 1 486 ? 19.875 -12.617 -14.211 1 89.38 486 GLU B O 1
ATOM 8567 N N . LYS B 1 487 ? 19.812 -10.531 -13.391 1 86.94 487 LYS B N 1
ATOM 8568 C CA . LYS B 1 487 ? 19.281 -9.922 -14.609 1 86.94 487 LYS B CA 1
ATOM 8569 C C . LYS B 1 487 ? 20.375 -9.156 -15.352 1 86.94 487 LYS B C 1
ATOM 8571 O O . LYS B 1 487 ? 21.125 -8.383 -14.75 1 86.94 487 LYS B O 1
ATOM 8576 N N . HIS B 1 488 ? 20.453 -9.453 -16.625 1 83.38 488 HIS B N 1
ATOM 8577 C CA . HIS B 1 488 ? 21.453 -8.781 -17.453 1 83.38 488 HIS B CA 1
ATOM 8578 C C . HIS B 1 488 ? 20.781 -7.836 -18.453 1 83.38 488 HIS B C 1
ATOM 8580 O O . HIS B 1 488 ? 19.875 -8.242 -19.188 1 83.38 488 HIS B O 1
ATOM 8586 N N . CYS B 1 489 ? 21.188 -6.562 -18.359 1 81.19 489 CYS B N 1
ATOM 8587 C CA . CYS B 1 489 ? 20.688 -5.578 -19.312 1 81.19 489 CYS B CA 1
ATOM 8588 C C . CYS B 1 489 ? 21.656 -5.41 -20.484 1 81.19 489 CYS B C 1
ATOM 8590 O O . CYS B 1 489 ? 22.75 -4.891 -20.312 1 81.19 489 CYS B O 1
ATOM 8592 N N . ALA B 1 490 ? 21.125 -5.867 -21.609 1 79.94 490 ALA B N 1
ATOM 8593 C CA . ALA B 1 490 ? 21.969 -5.906 -22.812 1 79.94 490 ALA B CA 1
ATOM 8594 C C . ALA B 1 490 ? 22.297 -4.5 -23.297 1 79.94 490 ALA B C 1
ATOM 8596 O O . ALA B 1 490 ? 21.469 -3.592 -23.188 1 79.94 490 ALA B O 1
ATOM 8597 N N . ASP B 1 491 ? 23.391 -4.355 -23.922 1 76.88 491 ASP B N 1
ATOM 8598 C CA . ASP B 1 491 ? 23.859 -3.068 -24.422 1 76.88 491 ASP B CA 1
ATOM 8599 C C . ASP B 1 491 ? 23.078 -2.648 -25.672 1 76.88 491 ASP B C 1
ATOM 8601 O O . ASP B 1 491 ? 23 -1.462 -25.984 1 76.88 491 ASP B O 1
ATOM 8605 N N . GLU B 1 492 ? 22.5 -3.596 -26.297 1 77 492 GLU B N 1
ATOM 8606 C CA . GLU B 1 492 ? 21.812 -3.332 -27.562 1 77 492 GLU B CA 1
ATOM 8607 C C . GLU B 1 492 ? 20.438 -2.742 -27.328 1 77 492 GLU B C 1
ATOM 8609 O O . GLU B 1 492 ? 19.797 -2.256 -28.266 1 77 492 GLU B O 1
ATOM 8614 N N . LEU B 1 493 ? 20.094 -2.652 -26.047 1 74.12 493 LEU B N 1
ATOM 8615 C CA . LEU B 1 493 ? 18.766 -2.117 -25.734 1 74.12 493 LEU B CA 1
ATOM 8616 C C . LEU B 1 493 ? 18.719 -0.613 -25.984 1 74.12 493 LEU B C 1
ATOM 8618 O O . LEU B 1 493 ? 19.734 0.079 -25.828 1 74.12 493 LEU B O 1
ATOM 8622 N N . THR B 1 494 ? 17.469 -0.158 -26.453 1 70.75 494 THR B N 1
ATOM 8623 C CA . THR B 1 494 ? 17.281 1.286 -26.516 1 70.75 494 THR B CA 1
ATOM 8624 C C . THR B 1 494 ? 17.422 1.919 -25.141 1 70.75 494 THR B C 1
ATOM 8626 O O . THR B 1 494 ? 17.328 1.229 -24.125 1 70.75 494 THR B O 1
ATOM 8629 N N . PRO B 1 495 ? 17.75 3.125 -25.141 1 71.12 495 PRO B N 1
ATOM 8630 C CA . PRO B 1 495 ? 17.906 3.799 -23.844 1 71.12 495 PRO B CA 1
ATOM 8631 C C . PRO B 1 495 ? 16.688 3.613 -22.922 1 71.12 495 PRO B C 1
ATOM 8633 O O . PRO B 1 495 ? 16.859 3.385 -21.719 1 71.12 495 PRO B O 1
ATOM 8636 N N . GLU B 1 496 ? 15.57 3.688 -23.516 1 69.69 496 GLU B N 1
ATOM 8637 C CA . GLU B 1 496 ? 14.367 3.531 -22.703 1 69.69 496 GLU B CA 1
ATOM 8638 C C . GLU B 1 496 ? 14.234 2.107 -22.172 1 69.69 496 GLU B C 1
ATOM 8640 O O . GLU B 1 496 ? 13.906 1.903 -21 1 69.69 496 GLU B O 1
ATOM 8645 N N . GLN B 1 497 ? 14.547 1.208 -22.984 1 68.06 497 GLN B N 1
ATOM 8646 C CA . GLN B 1 497 ? 14.477 -0.193 -22.578 1 68.06 497 GLN B CA 1
ATOM 8647 C C . GLN B 1 497 ? 15.547 -0.516 -21.547 1 68.06 497 GLN B C 1
ATOM 8649 O O . GLN B 1 497 ? 15.312 -1.3 -20.625 1 68.06 497 GLN B O 1
ATOM 8654 N N . TYR B 1 498 ? 16.688 0.04 -21.859 1 77 498 TYR B N 1
ATOM 8655 C CA . TYR B 1 498 ? 17.766 -0.176 -20.906 1 77 498 TYR B CA 1
ATOM 8656 C C . TYR B 1 498 ? 17.422 0.387 -19.547 1 77 498 TYR B C 1
ATOM 8658 O O . TYR B 1 498 ? 17.672 -0.25 -18.516 1 77 498 TYR B O 1
ATOM 8666 N N . ARG B 1 499 ? 16.812 1.521 -19.516 1 75.81 499 ARG B N 1
ATOM 8667 C CA . ARG B 1 499 ? 16.359 2.129 -18.266 1 75.81 499 ARG B CA 1
ATOM 8668 C C . ARG B 1 499 ? 15.359 1.227 -17.547 1 75.81 499 ARG B C 1
ATOM 8670 O O . ARG B 1 499 ? 15.469 1.015 -16.328 1 75.81 499 ARG B O 1
ATOM 8677 N N . MET B 1 500 ? 14.469 0.721 -18.156 1 73.44 500 MET B N 1
ATOM 8678 C CA . MET B 1 500 ? 13.461 -0.163 -17.578 1 73.44 500 MET B CA 1
ATOM 8679 C C . MET B 1 500 ? 14.102 -1.436 -17.031 1 73.44 500 MET B C 1
ATOM 8681 O O . MET B 1 500 ? 13.703 -1.931 -15.977 1 73.44 500 MET B O 1
ATOM 8685 N N . CYS B 1 501 ? 15.078 -1.811 -17.812 1 77.62 501 CYS B N 1
ATOM 8686 C CA . CYS B 1 501 ? 15.781 -3.02 -17.391 1 77.62 501 CYS B CA 1
ATOM 8687 C C . CYS B 1 501 ? 16.531 -2.791 -16.094 1 77.62 501 CYS B C 1
ATOM 8689 O O . CYS B 1 501 ? 16.438 -3.607 -15.172 1 77.62 501 CYS B O 1
ATOM 8691 N N . ILE B 1 502 ? 17.203 -1.726 -16.078 1 81.69 502 ILE B N 1
ATOM 8692 C CA . ILE B 1 502 ? 18 -1.418 -14.898 1 81.69 502 ILE B CA 1
ATOM 8693 C C . ILE B 1 502 ? 17.094 -1.204 -13.695 1 81.69 502 ILE B C 1
ATOM 8695 O O . ILE B 1 502 ? 17.422 -1.595 -12.578 1 81.69 502 ILE B O 1
ATOM 8699 N N . GLN B 1 503 ? 15.992 -0.575 -13.906 1 78.12 503 GLN B N 1
ATOM 8700 C CA . GLN B 1 503 ? 15.031 -0.356 -12.828 1 78.12 503 GLN B CA 1
ATOM 8701 C C . GLN B 1 503 ? 14.477 -1.679 -12.312 1 78.12 503 GLN B C 1
ATOM 8703 O O . GLN B 1 503 ? 14.328 -1.867 -11.102 1 78.12 503 GLN B O 1
ATOM 8708 N N . SER B 1 504 ? 14.164 -2.498 -13.227 1 82.75 504 SER B N 1
ATOM 8709 C CA . SER B 1 504 ? 13.695 -3.826 -12.844 1 82.75 504 SER B CA 1
ATOM 8710 C C . SER B 1 504 ? 14.773 -4.59 -12.078 1 82.75 504 SER B C 1
ATOM 8712 O O . SER B 1 504 ? 14.477 -5.293 -11.109 1 82.75 504 SER B O 1
ATOM 8714 N N . LYS B 1 505 ? 15.945 -4.453 -12.609 1 87.19 505 LYS B N 1
ATOM 8715 C CA . LYS B 1 505 ? 17.078 -5.074 -11.93 1 87.19 505 LYS B CA 1
ATOM 8716 C C . LYS B 1 505 ? 17.219 -4.566 -10.5 1 87.19 505 LYS B C 1
ATOM 8718 O O . LYS B 1 505 ? 17.406 -5.355 -9.57 1 87.19 505 LYS B O 1
ATOM 8723 N N . ALA B 1 506 ? 17.078 -3.309 -10.367 1 86.56 506 ALA B N 1
ATOM 8724 C CA . ALA B 1 506 ? 17.188 -2.689 -9.047 1 86.56 506 ALA B CA 1
ATOM 8725 C C . ALA B 1 506 ? 16.078 -3.197 -8.117 1 86.56 506 ALA B C 1
ATOM 8727 O O . ALA B 1 506 ? 16.344 -3.537 -6.961 1 86.56 506 ALA B O 1
ATOM 8728 N N . MET B 1 507 ? 14.938 -3.32 -8.562 1 88.88 507 MET B N 1
ATOM 8729 C CA . MET B 1 507 ? 13.789 -3.734 -7.766 1 88.88 507 MET B CA 1
ATOM 8730 C C . MET B 1 507 ? 13.922 -5.191 -7.336 1 88.88 507 MET B C 1
ATOM 8732 O O . MET B 1 507 ? 13.43 -5.578 -6.277 1 88.88 507 MET B O 1
ATOM 8736 N N . ASN B 1 508 ? 14.594 -5.895 -8.109 1 92.06 508 ASN B N 1
ATOM 8737 C CA . ASN B 1 508 ? 14.719 -7.328 -7.848 1 92.06 508 ASN B CA 1
ATOM 8738 C C . ASN B 1 508 ? 15.93 -7.633 -6.969 1 92.06 508 ASN B C 1
ATOM 8740 O O . ASN B 1 508 ? 16.047 -8.734 -6.426 1 92.06 508 ASN B O 1
ATOM 8744 N N . GLU B 1 509 ? 16.781 -6.703 -6.812 1 92.94 509 GLU B N 1
ATOM 8745 C CA . GLU B 1 509 ? 18.062 -6.977 -6.184 1 92.94 509 GLU B CA 1
ATOM 8746 C C . GLU B 1 509 ? 17.938 -7 -4.664 1 92.94 509 GLU B C 1
ATOM 8748 O O . GLU B 1 509 ? 18.484 -7.898 -4.008 1 92.94 509 GLU B O 1
ATOM 8753 N N . ALA B 1 510 ? 17.359 -6 -4.137 1 93.56 510 ALA B N 1
ATOM 8754 C CA . ALA B 1 510 ? 17.297 -5.887 -2.682 1 93.56 510 ALA B CA 1
ATOM 8755 C C . ALA B 1 510 ? 16.172 -4.941 -2.258 1 93.56 510 ALA B C 1
ATOM 8757 O O . ALA B 1 510 ? 15.633 -4.199 -3.08 1 93.56 510 ALA B O 1
ATOM 8758 N N . SER B 1 511 ? 15.844 -5.086 -0.942 1 92.31 511 SER B N 1
ATOM 8759 C CA . SER B 1 511 ? 14.859 -4.168 -0.375 1 92.31 511 SER B CA 1
ATOM 8760 C C . SER B 1 511 ? 15.383 -2.734 -0.365 1 92.31 511 SER B C 1
ATOM 8762 O O . SER B 1 511 ? 16.578 -2.504 -0.539 1 92.31 511 SER B O 1
ATOM 8764 N N . HIS B 1 512 ? 14.461 -1.788 -0.203 1 91 512 HIS B N 1
ATOM 8765 C CA . HIS B 1 512 ? 14.82 -0.379 -0.107 1 91 512 HIS B CA 1
ATOM 8766 C C . HIS B 1 512 ? 15.891 -0.157 0.958 1 91 512 HIS B C 1
ATOM 8768 O O . HIS B 1 512 ? 16.875 0.541 0.716 1 91 512 HIS B O 1
ATOM 8774 N N . SER B 1 513 ? 15.688 -0.739 2.084 1 87.31 513 SER B N 1
ATOM 8775 C CA . SER B 1 513 ? 16.609 -0.59 3.203 1 87.31 513 SER B CA 1
ATOM 8776 C C . SER B 1 513 ? 17.984 -1.179 2.873 1 87.31 513 SER B C 1
ATOM 8778 O O . SER B 1 513 ? 19.016 -0.564 3.154 1 87.31 513 SER B O 1
ATOM 8780 N N . HIS B 1 514 ? 17.984 -2.322 2.268 1 88 514 HIS B N 1
ATOM 8781 C CA . HIS B 1 514 ? 19.234 -2.969 1.929 1 88 514 HIS B CA 1
ATOM 8782 C C . HIS B 1 514 ? 20 -2.182 0.862 1 88 514 HIS B C 1
ATOM 8784 O O . HIS B 1 514 ? 21.219 -2.082 0.911 1 88 514 HIS B O 1
ATOM 8790 N N . LEU B 1 515 ? 19.297 -1.711 -0.127 1 89 515 LEU B N 1
ATOM 8791 C CA . LEU B 1 515 ? 19.938 -0.878 -1.137 1 89 515 LEU B CA 1
ATOM 8792 C C . LEU B 1 515 ? 20.547 0.365 -0.504 1 89 515 LEU B C 1
ATOM 8794 O O . LEU B 1 515 ? 21.656 0.778 -0.88 1 89 515 LEU B O 1
ATOM 8798 N N . GLY B 1 516 ? 19.781 0.93 0.424 1 87.25 516 GLY B N 1
ATOM 8799 C CA . GLY B 1 516 ? 20.328 2.072 1.148 1 87.25 516 GLY B CA 1
ATOM 8800 C C . GLY B 1 516 ? 21.609 1.765 1.876 1 87.25 516 GLY B C 1
ATOM 8801 O O . GLY B 1 516 ? 22.562 2.561 1.843 1 87.25 516 GLY B O 1
ATOM 8802 N N . MET B 1 517 ? 21.656 0.691 2.473 1 83.5 517 MET B N 1
ATOM 8803 C CA . MET B 1 517 ? 22.859 0.276 3.188 1 83.5 517 MET B CA 1
ATOM 8804 C C . MET B 1 517 ? 24.031 0.108 2.229 1 83.5 517 MET B C 1
ATOM 8806 O O . MET B 1 517 ? 25.188 0.397 2.584 1 83.5 517 MET B O 1
ATOM 8810 N N . LEU B 1 518 ? 23.703 -0.373 1.062 1 85 518 LEU B N 1
ATOM 8811 C CA . LEU B 1 518 ? 24.75 -0.533 0.058 1 85 518 LEU B CA 1
ATOM 8812 C C . LEU B 1 518 ? 25.281 0.823 -0.399 1 85 518 LEU B C 1
ATOM 8814 O O . LEU B 1 518 ? 26.484 0.983 -0.625 1 85 518 LEU B O 1
ATOM 8818 N N . VAL B 1 519 ? 24.453 1.711 -0.464 1 85.19 519 VAL B N 1
ATOM 8819 C CA . VAL B 1 519 ? 24.828 3.055 -0.892 1 85.19 519 VAL B CA 1
ATOM 8820 C C . VAL B 1 519 ? 25.672 3.721 0.188 1 85.19 519 VAL B C 1
ATOM 8822 O O . VAL B 1 519 ? 26.641 4.418 -0.12 1 85.19 519 VAL B O 1
ATOM 8825 N N . PHE B 1 520 ? 25.344 3.508 1.468 1 84.19 520 PHE B N 1
ATOM 8826 C CA . PHE B 1 520 ? 26.047 4.148 2.572 1 84.19 520 PHE B CA 1
ATOM 8827 C C . PHE B 1 520 ? 27.078 3.205 3.17 1 84.19 520 PHE B C 1
ATOM 8829 O O . PHE B 1 520 ? 27.438 3.33 4.344 1 84.19 520 PHE B O 1
ATOM 8836 N N . ARG B 1 521 ? 27.453 2.348 2.443 1 81.62 521 ARG B N 1
ATOM 8837 C CA . ARG B 1 521 ? 28.359 1.31 2.91 1 81.62 521 ARG B CA 1
ATOM 8838 C C . ARG B 1 521 ? 29.641 1.919 3.486 1 81.62 521 ARG B C 1
ATOM 8840 O O . ARG B 1 521 ? 30.094 1.518 4.559 1 81.62 521 ARG B O 1
ATOM 8847 N N . ASP B 1 522 ? 30.219 2.859 2.828 1 79.19 522 ASP B N 1
ATOM 8848 C CA . ASP B 1 522 ? 31.469 3.471 3.271 1 79.19 522 ASP B CA 1
ATOM 8849 C C . ASP B 1 522 ? 31.297 4.152 4.629 1 79.19 522 ASP B C 1
ATOM 8851 O O . ASP B 1 522 ? 32.188 4.062 5.488 1 79.19 522 ASP B O 1
ATOM 8855 N N . GLU B 1 523 ? 30.266 4.797 4.734 1 80.94 523 GLU B N 1
ATOM 8856 C CA . GLU B 1 523 ? 29.969 5.457 6.004 1 80.94 523 GLU B CA 1
ATOM 8857 C C . GLU B 1 523 ? 29.797 4.441 7.129 1 80.94 523 GLU B C 1
ATOM 8859 O O . GLU B 1 523 ? 30.281 4.648 8.242 1 80.94 523 GLU B O 1
ATOM 8864 N N . ILE B 1 524 ? 29.125 3.422 6.828 1 79.06 524 ILE B N 1
ATOM 8865 C CA . ILE B 1 524 ? 28.875 2.373 7.809 1 79.06 524 ILE B CA 1
ATOM 8866 C C . ILE B 1 524 ? 30.188 1.707 8.203 1 79.06 524 ILE B C 1
ATOM 8868 O O . ILE B 1 524 ? 30.453 1.476 9.391 1 79.06 524 ILE B O 1
ATOM 8872 N N . GLU B 1 525 ? 31 1.487 7.219 1 77.44 525 GLU B N 1
ATOM 8873 C CA . GLU B 1 525 ? 32.281 0.872 7.484 1 77.44 525 GLU B CA 1
ATOM 8874 C C . GLU B 1 525 ? 33.188 1.786 8.328 1 77.44 525 GLU B C 1
ATOM 8876 O O . GLU B 1 525 ? 33.875 1.319 9.227 1 77.44 525 GLU B O 1
ATOM 8881 N N . ALA B 1 526 ? 33.156 2.967 8.016 1 78.75 526 ALA B N 1
ATOM 8882 C CA . ALA B 1 526 ? 33.906 3.934 8.797 1 78.75 526 ALA B CA 1
ATOM 8883 C C . ALA B 1 526 ? 33.469 3.945 10.25 1 78.75 526 ALA B C 1
ATOM 8885 O O . ALA B 1 526 ? 34.281 4.023 11.164 1 78.75 526 ALA B O 1
ATOM 8886 N N . HIS B 1 527 ? 32.219 3.881 10.461 1 80.19 527 HIS B N 1
ATOM 8887 C CA . HIS B 1 527 ? 31.656 3.82 11.805 1 80.19 527 HIS B CA 1
ATOM 8888 C C . HIS B 1 527 ? 32.125 2.561 12.539 1 80.19 527 HIS B C 1
ATOM 8890 O O . HIS B 1 527 ? 32.5 2.619 13.711 1 80.19 527 HIS B O 1
ATOM 8896 N N . LEU B 1 528 ? 32.062 1.481 11.852 1 76.25 528 LEU B N 1
ATOM 8897 C CA . LEU B 1 528 ? 32.438 0.212 12.453 1 76.25 528 LEU B CA 1
ATOM 8898 C C . LEU B 1 528 ? 33.938 0.203 12.797 1 76.25 528 LEU B C 1
ATOM 8900 O O . LEU B 1 528 ? 34.344 -0.338 13.828 1 76.25 528 LEU B O 1
ATOM 8904 N N . ARG B 1 529 ? 34.688 0.797 11.961 1 73.75 529 ARG B N 1
ATOM 8905 C CA . ARG B 1 529 ? 36.125 0.901 12.227 1 73.75 529 ARG B CA 1
ATOM 8906 C C . ARG B 1 529 ? 36.406 1.763 13.453 1 73.75 529 ARG B C 1
ATOM 8908 O O . ARG B 1 529 ? 37.25 1.434 14.273 1 73.75 529 ARG B O 1
ATOM 8915 N N . LYS B 1 530 ? 35.656 2.758 13.547 1 76.62 530 LYS B N 1
ATOM 8916 C CA . LYS B 1 530 ? 35.812 3.646 14.695 1 76.62 530 LYS B CA 1
ATOM 8917 C C . LYS B 1 530 ? 35.406 2.959 15.984 1 76.62 530 LYS B C 1
ATOM 8919 O O . LYS B 1 530 ? 36.031 3.15 17.031 1 76.62 530 LYS B O 1
ATOM 8924 N N . GLN B 1 531 ? 34.375 2.186 15.906 1 73.81 531 GLN B N 1
ATOM 8925 C CA . GLN B 1 531 ? 33.875 1.451 17.078 1 73.81 531 GLN B CA 1
ATOM 8926 C C . GLN B 1 531 ? 34.875 0.356 17.469 1 73.81 531 GLN B C 1
ATOM 8928 O O . GLN B 1 531 ? 35.062 0.088 18.656 1 73.81 531 GLN B O 1
ATOM 8933 N N . ALA B 1 532 ? 35.375 -0.268 16.453 1 66.94 532 ALA B N 1
ATOM 8934 C CA . ALA B 1 532 ? 36.375 -1.309 16.719 1 66.94 532 ALA B CA 1
ATOM 8935 C C . ALA B 1 532 ? 37.625 -0.719 17.359 1 66.94 532 ALA B C 1
ATOM 8937 O O . ALA B 1 532 ? 38.219 -1.322 18.25 1 66.94 532 ALA B O 1
ATOM 8938 N N . TYR B 1 533 ? 38.031 0.372 16.953 1 61.09 533 TYR B N 1
ATOM 8939 C CA . TYR B 1 533 ? 39.188 1.05 17.516 1 61.09 533 TYR B CA 1
ATOM 8940 C C . TYR B 1 533 ? 38.938 1.503 18.938 1 61.09 533 TYR B C 1
ATOM 8942 O O . TYR B 1 533 ? 39.812 1.441 19.797 1 61.09 533 TYR B O 1
ATOM 8950 N N . ARG B 1 534 ? 37.781 1.969 19.25 1 61.06 534 ARG B N 1
ATOM 8951 C CA . ARG B 1 534 ? 37.438 2.404 20.594 1 61.06 534 ARG B CA 1
ATOM 8952 C C . ARG B 1 534 ? 37.375 1.225 21.562 1 61.06 534 ARG B C 1
ATOM 8954 O O . ARG B 1 534 ? 37.75 1.355 22.719 1 61.06 534 ARG B O 1
ATOM 8961 N N . THR B 1 535 ? 36.844 0.138 21.141 1 54.03 535 THR B N 1
ATOM 8962 C CA . THR B 1 535 ? 36.812 -1.037 22.016 1 54.03 535 THR B CA 1
ATOM 8963 C C . THR B 1 535 ? 38.219 -1.53 22.312 1 54.03 535 THR B C 1
ATOM 8965 O O . THR B 1 535 ? 38.469 -2.055 23.406 1 54.03 535 THR B O 1
ATOM 8968 N N . ASN B 1 536 ? 39.156 -1.418 21.391 1 50.19 536 ASN B N 1
ATOM 8969 C CA . ASN B 1 536 ? 40.531 -1.844 21.688 1 50.19 536 ASN B CA 1
ATOM 8970 C C . ASN B 1 536 ? 41.25 -0.833 22.578 1 50.19 536 ASN B C 1
ATOM 8972 O O . ASN B 1 536 ? 42.25 -1.171 23.234 1 50.19 536 ASN B O 1
ATOM 8976 N N . SER B 1 537 ? 41.062 0.412 22.453 1 44.47 537 SER B N 1
ATOM 8977 C CA . SER B 1 537 ? 41.781 1.341 23.312 1 44.47 537 SER B CA 1
ATOM 8978 C C . SER B 1 537 ? 41.125 1.452 24.688 1 44.47 537 SER B C 1
ATOM 8980 O O . SER B 1 537 ? 41.781 1.662 25.688 1 44.47 537 SER B O 1
ATOM 8982 N N . GLU B 1 538 ? 40.062 2.113 24.938 1 40.81 538 GLU B N 1
ATOM 8983 C CA . GLU B 1 538 ? 39.531 2.428 26.266 1 40.81 538 GLU B CA 1
ATOM 8984 C C . GLU B 1 538 ? 38.844 1.221 26.875 1 40.81 538 GLU B C 1
ATOM 8986 O O . GLU B 1 538 ? 38.188 0.442 26.172 1 40.81 538 GLU B O 1
ATOM 8991 N N . PRO B 1 539 ? 39.406 0.77 28.281 1 36.03 539 PRO B N 1
ATOM 8992 C CA . PRO B 1 539 ? 38.594 -0.181 29.062 1 36.03 539 PRO B CA 1
ATOM 8993 C C . PRO B 1 539 ? 37.094 0.09 28.969 1 36.03 539 PRO B C 1
ATOM 8995 O O . PRO B 1 539 ? 36.688 1.23 28.734 1 36.03 539 PRO B O 1
ATOM 8998 N N . ALA B 1 540 ? 36.312 -0.979 28.875 1 33.47 540 ALA B N 1
ATOM 8999 C CA . ALA B 1 540 ? 34.844 -0.993 28.812 1 33.47 540 ALA B CA 1
ATOM 9000 C C . ALA B 1 540 ? 34.25 -0.05 29.859 1 33.47 540 ALA B C 1
ATOM 9002 O O . ALA B 1 540 ? 34.219 -0.366 31.047 1 33.47 540 ALA B O 1
ATOM 9003 N N . VAL B 1 541 ? 34.562 1.181 30.047 1 27.66 541 VAL B N 1
ATOM 9004 C CA . VAL B 1 541 ? 33.719 1.904 30.969 1 27.66 541 VAL B CA 1
ATOM 9005 C C . VAL B 1 541 ? 32.25 1.702 30.578 1 27.66 541 VAL B C 1
ATOM 9007 O O . VAL B 1 541 ? 31.891 1.828 29.406 1 27.66 541 VAL B O 1
ATOM 9010 N N . GLY B 1 542 ? 31.5 0.907 31.453 1 26.39 542 GLY B N 1
ATOM 9011 C CA . GLY B 1 542 ? 30.094 0.537 31.531 1 26.39 542 GLY B CA 1
ATOM 9012 C C . GLY B 1 542 ? 29.156 1.717 31.359 1 26.39 542 GLY B C 1
ATOM 9013 O O . GLY B 1 542 ? 28.938 2.479 32.281 1 26.39 542 GLY B O 1
ATOM 9014 N N . VAL B 1 543 ? 29.312 2.52 30.469 1 24.22 543 VAL B N 1
ATOM 9015 C CA . VAL B 1 543 ? 28.25 3.508 30.438 1 24.22 543 VAL B CA 1
ATOM 9016 C C . VAL B 1 543 ? 26.891 2.801 30.391 1 24.22 543 VAL B C 1
ATOM 9018 O O . VAL B 1 543 ? 26.656 1.954 29.516 1 24.22 543 VAL B O 1
ATOM 9021 N N . ASP B 1 544 ? 26.266 2.652 31.578 1 23.73 544 ASP B N 1
ATOM 9022 C CA . ASP B 1 544 ? 24.922 2.229 31.984 1 23.73 544 ASP B CA 1
ATOM 9023 C C . ASP B 1 544 ? 23.844 2.914 31.141 1 23.73 544 ASP B C 1
ATOM 9025 O O . ASP B 1 544 ? 22.672 2.904 31.5 1 23.73 544 ASP B O 1
ATOM 9029 N N . LEU B 1 545 ? 24.219 3.797 30.375 1 21.61 545 LEU B N 1
ATOM 9030 C CA . LEU B 1 545 ? 23.016 4.488 29.906 1 21.61 545 LEU B CA 1
ATOM 9031 C C . LEU B 1 545 ? 22.109 3.541 29.125 1 21.61 545 LEU B C 1
ATOM 9033 O O . LEU B 1 545 ? 22.328 3.297 27.938 1 21.61 545 LEU B O 1
ATOM 9037 N N . VAL B 1 546 ? 21.875 2.35 29.75 1 22.75 546 VAL B N 1
ATOM 9038 C CA . VAL B 1 546 ? 20.906 1.472 29.094 1 22.75 546 VAL B CA 1
ATOM 9039 C C . VAL B 1 546 ? 19.578 2.193 28.953 1 22.75 546 VAL B C 1
ATOM 9041 O O . VAL B 1 546 ? 18.812 2.303 29.922 1 22.75 546 VAL B O 1
ATOM 9044 N N . GLN B 1 547 ? 19.656 3.525 28.734 1 22.03 547 GLN B N 1
ATOM 9045 C CA . GLN B 1 547 ? 18.281 4 28.625 1 22.03 547 GLN B CA 1
ATOM 9046 C C . GLN B 1 547 ? 17.484 3.148 27.641 1 22.03 547 GLN B C 1
ATOM 9048 O O . GLN B 1 547 ? 17.969 2.82 26.562 1 22.03 547 GLN B O 1
ATOM 9053 N N . GLU B 1 548 ? 16.641 2.363 28.25 1 21.97 548 GLU B N 1
ATOM 9054 C CA . GLU B 1 548 ? 15.633 1.472 27.703 1 21.97 548 GLU B CA 1
ATOM 9055 C C . GLU B 1 548 ? 14.891 2.131 26.547 1 21.97 548 GLU B C 1
ATOM 9057 O O . GLU B 1 548 ? 14.211 3.143 26.719 1 21.97 548 GLU B O 1
ATOM 9062 N N . VAL B 1 549 ? 15.578 2.424 25.547 1 23.55 549 VAL B N 1
ATOM 9063 C CA . VAL B 1 549 ? 14.891 2.896 24.344 1 23.55 549 VAL B CA 1
ATOM 9064 C C . VAL B 1 549 ? 13.727 1.967 24.016 1 23.55 549 VAL B C 1
ATOM 9066 O O . VAL B 1 549 ? 13.906 0.752 23.906 1 23.55 549 VAL B O 1
ATOM 9069 N N . ASP B 1 550 ? 12.648 2.299 24.656 1 23.02 550 ASP B N 1
ATOM 9070 C CA . ASP B 1 550 ? 11.398 1.61 24.375 1 23.02 550 ASP B CA 1
ATOM 9071 C C . ASP B 1 550 ? 11.195 1.441 22.875 1 23.02 550 ASP B C 1
ATOM 9073 O O . ASP B 1 550 ? 10.82 2.391 22.188 1 23.02 550 ASP B O 1
ATOM 9077 N N . VAL B 1 551 ? 12.164 0.956 22.156 1 23.42 551 VAL B N 1
ATOM 9078 C CA . VAL B 1 551 ? 12.086 0.458 20.797 1 23.42 551 VAL B CA 1
ATOM 9079 C C . VAL B 1 551 ? 10.781 -0.319 20.594 1 23.42 551 VAL B C 1
ATOM 9081 O O . VAL B 1 551 ? 10.234 -0.869 21.547 1 23.42 551 VAL B O 1
ATOM 9084 N N . PHE B 1 552 ? 10.047 0.063 19.531 1 24.59 552 PHE B N 1
ATOM 9085 C CA . PHE B 1 552 ? 8.93 -0.742 19.047 1 24.59 552 PHE B CA 1
ATOM 9086 C C . PHE B 1 552 ? 9.211 -2.227 19.25 1 24.59 552 PHE B C 1
ATOM 9088 O O . PHE B 1 552 ? 10.281 -2.717 18.891 1 24.59 552 PHE B O 1
ATOM 9095 N N . ASP B 1 553 ? 8.758 -2.734 20.328 1 24.97 553 ASP B N 1
ATOM 9096 C CA . ASP B 1 553 ? 8.883 -4.086 20.859 1 24.97 553 ASP B CA 1
ATOM 9097 C C . ASP B 1 553 ? 8.641 -5.133 19.781 1 24.97 553 ASP B C 1
ATOM 9099 O O . ASP B 1 553 ? 7.637 -5.844 19.797 1 24.97 553 ASP B O 1
ATOM 9103 N N . GLU B 1 554 ? 8.586 -4.727 18.453 1 27.2 554 GLU B N 1
ATOM 9104 C CA . GLU B 1 554 ? 8.617 -6 17.734 1 27.2 554 GLU B CA 1
ATOM 9105 C C . GLU B 1 554 ? 9.742 -6.895 18.25 1 27.2 554 GLU B C 1
ATOM 9107 O O . GLU B 1 554 ? 10.812 -6.402 18.625 1 27.2 554 GLU B O 1
ATOM 9112 N N . GLU B 1 555 ? 9.398 -7.93 18.859 1 27 555 GLU B N 1
ATOM 9113 C CA . GLU B 1 555 ? 10.312 -9.031 19.141 1 27 555 GLU B CA 1
ATOM 9114 C C . GLU B 1 555 ? 11.359 -9.164 18.031 1 27 555 GLU B C 1
ATOM 9116 O O . GLU B 1 555 ? 11.102 -9.773 17 1 27 555 GLU B O 1
ATOM 9121 N N . VAL B 1 556 ? 12.062 -8.156 17.672 1 26.83 556 VAL B N 1
ATOM 9122 C CA . VAL B 1 556 ? 13.32 -8.383 16.953 1 26.83 556 VAL B CA 1
ATOM 9123 C C . VAL B 1 556 ? 14.172 -9.391 17.719 1 26.83 556 VAL B C 1
ATOM 9125 O O . VAL B 1 556 ? 14.68 -9.086 18.812 1 26.83 556 VAL B O 1
ATOM 9128 N N . GLU B 1 557 ? 13.914 -10.617 17.781 1 26.66 557 GLU B N 1
ATOM 9129 C CA . GLU B 1 557 ? 14.844 -11.617 18.297 1 26.66 557 GLU B CA 1
ATOM 9130 C C . GLU B 1 557 ? 16.297 -11.211 18.016 1 26.66 557 GLU B C 1
ATOM 9132 O O . GLU B 1 557 ? 16.547 -10.328 17.188 1 26.66 557 GLU B O 1
ATOM 9137 N N . ASP B 1 558 ? 17.328 -12.211 18.344 1 30.06 558 ASP B N 1
ATOM 9138 C CA . ASP B 1 558 ? 18.719 -12.352 18.766 1 30.06 558 ASP B CA 1
ATOM 9139 C C . ASP B 1 558 ? 19.672 -11.789 17.719 1 30.06 558 ASP B C 1
ATOM 9141 O O . ASP B 1 558 ? 20.891 -11.875 17.875 1 30.06 558 ASP B O 1
ATOM 9145 N N . GLY B 1 559 ? 19.359 -11.719 16.422 1 28.7 559 GLY B N 1
ATOM 9146 C CA . GLY B 1 559 ? 20.531 -11.609 15.578 1 28.7 559 GLY B CA 1
ATOM 9147 C C . GLY B 1 559 ? 21.141 -10.211 15.562 1 28.7 559 GLY B C 1
ATOM 9148 O O . GLY B 1 559 ? 21 -9.477 14.586 1 28.7 559 GLY B O 1
ATOM 9149 N N . ASP B 1 560 ? 21.219 -9.492 16.562 1 33 560 ASP B N 1
ATOM 9150 C CA . ASP B 1 560 ? 21.703 -8.148 16.891 1 33 560 ASP B CA 1
ATOM 9151 C C . ASP B 1 560 ? 23.016 -7.852 16.156 1 33 560 ASP B C 1
ATOM 9153 O O . ASP B 1 560 ? 23.203 -6.75 15.641 1 33 560 ASP B O 1
ATOM 9157 N N . ASP B 1 561 ? 24.047 -8.57 16.641 1 34.34 561 ASP B N 1
ATOM 9158 C CA . ASP B 1 561 ? 25.438 -8.234 16.391 1 34.34 561 ASP B CA 1
ATOM 9159 C C . ASP B 1 561 ? 25.719 -8.18 14.883 1 34.34 561 ASP B C 1
ATOM 9161 O O . ASP B 1 561 ? 26.75 -7.652 14.461 1 34.34 561 ASP B O 1
ATOM 9165 N N . ASP B 1 562 ? 24.953 -8.984 14.109 1 34.81 562 ASP B N 1
ATOM 9166 C CA . ASP B 1 562 ? 25.391 -9.375 12.773 1 34.81 562 ASP B CA 1
ATOM 9167 C C . ASP B 1 562 ? 24.859 -8.398 11.719 1 34.81 562 ASP B C 1
ATOM 9169 O O . ASP B 1 562 ? 25.047 -8.617 10.516 1 34.81 562 ASP B O 1
ATOM 9173 N N . PHE B 1 563 ? 24.109 -7.605 12.195 1 37.53 563 PHE B N 1
ATOM 9174 C CA . PHE B 1 563 ? 23.516 -6.84 11.109 1 37.53 563 PHE B CA 1
ATOM 9175 C C . PHE B 1 563 ? 24.547 -5.934 10.453 1 37.53 563 PHE B C 1
ATOM 9177 O O . PHE B 1 563 ? 24.656 -5.891 9.227 1 37.53 563 PHE B O 1
ATOM 9184 N N . LEU B 1 564 ? 25.188 -5.098 11.359 1 40.56 564 LEU B N 1
ATOM 9185 C CA . LEU B 1 564 ? 26.234 -4.266 10.773 1 40.56 564 LEU B CA 1
ATOM 9186 C C . LEU B 1 564 ? 27.281 -5.121 10.07 1 40.56 564 LEU B C 1
ATOM 9188 O O . LEU B 1 564 ? 27.875 -4.695 9.07 1 40.56 564 LEU B O 1
ATOM 9192 N N . ALA B 1 565 ? 27.516 -6.141 10.695 1 38.97 565 ALA B N 1
ATOM 9193 C CA . ALA B 1 565 ? 28.391 -7.098 10.023 1 38.97 565 ALA B CA 1
ATOM 9194 C C . ALA B 1 565 ? 27.781 -7.582 8.711 1 38.97 565 ALA B C 1
ATOM 9196 O O . ALA B 1 565 ? 28.5 -7.82 7.738 1 38.97 565 ALA B O 1
ATOM 9197 N N . VAL B 1 566 ? 26.547 -7.652 8.727 1 39.66 566 VAL B N 1
ATOM 9198 C CA . VAL B 1 566 ? 25.828 -8.086 7.539 1 39.66 566 VAL B CA 1
ATOM 9199 C C . VAL B 1 566 ? 25.938 -7.031 6.445 1 39.66 566 VAL B C 1
ATOM 9201 O O . VAL B 1 566 ? 26.125 -7.359 5.27 1 39.66 566 VAL B O 1
ATOM 9204 N N . ALA B 1 567 ? 25.828 -5.812 6.902 1 39 567 ALA B N 1
ATOM 9205 C CA . ALA B 1 567 ? 26 -4.766 5.895 1 39 567 ALA B CA 1
ATOM 9206 C C . ALA B 1 567 ? 27.391 -4.848 5.254 1 39 567 ALA B C 1
ATOM 9208 O O . ALA B 1 567 ? 27.516 -4.723 4.031 1 39 567 ALA B O 1
ATOM 9209 N N . VAL B 1 568 ? 28.391 -5.055 6.125 1 40.5 568 VAL B N 1
ATOM 9210 C CA . VAL B 1 568 ? 29.766 -5.133 5.617 1 40.5 568 VAL B CA 1
ATOM 9211 C C . VAL B 1 568 ? 29.938 -6.422 4.82 1 40.5 568 VAL B C 1
ATOM 9213 O O . VAL B 1 568 ? 30.594 -6.426 3.775 1 40.5 568 VAL B O 1
ATOM 9216 N N . GLY B 1 569 ? 29.422 -7.387 5.301 1 38.03 569 GLY B N 1
ATOM 9217 C CA . GLY B 1 569 ? 29.531 -8.625 4.547 1 38.03 569 GLY B CA 1
ATOM 9218 C C . GLY B 1 569 ? 28.766 -8.602 3.24 1 38.03 569 GLY B C 1
ATOM 9219 O O . GLY B 1 569 ? 29.188 -9.211 2.256 1 38.03 569 GLY B O 1
ATOM 9220 N N . SER B 1 570 ? 27.656 -8 3.277 1 40.88 570 SER B N 1
ATOM 9221 C CA . SER B 1 570 ? 26.859 -7.91 2.062 1 40.88 570 SER B CA 1
ATOM 9222 C C . SER B 1 570 ? 27.594 -7.129 0.976 1 40.88 570 SER B C 1
ATOM 9224 O O . SER B 1 570 ? 27.359 -7.352 -0.216 1 40.88 570 SER B O 1
ATOM 9226 N N . LEU B 1 571 ? 28.406 -6.211 1.415 1 40.19 571 LEU B N 1
ATOM 9227 C CA . LEU B 1 571 ? 29.203 -5.457 0.446 1 40.19 571 LEU B CA 1
ATOM 9228 C C . LEU B 1 571 ? 30.188 -6.359 -0.267 1 40.19 571 LEU B C 1
ATOM 9230 O O . LEU B 1 571 ? 30.453 -6.195 -1.462 1 40.19 571 LEU B O 1
ATOM 9234 N N . GLY B 1 572 ? 30.766 -7.195 0.54 1 37.88 572 GLY B N 1
ATOM 9235 C CA . GLY B 1 572 ? 31.672 -8.109 -0.126 1 37.88 572 GLY B CA 1
ATOM 9236 C C . GLY B 1 572 ? 31 -8.977 -1.173 1 37.88 572 GLY B C 1
ATOM 9237 O O . GLY B 1 572 ? 31.531 -9.164 -2.268 1 37.88 572 GLY B O 1
ATOM 9238 N N . ALA B 1 573 ? 29.953 -9.406 -0.743 1 38.47 573 ALA B N 1
ATOM 9239 C CA . ALA B 1 573 ? 29.25 -10.242 -1.706 1 38.47 573 ALA B CA 1
ATOM 9240 C C . ALA B 1 573 ? 28.734 -9.414 -2.887 1 38.47 573 ALA B C 1
ATOM 9242 O O . ALA B 1 573 ? 28.812 -9.852 -4.035 1 38.47 573 ALA B O 1
ATOM 9243 N N . LEU B 1 574 ? 28.188 -8.305 -2.572 1 40.03 574 LEU B N 1
ATOM 9244 C CA . LEU B 1 574 ? 27.781 -7.434 -3.67 1 40.03 574 LEU B CA 1
ATOM 9245 C C . LEU B 1 574 ? 28.969 -7.062 -4.539 1 40.03 574 LEU B C 1
ATOM 9247 O O . LEU B 1 574 ? 28.859 -7.047 -5.77 1 40.03 574 LEU B O 1
ATOM 9251 N N . ARG B 1 575 ? 30.047 -6.77 -3.869 1 37.91 575 ARG B N 1
ATOM 9252 C CA . ARG B 1 575 ? 31.25 -6.504 -4.648 1 37.91 575 ARG B CA 1
ATOM 9253 C C . ARG B 1 575 ? 31.641 -7.719 -5.488 1 37.91 575 ARG B C 1
ATOM 9255 O O . ARG B 1 575 ? 32.031 -7.578 -6.652 1 37.91 575 ARG B O 1
ATOM 9262 N N . ARG B 1 576 ? 31.562 -8.828 -4.891 1 38.25 576 ARG B N 1
ATOM 9263 C CA . ARG B 1 576 ? 31.891 -10.023 -5.66 1 38.25 576 ARG B CA 1
ATOM 9264 C C . ARG B 1 576 ? 30.891 -10.25 -6.785 1 38.25 576 ARG B C 1
ATOM 9266 O O . ARG B 1 576 ? 31.266 -10.633 -7.895 1 38.25 576 ARG B O 1
ATOM 9273 N N . SER B 1 577 ? 29.703 -10.164 -6.426 1 35.12 577 SER B N 1
ATOM 9274 C CA . SER B 1 577 ? 28.688 -10.336 -7.473 1 35.12 577 SER B CA 1
ATOM 9275 C C . SER B 1 577 ? 28.844 -9.281 -8.562 1 35.12 577 SER B C 1
ATOM 9277 O O . SER B 1 577 ? 28.641 -9.57 -9.742 1 35.12 577 SER B O 1
ATOM 9279 N N . LEU B 1 578 ? 29.125 -8.125 -8.125 1 33.31 578 LEU B N 1
ATOM 9280 C CA . LEU B 1 578 ? 29.406 -7.074 -9.102 1 33.31 578 LEU B CA 1
ATOM 9281 C C . LEU B 1 578 ? 30.719 -7.328 -9.812 1 33.31 578 LEU B C 1
ATOM 9283 O O . LEU B 1 578 ? 30.875 -6.973 -10.984 1 33.31 578 LEU B O 1
ATOM 9287 N N . GLN B 1 579 ? 31.672 -7.797 -9.094 1 30.84 579 GLN B N 1
ATOM 9288 C CA . GLN B 1 579 ? 32.938 -8.133 -9.758 1 30.84 579 GLN B CA 1
ATOM 9289 C C . GLN B 1 579 ? 32.781 -9.344 -10.664 1 30.84 579 GLN B C 1
ATOM 9291 O O . GLN B 1 579 ? 33.531 -9.523 -11.609 1 30.84 579 GLN B O 1
ATOM 9296 N N . GLY B 1 580 ? 32.031 -10.297 -10.266 1 29.38 580 GLY B N 1
ATOM 9297 C CA . GLY B 1 580 ? 31.906 -11.438 -11.156 1 29.38 580 GLY B CA 1
ATOM 9298 C C . GLY B 1 580 ? 31.281 -11.086 -12.492 1 29.38 580 GLY B C 1
ATOM 9299 O O . GLY B 1 580 ? 31.203 -11.93 -13.391 1 29.38 580 GLY B O 1
ATOM 9300 N N . CYS B 1 581 ? 30.406 -10.266 -12.492 1 28.34 581 CYS B N 1
ATOM 9301 C CA . CYS B 1 581 ? 29.922 -9.906 -13.82 1 28.34 581 CYS B CA 1
ATOM 9302 C C . CYS B 1 581 ? 31.016 -9.219 -14.625 1 28.34 581 CYS B C 1
ATOM 9304 O O . CYS B 1 581 ? 30.781 -8.781 -15.758 1 28.34 581 CYS B O 1
ATOM 9306 N N . ALA B 1 582 ? 32.188 -8.938 -14.164 1 24.61 582 ALA B N 1
ATOM 9307 C CA . ALA B 1 582 ? 33.25 -8.539 -15.109 1 24.61 582 ALA B CA 1
ATOM 9308 C C . ALA B 1 582 ? 33.844 -9.758 -15.805 1 24.61 582 ALA B C 1
ATOM 9310 O O . ALA B 1 582 ? 34.125 -10.766 -15.148 1 24.61 582 ALA B O 1
#

Sequence (1164 aa):
MVRLDSGSPRSTKDSSLEIFPVAVSGGQERFCKLQSSSHECLLVQKNNMRMPRRGLVIQARTRWLLVGLALLFSLILLMYLLECAPQTDGNGSLPGVEKKSPKVNGMNYQGTKEQTSNDLLEFLHSQIDKAEVSVGAKLPSEYGVIPFESFTSMKVFQLEMGLTRHPEEKPVRKDKRDELVEVIEAGLEVINNPDEEDGQDEDDGVGDRQLYSENDFIEGYYRTERDKGTQYELFYKKMDGMEYRHVTLFRPFGPLMKVKSETVDISRSIINVIVPLAGRTEAFAQFMQNFRDVCIHQDKRVHLTVVYFGQDGLSEVKSILESVARETDFHNYTLVSLNEEFNRGRGLDMGARAWEKGEVLMFFCDVDVYFTAEFLNSCRLNAEPGKKVFYPVVFSLYNPAIVYANQDIPPPVEQQLVHKKDSGFWRDFGFGMTCQYRTDFLTVGGFDLEVKGWGGEDVHLYRKYLHGELMVVRTPVPGLFHLWHEKHCADELTPEQYRMCIQSKAMNEASHSHLGMLVFRDEIEAHLRKQAYRTNSEPAVGVDLVQEVDVFDEEVEDGDDDFLAVAVGSLGALRRSLQGCAMVRLDSGSPRSTKDSSLEIFPVAVSGGQERFCKLQSSSHECLLVQKNNMRMPRRGLVIQARTRWLLVGLALLFSLILLMYLLECAPQTDGNGSLPGVEKKSPKVNGMNYQGTKEQTSNDLLEFLHSQIDKAEVSVGAKLPSEYGVIPFESFTSMKVFQLEMGLTRHPEEKPVRKDKRDELVEVIEAGLEVINNPDEEDGQDEDDGVGDRQLYSENDFIEGYYRTERDKGTQYELFYKKMDGMEYRHVTLFRPFGPLMKVKSETVDISRSIINVIVPLAGRTEAFAQFMQNFRDVCIHQDKRVHLTVVYFGQDGLSEVKSILESVARETDFHNYTLVSLNEEFNRGRGLDMGARAWEKGEVLMFFCDVDVYFTAEFLNSCRLNAEPGKKVFYPVVFSLYNPAIVYANQDIPPPVEQQLVHKKDSGFWRDFGFGMTCQYRTDFLTVGGFDLEVKGWGGEDVHLYRKYLHGELMVVRTPVPGLFHLWHEKHCADELTPEQYRMCIQSKAMNEASHSHLGMLVFRDEIEAHLRKQAYRTNSEPAVGVDLVQEVDVFDEEVEDGDDDFLAVAVGSLGALRRSLQGCA

Secondary structure (DSSP, 8-state):
---------------------------------------------------------TTSHHHHHHHHHHHHHHHHHHHHHHHTS--------S-----------------TTS--HHHHHHHHHHHHHHSTTSSPPP-SSGGG--PPEEE-SS-EE-S--TTTT-SEE---SHHHHHHHHHHHHHHHHHHHS--TTS---TTS---------GGGEEEEEEEEETTTEEEEEEEEE-TT-SEEEEEEEEEEBPPPEEEEEEEEE-TT--EEEEEEESS-HHHHHHHHHHHIIIIIIII--EEEEEEEESSTTHHHHHHHHHHHHHHH----EEEEEE-S---HHHHHHHHHHH--SS--EEEE--TTEEE-HHHHHHHHHH-BTTTEEEEEEEEEEP-HHHHTTTSSSPPPHHHH----TTTEEE--S----EEEEHHHHHHTT---TT--STTHHHHHHHHHHHTSSSEEEEEEEEEEEE--------TTS-HHHHHHHHHHHHHHH--HHHHHHHHTHHHHHHHHHHHHHHHHHS-------------------STTTHHHHHHHHHHHHHHHHHHHT-/-----------------------------------------------------------THHHHHHHHHHHHHHHHHHHHHHHTS--------S-----------------TTS--HHHHHHHHHHHHHHSTTSSPPP-SSGGG--PPEEE-SS-EE-S--TTTT-SEE---SHHHHHHHHHHHHHHHHHHHS--TTS---TTS-S-------GGGEEEEEEEEETTTEEEEEEEEE-TT-SEEEEEEEEEEBPPPEEEEEEEEE-TT--EEEEEEESS-HHHHHHHHHHHIIIIIIII--EEEEEEEESSTTHHHHHHHHHHHHHHH----EEEEEE-S---HHHHHHHHHHH--SS--EEEE--TTEEE-HHHHHHHHHH-BTTTEEEEEEEEEEP-HHHHTTTSSSPPPHHHH----TTTEEE--S----EEEEHHHHHHTT---TT--STTHHHHHHHHHHHTSSSEEEEEEEEEEEE--------TTS-HHHHHHHHHHHHHHH--HHHHHHHHTHHHHHHHHHHHHHHHHHS-------------------S--THHHHHHHHHHHHHHHHHHHT-

pLDDT: mean 72.52, std 29.89, range [13.55, 98.81]

Radius of gyration: 38.49 Å; Cα contacts (8 Å, |Δi|>4): 1675; chains: 2; bounding box: 105×108×148 Å

Solvent-accessible surface area (backbone atoms only — not comparable to full-atom values): 67287 Å² total; per-residue (Å²): 131,89,79,88,81,87,80,83,92,78,84,67,82,71,85,71,82,72,80,71,77,81,74,79,73,80,79,63,80,77,73,75,75,79,79,79,84,76,86,74,84,84,77,84,73,87,82,79,86,76,87,84,76,85,75,82,75,85,64,66,67,66,53,53,54,52,52,48,50,51,47,47,50,50,45,47,50,48,48,54,59,52,60,75,35,72,73,59,80,71,71,71,55,76,71,75,64,68,76,67,66,66,76,64,74,67,69,66,85,54,68,82,73,73,67,53,35,67,53,54,54,51,48,37,53,49,26,53,72,72,36,76,74,86,49,32,62,69,34,93,42,82,78,54,59,77,54,34,31,25,31,44,96,66,36,36,30,39,89,74,37,72,91,78,50,33,43,45,38,59,66,74,30,63,45,58,38,53,37,53,53,50,50,55,51,52,46,42,49,50,69,68,54,65,56,84,76,58,65,67,70,72,74,61,68,88,57,88,71,77,71,75,53,79,85,25,50,64,41,33,35,36,36,70,44,78,66,26,29,35,42,35,43,38,36,30,39,57,90,92,54,60,47,31,41,39,35,32,36,34,32,23,43,43,69,81,38,83,73,46,74,46,77,46,72,52,78,81,60,46,34,38,37,31,31,44,42,57,52,64,58,67,49,42,54,53,33,47,52,51,42,44,55,28,39,60,68,64,63,59,47,56,33,43,30,39,24,34,26,44,69,67,54,46,67,56,51,51,48,53,53,50,51,51,19,70,75,67,72,53,75,57,62,48,82,44,78,37,92,46,79,80,44,65,54,57,28,50,48,51,43,60,64,67,60,82,84,73,82,44,38,30,32,42,48,55,52,52,46,46,68,40,52,68,38,55,50,48,42,60,73,44,31,37,82,84,46,27,30,24,36,49,23,34,36,33,30,26,33,51,55,56,64,34,15,62,41,95,60,60,71,59,70,84,75,62,76,52,71,36,51,65,41,28,47,71,37,77,90,49,59,66,42,34,25,36,33,49,63,51,42,57,70,69,60,50,51,58,80,81,62,66,58,92,68,48,40,33,50,50,39,51,36,48,45,30,62,32,64,36,27,76,45,32,29,48,38,94,40,32,34,32,57,60,70,91,75,81,73,59,81,85,45,53,71,69,54,35,50,52,40,50,41,51,41,28,65,46,42,40,33,60,56,56,38,26,48,62,66,43,35,67,60,52,50,52,48,50,52,51,51,54,50,45,62,72,65,50,78,84,73,76,75,70,77,67,62,72,52,75,57,78,75,62,82,70,71,84,72,68,81,43,46,68,48,13,56,56,36,16,44,51,40,47,46,44,56,59,52,61,72,102,145,96,81,91,93,87,89,93,82,91,85,76,90,83,89,78,91,75,86,88,84,90,76,91,84,89,93,86,89,93,81,94,82,85,90,83,90,81,86,92,86,91,82,88,77,86,89,81,90,76,86,85,81,84,74,82,74,81,74,74,65,65,58,52,52,54,52,48,50,51,47,46,50,50,44,47,51,47,48,54,58,50,61,74,37,70,74,58,83,67,73,69,55,76,70,77,65,70,72,67,64,65,77,63,74,67,70,66,86,53,70,83,71,75,68,54,36,69,53,53,55,51,49,37,53,47,27,54,70,72,36,75,73,87,49,32,61,68,34,91,42,80,77,52,60,78,55,35,32,24,31,44,96,64,37,34,30,41,90,74,38,70,93,78,49,36,43,46,37,60,68,73,31,61,45,57,37,53,38,52,54,50,50,55,51,52,47,44,49,51,68,68,54,64,56,84,78,61,66,65,69,73,75,62,68,89,56,88,72,77,73,74,51,81,84,26,51,62,40,33,34,36,34,71,44,78,66,25,29,35,41,34,42,36,37,30,38,59,90,93,55,59,47,30,42,38,34,32,37,33,32,22,44,44,68,82,36,84,75,46,74,47,78,46,72,54,77,81,60,46,36,37,37,29,30,45,42,58,52,64,57,67,50,42,52,54,32,47,51,52,41,45,56,30,38,59,67,63,63,58,48,55,34,42,32,39,25,34,27,44,67,67,55,46,66,56,51,51,49,52,53,50,50,51,20,69,74,67,72,52,74,56,60,46,81,45,79,38,93,44,79,80,45,65,56,58,27,50,47,51,44,61,65,66,58,80,84,71,83,42,38,30,32,42,46,55,51,53,45,46,66,40,54,68,36,56,49,48,42,59,72,43,32,39,84,85,46,28,30,23,38,49,23,36,35,34,31,27,31,50,56,55,65,33,16,62,41,96,60,61,70,57,71,83,75,62,75,53,71,36,53,66,41,28,46,72,37,78,90,50,60,64,43,34,27,37,31,50,64,52,42,57,70,70,58,49,54,59,80,81,63,59,57,91,69,46,39,33,49,51,40,51,37,50,45,31,62,32,64,35,26,76,44,34,28,48,37,94,41,31,35,32,57,57,69,90,75,81,72,61,81,86,45,51,71,69,54,35,50,52,39,50,42,50,42,27,66,46,42,43,35,59,57,55,36,28,48,61,66,44,37,67,60,51,50,52,49,52,51,52,51,54,52,45,64,72,63,51,76,83,72,78,75,69,78,67,67,74,53,79,56,82,74,62,83,70,71,86,73,67,81,42,46,68,49,14,56,55,36,16,46,52,40,47,47,44,55,58,51,61,74,100

Foldseek 3Di:
DDDDDDDDDDDPPDDPPPPDDPPPDDPPPDDDPPDDDDDDDDDDDPDDDDPDDPDPPPPDPVVVVVVVVVVVVVVVVVVVVVVVPPCPVPPPDVPPPPPPVPCPVPPPPPDPPPDPPVNQVVVLVVLVVVDPPPHHDDDDDPVPDWDKWKDALAWTADPDDPPVPDRIDGPPDDVVNVVVVVVLVVLLCCVQPPDPPVPPPPPPPPPPPPRFDSVQWDMKIWTADPQRWMKMWTWGHDDPDPDIDIDIDTDTDGDDDDDDDDDDDCLQAAEEEFEEDEDPLVLLLVLVVLCLVAPVPPVNRYAYEYEYEADPCPVVNVVSVVVSCVVRVDDRYHYHYDDDPDDLQVRVVCSLVVDDPDKHKYKQDYSQKFFHNVVVVVLSVQEDPPAAKEFEFAWEFADQLQLVLLDPDRDDPVVLLDDDLWGTGTPQVAQRTIIYMSVVCVVLPGWDPPDDAPRVRRVVSVVSCVPDNYHYHYYYDSRMYGYDDQQDQDPPDDPVRSVVSVVVRVRRHTHPVSVVLLVCVVVLVVVVVVVVVVPVPDDPPPPPCVVVPVPPPPCPPDPPPRVSVSSNSSNVSVVVVVVVVD/DDDDDDYDDDDDDDDDDDDDDDDDDDYDYDDDDDDDDDDDDDDDDDDDDDDDPPDPCPDDPVVVVVVVVVVVVVVVVVVVVVVVPPCPVPPPDVPPPPPPVPCPVPPPPPDPPPPDPVNQVVVLVVLVVVDPPPHHDDDDDPVPDWDKWKDALAWTADPDDPPVPDRIDGPPDDVVNVVVVVVLVVLLCCVQPPDPPVPPPPPPPPPPPPRFDSVQWDMKIWTADPQRWMKMWTWGHDDPDPDIDIDIDTDTDGDDDDDDDDDDDCLQAAEEEFEEDEDPLVLLLVLVVLCLVAPVPPVNRYAYEYEYEADPCPVVNVVSVVVSCVVRVDDRYHYHYDDDPDDLQVRVVVSLVVDDPDKHKYKQDYSQKFFHNVVVVVLSVQEDVPAAKEFEFAWEFADQCQLVLLDPDRDDPVVLLDDDLWGTGTPQVAQRTIIYMSVVCVVLPGWDPPDDAPRVRRVVSVVSCVPDNYHYHYYYDSRMYGYDDQQDQDPPDDPVRSVVSVVVRVRRHTHPVSVVLLVCVVVLVVVVVVVVVVPVPDPPPPPPCPVVPVPPPPCPDDPPPRVSVSSNSSNVSVVVVVVVVD

Organism: NCBI:txid245042

InterPro domains:
  IPR008428 Chondroitin N-acetylgalactosaminyltransferase [PF05679] (127-515)
  IPR029044 Nucleotide-diphospho-sugar transferases [G3DSA:3.90.550.10] (259-536)
  IPR029044 Nucleotide-diphospho-sugar transferases [SSF53448] (269-514)
  IPR051227 Chondroitin sulfate glycosyltransferase [PTHR12369] (170-516)